Protein AF-A0A1B0D1Q7-F1 (afdb_monomer)

Organism: Phlebotomus papatasi (NCBI:txid29031)

Mean predicted aligned error: 17.38 Å

pLDDT: mean 79.83, std 15.14, range [29.16, 97.44]

Foldseek 3Di:
DDDDDQDAPVVVCVLQVDWADDAAFDFWKKWKFKAFPVRDTDDTGIDQCCVLQPQDPDDPDTRGPQDKDKDKDKHWVVSLVVSDDPTWMKMWMWTWGADPNDIDIHTAWEFAQPDPPFRVDPDPSRTDTDGIDTAKDQPVFFDPPQDDDPPDDDDPLRGGQKIKGWQEWEWEWEQDQPHLIITRIYIYTYMDIGGSVDPDPIDIGIHMYIYDYDYDDDPVVVCVVLLVVQLVVQLVLLVQVLVQVCVLLVPPDCDPVSVVSSVLSSLLSSLVSLVVSLLVVLLVLLCCLQVDSGCNDHDDDPCLVVSVVSNVSSVVSNVSVVVVVVVLVVPWDKDKFALADQDDPDPDDDDDDDDDDDDDDDDDDDDPRPPDDCVLVVVLVVLVVVVVPDDLFDPVQLVVQLCCVCPVQVQVCSQFSDNHRDSDDDPGDGHPSSNVNSSVVSNVVSVVVSNCCCVVPVCPPPDVSVVVSLVSLQLSLMKMWIPSDLFKTKIFQNHQPVSDHPDDPVVVVVSVVVVVVDARDLDPPDNDRMFIKGWDNCPVVPPLVPPVCPVCVVPDDPVSVVVSSVSVSVVVVCQSVCVPVVIHMDTDDDDPVCVVSVGDPVVVVCVPADDDADPDDDPPDDDDPVLLVVLLRAFQKKKKAPAFLPDDPVLVCVLLPVLHDWPDKQFQAFQPPRGGQGMIMTGHPHNNSSRSCQVPVAQDDDPNTGMHMHGDSDDDPPRSWAPPPRRHHVCLQPAAAFDPSRVTHRPVVVVVPDDDPPDD

InterPro domains:
  IPR000504 RNA recognition motif domain [PF00076] (638-708)
  IPR000504 RNA recognition motif domain [PS50102] (636-714)
  IPR000504 RNA recognition motif domain [SM00360] (637-710)
  IPR012677 Nucleotide-binding alpha-beta plait domain superfamily [G3DSA:3.30.70.330] (603-752)
  IPR019170 Meckelin [PF09773] (18-606)
  IPR019170 Meckelin [PTHR21274] (17-609)
  IPR034148 NCBP2, RNA recognition motif [cd12240] (638-715)
  IPR035979 RNA-binding domain superfamily [SSF54928] (627-746)

Radius of gyration: 46.03 Å; Cα contacts (8 Å, |Δi|>4): 1101; chains: 1; bounding box: 110×68×139 Å

Structure (mmCIF, N/CA/C/O backbone):
data_AF-A0A1B0D1Q7-F1
#
_entry.id   AF-A0A1B0D1Q7-F1
#
loop_
_atom_site.group_PDB
_atom_site.id
_atom_site.type_symbol
_atom_site.label_atom_id
_atom_site.label_alt_id
_atom_site.label_comp_id
_atom_site.label_asym_id
_atom_site.label_entity_id
_atom_site.label_seq_id
_atom_site.pdbx_PDB_ins_code
_atom_site.Cartn_x
_atom_site.Cartn_y
_atom_site.Cartn_z
_atom_site.occupancy
_atom_site.B_iso_or_equiv
_atom_site.auth_seq_id
_atom_site.auth_comp_id
_atom_site.auth_asym_id
_atom_site.auth_atom_id
_atom_site.pdbx_PDB_model_num
ATOM 1 N N . MET A 1 1 ? 53.764 12.457 -44.068 1.00 30.39 1 MET A N 1
ATOM 2 C CA . MET A 1 1 ? 54.311 13.259 -42.953 1.00 30.39 1 MET A CA 1
ATOM 3 C C . MET A 1 1 ? 53.523 14.559 -42.836 1.00 30.39 1 MET A C 1
ATOM 5 O O . MET A 1 1 ? 53.341 15.224 -43.843 1.00 30.39 1 MET A O 1
ATOM 9 N N . ASN A 1 2 ? 53.044 14.833 -41.618 1.00 32.84 2 ASN A N 1
ATOM 10 C CA . ASN A 1 2 ? 52.605 16.107 -41.025 1.00 32.84 2 ASN A CA 1
ATOM 11 C C . ASN A 1 2 ? 51.616 17.020 -41.771 1.00 32.84 2 ASN A C 1
ATOM 13 O O . ASN A 1 2 ? 52.020 18.081 -42.219 1.00 32.84 2 ASN A O 1
ATOM 17 N N . VAL A 1 3 ? 50.314 16.695 -41.732 1.00 31.11 3 VAL A N 1
ATOM 18 C CA . VAL A 1 3 ? 49.239 17.684 -41.479 1.00 31.11 3 VAL A CA 1
ATOM 19 C C . VAL A 1 3 ? 48.056 16.963 -40.813 1.00 31.11 3 VAL A C 1
ATOM 21 O O . VAL A 1 3 ? 47.262 16.330 -41.497 1.00 31.11 3 VAL A O 1
ATOM 24 N N . CYS A 1 4 ? 47.940 17.022 -39.486 1.00 34.00 4 CYS A N 1
ATOM 25 C CA . CYS A 1 4 ? 46.678 16.855 -38.747 1.00 34.00 4 CYS A CA 1
ATOM 26 C C . CYS A 1 4 ? 46.873 17.532 -37.387 1.00 34.00 4 CYS A C 1
ATOM 28 O O . CYS A 1 4 ? 47.571 17.008 -36.519 1.00 34.00 4 CYS A O 1
ATOM 30 N N . GLY A 1 5 ? 46.347 18.750 -37.261 1.00 37.50 5 GLY A N 1
ATOM 31 C CA . GLY A 1 5 ? 46.347 19.504 -36.013 1.00 37.50 5 GLY A CA 1
ATOM 32 C C . GLY A 1 5 ? 45.490 18.819 -34.948 1.00 37.50 5 GLY A C 1
ATOM 33 O O . GLY A 1 5 ? 44.574 18.064 -35.265 1.00 37.50 5 GLY A O 1
ATOM 34 N N . ARG A 1 6 ? 45.817 19.079 -33.678 1.00 40.44 6 ARG A N 1
ATOM 35 C CA . ARG A 1 6 ? 44.976 18.738 -32.524 1.00 40.44 6 ARG A CA 1
ATOM 36 C C . ARG A 1 6 ? 43.624 19.439 -32.674 1.00 40.44 6 ARG A C 1
ATOM 38 O O . ARG A 1 6 ? 43.590 20.664 -32.622 1.00 40.44 6 ARG A O 1
ATOM 45 N N . SER A 1 7 ? 42.549 18.675 -32.834 1.00 43.00 7 SER A N 1
ATOM 46 C CA . SER A 1 7 ? 41.179 19.192 -32.829 1.00 43.00 7 SER A CA 1
ATOM 47 C C . SER A 1 7 ? 40.621 19.229 -31.405 1.00 43.00 7 SER A C 1
ATOM 49 O O . SER A 1 7 ? 40.712 18.234 -30.686 1.00 43.00 7 SER A O 1
ATOM 51 N N . SER A 1 8 ? 40.041 20.361 -31.001 1.00 44.19 8 SER A N 1
ATOM 52 C CA . SER A 1 8 ? 39.294 20.532 -29.743 1.00 44.19 8 SER A CA 1
ATOM 53 C C . SER A 1 8 ? 37.970 19.738 -29.750 1.00 44.19 8 SER A C 1
ATOM 55 O O . SER A 1 8 ? 37.502 19.342 -30.821 1.00 44.19 8 SER A O 1
ATOM 57 N N . ILE A 1 9 ? 37.323 19.521 -28.586 1.00 43.59 9 ILE A N 1
ATOM 58 C CA . ILE A 1 9 ? 35.980 18.881 -28.502 1.00 43.59 9 ILE A CA 1
ATOM 59 C C . ILE A 1 9 ? 34.993 19.545 -29.458 1.00 43.59 9 ILE A C 1
ATOM 61 O O . ILE A 1 9 ? 34.217 18.850 -30.100 1.00 43.59 9 ILE A O 1
ATOM 65 N N . GLU A 1 10 ? 35.060 20.869 -29.610 1.00 41.75 10 GLU A N 1
ATOM 66 C CA . GLU A 1 10 ? 34.187 21.611 -30.521 1.00 41.75 10 GLU A CA 1
ATOM 67 C C . GLU A 1 10 ? 34.357 21.201 -31.990 1.00 41.75 10 GLU A C 1
ATOM 69 O O . GLU A 1 10 ? 33.384 21.211 -32.739 1.00 41.75 10 GLU A O 1
ATOM 74 N N . GLU A 1 11 ? 35.560 20.830 -32.434 1.00 46.31 11 GLU A N 1
ATOM 75 C CA . GLU A 1 11 ? 35.789 20.324 -33.793 1.00 46.31 11 GLU A CA 1
ATOM 76 C C . GLU A 1 11 ? 35.376 18.857 -33.944 1.00 46.31 11 GLU A C 1
ATOM 78 O O . GLU A 1 11 ? 34.830 18.487 -34.983 1.00 46.31 11 GLU A O 1
ATOM 83 N N . LEU A 1 12 ? 35.569 18.032 -32.910 1.00 50.78 12 LEU A N 1
ATOM 84 C CA . LEU A 1 12 ? 35.107 16.642 -32.904 1.00 50.78 12 LEU A CA 1
ATOM 85 C C . LEU A 1 12 ? 33.573 16.574 -32.925 1.00 50.78 12 LEU A C 1
ATOM 87 O O . LEU A 1 12 ? 33.006 15.840 -33.735 1.00 50.78 12 LEU A O 1
ATOM 91 N N . ASP A 1 13 ? 32.907 17.388 -32.102 1.00 51.47 13 ASP A N 1
ATOM 92 C CA . ASP A 1 13 ? 31.455 17.537 -32.111 1.00 51.47 13 ASP A CA 1
ATOM 93 C C . ASP A 1 13 ? 30.990 18.126 -33.445 1.00 51.47 13 ASP A C 1
ATOM 95 O O . ASP A 1 13 ? 30.066 17.567 -34.009 1.00 51.47 13 ASP A O 1
ATOM 99 N N . LYS A 1 14 ? 31.669 19.119 -34.050 1.00 51.91 14 LYS A N 1
ATOM 100 C CA . LYS A 1 14 ? 31.345 19.620 -35.411 1.00 51.91 14 LYS A CA 1
ATOM 101 C C . LYS A 1 14 ? 31.495 18.562 -36.515 1.00 51.91 14 LYS A C 1
ATOM 103 O O . LYS A 1 14 ? 30.702 18.545 -37.458 1.00 51.91 14 LYS A O 1
ATOM 108 N N . ILE A 1 15 ? 32.496 17.679 -36.437 1.00 55.25 15 ILE A N 1
ATOM 109 C CA . ILE A 1 15 ? 32.686 16.562 -37.385 1.00 55.25 15 ILE A CA 1
ATOM 110 C C . ILE A 1 15 ? 31.596 15.494 -37.190 1.00 55.25 15 ILE A C 1
ATOM 112 O O . ILE A 1 15 ? 31.146 14.886 -38.173 1.00 55.25 15 ILE A O 1
ATOM 116 N N . LEU A 1 16 ? 31.162 15.294 -35.943 1.00 57.72 16 LEU A N 1
ATOM 117 C CA . LEU A 1 16 ? 30.121 14.349 -35.541 1.00 57.72 16 LEU A CA 1
ATOM 118 C C . LEU A 1 16 ? 28.689 14.918 -35.625 1.00 57.72 16 LEU A C 1
ATOM 120 O O . LEU A 1 16 ? 27.726 14.154 -35.595 1.00 57.72 16 LEU A O 1
ATOM 124 N N . ASP A 1 17 ? 28.529 16.235 -35.797 1.00 55.47 17 ASP A N 1
ATOM 125 C CA . ASP A 1 17 ? 27.240 16.942 -35.712 1.00 55.47 17 ASP A CA 1
ATOM 126 C C . ASP A 1 17 ? 26.338 16.754 -36.937 1.00 55.47 17 ASP A C 1
ATOM 128 O O . ASP A 1 17 ? 25.208 17.253 -36.985 1.00 55.47 17 ASP A O 1
ATOM 132 N N . PHE A 1 18 ? 26.823 16.035 -37.946 1.00 63.50 18 PHE A N 1
ATOM 133 C CA . PHE A 1 18 ? 26.039 15.715 -39.124 1.00 63.50 18 PHE A CA 1
ATOM 134 C C . PHE A 1 18 ? 24.883 14.780 -38.753 1.00 63.50 18 PHE A C 1
ATOM 136 O O . PHE A 1 18 ? 25.088 13.782 -38.068 1.00 63.50 18 PHE A O 1
ATOM 143 N N . SER A 1 19 ? 23.669 15.104 -39.201 1.00 63.09 19 SER A N 1
ATOM 144 C CA . SER A 1 19 ? 22.452 14.450 -38.726 1.00 63.09 19 SER A CA 1
ATOM 145 C C . SER A 1 19 ? 21.503 14.159 -39.885 1.00 63.09 19 SER A C 1
ATOM 147 O O . SER A 1 19 ? 21.121 15.090 -40.591 1.00 63.09 19 SER A O 1
ATOM 149 N N . PHE A 1 20 ? 21.102 12.903 -40.060 1.00 69.44 20 PHE A N 1
ATOM 150 C CA . PHE A 1 20 ? 20.175 12.494 -41.118 1.00 69.44 20 PHE A CA 1
ATOM 151 C C . PHE A 1 20 ? 18.906 11.865 -40.550 1.00 69.44 20 PHE A C 1
ATOM 153 O O . PHE A 1 20 ? 18.947 11.227 -39.497 1.00 69.44 20 PHE A O 1
ATOM 160 N N . ASP A 1 21 ? 17.786 12.073 -41.244 1.00 62.69 21 ASP A N 1
ATOM 161 C CA . ASP A 1 21 ? 16.484 11.534 -40.857 1.00 62.69 21 ASP A CA 1
ATOM 162 C C . ASP A 1 21 ? 16.418 10.042 -41.198 1.00 62.69 21 ASP A C 1
ATOM 164 O O . ASP A 1 21 ? 16.621 9.646 -42.345 1.00 62.69 21 ASP A O 1
ATOM 168 N N . VAL A 1 22 ? 16.141 9.222 -40.186 1.00 62.25 22 VAL A N 1
ATOM 169 C CA . VAL A 1 22 ? 15.956 7.772 -40.314 1.00 62.25 22 VAL A CA 1
ATOM 170 C C . VAL A 1 22 ? 14.484 7.468 -40.036 1.00 62.25 22 VAL A C 1
ATOM 172 O O . VAL A 1 22 ? 13.952 7.913 -39.013 1.00 62.25 22 VAL A O 1
ATOM 175 N N . GLN A 1 23 ? 13.806 6.761 -40.942 1.00 58.78 23 GLN A N 1
ATOM 176 C CA . GLN A 1 23 ? 12.439 6.288 -40.719 1.00 58.78 23 GLN A CA 1
ATOM 177 C C . GLN A 1 23 ? 12.442 4.987 -39.905 1.00 58.78 23 GLN A C 1
ATOM 179 O O . GLN A 1 23 ? 13.450 4.290 -39.774 1.00 58.78 23 GLN A O 1
ATOM 184 N N . GLU A 1 24 ? 11.307 4.671 -39.283 1.00 50.44 24 GLU A N 1
ATOM 185 C CA . GLU A 1 24 ? 11.180 3.468 -38.460 1.00 50.44 24 GLU A CA 1
ATOM 186 C C . GLU A 1 24 ? 11.381 2.193 -39.286 1.00 50.44 24 GLU A C 1
ATOM 188 O O . GLU A 1 24 ? 10.666 1.951 -40.254 1.00 50.44 24 GLU A O 1
ATOM 193 N N . GLY A 1 25 ? 12.325 1.347 -38.863 1.00 55.34 25 GLY A N 1
ATOM 194 C CA . GLY A 1 25 ? 12.641 0.092 -39.552 1.00 55.34 25 GLY A CA 1
ATOM 195 C C . GLY A 1 25 ? 13.684 0.221 -40.663 1.00 55.34 25 GLY A C 1
ATOM 196 O O . GLY A 1 25 ? 14.030 -0.795 -41.261 1.00 55.34 25 GLY A O 1
ATOM 197 N N . ASP A 1 26 ? 14.230 1.419 -40.894 1.00 64.50 26 ASP A N 1
ATOM 198 C CA . ASP A 1 26 ? 15.279 1.619 -41.889 1.00 64.50 26 ASP A CA 1
ATOM 199 C C . ASP A 1 26 ? 16.573 0.891 -41.497 1.00 64.50 26 ASP A C 1
ATOM 201 O O . ASP A 1 26 ? 17.116 1.022 -40.391 1.00 64.50 26 ASP A O 1
ATOM 205 N N . THR A 1 27 ? 17.089 0.130 -42.455 1.00 71.06 27 THR A N 1
ATOM 206 C CA . THR A 1 27 ? 18.427 -0.451 -42.420 1.00 71.06 27 THR A CA 1
ATOM 207 C C . THR A 1 27 ? 19.453 0.644 -42.680 1.00 71.06 27 THR A C 1
ATOM 209 O O . THR A 1 27 ? 19.386 1.334 -43.702 1.00 71.06 27 THR A O 1
ATOM 212 N N . VAL A 1 28 ? 20.440 0.793 -41.797 1.00 77.06 28 VAL A N 1
ATOM 213 C CA . VAL A 1 28 ? 21.548 1.722 -42.053 1.00 77.06 28 VAL A CA 1
ATOM 214 C C . VAL A 1 28 ? 22.440 1.120 -43.136 1.00 77.06 28 VAL A C 1
ATOM 216 O O . VAL A 1 28 ? 23.109 0.111 -42.913 1.00 77.06 28 VAL A O 1
ATOM 219 N N . ASN A 1 29 ? 22.439 1.738 -44.316 1.00 83.69 29 ASN A N 1
ATOM 220 C CA . ASN A 1 29 ? 23.210 1.274 -45.464 1.00 83.69 29 ASN A CA 1
ATOM 221 C C . ASN A 1 29 ? 24.602 1.908 -45.485 1.00 83.69 29 ASN A C 1
ATOM 223 O O . ASN A 1 29 ? 24.761 3.106 -45.244 1.00 83.69 29 ASN A O 1
ATOM 227 N N . PHE A 1 30 ? 25.606 1.109 -45.839 1.00 86.81 30 PHE A N 1
ATOM 228 C CA . PHE A 1 30 ? 26.993 1.551 -45.909 1.00 86.81 30 PHE A CA 1
ATOM 229 C C . PHE A 1 30 ? 27.566 1.342 -47.303 1.00 86.81 30 PHE A C 1
ATOM 231 O O . PHE A 1 30 ? 27.176 0.429 -48.031 1.00 86.81 30 PHE A O 1
ATOM 238 N N . THR A 1 31 ? 28.537 2.175 -47.652 1.00 89.06 31 THR A N 1
ATOM 239 C CA . THR A 1 31 ? 29.327 2.049 -48.878 1.00 89.06 31 THR A CA 1
ATOM 240 C C . THR A 1 31 ? 30.797 2.019 -48.498 1.00 89.06 31 THR A C 1
ATOM 242 O O . THR A 1 31 ? 31.233 2.831 -47.681 1.00 89.06 31 THR A O 1
ATOM 245 N N . ALA A 1 32 ? 31.573 1.098 -49.068 1.00 89.50 32 ALA A N 1
ATOM 246 C CA . ALA A 1 32 ? 33.012 1.033 -48.835 1.00 89.50 32 ALA A CA 1
ATOM 247 C C . ALA A 1 32 ? 33.800 1.402 -50.097 1.00 89.50 32 ALA A C 1
ATOM 249 O O . ALA A 1 32 ? 33.447 1.007 -51.212 1.00 89.50 32 ALA A O 1
ATOM 250 N N . LEU A 1 33 ? 34.890 2.144 -49.896 1.00 91.00 33 LEU A N 1
ATOM 251 C CA . LEU A 1 33 ? 35.963 2.343 -50.870 1.00 91.00 33 LEU A CA 1
ATOM 252 C C . LEU A 1 33 ? 37.161 1.491 -50.455 1.00 91.00 33 LEU A C 1
ATOM 254 O O . LEU A 1 33 ? 37.640 1.637 -49.332 1.00 91.00 33 LEU A O 1
ATOM 258 N N . GLN A 1 34 ? 37.654 0.646 -51.355 1.00 89.56 34 GLN A N 1
ATOM 259 C CA . GLN A 1 34 ? 38.835 -0.189 -51.138 1.00 89.56 34 GLN A CA 1
ATOM 260 C C . GLN A 1 34 ? 40.003 0.300 -51.993 1.00 89.56 34 GLN A C 1
ATOM 262 O O . GLN A 1 34 ? 39.853 0.484 -53.201 1.00 89.56 34 GLN A O 1
ATOM 267 N N . PHE A 1 35 ? 41.167 0.471 -51.378 1.00 88.94 35 PHE A N 1
ATOM 268 C CA . PHE A 1 35 ? 42.405 0.922 -52.004 1.00 88.94 35 PHE A CA 1
ATOM 269 C C . PHE A 1 35 ? 43.496 -0.135 -51.840 1.00 88.94 35 PHE A C 1
ATOM 271 O O . PHE A 1 35 ? 43.563 -0.799 -50.805 1.00 88.94 35 PHE A O 1
ATOM 278 N N . THR A 1 36 ? 44.366 -0.272 -52.834 1.00 87.38 36 THR A N 1
ATOM 279 C CA . THR A 1 36 ? 45.599 -1.062 -52.708 1.00 87.38 36 THR A CA 1
ATOM 280 C C . THR A 1 36 ? 46.650 -0.312 -51.882 1.00 87.38 36 THR A C 1
ATOM 282 O O . THR A 1 36 ? 46.492 0.879 -51.590 1.00 87.38 36 THR A O 1
ATOM 285 N N . LEU A 1 37 ? 47.740 -0.997 -51.521 1.00 84.06 37 LEU A N 1
ATOM 286 C CA . LEU A 1 37 ? 48.913 -0.397 -50.871 1.00 84.06 37 LEU A CA 1
ATOM 287 C C . LEU A 1 37 ? 49.443 0.830 -51.641 1.00 84.06 37 LEU A C 1
ATOM 289 O O . LEU A 1 37 ? 49.740 1.852 -51.029 1.00 84.06 37 LEU A O 1
ATOM 293 N N . ASP A 1 38 ? 49.456 0.763 -52.977 1.00 86.31 38 ASP A N 1
ATOM 294 C CA . ASP A 1 38 ? 49.912 1.843 -53.870 1.00 86.31 38 ASP A CA 1
ATOM 295 C C . ASP A 1 38 ? 48.916 3.013 -53.980 1.00 86.31 38 ASP A C 1
ATOM 297 O O . ASP A 1 38 ? 49.141 3.985 -54.700 1.00 86.31 38 ASP A O 1
ATOM 301 N N . GLY A 1 39 ? 47.776 2.927 -53.288 1.00 83.62 39 GLY A N 1
ATOM 302 C CA . GLY A 1 39 ? 46.743 3.957 -53.274 1.00 83.62 39 GLY A CA 1
ATOM 303 C C . GLY A 1 39 ? 45.789 3.929 -54.469 1.00 83.62 39 GLY A C 1
ATOM 304 O O . GLY A 1 39 ? 44.934 4.812 -54.561 1.00 83.62 39 GLY A O 1
ATOM 305 N N . GLN A 1 40 ? 45.877 2.927 -55.353 1.00 88.50 40 GLN A N 1
ATOM 306 C CA . GLN A 1 40 ? 44.923 2.759 -56.451 1.00 88.50 40 GLN A CA 1
ATOM 307 C C . GLN A 1 40 ? 43.561 2.304 -55.920 1.00 88.50 40 GLN A C 1
ATOM 309 O O . GLN A 1 40 ? 43.470 1.440 -55.045 1.00 88.50 40 GLN A O 1
ATOM 314 N N . LEU A 1 41 ? 42.486 2.891 -56.452 1.00 89.12 41 LEU A N 1
ATOM 315 C CA . LEU A 1 41 ? 41.123 2.502 -56.103 1.00 89.12 41 LEU A CA 1
ATOM 316 C C . LEU A 1 41 ? 40.808 1.136 -56.722 1.00 89.12 41 LEU A C 1
ATOM 318 O O . LEU A 1 41 ? 40.740 1.007 -57.941 1.00 89.12 41 LEU A O 1
ATOM 322 N N . LYS A 1 42 ? 40.574 0.134 -55.876 1.00 85.62 42 LYS A N 1
ATOM 323 C CA . LYS A 1 42 ? 40.205 -1.221 -56.291 1.00 85.62 42 LYS A CA 1
ATOM 324 C C . LYS A 1 42 ? 38.697 -1.356 -56.488 1.00 85.62 42 LYS A C 1
ATOM 326 O O . LYS A 1 42 ? 38.257 -1.940 -57.472 1.00 85.62 42 LYS A O 1
ATOM 331 N N . GLN A 1 43 ? 37.900 -0.840 -55.548 1.00 85.81 43 GLN A N 1
ATOM 332 C CA . GLN A 1 43 ? 36.451 -1.050 -55.559 1.00 85.81 43 GLN A CA 1
ATOM 333 C C . GLN A 1 43 ? 35.674 0.070 -54.855 1.00 85.81 43 GLN A C 1
ATOM 335 O O . GLN A 1 43 ? 36.098 0.572 -53.814 1.00 85.81 43 GLN A O 1
ATOM 340 N N . PHE A 1 44 ? 34.503 0.408 -55.404 1.00 88.38 44 PHE A N 1
ATOM 341 C CA . PHE A 1 44 ? 33.471 1.240 -54.778 1.00 88.38 44 PHE A CA 1
ATOM 342 C C . PHE A 1 44 ? 32.138 0.497 -54.852 1.00 88.38 44 PHE A C 1
ATOM 344 O O . PHE A 1 44 ? 31.610 0.295 -55.946 1.00 88.38 44 PHE A O 1
ATOM 351 N N . ARG A 1 45 ? 31.614 0.035 -53.712 1.00 87.81 45 ARG A N 1
ATOM 352 C CA . ARG A 1 45 ? 30.356 -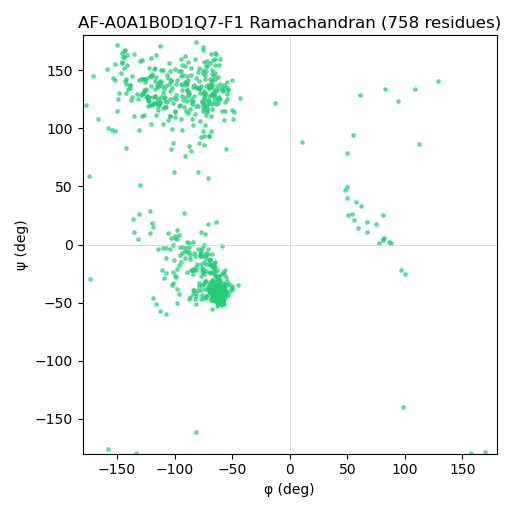0.726 -53.682 1.00 87.81 45 ARG A CA 1
ATOM 353 C C . ARG A 1 45 ? 29.597 -0.578 -52.363 1.00 87.81 45 ARG A C 1
ATOM 355 O O . ARG A 1 45 ? 30.228 -0.316 -51.334 1.00 87.81 45 ARG A O 1
ATOM 362 N N . PRO A 1 46 ? 28.265 -0.772 -52.367 1.00 84.19 46 PRO A N 1
ATOM 363 C CA . PRO A 1 46 ? 27.510 -0.940 -51.134 1.00 84.19 46 PRO A CA 1
ATOM 364 C C . PRO A 1 46 ? 28.017 -2.175 -50.380 1.00 84.19 46 PRO A C 1
ATOM 366 O O . PRO A 1 46 ? 28.308 -3.212 -50.984 1.00 84.19 46 PRO A O 1
ATOM 369 N N . VAL A 1 47 ? 28.137 -2.045 -49.063 1.00 81.12 47 VAL A N 1
ATOM 370 C CA . VAL A 1 47 ? 28.683 -3.068 -48.171 1.00 81.12 47 VAL A CA 1
ATOM 371 C C . VAL A 1 47 ? 27.692 -3.360 -47.062 1.00 81.12 47 VAL A C 1
ATOM 373 O O . VAL A 1 47 ? 27.198 -2.456 -46.388 1.00 81.12 47 VAL A O 1
ATOM 376 N N . ASN A 1 48 ? 27.450 -4.649 -46.832 1.00 78.19 48 ASN A N 1
ATOM 377 C CA . ASN A 1 48 ? 26.834 -5.083 -45.592 1.00 78.19 48 ASN A CA 1
ATOM 378 C C . ASN A 1 48 ? 27.939 -5.218 -44.537 1.00 78.19 48 ASN A C 1
ATOM 380 O O . ASN A 1 48 ? 28.694 -6.192 -44.531 1.00 78.19 48 ASN A O 1
ATOM 384 N N . VAL A 1 49 ? 28.025 -4.227 -43.647 1.00 71.00 49 VAL A N 1
ATOM 385 C CA . VAL A 1 49 ? 29.000 -4.162 -42.542 1.00 71.00 49 VAL A CA 1
ATOM 386 C C . VAL A 1 49 ? 29.019 -5.459 -41.729 1.00 71.00 49 VAL A C 1
ATOM 388 O O . VAL A 1 49 ? 30.086 -5.906 -41.327 1.00 71.00 49 VAL A O 1
ATOM 391 N N . LEU A 1 50 ? 27.866 -6.113 -41.555 1.00 69.12 50 LEU A N 1
ATOM 392 C CA . LEU A 1 50 ? 27.740 -7.350 -40.777 1.00 69.12 50 LEU A CA 1
ATOM 393 C C . LEU A 1 50 ? 28.228 -8.603 -41.488 1.00 69.12 50 LEU A C 1
ATOM 395 O O . LEU A 1 50 ? 28.311 -9.652 -40.857 1.00 69.12 50 LEU A O 1
ATOM 399 N N . ARG A 1 51 ? 28.528 -8.507 -42.781 1.00 71.62 51 ARG A N 1
ATOM 400 C CA . ARG A 1 51 ? 29.130 -9.588 -43.558 1.00 71.62 51 ARG A CA 1
ATOM 401 C C . ARG A 1 51 ? 30.621 -9.369 -43.785 1.00 71.62 51 ARG A C 1
ATOM 403 O O . ARG A 1 51 ? 31.352 -10.341 -43.837 1.00 71.62 51 ARG A O 1
ATOM 410 N N . GLU A 1 52 ? 31.054 -8.122 -43.952 1.00 75.31 52 GLU A N 1
ATOM 411 C CA . GLU A 1 52 ? 32.429 -7.815 -44.385 1.00 75.31 52 GLU A CA 1
ATOM 412 C C . GLU A 1 52 ? 33.364 -7.389 -43.256 1.00 75.31 52 GLU A C 1
ATOM 414 O O . GLU A 1 52 ? 34.575 -7.500 -43.394 1.00 75.31 52 GLU A O 1
ATOM 419 N N . LEU A 1 53 ? 32.825 -6.880 -42.145 1.00 78.12 53 LEU A N 1
ATOM 420 C CA . LEU A 1 53 ? 33.618 -6.506 -40.968 1.00 78.12 53 LEU A CA 1
ATOM 421 C C . LEU A 1 53 ? 33.422 -7.472 -39.801 1.00 78.12 53 LEU A C 1
ATOM 423 O O . LEU A 1 53 ? 34.050 -7.307 -38.760 1.00 78.12 53 LEU A O 1
ATOM 427 N N . ASN A 1 54 ? 32.539 -8.456 -39.957 1.00 79.06 54 ASN A N 1
ATOM 428 C CA . ASN A 1 54 ? 32.248 -9.456 -38.947 1.00 79.06 54 ASN A CA 1
ATOM 429 C C . ASN A 1 54 ? 32.914 -10.780 -39.332 1.00 79.06 54 ASN A C 1
ATOM 431 O O . ASN A 1 54 ? 32.466 -11.440 -40.265 1.00 79.06 54 ASN A O 1
ATOM 435 N N . LEU A 1 55 ? 33.940 -11.174 -38.581 1.00 77.75 55 LEU A N 1
ATOM 436 C CA . LEU A 1 55 ? 34.647 -12.441 -38.781 1.00 77.75 55 LEU A CA 1
ATOM 437 C C . LEU A 1 55 ? 33.900 -13.646 -38.172 1.00 77.75 55 LEU A C 1
ATOM 439 O O . LEU A 1 55 ? 34.333 -14.783 -38.327 1.00 77.75 55 LEU A O 1
ATOM 443 N N . CYS A 1 56 ? 32.776 -13.436 -37.471 1.00 78.94 56 CYS A N 1
ATOM 444 C CA . CYS A 1 56 ? 32.015 -14.532 -36.876 1.00 78.94 56 CYS A CA 1
ATOM 445 C C . CYS A 1 56 ? 31.171 -15.296 -37.914 1.00 78.94 56 CYS A C 1
ATOM 447 O O . CYS A 1 56 ? 30.409 -14.667 -38.653 1.00 78.94 56 CYS A O 1
ATOM 449 N N . PRO A 1 57 ? 31.141 -16.646 -37.878 1.00 67.88 57 PRO A N 1
ATOM 450 C CA . PRO A 1 57 ? 30.425 -17.482 -38.853 1.00 67.88 57 PRO A CA 1
ATOM 451 C C . PRO A 1 57 ? 28.885 -17.440 -38.745 1.00 67.88 57 PRO A C 1
ATOM 453 O O . PRO A 1 57 ? 28.194 -18.311 -39.273 1.00 67.88 57 PRO A O 1
ATOM 456 N N . THR A 1 58 ? 28.291 -16.445 -38.070 1.00 58.22 58 THR A N 1
ATOM 457 C CA . THR A 1 58 ? 26.841 -16.396 -37.836 1.00 58.22 58 THR A CA 1
ATOM 458 C C . THR A 1 58 ? 26.157 -15.061 -38.160 1.00 58.22 58 THR A C 1
ATOM 460 O O . THR A 1 58 ? 26.381 -14.016 -37.555 1.00 58.22 58 THR A O 1
ATOM 463 N N . SER A 1 59 ? 25.143 -15.221 -39.018 1.00 54.00 59 SER A N 1
ATOM 464 C CA . SER A 1 59 ? 23.906 -14.447 -39.194 1.00 54.00 59 SER A CA 1
ATOM 465 C C . SER A 1 59 ? 23.867 -13.317 -40.236 1.00 54.00 59 SER A C 1
ATOM 467 O O . SER A 1 59 ? 24.584 -12.327 -40.180 1.00 54.00 59 SER A O 1
ATOM 469 N N . ARG A 1 60 ? 22.888 -13.451 -41.146 1.00 53.47 60 ARG A N 1
ATOM 470 C CA . ARG A 1 60 ? 22.335 -12.402 -42.020 1.00 53.47 60 ARG A CA 1
ATOM 471 C C . ARG A 1 60 ? 21.503 -11.404 -41.196 1.00 53.47 60 ARG A C 1
ATOM 473 O O . ARG A 1 60 ? 20.297 -11.297 -41.394 1.00 53.47 60 ARG A O 1
ATOM 480 N N . ARG A 1 61 ? 22.095 -10.771 -40.185 1.00 61.56 61 ARG A N 1
ATOM 481 C CA . ARG A 1 61 ? 21.443 -9.661 -39.478 1.00 61.56 61 ARG A CA 1
ATOM 482 C C . ARG A 1 61 ? 21.729 -8.369 -40.234 1.00 61.56 61 ARG A C 1
ATOM 484 O O . ARG A 1 61 ? 22.744 -8.264 -40.914 1.00 61.56 61 ARG A O 1
ATOM 491 N N . GLU A 1 62 ? 20.823 -7.410 -40.125 1.00 66.62 62 GLU A N 1
ATOM 492 C CA . GLU A 1 62 ? 20.989 -6.058 -40.657 1.00 66.62 62 GLU A CA 1
ATOM 493 C C . GLU A 1 62 ? 21.143 -5.086 -39.487 1.00 66.62 62 GLU A C 1
ATOM 495 O O . GLU A 1 62 ? 20.628 -5.330 -38.389 1.00 66.62 62 GLU A O 1
ATOM 500 N N . VAL A 1 63 ? 21.880 -3.992 -39.701 1.00 67.94 63 VAL A N 1
ATOM 501 C CA . VAL A 1 63 ? 21.999 -2.929 -38.699 1.00 67.94 63 VAL A CA 1
ATOM 502 C C . VAL A 1 63 ? 20.691 -2.148 -38.697 1.00 67.94 63 VAL A C 1
ATOM 504 O O . VAL A 1 63 ? 20.489 -1.229 -39.491 1.00 67.94 63 VAL A O 1
ATOM 507 N N . LEU A 1 64 ? 19.791 -2.562 -37.811 1.00 70.88 64 LEU A N 1
ATOM 508 C CA . LEU A 1 64 ? 18.521 -1.896 -37.570 1.00 70.88 64 LEU A CA 1
ATOM 509 C C . LEU A 1 64 ? 18.729 -0.703 -36.641 1.00 70.88 64 LEU A C 1
ATOM 511 O O . LEU A 1 64 ? 19.403 -0.798 -35.610 1.00 70.88 64 LEU A O 1
ATOM 515 N N . PHE A 1 65 ? 18.102 0.413 -36.991 1.00 71.50 65 PHE A N 1
ATOM 516 C CA . PHE A 1 65 ? 18.104 1.617 -36.175 1.00 71.50 65 PHE A CA 1
ATOM 517 C C . PHE A 1 65 ? 17.605 1.341 -34.741 1.00 71.50 65 PHE A C 1
ATOM 519 O O . PHE A 1 65 ? 16.562 0.717 -34.536 1.00 71.50 65 PHE A O 1
ATOM 526 N N . GLY A 1 66 ? 18.368 1.786 -33.733 1.00 68.19 66 GLY A N 1
ATOM 527 C CA . GLY A 1 66 ? 17.979 1.703 -32.320 1.00 68.19 66 GLY A CA 1
ATOM 528 C C . GLY A 1 66 ? 18.198 0.358 -31.630 1.00 68.19 66 GLY A C 1
ATOM 529 O O . GLY A 1 66 ? 17.824 0.214 -30.467 1.00 68.19 66 GLY A O 1
ATOM 530 N N . ARG A 1 67 ? 18.794 -0.633 -32.303 1.00 73.56 67 ARG A N 1
ATOM 531 C CA . ARG A 1 67 ? 19.066 -1.951 -31.713 1.00 73.56 67 ARG A CA 1
ATOM 532 C C . ARG A 1 67 ? 20.557 -2.153 -31.492 1.00 73.56 67 ARG A C 1
ATOM 534 O O . ARG A 1 67 ? 21.300 -2.433 -32.428 1.00 73.56 67 ARG A O 1
ATOM 541 N N . SER A 1 68 ? 20.981 -2.040 -30.237 1.00 75.94 68 SER A N 1
ATOM 542 C CA . SER A 1 68 ? 22.349 -2.372 -29.840 1.00 75.94 68 SER A CA 1
ATOM 543 C C . SER A 1 68 ? 22.514 -3.886 -29.710 1.00 75.94 68 SER A C 1
ATOM 545 O O . SER A 1 68 ? 21.692 -4.546 -29.070 1.00 75.94 68 SER A O 1
ATOM 547 N N . PHE A 1 69 ? 23.590 -4.439 -30.260 1.00 76.06 69 PHE A N 1
ATOM 548 C CA . PHE A 1 69 ? 23.953 -5.842 -30.070 1.00 76.06 69 PHE A CA 1
ATOM 549 C C . PHE A 1 69 ? 25.469 -6.016 -30.038 1.00 76.06 69 PHE A C 1
ATOM 551 O O . PHE A 1 69 ? 26.223 -5.212 -30.589 1.00 76.06 69 PHE A O 1
ATOM 558 N N . SER A 1 70 ? 25.902 -7.096 -29.400 1.00 81.06 70 SER A N 1
ATOM 559 C CA . SER A 1 70 ? 27.289 -7.537 -29.360 1.00 81.06 70 SER A CA 1
ATOM 560 C C . SER A 1 70 ? 27.366 -9.017 -29.716 1.00 81.06 70 SER A C 1
ATOM 562 O O . SER A 1 70 ? 26.489 -9.809 -29.366 1.00 81.06 70 SER A O 1
ATOM 564 N N . LEU A 1 71 ? 28.406 -9.372 -30.454 1.00 82.75 71 LEU A N 1
ATOM 565 C CA . LEU A 1 71 ? 28.739 -10.719 -30.878 1.00 82.75 71 LEU A CA 1
ATOM 566 C C . LEU A 1 71 ? 30.190 -10.976 -30.484 1.00 82.75 71 LEU A C 1
ATOM 568 O O . LEU A 1 71 ? 31.067 -10.170 -30.789 1.00 82.75 71 LEU A O 1
ATOM 572 N N . SER A 1 72 ? 30.424 -12.111 -29.836 1.00 85.88 72 SER A N 1
ATOM 573 C CA . SER A 1 72 ? 31.762 -12.605 -29.527 1.00 85.88 72 SER A CA 1
ATOM 574 C C . SER A 1 72 ? 31.864 -14.033 -30.036 1.00 85.88 72 SER A C 1
ATOM 576 O O . SER A 1 72 ? 30.978 -14.845 -29.760 1.00 85.88 72 SER A O 1
ATOM 578 N N . CYS A 1 73 ? 32.914 -14.344 -30.785 1.00 87.25 73 CYS A N 1
ATOM 579 C CA . CYS A 1 73 ? 33.125 -15.675 -31.340 1.00 87.25 73 CYS A CA 1
ATOM 580 C C . CYS A 1 73 ? 34.607 -16.039 -31.373 1.00 87.25 73 CYS A C 1
ATOM 582 O O . CYS A 1 73 ? 35.474 -15.168 -31.335 1.00 87.25 73 CYS A O 1
ATOM 584 N N . LYS A 1 74 ? 34.868 -17.342 -31.483 1.00 87.56 74 LYS A N 1
ATOM 585 C CA . LYS A 1 74 ? 36.196 -17.882 -31.758 1.00 87.56 74 LYS A CA 1
ATOM 586 C C . LYS A 1 74 ? 36.320 -18.143 -33.250 1.00 87.56 74 LYS A C 1
ATOM 588 O O . LYS A 1 74 ? 35.530 -18.918 -33.786 1.00 87.56 74 LYS A O 1
ATOM 593 N N . VAL A 1 75 ? 37.272 -17.484 -33.899 1.00 86.06 75 VAL A N 1
ATOM 594 C CA . VAL A 1 75 ? 37.531 -17.604 -35.339 1.00 86.06 75 VAL A CA 1
ATOM 595 C C . VAL A 1 75 ? 38.848 -18.355 -35.527 1.00 86.06 75 VAL A C 1
ATOM 597 O O . VAL A 1 75 ? 39.845 -17.955 -34.919 1.00 86.06 75 VAL A O 1
ATOM 600 N N . PRO A 1 76 ? 38.886 -19.449 -36.302 1.00 86.75 76 PRO A N 1
ATOM 601 C CA . PRO A 1 76 ? 40.140 -20.127 -36.600 1.00 86.75 76 PRO A CA 1
ATOM 602 C C . PRO A 1 76 ? 41.017 -19.231 -37.481 1.00 86.75 76 PRO A C 1
ATOM 604 O O . PRO A 1 76 ? 40.535 -18.532 -38.369 1.00 86.75 76 PRO A O 1
ATOM 607 N N . MET A 1 77 ? 42.324 -19.245 -37.234 1.00 83.38 77 MET A N 1
ATOM 608 C CA . MET A 1 77 ? 43.274 -18.398 -37.958 1.00 83.38 77 MET A CA 1
ATOM 609 C C . MET A 1 77 ? 43.333 -18.681 -39.458 1.00 83.38 77 MET A C 1
ATOM 611 O O . MET A 1 77 ? 43.592 -17.776 -40.247 1.00 83.38 77 MET A O 1
ATOM 615 N N . GLU A 1 78 ? 43.066 -19.923 -39.853 1.00 79.88 78 GLU A N 1
ATOM 616 C CA . GLU A 1 78 ? 42.993 -20.337 -41.254 1.00 79.88 78 GLU A CA 1
ATOM 617 C C . GLU A 1 78 ? 41.937 -19.516 -42.018 1.00 79.88 78 GLU A C 1
ATOM 619 O O . GLU A 1 78 ? 42.238 -18.985 -43.085 1.00 79.88 78 GLU A O 1
ATOM 624 N N . ASP A 1 79 ? 40.759 -19.283 -41.425 1.00 79.94 79 ASP A N 1
ATOM 625 C CA . ASP A 1 79 ? 39.691 -18.472 -42.031 1.00 79.94 79 ASP A CA 1
ATOM 626 C C . ASP A 1 79 ? 40.088 -16.992 -42.161 1.00 79.94 79 ASP A C 1
ATOM 628 O O . ASP A 1 79 ? 39.768 -16.343 -43.156 1.00 79.94 79 ASP A O 1
ATOM 632 N N . VAL A 1 80 ? 40.831 -16.455 -41.186 1.00 80.25 80 VAL A N 1
ATOM 633 C CA . VAL A 1 80 ? 41.328 -15.065 -41.210 1.00 80.25 80 VAL A CA 1
ATOM 634 C C . VAL A 1 80 ? 42.348 -14.864 -42.334 1.00 80.25 80 VAL A C 1
ATOM 636 O O . VAL A 1 80 ? 42.367 -13.819 -42.984 1.00 80.25 80 VAL A O 1
ATOM 639 N N . VAL A 1 81 ? 43.191 -15.868 -42.586 1.00 79.50 81 VAL A N 1
ATOM 640 C CA . VAL A 1 81 ? 44.191 -15.840 -43.662 1.00 79.50 81 VAL A CA 1
ATOM 641 C C . VAL A 1 81 ? 43.549 -16.070 -45.030 1.00 79.50 81 VAL A C 1
ATOM 643 O O . VAL A 1 81 ? 43.979 -15.446 -45.995 1.00 79.50 81 VAL A O 1
ATOM 646 N N . LEU A 1 82 ? 42.511 -16.908 -45.122 1.00 72.25 82 LEU A N 1
ATOM 647 C CA . LEU A 1 82 ? 41.744 -17.129 -46.355 1.00 72.25 82 LEU A CA 1
ATOM 648 C C . LEU A 1 82 ? 40.951 -15.886 -46.784 1.00 72.25 82 LEU A C 1
ATOM 650 O O . LEU A 1 82 ? 40.889 -15.583 -47.975 1.00 72.25 82 LEU A O 1
ATOM 654 N N . ASP A 1 83 ? 40.364 -15.158 -45.831 1.00 65.69 83 ASP A N 1
ATOM 655 C CA . ASP A 1 83 ? 39.658 -13.894 -46.096 1.00 65.69 83 ASP A CA 1
ATOM 656 C C . ASP A 1 83 ? 40.640 -12.733 -46.372 1.00 65.69 83 ASP A C 1
ATOM 658 O O . ASP A 1 83 ? 40.347 -11.773 -47.095 1.00 65.69 83 ASP A O 1
ATOM 662 N N . GLY A 1 84 ? 41.864 -12.848 -45.848 1.00 63.19 84 GLY A N 1
ATOM 663 C CA . GLY A 1 84 ? 42.992 -11.989 -46.174 1.00 63.19 84 GLY A CA 1
ATOM 664 C C . GLY A 1 84 ? 43.471 -12.202 -47.610 1.00 63.19 84 GLY A C 1
ATOM 665 O O . GLY A 1 84 ? 44.287 -13.075 -47.890 1.00 63.19 84 GLY A O 1
ATOM 666 N N . ASN A 1 85 ? 43.031 -11.347 -48.537 1.00 60.59 85 ASN A N 1
ATOM 667 C CA . ASN A 1 85 ? 43.657 -11.262 -49.860 1.00 60.59 85 ASN A CA 1
ATOM 668 C C . ASN A 1 85 ? 45.187 -11.130 -49.706 1.00 60.59 85 ASN A C 1
ATOM 670 O O . ASN A 1 85 ? 45.664 -10.383 -48.854 1.00 60.59 85 ASN A O 1
ATOM 674 N N . SER A 1 86 ? 45.968 -11.770 -50.581 1.00 61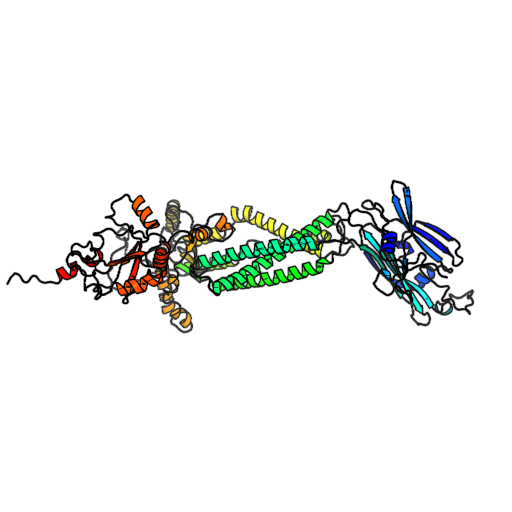.31 86 SER A N 1
ATOM 675 C CA . SER A 1 86 ? 47.445 -11.712 -50.589 1.00 61.31 86 SER A CA 1
ATOM 676 C C . SER A 1 86 ? 48.044 -10.301 -50.751 1.00 61.31 86 SER A C 1
ATOM 678 O O . SER A 1 86 ? 49.261 -10.133 -50.743 1.00 61.31 86 SER A O 1
ATOM 680 N N . GLN A 1 87 ? 47.197 -9.281 -50.896 1.00 72.12 87 GLN A N 1
ATOM 681 C CA . GLN A 1 87 ? 47.531 -7.867 -50.986 1.00 72.12 87 GLN A CA 1
ATOM 682 C C . GLN A 1 87 ? 46.847 -7.107 -49.846 1.00 72.12 87 GLN A C 1
ATOM 684 O O . GLN A 1 87 ? 45.654 -7.295 -49.608 1.00 72.12 87 GLN A O 1
ATOM 689 N N . LEU A 1 88 ? 47.572 -6.187 -49.202 1.00 83.38 88 LEU A N 1
ATOM 690 C CA . LEU A 1 88 ? 47.005 -5.299 -48.187 1.00 83.38 88 LEU A CA 1
ATOM 691 C C . LEU A 1 88 ? 45.976 -4.348 -48.819 1.00 83.38 88 LEU A C 1
ATOM 693 O O . LEU A 1 88 ? 46.301 -3.585 -49.734 1.00 83.38 88 LEU A O 1
ATOM 697 N N . ILE A 1 89 ? 44.738 -4.383 -48.316 1.00 85.81 89 ILE A N 1
ATOM 698 C CA . ILE A 1 89 ? 43.632 -3.543 -48.792 1.00 85.81 89 ILE A CA 1
ATOM 699 C C . ILE A 1 89 ? 43.223 -2.562 -47.694 1.00 85.81 89 ILE A C 1
ATOM 701 O O . ILE A 1 89 ? 42.771 -2.955 -46.618 1.00 85.81 89 ILE A O 1
ATOM 705 N N . PHE A 1 90 ? 43.311 -1.270 -47.999 1.00 89.00 90 PHE A N 1
ATOM 706 C CA . PHE A 1 90 ? 42.793 -0.211 -47.143 1.00 89.00 90 PHE A CA 1
ATOM 707 C C . PHE A 1 90 ? 41.340 0.092 -47.487 1.00 89.00 90 PHE A C 1
ATOM 709 O O . PHE A 1 90 ? 41.024 0.470 -48.612 1.00 89.00 90 PHE A O 1
ATOM 716 N N . SER A 1 91 ? 40.458 -0.005 -46.503 1.00 89.50 91 SER A N 1
ATOM 717 C CA . SER A 1 91 ? 39.041 0.316 -46.618 1.00 89.50 91 SER A CA 1
ATOM 718 C C . SER A 1 91 ? 38.716 1.670 -45.982 1.00 89.50 91 SER A C 1
ATOM 720 O O . SER A 1 91 ? 39.236 2.031 -44.924 1.00 89.50 91 SER A O 1
ATOM 722 N N . THR A 1 92 ? 37.822 2.424 -46.617 1.00 90.62 92 THR A N 1
ATOM 723 C CA . THR A 1 92 ? 37.151 3.599 -46.047 1.00 90.62 92 THR A CA 1
ATOM 724 C C . THR A 1 92 ? 35.649 3.373 -46.095 1.00 90.62 92 THR A C 1
ATOM 726 O O . THR A 1 92 ? 35.101 3.090 -47.159 1.00 90.62 92 THR A O 1
ATOM 729 N N . LEU A 1 93 ? 34.987 3.528 -44.950 1.00 89.88 93 LEU A N 1
ATOM 730 C CA . LEU A 1 93 ? 33.555 3.295 -44.793 1.00 89.88 93 LEU A CA 1
ATOM 731 C C . LEU A 1 93 ? 32.779 4.621 -44.860 1.00 89.88 93 LEU A C 1
ATOM 733 O O . LEU A 1 93 ? 33.189 5.631 -44.280 1.00 89.88 93 LEU A O 1
ATOM 737 N N . PHE A 1 94 ? 31.645 4.605 -45.551 1.00 88.44 94 PHE A N 1
ATOM 738 C CA . PHE A 1 94 ? 30.702 5.715 -45.644 1.00 88.44 94 PHE A CA 1
ATOM 739 C C . PHE A 1 94 ? 29.314 5.256 -45.204 1.00 88.44 94 PHE A C 1
ATOM 741 O O . PHE A 1 94 ? 28.914 4.132 -45.505 1.00 88.44 94 PHE A O 1
ATOM 748 N N . VAL A 1 95 ? 28.573 6.134 -44.526 1.00 86.56 95 VAL A N 1
ATOM 749 C CA . VAL A 1 95 ? 27.134 5.955 -44.281 1.00 86.56 95 VAL A CA 1
ATOM 750 C C . VAL A 1 95 ? 26.358 6.583 -45.425 1.00 86.56 95 VAL A C 1
ATOM 752 O O . VAL A 1 95 ? 26.626 7.732 -45.787 1.00 86.56 95 VAL A O 1
ATOM 755 N N . ASN A 1 96 ? 25.382 5.849 -45.948 1.00 85.19 96 ASN A N 1
ATOM 756 C CA . ASN A 1 96 ? 24.426 6.351 -46.923 1.00 85.19 96 ASN A CA 1
ATOM 757 C C . ASN A 1 96 ? 23.232 6.955 -46.184 1.00 85.19 96 ASN A C 1
ATOM 759 O O . ASN A 1 96 ? 22.682 6.331 -45.277 1.00 85.19 96 ASN A O 1
ATOM 763 N N . TYR A 1 97 ? 22.809 8.144 -46.589 1.00 80.31 97 TYR A N 1
ATOM 764 C CA . TYR A 1 97 ? 21.642 8.810 -46.025 1.00 80.31 97 TYR A CA 1
ATOM 765 C C . TYR A 1 97 ? 20.880 9.576 -47.104 1.00 80.31 97 TYR A C 1
ATOM 767 O O . TYR A 1 97 ? 21.411 9.856 -48.178 1.00 80.31 97 TYR A O 1
ATOM 775 N N . ILE A 1 98 ? 19.620 9.905 -46.827 1.00 76.44 98 ILE A N 1
ATOM 776 C CA . ILE A 1 98 ? 18.775 10.677 -47.737 1.00 76.44 98 ILE A CA 1
ATOM 777 C C . ILE A 1 98 ? 18.451 12.002 -47.059 1.00 76.44 98 ILE A C 1
ATOM 779 O O . ILE A 1 98 ? 17.870 12.028 -45.979 1.00 76.44 98 ILE A O 1
ATOM 783 N N . GLU A 1 99 ? 18.797 13.111 -47.703 1.00 75.25 99 GLU A N 1
ATOM 784 C CA . GLU A 1 99 ? 18.436 14.450 -47.241 1.00 75.25 99 GLU A CA 1
ATOM 785 C C . GLU A 1 99 ? 17.695 15.176 -48.364 1.00 75.25 99 GLU A C 1
ATOM 787 O O . GLU A 1 99 ? 18.163 15.219 -49.500 1.00 75.25 99 GLU A O 1
ATOM 792 N N . LYS A 1 100 ? 16.495 15.706 -48.084 1.00 76.25 100 LYS A N 1
ATOM 793 C CA . LYS A 1 100 ? 15.648 16.392 -49.085 1.00 76.25 100 LYS A CA 1
ATOM 794 C C . LYS A 1 100 ? 15.448 15.584 -50.387 1.00 76.25 100 LYS A C 1
ATOM 796 O O . LYS A 1 100 ? 15.432 16.153 -51.473 1.00 76.25 100 LYS A O 1
ATOM 801 N N . LYS A 1 101 ? 15.271 14.258 -50.272 1.00 76.88 101 LYS A N 1
ATOM 802 C CA . LYS A 1 101 ? 15.145 13.285 -51.386 1.00 76.88 101 LYS A CA 1
ATOM 803 C C . LYS A 1 101 ? 16.410 13.076 -52.238 1.00 76.88 101 LYS A C 1
ATOM 805 O O . LYS A 1 101 ? 16.332 12.403 -53.261 1.00 76.88 101 LYS A O 1
ATOM 810 N N . MET A 1 102 ? 17.564 13.590 -51.817 1.00 79.31 102 MET A N 1
ATOM 811 C CA . MET A 1 102 ? 18.852 13.342 -52.468 1.00 79.31 102 MET A CA 1
ATOM 812 C C . MET A 1 102 ? 19.637 12.273 -51.691 1.00 79.31 102 MET A C 1
ATOM 814 O O . MET A 1 102 ? 19.831 12.443 -50.484 1.00 79.31 102 MET A O 1
ATOM 818 N N . PRO A 1 103 ? 20.095 11.183 -52.337 1.00 80.44 103 PRO A N 1
ATOM 819 C CA . PRO A 1 103 ? 20.978 10.212 -51.705 1.00 80.44 103 PRO A CA 1
ATOM 820 C C . PRO A 1 103 ? 22.385 10.804 -51.580 1.00 80.44 103 PRO A C 1
ATOM 822 O O . PRO A 1 103 ? 22.995 11.219 -52.564 1.00 80.44 103 PRO A O 1
ATOM 825 N N . LEU A 1 104 ? 22.903 10.837 -50.361 1.00 84.06 104 LEU A N 1
ATOM 826 C CA . LEU A 1 104 ? 24.212 11.377 -50.023 1.00 84.06 104 LEU A CA 1
ATOM 827 C C . LEU A 1 104 ? 25.007 10.350 -49.212 1.00 84.06 104 LEU A C 1
ATOM 829 O O . LEU A 1 104 ? 24.453 9.435 -48.600 1.00 84.06 104 LEU A O 1
ATOM 833 N N . ILE A 1 105 ? 26.330 10.504 -49.214 1.00 85.19 105 ILE A N 1
ATOM 834 C CA . ILE A 1 105 ? 27.248 9.645 -48.461 1.00 85.19 105 ILE A CA 1
ATOM 835 C C . ILE A 1 105 ? 28.143 10.491 -47.558 1.00 85.19 105 ILE A C 1
ATOM 837 O O . ILE A 1 105 ? 28.604 11.565 -47.945 1.00 85.19 105 ILE A O 1
ATOM 841 N N . ARG A 1 106 ? 28.402 10.017 -46.338 1.00 86.31 106 ARG A N 1
ATOM 842 C CA . ARG A 1 106 ? 29.266 10.698 -45.359 1.00 86.31 106 ARG A CA 1
ATOM 843 C C . ARG A 1 106 ? 30.343 9.744 -44.864 1.00 86.31 106 ARG A C 1
ATOM 845 O O . ARG A 1 106 ? 30.040 8.608 -44.516 1.00 86.31 106 ARG A O 1
ATOM 852 N N . SER A 1 107 ? 31.597 10.196 -44.833 1.00 86.62 107 SER A N 1
ATOM 853 C CA . SER A 1 107 ? 32.711 9.378 -44.341 1.00 86.62 107 SER A CA 1
ATOM 854 C C . SER A 1 107 ? 32.619 9.159 -42.837 1.00 86.62 107 SER A C 1
ATOM 856 O O . SER A 1 107 ? 32.360 10.108 -42.093 1.00 86.62 107 SER A O 1
ATOM 858 N N . ILE A 1 108 ? 32.905 7.937 -42.405 1.00 88.50 108 ILE A N 1
ATOM 859 C CA . ILE A 1 108 ? 32.920 7.550 -40.996 1.00 88.50 108 ILE A CA 1
ATOM 860 C C . ILE A 1 108 ? 34.323 7.775 -40.415 1.00 88.50 108 ILE A C 1
ATOM 862 O O . ILE A 1 108 ? 35.293 7.268 -40.986 1.00 88.50 108 ILE A O 1
ATOM 866 N N . PRO A 1 109 ? 34.462 8.517 -39.302 1.00 88.56 109 PRO A N 1
ATOM 867 C CA . PRO A 1 109 ? 35.719 8.587 -38.569 1.00 88.56 109 PRO A CA 1
ATOM 868 C C . PRO A 1 109 ? 36.058 7.239 -37.923 1.00 88.56 109 PRO A C 1
ATOM 870 O O . PRO A 1 109 ? 35.184 6.560 -37.379 1.00 88.56 109 PRO A O 1
ATOM 873 N N . VAL A 1 110 ? 37.341 6.874 -37.950 1.00 89.31 110 VAL A N 1
ATOM 874 C CA . VAL A 1 110 ? 37.840 5.616 -37.388 1.00 89.31 110 VAL A CA 1
ATOM 875 C C . VAL A 1 110 ? 38.811 5.893 -36.242 1.00 89.31 110 VAL A C 1
ATOM 877 O O . VAL A 1 110 ? 39.782 6.625 -36.408 1.00 89.31 110 VAL A O 1
ATOM 880 N N . LEU A 1 111 ? 38.578 5.287 -35.083 1.00 89.06 111 LEU A N 1
ATOM 881 C CA . LEU A 1 111 ? 39.445 5.349 -33.910 1.00 89.06 111 LEU A CA 1
ATOM 882 C C . LEU A 1 111 ? 40.149 4.004 -33.720 1.00 89.06 111 LEU A C 1
ATOM 884 O O . LEU A 1 111 ? 39.499 2.997 -33.454 1.00 89.06 111 LEU A O 1
ATOM 888 N N . ILE A 1 112 ? 41.480 3.984 -33.795 1.00 88.69 112 ILE A N 1
ATOM 889 C CA . ILE A 1 112 ? 42.274 2.786 -33.483 1.00 88.69 112 ILE A CA 1
ATOM 890 C C . ILE A 1 112 ? 42.708 2.862 -32.017 1.00 88.69 112 ILE A C 1
ATOM 892 O O . ILE A 1 112 ? 43.566 3.679 -31.679 1.00 88.69 112 ILE A O 1
ATOM 896 N N . ARG A 1 113 ? 42.114 2.030 -31.150 1.00 84.88 113 ARG A N 1
ATOM 897 C CA . ARG A 1 113 ? 42.295 2.084 -29.683 1.00 84.88 113 ARG A CA 1
ATOM 898 C C . ARG A 1 113 ? 43.713 1.755 -29.232 1.00 84.88 113 ARG A C 1
ATOM 900 O O . ARG A 1 113 ? 44.242 2.411 -28.348 1.00 84.88 113 ARG A O 1
ATOM 907 N N . ASN A 1 114 ? 44.339 0.756 -29.840 1.00 84.19 114 ASN A N 1
ATOM 908 C CA . ASN A 1 114 ? 45.689 0.314 -29.492 1.00 84.19 114 ASN A CA 1
ATOM 909 C C . ASN A 1 114 ? 46.785 1.006 -30.321 1.00 84.19 114 ASN A C 1
ATOM 911 O O . ASN A 1 114 ? 47.850 0.433 -30.530 1.00 84.19 114 ASN A O 1
ATOM 915 N N . SER A 1 115 ? 46.527 2.224 -30.808 1.00 79.94 115 SER A N 1
ATOM 916 C CA . SER A 1 115 ? 47.545 3.026 -31.490 1.00 79.94 115 SER A CA 1
ATOM 917 C C . SER A 1 115 ? 48.556 3.586 -30.471 1.00 79.94 115 SER A C 1
ATOM 919 O O . SER A 1 115 ? 48.126 4.200 -29.490 1.00 79.94 115 SER A O 1
ATOM 921 N N . PRO A 1 116 ? 49.877 3.424 -30.687 1.00 64.38 116 PRO A N 1
ATOM 922 C CA . PRO A 1 116 ? 50.911 3.682 -29.678 1.00 64.38 116 PRO A CA 1
ATOM 923 C C . PRO A 1 116 ? 51.061 5.147 -29.229 1.00 64.38 116 PRO A C 1
ATOM 925 O O . PRO A 1 116 ? 51.664 5.389 -28.191 1.00 64.38 116 PRO A O 1
ATOM 928 N N . ASN A 1 117 ? 50.512 6.128 -29.959 1.00 61.72 117 ASN A N 1
ATOM 929 C CA . ASN A 1 117 ? 50.879 7.540 -29.767 1.00 61.72 117 ASN A CA 1
ATOM 930 C C . ASN A 1 117 ? 49.804 8.453 -29.135 1.00 61.72 117 ASN A C 1
ATOM 932 O O . ASN A 1 117 ? 50.096 9.631 -28.932 1.00 61.72 117 ASN A O 1
ATOM 936 N N . SER A 1 118 ? 48.577 7.989 -28.838 1.00 62.81 118 SER A N 1
ATOM 937 C CA . SER A 1 118 ? 47.499 8.923 -28.408 1.00 62.81 118 SER A CA 1
ATOM 938 C C . SER A 1 118 ? 46.171 8.311 -27.931 1.00 62.81 118 SER A C 1
ATOM 940 O O . SER A 1 118 ? 45.498 8.898 -27.086 1.00 62.81 118 SER A O 1
ATOM 942 N N . ASN A 1 119 ? 45.771 7.139 -28.431 1.00 74.25 119 ASN A N 1
ATOM 943 C CA . ASN A 1 119 ? 44.376 6.666 -28.333 1.00 74.25 119 ASN A CA 1
ATOM 944 C C . ASN A 1 119 ? 44.072 5.714 -27.157 1.00 74.25 119 ASN A C 1
ATOM 946 O O . ASN A 1 119 ? 42.975 5.153 -27.091 1.00 74.25 119 ASN A O 1
ATOM 950 N N . MET A 1 120 ? 45.025 5.530 -26.236 1.00 68.81 120 MET A N 1
ATOM 951 C CA . MET A 1 120 ? 44.842 4.713 -25.027 1.00 68.81 120 MET A CA 1
ATOM 952 C C . MET A 1 120 ? 44.114 5.455 -23.893 1.00 68.81 120 MET A C 1
ATOM 954 O O . MET A 1 120 ? 43.566 4.805 -23.009 1.00 68.81 120 MET A O 1
ATOM 958 N N . ASN A 1 121 ? 44.074 6.792 -23.928 1.00 69.19 121 ASN A N 1
ATOM 959 C CA . ASN A 1 121 ? 43.362 7.602 -22.938 1.00 69.19 121 ASN A CA 1
ATOM 960 C C . ASN A 1 121 ? 41.858 7.671 -23.254 1.00 69.19 121 ASN A C 1
ATOM 962 O O . ASN A 1 121 ? 41.457 7.795 -24.413 1.00 69.19 121 ASN A O 1
ATOM 966 N N . ASP A 1 122 ? 41.017 7.675 -22.218 1.00 67.44 122 ASP A N 1
ATOM 967 C CA . ASP A 1 122 ? 39.557 7.772 -22.374 1.00 67.44 122 ASP A CA 1
ATOM 968 C C . ASP A 1 122 ? 39.048 9.189 -22.686 1.00 67.44 122 ASP A C 1
ATOM 970 O O . ASP A 1 122 ? 37.878 9.355 -23.027 1.00 67.44 122 ASP A O 1
ATOM 974 N N . ASN A 1 123 ? 39.922 10.201 -22.638 1.00 72.69 123 ASN A N 1
ATOM 975 C CA . ASN A 1 123 ? 39.576 11.585 -22.964 1.00 72.69 123 ASN A CA 1
ATOM 976 C C . ASN A 1 123 ? 39.436 11.784 -24.489 1.00 72.69 123 ASN A C 1
ATOM 978 O O . ASN A 1 123 ? 40.443 11.660 -25.195 1.00 72.69 123 ASN A O 1
ATOM 982 N N . PRO A 1 124 ? 38.250 12.179 -25.001 1.00 71.00 124 PRO A N 1
ATOM 983 C CA . PRO A 1 124 ? 38.007 12.339 -26.439 1.00 71.00 124 PRO A CA 1
ATOM 984 C C . PRO A 1 124 ? 38.875 13.396 -27.134 1.00 71.00 124 PRO A C 1
ATOM 986 O O . PRO A 1 124 ? 39.156 13.275 -28.321 1.00 71.00 124 PRO A O 1
ATOM 989 N N . GLU A 1 125 ? 39.335 14.412 -26.398 1.00 69.12 125 GLU A N 1
ATOM 990 C CA . GLU A 1 125 ? 40.212 15.488 -26.898 1.00 69.12 125 GLU A CA 1
ATOM 991 C C . GLU A 1 125 ? 41.586 15.011 -27.361 1.00 69.12 125 GLU A C 1
ATOM 993 O O . GLU A 1 125 ? 42.234 15.645 -28.191 1.00 69.12 125 GLU A O 1
ATOM 998 N N . ALA A 1 126 ? 42.060 13.903 -26.795 1.00 72.06 126 ALA A N 1
ATOM 999 C CA . ALA A 1 126 ? 43.372 13.364 -27.111 1.00 72.06 126 ALA A CA 1
ATOM 1000 C C . ALA A 1 126 ? 43.340 12.425 -28.326 1.00 72.06 126 ALA A C 1
ATOM 1002 O O . ALA A 1 126 ? 44.397 11.968 -28.766 1.00 72.06 126 ALA A O 1
ATOM 1003 N N . TRP A 1 127 ? 42.153 12.113 -28.860 1.00 81.00 127 TRP A N 1
ATOM 1004 C CA . TRP A 1 127 ? 41.993 11.090 -29.885 1.00 81.00 127 TRP A CA 1
ATOM 1005 C C . TRP A 1 127 ? 42.471 11.553 -31.259 1.00 81.00 127 TRP A C 1
ATOM 1007 O O . TRP A 1 127 ? 42.066 12.587 -31.785 1.00 81.00 127 TRP A O 1
ATOM 1017 N N . GLN A 1 128 ? 43.287 10.715 -31.888 1.00 83.06 128 GLN A N 1
ATOM 1018 C CA . GLN A 1 128 ? 43.677 10.834 -33.285 1.00 83.06 128 GLN A CA 1
ATOM 1019 C C . GLN A 1 128 ? 42.831 9.878 -34.126 1.00 83.06 128 GLN A C 1
ATOM 1021 O O . GLN A 1 128 ? 42.980 8.652 -34.054 1.00 83.06 128 GLN A O 1
ATOM 1026 N N . LEU A 1 129 ? 41.936 10.459 -34.924 1.00 85.06 129 LEU A N 1
ATOM 1027 C CA . LEU A 1 129 ? 41.052 9.738 -35.834 1.00 85.06 129 LEU A CA 1
ATOM 1028 C C . LEU A 1 129 ? 41.721 9.523 -37.196 1.00 85.06 129 LEU A C 1
ATOM 1030 O O . LEU A 1 129 ? 42.396 10.403 -37.729 1.00 85.06 129 LEU A O 1
ATOM 1034 N N . VAL A 1 130 ? 41.488 8.355 -37.786 1.00 87.25 130 VAL A N 1
ATOM 1035 C CA . VAL A 1 130 ? 41.949 7.980 -39.125 1.00 87.25 130 VAL A CA 1
ATOM 1036 C C . VAL A 1 130 ? 40.761 7.750 -40.059 1.00 87.25 130 VAL A C 1
ATOM 1038 O O . VAL A 1 130 ? 39.619 7.595 -39.631 1.00 87.25 130 VAL A O 1
ATOM 1041 N N . ARG A 1 131 ? 41.025 7.744 -41.369 1.00 84.62 131 ARG A N 1
ATOM 1042 C CA . ARG A 1 131 ? 40.001 7.545 -42.414 1.00 84.62 131 ARG A CA 1
ATOM 1043 C C . ARG A 1 131 ? 40.075 6.175 -43.093 1.00 84.62 131 ARG A C 1
ATOM 1045 O O . ARG A 1 131 ? 39.096 5.714 -43.677 1.00 84.62 131 ARG A O 1
ATOM 1052 N N . ARG A 1 132 ? 41.250 5.550 -43.077 1.00 88.00 132 ARG A N 1
ATOM 1053 C CA . ARG A 1 132 ? 41.525 4.263 -43.723 1.00 88.00 132 ARG A CA 1
ATOM 1054 C C . ARG A 1 132 ? 41.896 3.245 -42.659 1.00 88.00 132 ARG A C 1
ATOM 1056 O O . ARG A 1 132 ? 42.610 3.578 -41.717 1.00 88.00 132 ARG A O 1
ATOM 1063 N N . PHE A 1 133 ? 41.422 2.024 -42.832 1.00 90.44 133 PHE A N 1
ATOM 1064 C CA . PHE A 1 133 ? 41.729 0.889 -41.969 1.00 90.44 133 PHE A CA 1
ATOM 1065 C C . PHE A 1 133 ? 41.849 -0.381 -42.816 1.00 90.44 133 PHE A C 1
ATOM 1067 O O . PHE A 1 133 ? 41.479 -0.367 -43.987 1.00 90.44 133 PHE A O 1
ATOM 1074 N N . PHE A 1 134 ? 42.364 -1.466 -42.255 1.00 88.75 134 PHE A N 1
ATOM 1075 C CA . PHE A 1 134 ? 42.455 -2.766 -42.925 1.00 88.75 134 PHE A CA 1
ATOM 1076 C C . PHE A 1 134 ? 41.874 -3.846 -42.007 1.00 88.75 134 PHE A C 1
ATOM 1078 O O . PHE A 1 134 ? 41.754 -3.635 -40.803 1.00 88.75 134 PHE A O 1
ATOM 1085 N N . THR A 1 135 ? 41.460 -4.981 -42.566 1.00 86.31 135 THR A N 1
ATOM 1086 C CA . THR A 1 135 ? 40.930 -6.108 -41.779 1.00 86.31 135 THR A CA 1
ATOM 1087 C C . THR A 1 135 ? 42.044 -7.038 -41.313 1.00 86.31 135 THR A C 1
ATOM 1089 O O . THR A 1 135 ? 42.125 -7.368 -40.129 1.00 86.31 135 THR A O 1
ATOM 1092 N N . VAL A 1 136 ? 42.935 -7.397 -42.236 1.00 87.12 136 VAL A N 1
ATOM 1093 C CA . VAL A 1 136 ? 44.085 -8.278 -42.018 1.00 87.12 136 VAL A CA 1
ATOM 1094 C C . VAL A 1 136 ? 45.290 -7.706 -42.763 1.00 87.12 136 VAL A C 1
ATOM 1096 O O . VAL A 1 136 ? 45.164 -7.239 -43.895 1.00 87.12 136 VAL A O 1
ATOM 1099 N N . ASP A 1 137 ? 46.452 -7.726 -42.118 1.00 87.75 137 ASP A N 1
ATOM 1100 C CA . ASP A 1 137 ? 47.742 -7.361 -42.693 1.00 87.75 137 ASP A CA 1
ATOM 1101 C C . ASP A 1 137 ? 48.698 -8.553 -42.617 1.00 87.75 137 ASP A C 1
ATOM 1103 O O . ASP A 1 137 ? 49.232 -8.901 -41.561 1.00 87.75 137 ASP A O 1
ATOM 1107 N N . LEU A 1 138 ? 48.875 -9.173 -43.783 1.00 85.81 138 LEU A N 1
ATOM 1108 C CA . LEU A 1 138 ? 49.807 -10.270 -44.029 1.00 85.81 138 LEU A CA 1
ATOM 1109 C C . LEU A 1 138 ? 51.134 -9.773 -44.622 1.00 85.81 138 LEU A C 1
ATOM 1111 O O . LEU A 1 138 ? 52.126 -10.494 -44.605 1.00 85.81 138 LEU A O 1
ATOM 1115 N N . VAL A 1 139 ? 51.163 -8.552 -45.168 1.00 84.88 139 VAL A N 1
ATOM 1116 C CA . VAL A 1 139 ? 52.321 -8.026 -45.907 1.00 84.88 139 VAL A CA 1
ATOM 1117 C C . VAL A 1 139 ? 53.424 -7.624 -44.937 1.00 84.88 139 VAL A C 1
ATOM 1119 O O . VAL A 1 139 ? 54.581 -7.970 -45.158 1.00 84.88 139 VAL A O 1
ATOM 1122 N N . SER A 1 140 ? 53.070 -6.951 -43.837 1.00 85.31 140 SER A N 1
ATOM 1123 C CA . SER A 1 140 ? 54.047 -6.512 -42.830 1.00 85.31 140 SER A CA 1
ATOM 1124 C C . SER A 1 140 ? 54.744 -7.667 -42.109 1.00 85.31 140 SER A C 1
ATOM 1126 O O . SER A 1 140 ? 55.832 -7.476 -41.575 1.00 85.31 140 SER A O 1
ATOM 1128 N N . GLY A 1 141 ? 54.113 -8.840 -42.072 1.00 82.88 141 GLY A N 1
ATOM 1129 C CA . GLY A 1 141 ? 54.628 -10.030 -41.403 1.00 82.88 141 GLY A CA 1
ATOM 1130 C C . GLY A 1 141 ? 55.221 -11.078 -42.339 1.00 82.88 141 GLY A C 1
ATOM 1131 O O . GLY A 1 141 ? 55.546 -12.167 -41.877 1.00 82.88 141 GLY A O 1
ATOM 1132 N N . LEU A 1 142 ? 55.330 -10.803 -43.643 1.00 83.00 142 LEU A N 1
ATOM 1133 C CA . LEU A 1 142 ? 55.882 -11.746 -44.616 1.00 83.00 142 LEU A CA 1
ATOM 1134 C C . LEU A 1 142 ? 57.384 -11.954 -44.377 1.00 83.00 142 LEU A C 1
ATOM 1136 O O . LEU A 1 142 ? 58.153 -10.992 -44.332 1.00 83.00 142 LEU A O 1
ATOM 1140 N N . ARG A 1 143 ? 57.820 -13.215 -44.287 1.00 81.19 143 ARG A N 1
ATOM 1141 C CA . ARG A 1 143 ? 59.246 -13.539 -44.156 1.00 81.19 143 ARG A CA 1
ATOM 1142 C C . ARG A 1 143 ? 60.007 -13.178 -45.426 1.00 81.19 143 ARG A C 1
ATOM 1144 O O . ARG A 1 143 ? 59.664 -13.639 -46.511 1.00 81.19 143 ARG A O 1
ATOM 1151 N N . SER A 1 144 ? 61.109 -12.440 -45.282 1.00 75.25 144 SER A N 1
ATOM 1152 C CA . SER A 1 144 ? 61.953 -12.010 -46.410 1.00 75.25 144 SER A CA 1
ATOM 1153 C C . SER A 1 144 ? 62.533 -13.165 -47.237 1.00 75.25 144 SER A C 1
ATOM 1155 O O . SER A 1 144 ? 62.850 -12.977 -48.407 1.00 75.25 144 SER A O 1
ATOM 1157 N N . ASN A 1 145 ? 62.678 -14.350 -46.635 1.00 73.50 145 ASN A N 1
ATOM 1158 C CA . ASN A 1 145 ? 63.350 -15.510 -47.232 1.00 73.50 145 ASN A CA 1
ATOM 1159 C C . ASN A 1 145 ? 62.371 -16.600 -47.697 1.00 73.50 145 ASN A C 1
ATOM 1161 O O . ASN A 1 145 ? 62.792 -17.716 -48.001 1.00 73.50 145 ASN A O 1
ATOM 1165 N N . TYR A 1 146 ? 61.068 -16.318 -47.700 1.00 73.12 146 TYR A N 1
ATOM 1166 C CA . TYR A 1 146 ? 60.063 -17.298 -48.091 1.00 73.12 146 TYR A CA 1
ATOM 1167 C C . TYR A 1 146 ? 60.062 -17.506 -49.613 1.00 73.12 146 TYR A C 1
ATOM 1169 O O . TYR A 1 146 ? 59.928 -16.559 -50.389 1.00 73.12 146 TYR A O 1
ATOM 1177 N N . ILE A 1 147 ? 60.189 -18.767 -50.030 1.00 70.88 147 ILE A N 1
ATOM 1178 C CA . ILE A 1 147 ? 60.083 -19.202 -51.425 1.00 70.88 147 ILE A CA 1
ATOM 1179 C C . ILE A 1 147 ? 58.815 -20.062 -51.521 1.00 70.88 147 ILE A C 1
ATOM 1181 O O . ILE A 1 147 ? 58.727 -21.052 -50.794 1.00 70.88 147 ILE A O 1
ATOM 1185 N N . PRO A 1 148 ? 57.840 -19.716 -52.383 1.00 69.31 148 PRO A N 1
ATOM 1186 C CA . PRO A 1 148 ? 56.597 -20.472 -52.496 1.00 69.31 148 PRO A CA 1
ATOM 1187 C C . PRO A 1 148 ? 56.877 -21.897 -52.983 1.00 69.31 148 PRO A C 1
ATOM 1189 O O . PRO A 1 148 ? 57.515 -22.093 -54.023 1.00 69.31 148 PRO A O 1
ATOM 1192 N N . LYS A 1 149 ? 56.402 -22.899 -52.238 1.00 72.94 149 LYS A N 1
ATOM 1193 C CA . LYS A 1 149 ? 56.531 -24.304 -52.632 1.00 72.94 149 LYS A CA 1
ATOM 1194 C C . LYS A 1 149 ? 55.452 -24.654 -53.658 1.00 72.94 149 LYS A C 1
ATOM 1196 O O . LYS A 1 149 ? 54.290 -24.306 -53.504 1.00 72.94 149 LYS A O 1
ATOM 1201 N N . ILE A 1 150 ? 55.840 -25.347 -54.732 1.00 65.44 150 ILE A N 1
ATOM 1202 C CA . ILE A 1 150 ? 54.956 -25.612 -55.887 1.00 65.44 150 ILE A CA 1
ATOM 1203 C C . ILE A 1 150 ? 54.013 -26.811 -55.644 1.00 65.44 150 ILE A C 1
ATOM 1205 O O . ILE A 1 150 ? 52.970 -26.904 -56.285 1.00 65.44 150 ILE A O 1
ATOM 1209 N N . TYR A 1 151 ? 54.348 -27.715 -54.714 1.00 64.19 151 TYR A N 1
ATOM 1210 C CA . TYR A 1 151 ? 53.642 -28.995 -54.526 1.00 64.19 151 TYR A CA 1
ATOM 1211 C C . TYR A 1 151 ? 53.263 -29.323 -53.066 1.00 64.19 151 TYR A C 1
ATOM 1213 O O . TYR A 1 151 ? 52.738 -30.404 -52.815 1.00 64.19 151 TYR A O 1
ATOM 1221 N N . GLU A 1 152 ? 53.506 -28.421 -52.107 1.00 67.62 152 GLU A N 1
ATOM 1222 C CA . GLU A 1 152 ? 53.161 -28.599 -50.684 1.00 67.62 152 GLU A CA 1
ATOM 1223 C C . GLU A 1 152 ? 52.321 -27.416 -50.186 1.00 67.62 152 GLU A C 1
ATOM 1225 O O . GLU A 1 152 ? 52.586 -26.276 -50.563 1.00 67.62 152 GLU A O 1
ATOM 1230 N N . GLU A 1 153 ? 51.332 -27.672 -49.322 1.00 64.00 153 GLU A N 1
ATOM 1231 C CA . GLU A 1 153 ? 50.632 -26.605 -48.597 1.00 64.00 153 GLU A CA 1
ATOM 1232 C C . GLU A 1 153 ? 51.593 -25.941 -47.604 1.00 64.00 153 GLU A C 1
ATOM 1234 O O . GLU A 1 153 ? 52.099 -26.575 -46.673 1.00 64.00 153 GLU A O 1
ATOM 1239 N N . ASP A 1 154 ? 51.860 -24.653 -47.811 1.00 67.69 154 ASP A N 1
ATOM 1240 C CA . ASP A 1 154 ? 52.743 -23.892 -46.935 1.00 67.69 154 ASP A CA 1
ATOM 1241 C C . ASP A 1 154 ? 52.085 -23.669 -45.572 1.00 67.69 154 ASP A C 1
ATOM 1243 O O . ASP A 1 154 ? 51.024 -23.047 -45.458 1.00 67.69 154 ASP A O 1
ATOM 1247 N N . ARG A 1 155 ? 52.746 -24.134 -44.507 1.00 72.81 155 ARG A N 1
ATOM 1248 C CA . ARG A 1 155 ? 52.309 -23.858 -43.137 1.00 72.81 155 ARG A CA 1
ATOM 1249 C C . ARG A 1 155 ? 52.416 -22.357 -42.874 1.00 72.81 155 ARG A C 1
ATOM 1251 O O . ARG A 1 155 ? 53.388 -21.715 -43.270 1.00 72.81 155 ARG A O 1
ATOM 1258 N N . LEU A 1 156 ? 51.464 -21.799 -42.123 1.00 74.06 156 LEU A N 1
ATOM 1259 C CA . LEU A 1 156 ? 51.452 -20.370 -41.762 1.00 74.06 156 LEU A CA 1
ATOM 1260 C C . LEU A 1 156 ? 52.778 -19.900 -41.134 1.00 74.06 156 LEU A C 1
ATOM 1262 O O . LEU A 1 156 ? 53.218 -18.779 -41.382 1.00 74.06 156 LEU A O 1
ATOM 1266 N N . GLN A 1 157 ? 53.432 -20.788 -40.380 1.00 74.12 157 GLN A N 1
ATOM 1267 C CA . GLN A 1 157 ? 54.716 -20.556 -39.714 1.00 74.12 157 GLN A CA 1
ATOM 1268 C C . GLN A 1 157 ? 55.900 -20.429 -40.672 1.00 74.12 157 GLN A C 1
ATOM 1270 O O . GLN A 1 157 ? 56.896 -19.814 -40.307 1.00 74.12 157 GLN A O 1
ATOM 1275 N N . ASP A 1 158 ? 55.816 -20.997 -41.875 1.00 75.12 158 ASP A N 1
ATOM 1276 C CA . ASP A 1 158 ? 56.890 -20.934 -42.870 1.00 75.12 158 ASP A CA 1
ATOM 1277 C C . ASP A 1 158 ? 56.821 -19.628 -43.676 1.00 75.12 158 ASP A C 1
ATOM 1279 O O . ASP A 1 158 ? 57.842 -19.136 -44.160 1.00 75.12 158 ASP A O 1
ATOM 1283 N N . LYS A 1 159 ? 55.622 -19.039 -43.770 1.00 77.75 159 LYS A N 1
ATOM 1284 C CA . LYS A 1 159 ? 55.313 -17.884 -44.620 1.00 77.75 159 LYS A CA 1
ATOM 1285 C C . LYS A 1 159 ? 55.343 -16.538 -43.891 1.00 77.75 159 LYS A C 1
ATOM 1287 O O . LYS A 1 159 ? 55.807 -15.550 -44.464 1.00 77.75 159 LYS A O 1
ATOM 1292 N N . PHE A 1 160 ? 54.871 -16.485 -42.646 1.00 83.25 160 PHE A N 1
ATOM 1293 C CA . PHE A 1 160 ? 54.729 -15.238 -41.890 1.00 83.25 160 PHE A CA 1
ATOM 1294 C C . PHE A 1 160 ? 55.426 -15.322 -40.527 1.00 83.25 160 PHE A C 1
ATOM 1296 O O . PHE A 1 160 ? 55.371 -16.365 -39.885 1.00 83.25 160 PHE A O 1
ATOM 1303 N N . ASP A 1 161 ? 56.047 -14.234 -40.065 1.00 84.62 161 ASP A N 1
ATOM 1304 C CA . ASP A 1 161 ? 56.589 -14.088 -38.701 1.00 84.62 161 ASP A CA 1
ATOM 1305 C C . ASP A 1 161 ? 55.503 -13.709 -37.691 1.00 84.62 161 ASP A C 1
ATOM 1307 O O . ASP A 1 161 ? 55.429 -14.242 -36.582 1.00 84.62 161 ASP A O 1
ATOM 1311 N N . PHE A 1 162 ? 54.629 -12.796 -38.096 1.00 87.19 162 PHE A N 1
ATOM 1312 C CA . PHE A 1 162 ? 53.453 -12.408 -37.339 1.00 87.19 162 PHE A CA 1
ATOM 1313 C C . PHE A 1 162 ? 52.315 -12.071 -38.297 1.00 87.19 162 PHE A C 1
ATOM 1315 O O . PHE A 1 162 ? 52.532 -11.730 -39.456 1.00 87.19 162 PHE A O 1
ATOM 1322 N N . ILE A 1 163 ? 51.083 -12.161 -37.818 1.00 86.62 163 ILE A N 1
ATOM 1323 C CA . ILE A 1 163 ? 49.890 -11.769 -38.568 1.00 86.62 163 ILE A CA 1
ATOM 1324 C C . ILE A 1 163 ? 49.177 -10.705 -37.753 1.00 86.62 163 ILE A C 1
ATOM 1326 O O . ILE A 1 163 ? 48.835 -10.943 -36.591 1.00 86.62 163 ILE A O 1
ATOM 1330 N N . ARG A 1 164 ? 48.941 -9.532 -38.350 1.00 88.44 164 ARG A N 1
ATOM 1331 C CA . ARG A 1 164 ? 48.173 -8.466 -37.705 1.00 88.44 164 ARG A CA 1
ATOM 1332 C C . ARG A 1 164 ? 46.736 -8.486 -38.215 1.00 88.44 164 ARG A C 1
ATOM 1334 O O . ARG A 1 164 ? 46.497 -8.467 -39.417 1.00 88.44 164 ARG A O 1
ATOM 1341 N N . TYR A 1 165 ? 45.770 -8.502 -37.308 1.00 88.25 165 TYR A N 1
ATOM 1342 C CA . TYR A 1 165 ? 44.348 -8.655 -37.639 1.00 88.25 165 TYR A CA 1
ATOM 1343 C C . TYR A 1 165 ? 43.467 -7.821 -36.704 1.00 88.25 165 TYR A C 1
ATOM 1345 O O . TYR A 1 165 ? 43.927 -7.323 -35.675 1.00 88.25 165 TYR A O 1
ATOM 1353 N N . LEU A 1 166 ? 42.193 -7.640 -37.049 1.00 89.00 166 LEU A N 1
ATOM 1354 C CA . LEU A 1 166 ? 41.214 -6.993 -36.171 1.00 89.00 166 LEU A CA 1
ATOM 1355 C C . LEU A 1 166 ? 40.770 -7.934 -35.043 1.00 89.00 166 LEU A C 1
ATOM 1357 O O . LEU A 1 166 ? 40.185 -8.976 -35.305 1.00 89.00 166 LEU A O 1
ATOM 1361 N N . ILE A 1 167 ? 40.979 -7.534 -33.787 1.00 89.62 167 ILE A N 1
ATOM 1362 C CA . ILE A 1 167 ? 40.423 -8.220 -32.605 1.00 89.62 167 ILE A CA 1
ATOM 1363 C C . ILE A 1 167 ? 38.993 -7.751 -32.344 1.00 89.62 167 ILE A C 1
ATOM 1365 O O . ILE A 1 167 ? 38.124 -8.544 -31.990 1.00 89.62 167 ILE A O 1
ATOM 1369 N N . SER A 1 168 ? 38.747 -6.443 -32.457 1.00 91.38 168 SER A N 1
ATOM 1370 C CA . SER A 1 168 ? 37.429 -5.894 -32.153 1.00 91.38 168 SER A CA 1
ATOM 1371 C C . SER A 1 168 ? 37.016 -4.777 -33.089 1.00 91.38 168 SER A C 1
ATOM 1373 O O . SER A 1 168 ? 37.801 -3.865 -33.361 1.00 91.38 168 SER A O 1
ATOM 1375 N N . VAL A 1 169 ? 35.750 -4.814 -33.486 1.00 90.88 169 VAL A N 1
ATOM 1376 C CA . VAL A 1 169 ? 35.082 -3.787 -34.280 1.00 90.88 169 VAL A CA 1
ATOM 1377 C C . VAL A 1 169 ? 33.866 -3.301 -33.503 1.00 90.88 169 VAL A C 1
ATOM 1379 O O . VAL A 1 169 ? 32.956 -4.073 -33.215 1.00 90.88 169 VAL A O 1
ATOM 1382 N N . GLU A 1 170 ? 33.839 -2.020 -33.163 1.00 90.31 170 GLU A N 1
ATOM 1383 C CA . GLU A 1 170 ? 32.707 -1.392 -32.491 1.00 90.31 170 GLU A CA 1
ATOM 1384 C C . GLU A 1 170 ? 32.202 -0.205 -33.314 1.00 90.31 170 GLU A C 1
ATOM 1386 O O . GLU A 1 170 ? 32.943 0.731 -33.604 1.00 90.31 170 GLU A O 1
ATOM 1391 N N . LEU A 1 171 ? 30.922 -0.222 -33.671 1.00 88.44 171 LEU A N 1
ATOM 1392 C CA . LEU A 1 171 ? 30.261 0.871 -34.370 1.00 88.44 171 LEU A CA 1
ATOM 1393 C C . LEU A 1 171 ? 29.350 1.620 -33.394 1.00 88.44 171 LEU A C 1
ATOM 1395 O O . LEU A 1 171 ? 28.298 1.109 -33.005 1.00 88.44 171 LEU A O 1
ATOM 1399 N N . ARG A 1 172 ? 29.756 2.831 -32.998 1.00 86.94 172 ARG A N 1
ATOM 1400 C CA . ARG A 1 172 ? 29.005 3.666 -32.052 1.00 86.94 172 ARG A CA 1
ATOM 1401 C C . ARG A 1 172 ? 28.172 4.713 -32.769 1.00 86.94 172 ARG A C 1
ATOM 1403 O O . ARG A 1 172 ? 28.706 5.545 -33.495 1.00 86.94 172 ARG A O 1
ATOM 1410 N N . PHE A 1 173 ? 26.883 4.728 -32.481 1.00 83.38 173 PHE A N 1
ATOM 1411 C CA . PHE A 1 173 ? 25.919 5.715 -32.938 1.00 83.38 173 PHE A CA 1
ATOM 1412 C C . PHE A 1 173 ? 25.482 6.611 -31.778 1.00 83.38 173 PHE A C 1
ATOM 1414 O O . PHE A 1 173 ? 25.116 6.118 -30.705 1.00 83.38 173 PHE A O 1
ATOM 1421 N N . ARG A 1 174 ? 25.457 7.929 -31.994 1.00 78.81 174 ARG A N 1
ATOM 1422 C CA . ARG A 1 174 ? 24.872 8.890 -31.052 1.00 78.81 174 ARG A CA 1
ATOM 1423 C C . ARG A 1 174 ? 23.573 9.423 -31.646 1.00 78.81 174 ARG A C 1
ATOM 1425 O O . ARG A 1 174 ? 23.542 9.930 -32.763 1.00 78.81 174 ARG A O 1
ATOM 1432 N N . VAL A 1 175 ? 22.476 9.277 -30.915 1.00 76.62 175 VAL A N 1
ATOM 1433 C CA . VAL A 1 175 ? 21.176 9.822 -31.326 1.00 76.62 175 VAL A CA 1
ATOM 1434 C C . VAL A 1 175 ? 21.027 11.201 -30.694 1.00 76.62 175 VAL A C 1
ATOM 1436 O O . VAL A 1 175 ? 21.202 11.341 -29.480 1.00 76.62 175 VAL A O 1
ATOM 1439 N N . LYS A 1 176 ? 20.720 12.223 -31.501 1.00 71.19 176 LYS A N 1
ATOM 1440 C CA . LYS A 1 176 ? 20.513 13.584 -30.987 1.00 71.19 176 LYS A CA 1
ATOM 1441 C C . LYS A 1 176 ? 19.245 13.661 -30.124 1.00 71.19 176 LYS A C 1
ATOM 1443 O O . LYS A 1 176 ? 18.283 12.913 -30.304 1.00 71.19 176 LYS A O 1
ATOM 1448 N N . THR A 1 177 ? 19.258 14.562 -29.144 1.00 62.78 177 THR A N 1
ATOM 1449 C CA . THR A 1 177 ? 18.198 14.661 -28.127 1.00 62.78 177 THR A CA 1
ATOM 1450 C C . THR A 1 177 ? 16.883 15.190 -28.706 1.00 62.78 177 THR A C 1
ATOM 1452 O O . THR A 1 177 ? 15.824 14.678 -28.354 1.00 62.78 177 THR A O 1
ATOM 1455 N N . GLU A 1 178 ? 16.955 16.149 -29.636 1.00 59.72 178 GLU A N 1
ATOM 1456 C CA . GLU A 1 178 ? 15.802 16.924 -30.131 1.00 59.72 178 GLU A CA 1
ATOM 1457 C C . GLU A 1 178 ? 15.156 16.371 -31.410 1.00 59.72 178 GLU A C 1
ATOM 1459 O O . GLU A 1 178 ? 14.041 16.747 -31.759 1.00 59.72 178 GLU A O 1
ATOM 1464 N N . SER A 1 179 ? 15.833 15.472 -32.127 1.00 59.28 179 SER A N 1
ATOM 1465 C CA . SER A 1 179 ? 15.327 14.888 -33.373 1.00 59.28 179 SER A CA 1
ATOM 1466 C C . SER A 1 179 ? 15.751 13.427 -33.489 1.00 59.28 179 SER A C 1
ATOM 1468 O O . SER A 1 179 ? 16.804 13.047 -32.984 1.00 59.28 179 SER A O 1
ATOM 1470 N N . ASN A 1 180 ? 14.968 12.604 -34.194 1.00 60.75 180 ASN A N 1
ATOM 1471 C CA . ASN A 1 180 ? 15.309 11.215 -34.559 1.00 60.75 180 ASN A CA 1
ATOM 1472 C C . ASN A 1 180 ? 16.530 11.098 -35.490 1.00 60.75 180 ASN A C 1
ATOM 1474 O O . ASN A 1 180 ? 16.712 10.093 -36.176 1.00 60.75 180 ASN A O 1
ATOM 1478 N N . LYS A 1 181 ? 17.363 12.132 -35.545 1.00 70.50 181 LYS A N 1
ATOM 1479 C CA . LYS A 1 181 ? 18.499 12.182 -36.431 1.00 70.50 181 LYS A CA 1
ATOM 1480 C C . LYS A 1 181 ? 19.684 11.476 -35.807 1.00 70.50 181 LYS A C 1
ATOM 1482 O O . LYS A 1 181 ? 20.015 11.658 -34.629 1.00 70.50 181 LYS A O 1
ATOM 1487 N N . LEU A 1 182 ? 20.329 10.677 -36.637 1.00 73.75 182 LEU A N 1
ATOM 1488 C CA . LEU A 1 182 ? 21.513 9.929 -36.269 1.00 73.75 182 LEU A CA 1
ATOM 1489 C C . LEU A 1 182 ? 22.756 10.779 -36.510 1.00 73.75 182 LEU A C 1
ATOM 1491 O O . LEU A 1 182 ? 22.893 11.344 -37.594 1.00 73.75 182 LEU A O 1
ATOM 1495 N N . SER A 1 183 ? 23.654 10.859 -35.527 1.00 77.81 183 SER A N 1
ATOM 1496 C CA . SER A 1 183 ? 24.988 11.414 -35.752 1.00 77.81 183 SER A CA 1
ATOM 1497 C C . SER A 1 183 ? 25.764 10.545 -36.742 1.00 77.81 183 SER A C 1
ATOM 1499 O O . SER A 1 183 ? 25.453 9.363 -36.937 1.00 77.81 183 SER A O 1
ATOM 1501 N N . THR A 1 184 ? 26.848 11.070 -37.309 1.00 81.69 184 THR A N 1
ATOM 1502 C CA . THR A 1 184 ? 27.831 10.183 -37.942 1.00 81.69 184 THR A CA 1
ATOM 1503 C C . THR A 1 184 ? 28.336 9.170 -36.910 1.00 81.69 184 THR A C 1
ATOM 1505 O O . THR A 1 184 ? 28.634 9.550 -35.771 1.00 81.69 184 THR A O 1
ATOM 1508 N N . PRO A 1 185 ? 28.377 7.870 -37.252 1.00 86.69 185 PRO A N 1
ATOM 1509 C CA . PRO A 1 185 ? 28.878 6.873 -36.328 1.00 86.69 185 PRO A CA 1
ATOM 1510 C C . PRO A 1 185 ? 30.388 6.993 -36.179 1.00 86.69 185 PRO A C 1
ATOM 1512 O O . PRO A 1 185 ? 31.080 7.419 -37.101 1.00 86.69 185 PRO A O 1
ATOM 1515 N N . LEU A 1 186 ? 30.898 6.557 -35.035 1.00 87.75 186 LEU A N 1
ATOM 1516 C CA . LEU A 1 186 ? 32.321 6.381 -34.784 1.00 87.75 186 LEU A CA 1
ATOM 1517 C C . LEU A 1 186 ? 32.659 4.894 -34.907 1.00 87.75 186 LEU A C 1
ATOM 1519 O O . LEU A 1 186 ? 32.097 4.072 -34.180 1.00 87.75 186 LEU A O 1
ATOM 1523 N N . LEU A 1 187 ? 33.576 4.550 -35.813 1.00 90.19 187 LEU A N 1
ATOM 1524 C CA . LEU A 1 187 ? 34.091 3.189 -35.945 1.00 90.19 187 LEU A CA 1
ATOM 1525 C C . LEU A 1 187 ? 35.320 3.029 -35.051 1.00 90.19 187 LEU A C 1
ATOM 1527 O O . LEU A 1 187 ? 36.342 3.663 -35.280 1.00 90.19 187 LEU A O 1
ATOM 1531 N N . ILE A 1 188 ? 35.241 2.180 -34.040 1.00 90.50 188 ILE A N 1
ATOM 1532 C CA . ILE A 1 188 ? 36.328 1.912 -33.104 1.00 90.50 188 ILE A CA 1
ATOM 1533 C C . ILE A 1 188 ? 36.908 0.537 -33.420 1.00 90.50 188 ILE A C 1
ATOM 1535 O O . ILE A 1 188 ? 36.199 -0.466 -33.411 1.00 90.50 188 ILE A O 1
ATOM 1539 N N . LEU A 1 189 ? 38.207 0.495 -33.693 1.00 91.31 189 LEU A N 1
ATOM 1540 C CA . LEU A 1 189 ? 38.937 -0.710 -34.066 1.00 91.31 189 LEU A CA 1
ATOM 1541 C C . LEU A 1 189 ? 40.043 -1.000 -33.054 1.00 91.31 189 LEU A C 1
ATOM 1543 O O . LEU A 1 189 ? 40.696 -0.086 -32.536 1.00 91.31 189 LEU A O 1
ATOM 1547 N N . LYS A 1 190 ? 40.290 -2.284 -32.808 1.00 91.56 190 LYS A N 1
ATOM 1548 C CA . LYS A 1 190 ? 41.450 -2.770 -32.057 1.00 91.56 190 LYS A CA 1
ATOM 1549 C C . LYS A 1 190 ? 42.139 -3.857 -32.864 1.00 91.56 190 LYS A C 1
ATOM 1551 O O . LYS A 1 190 ? 41.483 -4.811 -33.276 1.00 91.56 190 LYS A O 1
ATOM 1556 N N . TYR A 1 191 ? 43.445 -3.720 -33.056 1.00 90.81 191 TYR A N 1
ATOM 1557 C CA . TYR A 1 191 ? 44.257 -4.715 -33.753 1.00 90.81 191 TYR A CA 1
ATOM 1558 C C . TYR A 1 191 ? 44.948 -5.666 -32.777 1.00 90.81 191 TYR A C 1
ATOM 1560 O O . TYR A 1 191 ? 45.283 -5.282 -31.659 1.00 90.81 191 TYR A O 1
ATOM 1568 N N . GLY A 1 192 ? 45.167 -6.893 -33.217 1.00 88.81 192 GLY A N 1
ATOM 1569 C CA . GLY A 1 192 ? 45.963 -7.912 -32.551 1.00 88.81 192 GLY A CA 1
ATOM 1570 C C . GLY A 1 192 ? 47.113 -8.354 -33.422 1.00 88.81 192 GLY A C 1
ATOM 1571 O O . GLY A 1 192 ? 47.079 -8.166 -34.637 1.00 88.81 192 GLY A O 1
ATOM 1572 N N . GLU A 1 193 ? 48.108 -8.955 -32.788 1.00 88.62 193 GLU A N 1
ATOM 1573 C CA . GLU A 1 193 ? 49.239 -9.583 -33.456 1.00 88.62 193 GLU A CA 1
ATOM 1574 C C . GLU A 1 193 ? 49.313 -11.029 -32.987 1.00 88.62 193 GLU A C 1
ATOM 1576 O O . GLU A 1 193 ? 49.282 -11.303 -31.786 1.00 88.62 193 GLU A O 1
ATOM 1581 N N . TYR A 1 194 ? 49.353 -11.952 -33.939 1.00 87.06 194 TYR A N 1
ATOM 1582 C CA . TYR A 1 194 ? 49.590 -13.361 -33.675 1.00 87.06 194 TYR A CA 1
ATOM 1583 C C . TYR A 1 194 ? 50.982 -13.721 -34.164 1.00 87.06 194 TYR A C 1
ATOM 1585 O O . TYR A 1 194 ? 51.261 -13.613 -35.358 1.00 87.06 194 TYR A O 1
ATOM 1593 N N . ASN A 1 195 ? 51.838 -14.147 -33.241 1.00 86.25 195 ASN A N 1
ATOM 1594 C CA . ASN A 1 195 ? 53.183 -14.600 -33.561 1.00 86.25 195 ASN A CA 1
ATOM 1595 C C . ASN A 1 195 ? 53.127 -16.071 -33.957 1.00 86.25 195 ASN A C 1
ATOM 1597 O O . ASN A 1 195 ? 52.726 -16.922 -33.165 1.00 86.25 195 ASN A O 1
ATOM 1601 N N . THR A 1 196 ? 53.575 -16.381 -35.168 1.00 77.56 196 THR A N 1
ATOM 1602 C CA . THR A 1 196 ? 53.512 -17.741 -35.722 1.00 77.56 196 THR A CA 1
ATOM 1603 C C . THR A 1 196 ? 54.527 -18.698 -35.086 1.00 77.56 196 THR A C 1
ATOM 1605 O O . THR A 1 196 ? 54.470 -19.901 -35.318 1.00 77.56 196 THR A O 1
ATOM 1608 N N . SER A 1 197 ? 55.439 -18.197 -34.245 1.00 70.88 197 SER A N 1
ATOM 1609 C CA . SER A 1 197 ? 56.369 -19.006 -33.448 1.00 70.88 197 SER A CA 1
ATOM 1610 C C . SER A 1 197 ? 55.691 -19.809 -32.328 1.00 70.88 197 SER A C 1
ATOM 1612 O O . SER A 1 197 ? 56.315 -20.704 -31.759 1.00 70.88 197 SER A O 1
ATOM 1614 N N . GLN A 1 198 ? 54.428 -19.513 -32.006 1.00 67.88 198 GLN A N 1
ATOM 1615 C CA . GLN A 1 198 ? 53.640 -20.244 -31.016 1.00 67.88 198 GLN A CA 1
ATOM 1616 C C . GLN A 1 198 ? 53.057 -21.524 -31.650 1.00 67.88 198 GLN A C 1
ATOM 1618 O O . GLN A 1 198 ? 52.326 -21.469 -32.637 1.00 67.88 198 GLN A O 1
ATOM 1623 N N . GLN A 1 199 ? 53.426 -22.696 -31.117 1.00 61.78 199 GLN A N 1
ATOM 1624 C CA . GLN A 1 199 ? 53.034 -24.020 -31.631 1.00 61.78 199 GLN A CA 1
ATOM 1625 C C . GLN A 1 199 ? 51.608 -24.419 -31.209 1.00 61.78 199 GLN A C 1
ATOM 1627 O O . GLN A 1 199 ? 51.409 -25.420 -30.520 1.00 61.78 199 GLN A O 1
ATOM 1632 N N . ASP A 1 200 ? 50.605 -23.657 -31.638 1.00 66.81 200 ASP A N 1
ATOM 1633 C CA . ASP A 1 200 ? 49.205 -24.050 -31.470 1.00 66.81 200 ASP A CA 1
ATOM 1634 C C . ASP A 1 200 ? 48.750 -24.906 -32.658 1.00 66.81 200 ASP A C 1
ATOM 1636 O O . ASP A 1 200 ? 48.917 -24.527 -33.815 1.00 66.81 200 ASP A O 1
ATOM 1640 N N . ILE A 1 201 ? 48.166 -26.073 -32.369 1.00 61.56 201 ILE A N 1
ATOM 1641 C CA . ILE A 1 201 ? 47.797 -27.081 -33.382 1.00 61.56 201 ILE A CA 1
ATOM 1642 C C . ILE A 1 201 ? 46.627 -26.602 -34.268 1.00 61.56 201 ILE A C 1
ATOM 1644 O O . ILE A 1 201 ? 46.551 -27.017 -35.414 1.00 61.56 201 ILE A O 1
ATOM 1648 N N . HIS A 1 202 ? 45.797 -25.668 -33.785 1.00 72.00 202 HIS A N 1
ATOM 1649 C CA . HIS A 1 202 ? 44.870 -24.842 -34.575 1.00 72.00 202 HIS A CA 1
ATOM 1650 C C . HIS A 1 202 ? 44.603 -23.530 -33.816 1.00 72.00 202 HIS A C 1
ATOM 1652 O O . HIS A 1 202 ? 43.805 -23.525 -32.871 1.00 72.00 202 HIS A O 1
ATOM 1658 N N . PRO A 1 203 ? 45.273 -22.417 -34.156 1.00 79.38 203 PRO A N 1
ATOM 1659 C CA . PRO A 1 203 ? 45.104 -21.181 -33.410 1.00 79.38 203 PRO A CA 1
ATOM 1660 C C . PRO A 1 203 ? 43.716 -20.580 -33.646 1.00 79.38 203 PRO A C 1
ATOM 1662 O O . PRO A 1 203 ? 43.295 -20.372 -34.784 1.00 79.38 203 PRO A O 1
ATOM 1665 N N . THR A 1 204 ? 43.006 -20.275 -32.560 1.00 84.50 204 THR A N 1
ATOM 1666 C CA . THR A 1 204 ? 41.714 -19.575 -32.597 1.00 84.50 204 THR A CA 1
ATOM 1667 C C . THR A 1 204 ? 41.829 -18.203 -31.956 1.00 84.50 204 THR A C 1
ATOM 1669 O O . THR A 1 204 ? 42.443 -18.066 -30.899 1.00 84.50 204 THR A O 1
ATOM 1672 N N . ILE A 1 205 ? 41.176 -17.211 -32.549 1.00 86.25 205 ILE A N 1
ATOM 1673 C CA . ILE A 1 205 ? 41.146 -15.827 -32.081 1.00 86.25 205 ILE A CA 1
ATOM 1674 C C . ILE A 1 205 ? 39.775 -15.504 -31.498 1.00 86.25 205 ILE A C 1
ATOM 1676 O O . ILE A 1 205 ? 38.752 -15.789 -32.121 1.00 86.25 205 ILE A O 1
ATOM 1680 N N . ASP A 1 206 ? 39.759 -14.826 -30.352 1.00 87.75 206 ASP A N 1
ATOM 1681 C CA . ASP A 1 206 ? 38.551 -14.203 -29.817 1.00 87.75 206 ASP A CA 1
ATOM 1682 C C . ASP A 1 206 ? 38.268 -12.888 -30.564 1.00 87.75 206 ASP A C 1
ATOM 1684 O O . ASP A 1 206 ? 38.955 -11.881 -30.372 1.00 87.75 206 ASP A O 1
ATOM 1688 N N . PHE A 1 207 ? 37.250 -12.892 -31.426 1.00 89.06 207 PHE A N 1
ATOM 1689 C CA . PHE A 1 207 ? 36.802 -11.717 -32.172 1.00 89.06 207 PHE A CA 1
ATOM 1690 C C . PHE A 1 207 ? 35.539 -11.119 -31.546 1.00 89.06 207 PHE A C 1
ATOM 1692 O O . PHE A 1 207 ? 34.587 -11.841 -31.232 1.00 89.06 207 PHE A O 1
ATOM 1699 N N . HIS A 1 208 ? 35.513 -9.793 -31.388 1.00 90.31 208 HIS A N 1
ATOM 1700 C CA . HIS A 1 208 ? 34.383 -9.061 -30.815 1.00 90.31 208 HIS A CA 1
ATOM 1701 C C . HIS A 1 208 ? 33.823 -8.020 -31.788 1.00 90.31 208 HIS A C 1
ATOM 1703 O O . HIS A 1 208 ? 34.494 -7.052 -32.143 1.00 90.31 208 HIS A O 1
ATOM 1709 N N . PHE A 1 209 ? 32.548 -8.148 -32.141 1.00 87.75 209 PHE A N 1
ATOM 1710 C CA . PHE A 1 209 ? 31.833 -7.189 -32.975 1.00 87.75 209 PHE A CA 1
ATOM 1711 C C . PHE A 1 209 ? 30.653 -6.589 -32.208 1.00 87.75 209 PHE A C 1
ATOM 1713 O O . PHE A 1 209 ? 29.801 -7.320 -31.705 1.00 87.75 209 PHE A O 1
ATOM 1720 N N . SER A 1 210 ? 30.552 -5.263 -32.134 1.00 87.06 210 SER A N 1
ATOM 1721 C CA . SER A 1 210 ? 29.408 -4.600 -31.501 1.00 87.06 210 SER A CA 1
ATOM 1722 C C . SER A 1 210 ? 28.893 -3.402 -32.281 1.00 87.06 210 SER A C 1
ATOM 1724 O O . SER A 1 210 ? 29.640 -2.631 -32.878 1.00 87.06 210 SER A O 1
ATOM 1726 N N . VAL A 1 211 ? 27.578 -3.222 -32.228 1.00 85.81 211 VAL A N 1
ATOM 1727 C CA . VAL A 1 211 ? 26.895 -2.007 -32.665 1.00 85.81 211 VAL A CA 1
ATOM 1728 C C . VAL A 1 211 ? 26.198 -1.429 -31.449 1.00 85.81 211 VAL A C 1
ATOM 1730 O O . VAL A 1 211 ? 25.381 -2.106 -30.822 1.00 85.81 211 VAL A O 1
ATOM 1733 N N . THR A 1 212 ? 26.520 -0.189 -31.100 1.00 83.25 212 THR A N 1
ATOM 1734 C CA . THR A 1 212 ? 25.958 0.479 -29.927 1.00 83.25 212 THR A CA 1
ATOM 1735 C C . THR A 1 212 ? 25.288 1.776 -30.336 1.00 83.25 212 THR A C 1
ATOM 1737 O O . THR A 1 212 ? 25.880 2.633 -30.981 1.00 83.25 212 THR A O 1
ATOM 1740 N N . PHE A 1 213 ? 24.030 1.932 -29.946 1.00 79.88 213 PHE A N 1
ATOM 1741 C CA . PHE A 1 213 ? 23.357 3.221 -29.956 1.00 79.88 213 PHE A CA 1
ATOM 1742 C C . PHE A 1 213 ? 23.491 3.834 -28.564 1.00 79.88 213 PHE A C 1
ATOM 1744 O O . PHE A 1 213 ? 23.493 3.132 -27.554 1.00 79.88 213 PHE A O 1
ATOM 1751 N N . SER A 1 214 ? 23.626 5.149 -28.500 1.00 77.38 214 SER A N 1
ATOM 1752 C CA . SER A 1 214 ? 23.675 5.893 -27.249 1.00 77.38 214 SER A CA 1
ATOM 1753 C C . SER A 1 214 ? 22.864 7.170 -27.394 1.00 77.38 214 SER A C 1
ATOM 1755 O O . SER A 1 214 ? 22.907 7.852 -28.420 1.00 77.38 214 SER A O 1
ATOM 1757 N N . LYS A 1 215 ? 22.090 7.479 -26.359 1.00 75.62 215 LYS A N 1
ATOM 1758 C CA . LYS A 1 215 ? 21.338 8.722 -26.241 1.00 75.62 215 LYS A CA 1
ATOM 1759 C C . LYS A 1 215 ? 21.400 9.149 -24.782 1.00 75.62 215 LYS A C 1
ATOM 1761 O O . LYS A 1 215 ? 21.198 8.332 -23.887 1.00 75.62 215 LYS A O 1
ATOM 1766 N N . SER A 1 216 ? 21.747 10.407 -24.543 1.00 69.38 216 SER A N 1
ATOM 1767 C CA . SER A 1 216 ? 21.747 10.976 -23.198 1.00 69.38 216 SER A CA 1
ATOM 1768 C C . SER A 1 216 ? 20.304 11.207 -22.761 1.00 69.38 216 SER A C 1
ATOM 1770 O O . SER A 1 216 ? 19.579 11.954 -23.420 1.00 69.38 216 SER A O 1
ATOM 1772 N N . PHE A 1 217 ? 19.891 10.574 -21.665 1.00 67.50 217 PHE A N 1
ATOM 1773 C CA . PHE A 1 217 ? 18.560 10.744 -21.089 1.00 67.50 217 PHE A CA 1
ATOM 1774 C C . PHE A 1 217 ? 18.649 11.340 -19.688 1.00 67.50 217 PHE A C 1
ATOM 1776 O O . PHE A 1 217 ? 19.308 10.777 -18.815 1.00 67.50 217 PHE A O 1
ATOM 1783 N N . ASN A 1 218 ? 17.913 12.424 -19.449 1.00 67.12 218 ASN A N 1
ATOM 1784 C CA . ASN A 1 218 ? 17.804 13.039 -18.128 1.00 67.12 218 ASN A CA 1
ATOM 1785 C C . ASN A 1 218 ? 16.614 12.442 -17.361 1.00 67.12 218 ASN A C 1
ATOM 1787 O O . ASN A 1 218 ? 15.562 13.059 -17.240 1.00 67.12 218 ASN A O 1
ATOM 1791 N N . PHE A 1 219 ? 16.776 11.223 -16.838 1.00 68.75 219 PHE A N 1
ATOM 1792 C CA . PHE A 1 219 ? 15.796 10.612 -15.921 1.00 68.75 219 PHE A CA 1
ATOM 1793 C C . PHE A 1 219 ? 15.874 11.162 -14.496 1.00 68.75 219 PHE A C 1
ATOM 1795 O O . PHE A 1 219 ? 14.931 11.004 -13.719 1.00 68.75 219 PHE A O 1
ATOM 1802 N N . GLN A 1 220 ? 16.987 11.820 -14.172 1.00 71.25 220 GLN A N 1
ATOM 1803 C CA . GLN A 1 220 ? 17.255 12.379 -12.856 1.00 71.25 220 GLN A CA 1
ATOM 1804 C C . GLN A 1 220 ? 16.134 13.329 -12.408 1.00 71.25 220 GLN A C 1
ATOM 1806 O O . GLN A 1 220 ? 15.625 13.186 -11.302 1.00 71.25 220 GLN A O 1
ATOM 1811 N N . SER A 1 221 ? 15.651 14.195 -13.304 1.00 77.50 221 SER A N 1
ATOM 1812 C CA . SER A 1 221 ? 14.607 15.178 -12.993 1.00 77.50 221 SER A CA 1
ATOM 1813 C C . SER A 1 221 ? 13.278 14.539 -12.577 1.00 77.50 221 SER A C 1
ATOM 1815 O O . SER A 1 221 ? 12.597 15.044 -11.692 1.00 77.50 221 SER A O 1
ATOM 1817 N N . LEU A 1 222 ? 12.903 13.397 -13.166 1.00 81.62 222 LEU A N 1
ATOM 1818 C CA . LEU A 1 222 ? 11.668 12.700 -12.796 1.00 81.62 222 LEU A CA 1
ATOM 1819 C C . LEU A 1 222 ? 11.779 12.089 -11.393 1.00 81.62 222 LEU A C 1
ATOM 1821 O O . LEU A 1 222 ? 10.837 12.175 -10.606 1.00 81.62 222 LEU A O 1
ATOM 1825 N N . LEU A 1 223 ? 12.933 11.510 -11.057 1.00 84.38 223 LEU A N 1
ATOM 1826 C CA . LEU A 1 223 ? 13.182 10.975 -9.720 1.00 84.38 223 LEU A CA 1
ATOM 1827 C C . LEU A 1 223 ? 13.270 12.093 -8.667 1.00 84.38 223 LEU A C 1
ATOM 1829 O O . LEU A 1 223 ? 12.701 11.947 -7.586 1.00 84.38 223 LEU A O 1
ATOM 1833 N N . GLU A 1 224 ? 13.918 13.212 -8.998 1.00 85.56 224 GLU A N 1
ATOM 1834 C CA . GLU A 1 224 ? 14.023 14.412 -8.155 1.00 85.56 224 GLU A CA 1
ATOM 1835 C C . GLU A 1 224 ? 12.659 15.036 -7.839 1.00 85.56 224 GLU A C 1
ATOM 1837 O O . GLU A 1 224 ? 12.485 15.588 -6.758 1.00 85.56 224 GLU A O 1
ATOM 1842 N N . ILE A 1 225 ? 11.676 14.910 -8.736 1.00 89.62 225 ILE A N 1
ATOM 1843 C CA . ILE A 1 225 ? 10.303 15.382 -8.503 1.00 89.62 225 ILE A CA 1
ATOM 1844 C C . ILE A 1 225 ? 9.492 14.364 -7.693 1.00 89.62 225 ILE A C 1
ATOM 1846 O O . ILE A 1 225 ? 8.801 14.732 -6.741 1.00 89.62 225 ILE A O 1
ATOM 1850 N N . LEU A 1 226 ? 9.545 13.077 -8.053 1.00 91.31 226 LEU A N 1
ATOM 1851 C CA . LEU A 1 226 ? 8.713 12.056 -7.409 1.00 91.31 226 LEU A CA 1
ATOM 1852 C C . LEU A 1 226 ? 9.128 11.793 -5.957 1.00 91.31 226 LEU A C 1
ATOM 1854 O O . LEU A 1 226 ? 8.263 11.594 -5.102 1.00 91.31 226 LEU A O 1
ATOM 1858 N N . LEU A 1 227 ? 10.429 11.793 -5.661 1.00 90.81 227 LEU A N 1
ATOM 1859 C CA . LEU A 1 227 ? 10.936 11.412 -4.346 1.00 90.81 227 LEU A CA 1
ATOM 1860 C C . LEU A 1 227 ? 10.443 12.355 -3.222 1.00 90.81 227 LEU A C 1
ATOM 1862 O O . LEU A 1 227 ? 9.856 11.843 -2.265 1.00 90.81 227 LEU A O 1
ATOM 1866 N N . PRO A 1 228 ? 10.563 13.697 -3.317 1.00 94.19 228 PRO A N 1
ATOM 1867 C CA . PRO A 1 228 ? 10.065 14.604 -2.281 1.00 94.19 228 PRO A CA 1
ATOM 1868 C C . PRO A 1 228 ? 8.548 14.532 -2.094 1.00 94.19 228 PRO A C 1
ATOM 1870 O O . PRO A 1 228 ? 8.080 14.512 -0.958 1.00 94.19 228 PRO A O 1
ATOM 1873 N N . ILE A 1 229 ? 7.775 14.443 -3.185 1.00 95.19 229 ILE A N 1
ATOM 1874 C CA . ILE A 1 229 ? 6.303 14.406 -3.133 1.00 95.19 229 ILE A CA 1
ATOM 1875 C C . ILE A 1 229 ? 5.824 13.178 -2.355 1.00 95.19 229 ILE A C 1
ATOM 1877 O O . ILE A 1 229 ? 5.011 13.286 -1.435 1.00 95.19 229 ILE A O 1
ATOM 1881 N N . PHE A 1 230 ? 6.343 11.999 -2.696 1.00 95.50 230 PHE A N 1
ATOM 1882 C CA . PHE A 1 230 ? 5.924 10.751 -2.063 1.00 95.50 230 PHE A CA 1
ATOM 1883 C C . PHE A 1 230 ? 6.467 10.597 -0.638 1.00 95.50 230 PHE A C 1
ATOM 1885 O O . PHE A 1 230 ? 5.777 10.020 0.204 1.00 95.50 230 PHE A O 1
ATOM 1892 N N . ILE A 1 231 ? 7.655 11.132 -0.330 1.00 94.25 231 ILE A N 1
ATOM 1893 C CA . ILE A 1 231 ? 8.172 11.172 1.047 1.00 94.25 231 ILE A CA 1
ATOM 1894 C C . ILE A 1 231 ? 7.334 12.117 1.913 1.00 94.25 231 ILE A C 1
ATOM 1896 O O . ILE A 1 231 ? 6.972 11.747 3.030 1.00 94.25 231 ILE A O 1
ATOM 1900 N N . LEU A 1 232 ? 6.968 13.297 1.404 1.00 95.69 232 LEU A N 1
ATOM 1901 C CA . LEU A 1 232 ? 6.092 14.230 2.112 1.00 95.69 232 LEU A CA 1
ATOM 1902 C C . LEU A 1 232 ? 4.724 13.594 2.384 1.00 95.69 232 LEU A C 1
ATOM 1904 O O . LEU A 1 232 ? 4.241 13.625 3.515 1.00 95.69 232 LEU A O 1
ATOM 1908 N N . LEU A 1 233 ? 4.131 12.944 1.379 1.00 94.75 233 LEU A N 1
ATOM 1909 C CA . LEU A 1 233 ? 2.875 12.212 1.541 1.00 94.75 233 LEU A CA 1
ATOM 1910 C C . LEU A 1 233 ? 3.006 11.088 2.582 1.00 94.75 233 LEU A C 1
ATOM 1912 O O . LEU A 1 233 ? 2.133 10.929 3.435 1.00 94.75 233 LEU A O 1
ATOM 1916 N N . ALA A 1 234 ? 4.102 10.326 2.551 1.00 94.81 234 ALA A N 1
ATOM 1917 C CA . ALA A 1 234 ? 4.376 9.279 3.531 1.00 94.81 234 ALA A CA 1
ATOM 1918 C C . ALA A 1 234 ? 4.488 9.832 4.959 1.00 94.81 234 ALA A C 1
ATOM 1920 O O . ALA A 1 234 ? 3.954 9.225 5.888 1.00 94.81 234 ALA A O 1
ATOM 1921 N N . PHE A 1 235 ? 5.140 10.983 5.127 1.00 95.44 235 PHE A N 1
ATOM 1922 C CA . PHE A 1 235 ? 5.285 11.660 6.412 1.00 95.44 235 PHE A CA 1
ATOM 1923 C C . PHE A 1 235 ? 3.935 12.131 6.959 1.00 95.44 235 PHE A C 1
ATOM 1925 O O . PHE A 1 235 ? 3.588 11.811 8.096 1.00 95.44 235 PHE A O 1
ATOM 1932 N N . VAL A 1 236 ? 3.128 12.797 6.129 1.00 92.56 236 VAL A N 1
ATOM 1933 C CA . VAL A 1 236 ? 1.777 13.248 6.494 1.00 92.56 236 VAL A CA 1
ATOM 1934 C C . VAL A 1 236 ? 0.902 12.063 6.915 1.00 92.56 236 VAL A C 1
ATOM 1936 O O . VAL A 1 236 ? 0.288 12.091 7.981 1.00 92.56 236 VAL A O 1
ATOM 1939 N N . LEU A 1 237 ? 0.896 10.975 6.140 1.00 90.50 237 LEU A N 1
ATOM 1940 C CA . LEU A 1 237 ? 0.135 9.767 6.476 1.00 90.50 237 LEU A CA 1
ATOM 1941 C C . LEU A 1 237 ? 0.629 9.085 7.762 1.00 90.50 237 LEU A C 1
ATOM 1943 O O . LEU A 1 237 ? -0.179 8.523 8.500 1.00 90.50 237 LEU A O 1
ATOM 1947 N N . ALA A 1 238 ? 1.934 9.117 8.041 1.00 92.94 238 ALA A N 1
ATOM 1948 C CA . ALA A 1 238 ? 2.491 8.574 9.278 1.00 92.94 238 ALA A CA 1
ATOM 1949 C C . ALA A 1 238 ? 2.082 9.403 10.505 1.00 92.94 238 ALA A C 1
ATOM 1951 O O . ALA A 1 238 ? 1.769 8.822 11.545 1.00 92.94 238 ALA A O 1
ATOM 1952 N N . ILE A 1 239 ? 2.027 10.735 10.377 1.00 90.19 239 ILE A N 1
ATOM 1953 C CA . ILE A 1 239 ? 1.517 11.624 11.430 1.00 90.19 239 ILE A CA 1
ATOM 1954 C C . ILE A 1 239 ? 0.055 11.299 11.724 1.00 90.19 239 ILE A C 1
ATOM 1956 O O . ILE A 1 239 ? -0.293 11.078 12.882 1.00 90.19 239 ILE A O 1
ATOM 1960 N N . PHE A 1 240 ? -0.790 11.204 10.694 1.00 87.88 240 PHE A N 1
ATOM 1961 C CA . PHE A 1 240 ? -2.202 10.863 10.881 1.00 87.88 240 PHE A CA 1
ATOM 1962 C C . PHE A 1 240 ? -2.388 9.520 11.604 1.00 87.88 240 PHE A C 1
ATOM 1964 O O . PHE A 1 240 ? -3.208 9.418 12.515 1.00 87.88 240 PHE A O 1
ATOM 1971 N N . GLU A 1 241 ? -1.599 8.500 11.257 1.00 87.38 241 GLU A N 1
ATOM 1972 C CA . GLU A 1 241 ? -1.666 7.187 11.914 1.00 87.38 241 GLU A CA 1
ATOM 1973 C C . GLU A 1 241 ? -1.172 7.235 13.375 1.00 87.38 241 GLU A C 1
ATOM 1975 O O . GLU A 1 241 ? -1.729 6.555 14.240 1.00 87.38 241 GLU A O 1
ATOM 1980 N N . ALA A 1 242 ? -0.178 8.074 13.680 1.00 89.25 242 ALA A N 1
ATOM 1981 C CA . ALA A 1 242 ? 0.303 8.289 15.045 1.00 89.25 242 ALA A CA 1
ATOM 1982 C C . ALA A 1 242 ? -0.705 9.052 15.917 1.00 89.25 242 ALA A C 1
ATOM 1984 O O . ALA A 1 242 ? -0.914 8.676 17.073 1.00 89.25 242 ALA A O 1
ATOM 1985 N N . ILE A 1 243 ? -1.373 10.069 15.364 1.00 85.12 243 ILE A N 1
ATOM 1986 C CA . ILE A 1 243 ? -2.455 10.788 16.048 1.00 85.12 243 ILE A CA 1
ATOM 1987 C C . ILE A 1 243 ? -3.606 9.821 16.341 1.00 85.12 243 ILE A C 1
ATOM 1989 O O . ILE A 1 243 ? -4.022 9.706 17.489 1.00 85.12 243 ILE A O 1
ATOM 1993 N N . ALA A 1 244 ? -4.044 9.035 15.352 1.00 85.25 244 ALA A N 1
ATOM 1994 C CA . ALA A 1 244 ? -5.076 8.017 15.553 1.00 85.25 244 ALA A CA 1
ATOM 1995 C C . ALA A 1 244 ? -4.685 6.999 16.645 1.00 85.25 244 ALA A C 1
ATOM 1997 O O . ALA A 1 244 ? -5.504 6.623 17.483 1.00 85.25 244 ALA A O 1
ATOM 1998 N N . TYR A 1 245 ? -3.418 6.568 16.689 1.00 87.75 245 TYR A N 1
ATOM 1999 C CA . TYR A 1 245 ? -2.917 5.694 17.755 1.00 87.75 245 TYR A CA 1
ATOM 2000 C C . TYR A 1 245 ? -2.994 6.352 19.142 1.00 87.75 245 TYR A C 1
ATOM 2002 O O . TYR A 1 245 ? -3.469 5.715 20.084 1.00 87.75 245 TYR A O 1
ATOM 2010 N N . LYS A 1 246 ? -2.580 7.620 19.270 1.00 86.75 246 LYS A N 1
ATOM 2011 C CA . LYS A 1 246 ? -2.695 8.400 20.514 1.00 86.75 246 LYS A CA 1
ATOM 2012 C C . LYS A 1 246 ? -4.153 8.475 20.976 1.00 86.75 246 LYS A C 1
ATOM 2014 O O . LYS A 1 246 ? -4.439 8.131 22.124 1.00 86.75 246 LYS A O 1
ATOM 2019 N N . THR A 1 247 ? -5.060 8.874 20.082 1.00 80.12 247 THR A N 1
ATOM 2020 C CA . THR A 1 247 ? -6.491 9.034 20.376 1.00 80.12 247 THR A CA 1
ATOM 2021 C C . THR A 1 247 ? -7.113 7.715 20.837 1.00 80.12 247 THR A C 1
ATOM 2023 O O . THR A 1 247 ? -7.833 7.693 21.829 1.00 80.12 247 THR A O 1
ATOM 2026 N N . ARG A 1 248 ? -6.772 6.584 20.204 1.00 84.75 248 ARG A N 1
ATOM 2027 C CA . ARG A 1 248 ? -7.254 5.247 20.608 1.00 84.75 248 ARG A CA 1
ATOM 2028 C C . ARG A 1 248 ? -6.766 4.783 21.982 1.00 84.75 248 ARG A C 1
ATOM 2030 O O . ARG A 1 248 ? -7.429 3.972 22.614 1.00 84.75 248 ARG A O 1
ATOM 2037 N N . GLN A 1 249 ? -5.614 5.265 22.440 1.00 81.12 249 GLN A N 1
ATOM 2038 C CA . GLN A 1 249 ? -5.091 4.996 23.787 1.00 81.12 249 GLN A CA 1
ATOM 2039 C C . GLN A 1 249 ? -5.573 6.039 24.818 1.00 81.12 249 GLN A C 1
ATOM 2041 O O . GLN A 1 249 ? -5.132 6.042 25.974 1.00 81.12 249 GLN A O 1
ATOM 2046 N N . HIS A 1 250 ? -6.417 6.990 24.394 1.00 76.00 250 HIS A N 1
ATOM 2047 C CA . HIS A 1 250 ? -6.837 8.155 25.176 1.00 76.00 250 HIS A CA 1
ATOM 2048 C C . HIS A 1 250 ? -5.659 8.938 25.798 1.00 76.00 250 HIS A C 1
ATOM 2050 O O . HIS A 1 250 ? -5.810 9.574 26.841 1.00 76.00 250 HIS A O 1
ATOM 2056 N N . LYS A 1 251 ? -4.453 8.866 25.206 1.00 74.94 251 LYS A N 1
ATOM 2057 C CA . LYS A 1 251 ? -3.242 9.518 25.738 1.00 74.94 251 LYS A CA 1
ATOM 2058 C C . LYS A 1 251 ? -3.356 11.025 25.598 1.00 74.94 251 LYS A C 1
ATOM 2060 O O . LYS A 1 251 ? -3.532 11.529 24.501 1.00 74.94 251 LYS A O 1
ATOM 2065 N N . LEU A 1 252 ? -3.229 11.735 26.719 1.00 69.88 252 LEU A N 1
ATOM 2066 C CA . LEU A 1 252 ? -3.257 13.199 26.750 1.00 69.88 252 LEU A CA 1
ATOM 2067 C C . LEU A 1 252 ? -1.961 13.796 26.178 1.00 69.88 252 LEU A C 1
ATOM 2069 O O . LEU A 1 252 ? -1.994 14.851 25.550 1.00 69.88 252 LEU A O 1
ATOM 2073 N N . ILE A 1 253 ? -0.835 13.094 26.345 1.00 76.62 253 ILE A N 1
ATOM 2074 C CA . ILE A 1 253 ? 0.510 13.554 25.983 1.00 76.62 253 ILE A CA 1
ATOM 2075 C C . ILE A 1 253 ? 1.114 12.627 24.916 1.00 76.62 253 ILE A C 1
ATOM 2077 O O . ILE A 1 253 ? 0.778 11.444 24.815 1.00 76.62 253 ILE A O 1
ATOM 2081 N N . TYR A 1 254 ? 1.990 13.186 24.080 1.00 84.25 254 TYR A N 1
ATOM 2082 C CA . TYR A 1 254 ? 2.812 12.428 23.141 1.00 84.25 254 TYR A CA 1
ATOM 2083 C C . TYR A 1 254 ? 3.998 11.793 23.880 1.00 84.25 254 TYR A C 1
ATOM 2085 O O . TYR A 1 254 ? 5.073 12.378 23.973 1.00 84.25 254 TYR A O 1
ATOM 2093 N N . ASP A 1 255 ? 3.785 10.594 24.417 1.00 87.69 255 ASP A N 1
ATOM 2094 C CA . ASP A 1 255 ? 4.825 9.841 25.127 1.00 87.69 255 ASP A CA 1
ATOM 2095 C C . ASP A 1 255 ? 5.857 9.213 24.168 1.00 87.69 255 ASP A C 1
ATOM 2097 O O . ASP A 1 255 ? 5.605 9.048 22.968 1.00 87.69 255 ASP A O 1
ATOM 2101 N N . LEU A 1 256 ? 6.982 8.735 24.721 1.00 90.06 256 LEU A N 1
ATOM 2102 C CA . LEU A 1 256 ? 8.008 7.981 23.979 1.00 90.06 256 LEU A CA 1
ATOM 2103 C C . LEU A 1 256 ? 7.445 6.753 23.241 1.00 90.06 256 LEU A C 1
ATOM 2105 O O . LEU A 1 256 ? 7.923 6.421 22.159 1.00 90.06 256 LEU A O 1
ATOM 2109 N N . ASP A 1 257 ? 6.401 6.107 23.772 1.00 88.25 257 ASP A N 1
ATOM 2110 C CA . ASP A 1 257 ? 5.703 5.008 23.086 1.00 88.25 257 ASP A CA 1
ATOM 2111 C C . ASP A 1 257 ? 5.016 5.482 21.793 1.00 88.25 257 ASP A C 1
ATOM 2113 O O . ASP A 1 257 ? 5.178 4.868 20.738 1.00 88.25 257 ASP A O 1
ATOM 2117 N N . VAL A 1 258 ? 4.301 6.614 21.839 1.00 90.25 258 VAL A N 1
ATOM 2118 C CA . VAL A 1 258 ? 3.628 7.183 20.657 1.00 90.25 258 VAL A CA 1
ATOM 2119 C C . VAL A 1 258 ? 4.664 7.580 19.608 1.00 90.25 258 VAL A C 1
ATOM 2121 O O . VAL A 1 258 ? 4.489 7.276 18.426 1.00 90.25 258 VAL A O 1
ATOM 2124 N N . PHE A 1 259 ? 5.775 8.184 20.038 1.00 92.31 259 PHE A N 1
ATOM 2125 C CA . PHE A 1 259 ? 6.890 8.516 19.155 1.00 92.31 259 PHE A CA 1
ATOM 2126 C C . PHE A 1 259 ? 7.526 7.264 18.529 1.00 92.31 259 PHE A C 1
ATOM 2128 O O . PHE A 1 259 ? 7.725 7.208 17.316 1.00 92.31 259 PHE A O 1
ATOM 2135 N N . GLY A 1 260 ? 7.765 6.212 19.315 1.00 91.31 260 GLY A N 1
ATOM 2136 C CA . GLY A 1 260 ? 8.270 4.935 18.809 1.00 91.31 260 GLY A CA 1
ATOM 2137 C C . GLY A 1 260 ? 7.345 4.316 17.755 1.00 91.31 260 GLY A C 1
ATOM 2138 O O . GLY A 1 260 ? 7.809 3.867 16.704 1.00 91.31 260 GLY A O 1
ATOM 2139 N N . LYS A 1 261 ? 6.021 4.344 17.973 1.00 90.56 261 LYS A N 1
ATOM 2140 C CA . LYS A 1 261 ? 5.043 3.892 16.967 1.00 90.56 261 LYS A CA 1
ATOM 2141 C C . LYS A 1 261 ? 5.056 4.765 15.717 1.00 90.56 261 LYS A C 1
ATOM 2143 O O . LYS A 1 261 ? 5.013 4.211 14.619 1.00 90.56 261 LYS A O 1
ATOM 2148 N N . PHE A 1 262 ? 5.165 6.086 15.867 1.00 93.50 262 PHE A N 1
ATOM 2149 C CA . PHE A 1 262 ? 5.293 7.014 14.745 1.00 93.50 262 PHE A CA 1
ATOM 2150 C C . PHE A 1 262 ? 6.490 6.668 13.854 1.00 93.50 262 PHE A C 1
ATOM 2152 O O . PHE A 1 262 ? 6.317 6.574 12.642 1.00 93.50 262 PHE A O 1
ATOM 2159 N N . ILE A 1 263 ? 7.667 6.384 14.425 1.00 93.94 263 ILE A N 1
ATOM 2160 C CA . ILE A 1 263 ? 8.850 5.982 13.646 1.00 93.94 263 ILE A CA 1
ATOM 2161 C C . ILE A 1 263 ? 8.580 4.704 12.844 1.00 93.94 263 ILE A C 1
ATOM 2163 O O . ILE A 1 263 ? 8.888 4.645 11.653 1.00 93.94 263 ILE A O 1
ATOM 2167 N N . VAL A 1 264 ? 7.945 3.692 13.443 1.00 93.19 264 VAL A N 1
ATOM 2168 C CA . VAL A 1 264 ? 7.613 2.453 12.718 1.00 93.19 264 VAL A CA 1
ATOM 2169 C C . VAL A 1 264 ? 6.593 2.705 11.600 1.00 93.19 264 VAL A C 1
ATOM 2171 O O . VAL A 1 264 ? 6.721 2.145 10.506 1.00 93.19 264 VAL A O 1
ATOM 2174 N N . PHE A 1 265 ? 5.591 3.557 11.836 1.00 93.19 265 PHE A N 1
ATOM 2175 C CA . PHE A 1 265 ? 4.645 3.961 10.795 1.00 93.19 265 PHE A CA 1
ATOM 2176 C C . PHE A 1 265 ? 5.355 4.715 9.671 1.00 93.19 265 PHE A C 1
ATOM 2178 O O . PHE A 1 265 ? 5.172 4.359 8.507 1.00 93.19 265 PHE A O 1
ATOM 2185 N N . LEU A 1 266 ? 6.228 5.668 10.002 1.00 95.00 266 LEU A N 1
ATOM 2186 C CA . LEU A 1 266 ? 7.008 6.451 9.049 1.00 95.00 266 LEU A CA 1
ATOM 2187 C C . LEU A 1 266 ? 7.878 5.557 8.162 1.00 95.00 266 LEU A C 1
ATOM 2189 O O . LEU A 1 266 ? 7.761 5.627 6.940 1.00 95.00 266 LEU A O 1
ATOM 2193 N N . LEU A 1 267 ? 8.666 4.653 8.752 1.00 95.19 267 LEU A N 1
ATOM 2194 C CA . LEU A 1 267 ? 9.485 3.687 8.010 1.00 95.19 267 LEU A CA 1
ATOM 2195 C C . LEU A 1 267 ? 8.629 2.853 7.045 1.00 95.19 267 LEU A C 1
ATOM 2197 O O . LEU A 1 267 ? 8.989 2.669 5.882 1.00 95.19 267 LEU A O 1
ATOM 2201 N N . SER A 1 268 ? 7.445 2.411 7.479 1.00 94.38 268 SER A N 1
ATOM 2202 C CA . SER A 1 268 ? 6.534 1.660 6.613 1.00 94.38 268 SER A CA 1
ATOM 2203 C C . SER A 1 268 ? 5.946 2.492 5.470 1.00 94.38 268 SER A C 1
ATOM 2205 O O . SER A 1 268 ? 5.819 1.989 4.345 1.00 94.38 268 SER A O 1
ATOM 2207 N N . LYS A 1 269 ? 5.545 3.745 5.728 1.00 94.88 269 LYS A N 1
ATOM 2208 C CA . LYS A 1 269 ? 5.006 4.634 4.688 1.00 94.88 269 LYS A CA 1
ATOM 2209 C C . LYS A 1 269 ? 6.096 5.005 3.687 1.00 94.88 269 LYS A C 1
ATOM 2211 O O . LYS A 1 269 ? 5.828 4.912 2.494 1.00 94.88 269 LYS A O 1
ATOM 2216 N N . ILE A 1 270 ? 7.323 5.274 4.143 1.00 95.44 270 ILE A N 1
ATOM 2217 C CA . ILE A 1 270 ? 8.496 5.479 3.279 1.00 95.44 270 ILE A CA 1
ATOM 2218 C C . ILE A 1 270 ? 8.734 4.247 2.401 1.00 95.44 270 ILE A C 1
ATOM 2220 O O . ILE A 1 270 ? 8.833 4.382 1.187 1.00 95.44 270 ILE A O 1
ATOM 2224 N N . GLY A 1 271 ? 8.724 3.034 2.965 1.00 95.56 271 GLY A N 1
ATOM 2225 C CA . GLY A 1 271 ? 8.847 1.809 2.165 1.00 95.56 271 GLY A CA 1
ATOM 2226 C C . GLY A 1 271 ? 7.751 1.671 1.096 1.00 95.56 271 GLY A C 1
ATOM 2227 O O . GLY A 1 271 ? 8.022 1.240 -0.020 1.00 95.56 271 GLY A O 1
ATOM 2228 N N . THR A 1 272 ? 6.518 2.099 1.398 1.00 94.06 272 THR A N 1
ATOM 2229 C CA . THR A 1 272 ? 5.409 2.123 0.416 1.00 94.06 272 THR A CA 1
ATOM 2230 C C . THR A 1 272 ? 5.652 3.149 -0.686 1.00 94.06 272 THR A C 1
ATOM 2232 O O . THR A 1 272 ? 5.444 2.846 -1.856 1.00 94.06 272 THR A O 1
ATOM 2235 N N . ALA A 1 273 ? 6.090 4.351 -0.309 1.00 95.25 273 ALA A N 1
ATOM 2236 C CA . ALA A 1 273 ? 6.405 5.443 -1.219 1.00 95.25 273 ALA A CA 1
ATOM 2237 C C . ALA A 1 273 ? 7.520 5.052 -2.194 1.00 95.25 273 ALA A C 1
ATOM 2239 O O . ALA A 1 273 ? 7.340 5.178 -3.401 1.00 95.25 273 ALA A O 1
ATOM 2240 N N . LEU A 1 274 ? 8.627 4.495 -1.693 1.00 94.69 274 LEU A N 1
ATOM 2241 C CA . LEU A 1 274 ? 9.733 4.016 -2.526 1.00 94.69 274 LEU A CA 1
ATOM 2242 C C . LEU A 1 274 ? 9.272 2.948 -3.523 1.00 94.69 274 LEU A C 1
ATOM 2244 O O . LEU A 1 274 ? 9.594 3.028 -4.706 1.00 94.69 274 LEU A O 1
ATOM 2248 N N . PHE A 1 275 ? 8.472 1.980 -3.071 1.00 93.12 275 PHE A N 1
ATOM 2249 C CA . PHE A 1 275 ? 7.932 0.946 -3.951 1.00 93.12 275 PHE A CA 1
ATOM 2250 C C . PHE A 1 275 ? 6.982 1.520 -5.016 1.00 93.12 275 PHE A C 1
ATOM 2252 O O . PHE A 1 275 ? 7.061 1.133 -6.181 1.00 93.12 275 PHE A O 1
ATOM 2259 N N . ALA A 1 276 ? 6.130 2.482 -4.651 1.00 93.50 276 ALA A N 1
ATOM 2260 C CA . ALA A 1 276 ? 5.242 3.166 -5.589 1.00 93.50 276 ALA A CA 1
ATOM 2261 C C . ALA A 1 276 ? 6.024 3.953 -6.653 1.00 93.50 276 ALA A C 1
ATOM 2263 O O . ALA A 1 276 ? 5.703 3.852 -7.835 1.00 93.50 276 ALA A O 1
ATOM 2264 N N . ILE A 1 277 ? 7.082 4.671 -6.258 1.00 93.06 277 ILE A N 1
ATOM 2265 C CA . ILE A 1 277 ? 7.976 5.378 -7.188 1.00 93.06 277 ILE A CA 1
ATOM 2266 C C . ILE A 1 277 ? 8.604 4.388 -8.172 1.00 93.06 277 ILE A C 1
ATOM 2268 O O . ILE A 1 277 ? 8.567 4.620 -9.379 1.00 93.06 277 ILE A O 1
ATOM 2272 N N . VAL A 1 278 ? 9.136 3.261 -7.683 1.00 92.31 278 VAL A N 1
ATOM 2273 C CA . VAL A 1 278 ? 9.720 2.224 -8.548 1.00 92.31 278 VAL A CA 1
ATOM 2274 C C . VAL A 1 278 ? 8.692 1.700 -9.551 1.00 92.31 278 VAL A C 1
ATOM 2276 O O . VAL A 1 278 ? 9.012 1.605 -10.735 1.00 92.31 278 VAL A O 1
ATOM 2279 N N . ILE A 1 279 ? 7.467 1.391 -9.110 1.00 92.62 279 ILE A N 1
ATOM 2280 C CA . ILE A 1 279 ? 6.389 0.939 -10.000 1.00 92.62 279 ILE A CA 1
ATOM 2281 C C . ILE A 1 279 ? 6.103 1.993 -11.071 1.00 92.62 279 ILE A C 1
ATOM 2283 O O . ILE A 1 279 ? 6.081 1.656 -12.252 1.00 92.62 279 ILE A O 1
ATOM 2287 N N . ILE A 1 280 ? 5.923 3.260 -10.684 1.00 92.44 280 ILE A N 1
ATOM 2288 C CA . ILE A 1 280 ? 5.625 4.356 -11.616 1.00 92.44 280 ILE A CA 1
ATOM 2289 C C . ILE A 1 280 ? 6.736 4.489 -12.658 1.00 92.44 280 ILE A C 1
ATOM 2291 O O . ILE A 1 280 ? 6.444 4.553 -13.849 1.00 92.44 280 ILE A O 1
ATOM 2295 N N . ILE A 1 281 ? 8.002 4.465 -12.236 1.00 89.75 281 ILE A N 1
ATOM 2296 C CA . ILE A 1 281 ? 9.149 4.580 -13.144 1.00 89.75 281 ILE A CA 1
ATOM 2297 C C . ILE A 1 281 ? 9.237 3.366 -14.074 1.00 89.75 281 ILE A C 1
ATOM 2299 O O . ILE A 1 281 ? 9.452 3.530 -15.273 1.00 89.75 281 ILE A O 1
ATOM 2303 N N . CYS A 1 282 ? 9.039 2.150 -13.564 1.00 91.12 282 CYS A N 1
ATOM 2304 C CA . CYS A 1 282 ? 9.101 0.936 -14.381 1.00 91.12 282 CYS A CA 1
ATOM 2305 C C . CYS A 1 282 ? 7.971 0.859 -15.397 1.00 91.12 282 CYS A C 1
ATOM 2307 O O . CYS A 1 282 ? 8.200 0.464 -16.539 1.00 91.12 282 CYS A O 1
ATOM 2309 N N . LEU A 1 283 ? 6.759 1.242 -15.001 1.00 91.19 283 LEU A N 1
ATOM 2310 C CA . LEU A 1 283 ? 5.621 1.327 -15.906 1.00 91.19 283 LEU A CA 1
ATOM 2311 C C . LEU A 1 283 ? 5.836 2.435 -16.937 1.00 91.19 283 LEU A C 1
ATOM 2313 O O . LEU A 1 283 ? 5.627 2.192 -18.120 1.00 91.19 283 LEU A O 1
ATOM 2317 N N . TYR A 1 284 ? 6.331 3.606 -16.527 1.00 89.81 284 TYR A N 1
ATOM 2318 C CA . TYR A 1 284 ? 6.672 4.698 -17.439 1.00 89.81 284 TYR A CA 1
ATOM 2319 C C . TYR A 1 284 ? 7.711 4.263 -18.477 1.00 89.81 284 TYR A C 1
ATOM 2321 O O . TYR A 1 284 ? 7.472 4.411 -19.672 1.00 89.81 284 TYR A O 1
ATOM 2329 N N . ILE A 1 285 ? 8.826 3.659 -18.051 1.00 87.19 285 ILE A N 1
ATOM 2330 C CA . ILE A 1 285 ? 9.872 3.137 -1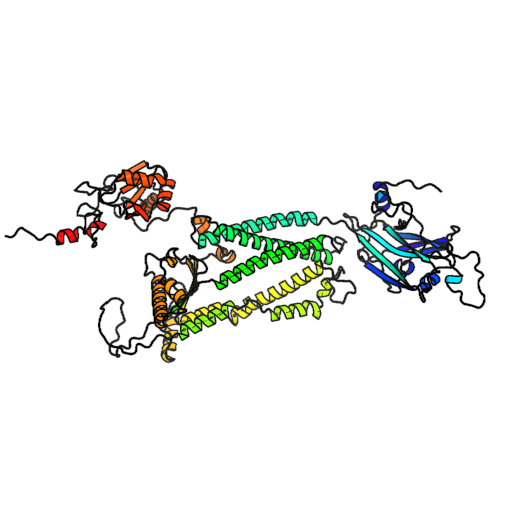8.947 1.00 87.19 285 ILE A CA 1
ATOM 2331 C C . ILE A 1 285 ? 9.310 2.055 -19.869 1.00 87.19 285 ILE A C 1
ATOM 2333 O O . ILE A 1 285 ? 9.572 2.074 -21.065 1.00 87.19 285 ILE A O 1
ATOM 2337 N N . HIS A 1 286 ? 8.520 1.123 -19.341 1.00 88.81 286 HIS A N 1
ATOM 2338 C CA . HIS A 1 286 ? 7.963 0.036 -20.140 1.00 88.81 286 HIS A CA 1
ATOM 2339 C C . HIS A 1 286 ? 6.994 0.552 -21.208 1.00 88.81 286 HIS A C 1
ATOM 2341 O O . HIS A 1 286 ? 7.110 0.181 -22.373 1.00 88.81 286 HIS A O 1
ATOM 2347 N N . LEU A 1 287 ? 6.075 1.445 -20.833 1.00 87.69 287 LEU A N 1
ATOM 2348 C CA . LEU A 1 287 ? 5.106 2.037 -21.752 1.00 87.69 287 LEU A CA 1
ATOM 2349 C C . LEU A 1 287 ? 5.791 2.926 -22.790 1.00 87.69 287 LEU A C 1
ATOM 2351 O O . LEU A 1 287 ? 5.509 2.788 -23.976 1.00 87.69 287 LEU A O 1
ATOM 2355 N N . THR A 1 288 ? 6.721 3.790 -22.378 1.00 83.94 288 THR A N 1
ATOM 2356 C CA . THR A 1 288 ? 7.471 4.648 -23.310 1.00 83.94 288 THR A CA 1
ATOM 2357 C C . THR A 1 288 ? 8.322 3.824 -24.265 1.00 83.94 288 THR A C 1
ATOM 2359 O O . THR A 1 288 ? 8.248 4.039 -25.468 1.00 83.94 288 THR A O 1
ATOM 2362 N N . PHE A 1 289 ? 9.055 2.822 -23.773 1.00 84.75 289 PHE A N 1
ATOM 2363 C CA . PHE A 1 289 ? 9.891 1.966 -24.612 1.00 84.75 289 PHE A CA 1
ATOM 2364 C C . PHE A 1 289 ? 9.083 1.133 -25.614 1.00 84.75 289 PHE A C 1
ATOM 2366 O O . PHE A 1 289 ? 9.525 0.951 -26.749 1.00 84.75 289 PHE A O 1
ATOM 2373 N N . LYS A 1 290 ? 7.918 0.611 -25.212 1.00 83.25 290 LYS A N 1
ATOM 2374 C CA . LYS A 1 290 ? 7.085 -0.250 -26.068 1.00 83.25 290 LYS A CA 1
ATOM 2375 C C . LYS A 1 290 ? 6.130 0.518 -26.983 1.00 83.25 290 LYS A C 1
ATOM 2377 O O . LYS A 1 290 ? 5.692 -0.017 -27.995 1.00 83.25 290 LYS A O 1
ATOM 2382 N N . SER A 1 291 ? 5.796 1.760 -26.639 1.00 80.06 291 SER A N 1
ATOM 2383 C CA . SER A 1 291 ? 4.915 2.626 -27.433 1.00 80.06 291 SER A CA 1
ATOM 2384 C C . SER A 1 291 ? 5.682 3.643 -28.288 1.00 80.06 291 SER A C 1
ATOM 2386 O O . SER A 1 291 ? 5.063 4.540 -28.872 1.00 80.06 291 SER A O 1
ATOM 2388 N N . GLN A 1 292 ? 7.012 3.554 -28.355 1.00 73.19 292 GLN A N 1
ATOM 2389 C CA . GLN A 1 292 ? 7.805 4.528 -29.091 1.00 73.19 292 GLN A CA 1
ATOM 2390 C C . GLN A 1 292 ? 7.629 4.363 -30.606 1.00 73.19 292 GLN A C 1
ATOM 2392 O O . GLN A 1 292 ? 7.944 3.316 -31.157 1.00 73.19 292 GLN A O 1
ATOM 2397 N N . LYS A 1 293 ? 7.132 5.427 -31.255 1.00 65.62 293 LYS A N 1
ATOM 2398 C CA . LYS A 1 293 ? 7.134 5.607 -32.724 1.00 65.62 293 LYS A CA 1
ATOM 2399 C C . LYS A 1 293 ? 8.389 6.340 -33.237 1.00 65.62 293 LYS A C 1
ATOM 2401 O O . LYS A 1 293 ? 8.550 6.665 -34.408 1.00 65.62 293 LYS A O 1
ATOM 2406 N N . GLN A 1 294 ? 9.207 6.798 -32.300 1.00 64.56 294 GLN A N 1
ATOM 2407 C CA . GLN A 1 294 ? 10.404 7.603 -32.497 1.00 64.56 294 GLN A CA 1
ATOM 2408 C C . GLN A 1 294 ? 11.334 7.274 -31.335 1.00 64.56 294 GLN A C 1
ATOM 2410 O O . GLN A 1 294 ? 10.828 7.099 -30.229 1.00 64.56 294 GLN A O 1
ATOM 2415 N N . ILE A 1 295 ? 12.653 7.183 -31.538 1.00 67.44 295 ILE A N 1
ATOM 2416 C CA . ILE A 1 295 ? 13.563 6.715 -30.480 1.00 67.44 295 ILE A CA 1
ATOM 2417 C C . ILE A 1 295 ? 13.657 7.760 -29.366 1.00 67.44 295 ILE A C 1
ATOM 2419 O O . ILE A 1 295 ? 14.475 8.688 -29.377 1.00 67.44 295 ILE A O 1
ATOM 2423 N N . GLN A 1 296 ? 12.804 7.573 -28.367 1.00 69.75 296 GLN A N 1
ATOM 2424 C CA . GLN A 1 296 ? 12.759 8.357 -27.144 1.00 69.75 296 GLN A CA 1
ATOM 2425 C C . GLN A 1 296 ? 13.497 7.671 -26.009 1.00 69.75 296 GLN A C 1
ATOM 2427 O O . GLN A 1 296 ? 13.871 8.362 -25.073 1.00 69.75 296 GLN A O 1
ATOM 2432 N N . LEU A 1 297 ? 13.700 6.351 -26.068 1.00 76.56 297 LEU A N 1
ATOM 2433 C CA . LEU A 1 297 ? 14.346 5.608 -24.996 1.00 76.56 297 LEU A CA 1
ATOM 2434 C C . LEU A 1 297 ? 15.144 4.417 -25.524 1.00 76.56 297 LEU A C 1
ATOM 2436 O O . LEU A 1 297 ? 14.622 3.588 -26.269 1.00 76.56 297 LEU A O 1
ATOM 2440 N N . LEU A 1 298 ? 16.396 4.305 -25.081 1.00 77.62 298 LEU A N 1
ATOM 2441 C CA . LEU A 1 298 ? 17.281 3.194 -25.412 1.00 77.62 298 LEU A CA 1
ATOM 2442 C C . LEU A 1 298 ? 17.666 2.419 -24.145 1.00 77.62 298 LEU A C 1
ATOM 2444 O O . LEU A 1 298 ? 18.033 3.023 -23.139 1.00 77.62 298 LEU A O 1
ATOM 2448 N N . LEU A 1 299 ? 17.589 1.090 -24.215 1.00 75.62 299 LEU A N 1
ATOM 2449 C CA . LEU A 1 299 ? 17.971 0.168 -23.142 1.00 75.62 299 LEU A CA 1
ATOM 2450 C C . LEU A 1 299 ? 19.333 -0.484 -23.450 1.00 75.62 299 LEU A C 1
ATOM 2452 O O . LEU A 1 299 ? 19.626 -0.725 -24.627 1.00 75.62 299 LEU A O 1
ATOM 2456 N N . PRO A 1 300 ? 20.149 -0.833 -22.434 1.00 76.31 300 PRO A N 1
ATOM 2457 C CA . PRO A 1 300 ? 19.895 -0.720 -20.990 1.00 76.31 300 PRO A CA 1
ATOM 2458 C C . PRO A 1 300 ? 20.100 0.703 -20.440 1.00 76.31 300 PRO A C 1
ATOM 2460 O O . PRO A 1 300 ? 20.907 1.472 -20.960 1.00 76.31 300 PRO A O 1
ATOM 2463 N N . LEU A 1 301 ? 19.387 1.040 -19.360 1.00 77.50 301 LEU A N 1
ATOM 2464 C CA . LEU A 1 301 ? 19.498 2.337 -18.681 1.00 77.50 301 LEU A CA 1
ATOM 2465 C C . LEU A 1 301 ? 20.422 2.258 -17.458 1.00 77.50 301 LEU A C 1
ATOM 2467 O O . LEU A 1 301 ? 20.307 1.313 -16.677 1.00 77.50 301 LEU A O 1
ATOM 2471 N N . PRO A 1 302 ? 21.246 3.291 -17.191 1.00 77.25 302 PRO A N 1
ATOM 2472 C CA . PRO A 1 302 ? 22.113 3.322 -16.008 1.00 77.25 302 PRO A CA 1
ATOM 2473 C C . PRO A 1 302 ? 21.323 3.333 -14.687 1.00 77.25 302 PRO A C 1
ATOM 2475 O O . PRO A 1 302 ? 21.833 2.926 -13.647 1.00 77.25 302 PRO A O 1
ATOM 2478 N N . VAL A 1 303 ? 20.053 3.753 -14.724 1.00 81.75 303 VAL A N 1
ATOM 2479 C CA . VAL A 1 303 ? 19.173 3.840 -13.547 1.00 81.75 303 VAL A CA 1
ATOM 2480 C C . VAL A 1 303 ? 18.766 2.454 -13.013 1.00 81.75 303 VAL A C 1
ATOM 2482 O O . VAL A 1 303 ? 18.293 2.350 -11.885 1.00 81.75 303 VAL A O 1
ATOM 2485 N N . GLU A 1 304 ? 18.972 1.365 -13.765 1.00 83.88 304 GLU A N 1
ATOM 2486 C CA . GLU A 1 304 ? 18.581 0.008 -13.350 1.00 83.88 304 GLU A CA 1
ATOM 2487 C C . GLU A 1 304 ? 19.150 -0.383 -11.973 1.00 83.88 304 GLU A C 1
ATOM 2489 O O . GLU A 1 304 ? 18.431 -0.933 -11.135 1.00 83.88 304 GLU A O 1
ATOM 2494 N N . GLN A 1 305 ? 20.424 -0.073 -11.713 1.00 86.69 305 GLN A N 1
ATOM 2495 C CA . GLN A 1 305 ? 21.067 -0.381 -10.431 1.00 86.69 305 GLN A CA 1
ATOM 2496 C C . GLN A 1 305 ? 20.425 0.393 -9.274 1.00 86.69 305 GLN A C 1
ATOM 2498 O O . GLN A 1 305 ? 20.158 -0.181 -8.218 1.00 86.69 305 GLN A O 1
ATOM 2503 N N . LEU A 1 306 ? 20.114 1.672 -9.495 1.00 87.06 306 LEU A N 1
ATOM 2504 C CA . LEU A 1 306 ? 19.447 2.512 -8.507 1.00 87.06 306 LEU A CA 1
ATOM 2505 C C . LEU A 1 306 ? 18.048 1.976 -8.176 1.00 87.06 306 LEU A C 1
ATOM 2507 O O . LEU A 1 306 ? 17.708 1.861 -7.000 1.00 87.06 306 LEU A O 1
ATOM 2511 N N . LEU A 1 307 ? 17.257 1.576 -9.181 1.00 88.44 307 LEU A N 1
ATOM 2512 C CA . LEU A 1 307 ? 15.931 0.990 -8.945 1.00 88.44 307 LEU A CA 1
ATOM 2513 C C . LEU A 1 307 ? 16.017 -0.299 -8.118 1.00 88.44 307 LEU A C 1
ATOM 2515 O O . LEU A 1 307 ? 15.234 -0.466 -7.183 1.00 88.44 307 LEU A O 1
ATOM 2519 N N . LYS A 1 308 ? 16.987 -1.179 -8.400 1.00 89.81 308 LYS A N 1
ATOM 2520 C CA . LYS A 1 308 ? 17.206 -2.406 -7.613 1.00 89.81 308 LYS A CA 1
ATOM 2521 C C . LYS A 1 308 ? 17.520 -2.088 -6.148 1.00 89.81 308 LYS A C 1
ATOM 2523 O O . LYS A 1 308 ? 16.908 -2.672 -5.253 1.00 89.81 308 LYS A O 1
ATOM 2528 N N . ILE A 1 309 ? 18.393 -1.115 -5.887 1.00 91.88 309 ILE A N 1
ATOM 2529 C CA . ILE A 1 309 ? 18.714 -0.675 -4.518 1.00 91.88 309 ILE A CA 1
ATOM 2530 C C . ILE A 1 309 ? 17.463 -0.128 -3.815 1.00 91.88 309 ILE A C 1
ATOM 2532 O O . ILE A 1 309 ? 17.160 -0.542 -2.695 1.00 91.88 309 ILE A O 1
ATOM 2536 N N . LEU A 1 310 ? 16.688 0.734 -4.483 1.00 91.69 310 LEU A N 1
ATOM 2537 C CA . LEU A 1 310 ? 15.448 1.289 -3.930 1.00 91.69 310 LEU A CA 1
ATOM 2538 C C . LEU A 1 310 ? 14.423 0.195 -3.590 1.00 91.69 310 LEU A C 1
ATOM 2540 O O . LEU A 1 310 ? 13.801 0.260 -2.528 1.00 91.69 310 LEU A O 1
ATOM 2544 N N . THR A 1 311 ? 14.277 -0.838 -4.430 1.00 92.25 311 THR A N 1
ATOM 2545 C CA . THR A 1 311 ? 13.404 -1.986 -4.116 1.00 92.25 311 THR A CA 1
ATOM 2546 C C . THR A 1 311 ? 13.876 -2.778 -2.902 1.00 92.25 311 THR A C 1
ATOM 2548 O O . THR A 1 311 ? 13.050 -3.162 -2.075 1.00 92.25 311 THR A O 1
ATOM 2551 N N . GLY A 1 312 ? 15.190 -2.976 -2.748 1.00 93.94 312 GLY A N 1
ATOM 2552 C CA . GLY A 1 312 ? 15.766 -3.649 -1.584 1.00 93.94 312 GLY A CA 1
ATOM 2553 C C . GLY A 1 312 ? 15.496 -2.886 -0.287 1.00 93.94 312 GLY A C 1
ATOM 2554 O O . GLY A 1 312 ? 15.032 -3.472 0.691 1.00 93.94 312 GLY A O 1
ATOM 2555 N N . ILE A 1 313 ? 15.689 -1.563 -0.298 1.00 94.56 313 ILE A N 1
ATOM 2556 C CA . ILE A 1 313 ? 15.376 -0.696 0.848 1.00 94.56 313 ILE A CA 1
ATOM 2557 C C . ILE A 1 313 ? 13.879 -0.763 1.179 1.00 94.56 313 ILE A C 1
ATOM 2559 O O . ILE A 1 313 ? 13.510 -0.963 2.337 1.00 94.56 313 ILE A O 1
ATOM 2563 N N . ALA A 1 314 ? 13.006 -0.650 0.173 1.00 94.69 314 ALA A N 1
ATOM 2564 C CA . ALA A 1 314 ? 11.560 -0.730 0.366 1.00 94.69 314 ALA A CA 1
ATOM 2565 C C . ALA A 1 314 ? 11.125 -2.061 1.007 1.00 94.69 314 ALA A C 1
ATOM 2567 O O . ALA A 1 314 ? 10.286 -2.061 1.914 1.00 94.69 314 ALA A O 1
ATOM 2568 N N . LEU A 1 315 ? 11.725 -3.181 0.584 1.00 94.44 315 LEU A N 1
ATOM 2569 C CA . LEU A 1 315 ? 11.466 -4.507 1.143 1.00 94.44 315 LEU A CA 1
ATOM 2570 C C . LEU A 1 315 ? 11.865 -4.583 2.621 1.00 94.44 315 LEU A C 1
ATOM 2572 O O . LEU A 1 315 ? 11.055 -5.008 3.441 1.00 94.44 315 LEU A O 1
ATOM 2576 N N . ILE A 1 316 ? 13.067 -4.121 2.979 1.00 95.19 316 ILE A N 1
ATOM 2577 C CA . ILE A 1 316 ? 13.557 -4.126 4.368 1.00 95.19 316 ILE A CA 1
ATOM 2578 C C . ILE A 1 316 ? 12.622 -3.314 5.272 1.00 95.19 316 ILE A C 1
ATOM 2580 O O . ILE A 1 316 ? 12.166 -3.805 6.307 1.00 95.19 316 ILE A O 1
ATOM 2584 N N . LEU A 1 317 ? 12.267 -2.096 4.852 1.00 94.44 317 LEU A N 1
ATOM 2585 C CA . LEU A 1 317 ? 11.362 -1.226 5.605 1.00 94.44 317 LEU A CA 1
ATOM 2586 C C . LEU A 1 317 ? 9.971 -1.852 5.788 1.00 94.44 317 LEU A C 1
ATOM 2588 O O . LEU A 1 317 ? 9.342 -1.698 6.840 1.00 94.44 317 LEU A O 1
ATOM 2592 N N . LYS A 1 318 ? 9.479 -2.593 4.788 1.00 93.00 318 LYS A N 1
ATOM 2593 C CA . LYS A 1 318 ? 8.197 -3.302 4.882 1.00 93.00 318 LYS A CA 1
ATOM 2594 C C . LYS A 1 318 ? 8.249 -4.547 5.755 1.00 93.00 318 LYS A C 1
ATOM 2596 O O . LYS A 1 318 ? 7.279 -4.791 6.477 1.00 93.00 318 LYS A O 1
ATOM 2601 N N . SER A 1 319 ? 9.364 -5.267 5.771 1.00 91.50 319 SER A N 1
ATOM 2602 C CA . SER A 1 319 ? 9.569 -6.419 6.653 1.00 91.50 319 SER A CA 1
ATOM 2603 C C . SER A 1 319 ? 9.483 -6.037 8.133 1.00 91.50 319 SER A C 1
ATOM 2605 O O . SER A 1 319 ? 8.854 -6.757 8.905 1.00 91.50 319 SER A O 1
ATOM 2607 N N . ILE A 1 320 ? 9.998 -4.863 8.523 1.00 91.44 320 ILE A N 1
ATOM 2608 C CA . ILE A 1 320 ? 9.875 -4.343 9.901 1.00 91.44 320 ILE A CA 1
ATOM 2609 C C . ILE A 1 320 ? 8.400 -4.190 10.298 1.00 91.44 320 ILE A C 1
ATOM 2611 O O . ILE A 1 320 ? 7.983 -4.610 11.379 1.00 91.44 320 ILE A O 1
ATOM 2615 N N . LYS A 1 321 ? 7.575 -3.624 9.409 1.00 90.00 321 LYS A N 1
ATOM 2616 C CA . LYS A 1 321 ? 6.138 -3.462 9.664 1.00 90.00 321 LYS A CA 1
ATOM 2617 C C . LYS A 1 321 ? 5.411 -4.805 9.732 1.00 90.00 321 LYS A C 1
ATOM 2619 O O . LYS A 1 321 ? 4.521 -4.966 10.564 1.00 90.00 321 LYS A O 1
ATOM 2624 N N . LEU A 1 322 ? 5.777 -5.758 8.877 1.00 91.31 322 LEU A N 1
ATOM 2625 C CA . LEU A 1 322 ? 5.213 -7.105 8.908 1.00 91.31 322 LEU A CA 1
ATOM 2626 C C . LEU A 1 322 ? 5.533 -7.808 10.235 1.00 91.31 322 LEU A C 1
ATOM 2628 O O . LEU A 1 322 ? 4.621 -8.334 10.868 1.00 91.31 322 LEU A O 1
ATOM 2632 N N . ALA A 1 323 ? 6.779 -7.725 10.708 1.00 91.12 323 ALA A N 1
ATOM 2633 C CA . ALA A 1 323 ? 7.179 -8.252 12.012 1.00 91.12 323 ALA A CA 1
ATOM 2634 C C . ALA A 1 323 ? 6.405 -7.588 13.165 1.00 91.12 323 ALA A C 1
ATOM 2636 O O . ALA A 1 323 ? 5.889 -8.283 14.038 1.00 91.12 323 ALA A O 1
ATOM 2637 N N . GLN A 1 324 ? 6.233 -6.260 13.133 1.00 90.19 324 GLN A N 1
ATOM 2638 C CA . GLN A 1 324 ? 5.409 -5.543 14.112 1.00 90.19 324 GLN A CA 1
ATOM 2639 C C . GLN A 1 324 ? 3.957 -6.048 14.117 1.00 90.19 324 GLN A C 1
ATOM 2641 O O . GLN A 1 324 ? 3.371 -6.206 15.184 1.00 90.19 324 GLN A O 1
ATOM 2646 N N . HIS A 1 325 ? 3.360 -6.282 12.945 1.00 87.44 325 HIS A N 1
ATOM 2647 C CA . HIS A 1 325 ? 1.990 -6.790 12.855 1.00 87.44 325 HIS A CA 1
ATOM 2648 C C . HIS A 1 325 ? 1.856 -8.209 13.406 1.00 87.44 325 HIS A C 1
ATOM 2650 O O . HIS A 1 325 ? 0.900 -8.470 14.128 1.00 87.44 325 HIS A O 1
ATOM 2656 N N . LEU A 1 326 ? 2.808 -9.097 13.113 1.00 90.06 326 LEU A N 1
ATOM 2657 C CA . LEU A 1 326 ? 2.831 -10.447 13.680 1.00 90.06 326 LEU A CA 1
ATOM 2658 C C . LEU A 1 326 ? 2.971 -10.409 15.205 1.00 90.06 326 LEU A C 1
ATOM 2660 O O . LEU A 1 326 ? 2.229 -11.091 15.904 1.00 90.06 326 LEU A O 1
ATOM 2664 N N . TRP A 1 327 ? 3.858 -9.551 15.718 1.00 90.69 327 TRP A N 1
ATOM 2665 C CA . TRP A 1 327 ? 4.011 -9.349 17.157 1.00 90.69 327 TRP A CA 1
ATOM 2666 C C . TRP A 1 327 ? 2.722 -8.827 17.796 1.00 90.69 327 TRP A C 1
ATOM 2668 O O . TRP A 1 327 ? 2.309 -9.343 18.828 1.00 90.69 327 TRP A O 1
ATOM 2678 N N . GLN A 1 328 ? 2.047 -7.863 17.160 1.00 85.56 328 GLN A N 1
ATOM 2679 C CA . GLN A 1 328 ? 0.750 -7.375 17.629 1.00 85.56 328 GLN A CA 1
ATOM 2680 C C . GLN A 1 328 ? -0.280 -8.499 17.682 1.00 85.56 328 GLN A C 1
ATOM 2682 O O . GLN A 1 328 ? -0.888 -8.669 18.725 1.00 85.56 328 GLN A O 1
ATOM 2687 N N . ILE A 1 329 ? -0.444 -9.283 16.610 1.00 85.56 329 ILE A N 1
ATOM 2688 C CA . ILE A 1 329 ? -1.425 -10.381 16.554 1.00 85.56 329 ILE A CA 1
ATOM 2689 C C . ILE A 1 329 ? -1.197 -11.398 17.681 1.00 85.56 329 ILE A C 1
ATOM 2691 O O . ILE A 1 329 ? -2.164 -11.857 18.277 1.00 85.56 329 ILE A O 1
ATOM 2695 N N . ALA A 1 330 ? 0.061 -11.695 18.014 1.00 85.62 330 ALA A N 1
ATOM 2696 C CA . ALA A 1 330 ? 0.403 -12.619 19.095 1.00 85.62 330 ALA A CA 1
ATOM 2697 C C . ALA A 1 330 ? 0.089 -12.092 20.514 1.00 85.62 330 ALA A C 1
ATOM 2699 O O . ALA A 1 330 ? 0.056 -12.886 21.446 1.00 85.62 330 ALA A O 1
ATOM 2700 N N . HIS A 1 331 ? -0.126 -10.782 20.684 1.00 84.38 331 HIS A N 1
ATOM 2701 C CA . HIS A 1 331 ? -0.358 -10.130 21.984 1.00 84.38 331 HIS A CA 1
ATOM 2702 C C . HIS A 1 331 ? -1.726 -9.426 22.063 1.00 84.38 331 HIS A C 1
ATOM 2704 O O . HIS A 1 331 ? -1.906 -8.528 22.885 1.00 84.38 331 HIS A O 1
ATOM 2710 N N . ILE A 1 332 ? -2.680 -9.761 21.185 1.00 86.62 332 ILE A N 1
ATOM 2711 C CA . ILE A 1 332 ? -4.051 -9.236 21.289 1.00 86.62 332 ILE A CA 1
ATOM 2712 C C . ILE A 1 332 ? -4.793 -10.008 22.378 1.00 86.62 332 ILE A C 1
ATOM 2714 O O . ILE A 1 332 ? -4.849 -11.236 22.346 1.00 86.62 332 ILE A O 1
ATOM 2718 N N . ASP A 1 333 ? -5.426 -9.271 23.288 1.00 85.69 333 ASP A N 1
ATOM 2719 C CA . ASP A 1 333 ? -6.287 -9.844 24.317 1.00 85.69 333 ASP A CA 1
ATOM 2720 C C . ASP A 1 333 ? -7.699 -10.052 23.750 1.00 85.69 333 ASP A C 1
ATOM 2722 O O . ASP A 1 333 ? -8.341 -9.108 23.270 1.00 85.69 333 ASP A O 1
ATOM 2726 N N . ILE A 1 334 ? -8.186 -11.292 23.799 1.00 88.06 334 ILE A N 1
ATOM 2727 C CA . ILE A 1 334 ? -9.514 -11.682 23.312 1.00 88.06 334 ILE A CA 1
ATOM 2728 C C . ILE A 1 334 ? -10.275 -12.342 24.455 1.00 88.06 334 ILE A C 1
ATOM 2730 O O . ILE A 1 334 ? -9.787 -13.286 25.075 1.00 88.06 334 ILE A O 1
ATOM 2734 N N . PHE A 1 335 ? -11.483 -11.855 24.711 1.00 89.06 335 PHE A N 1
ATOM 2735 C CA . PHE A 1 335 ? -12.370 -12.350 25.751 1.00 89.06 335 PHE A CA 1
ATOM 2736 C C . PHE A 1 335 ? -13.645 -12.906 25.120 1.00 89.06 335 PHE A C 1
ATOM 2738 O O . PHE A 1 335 ? -14.327 -12.215 24.361 1.00 89.06 335 PHE A O 1
ATOM 2745 N N . PHE A 1 336 ? -13.973 -14.149 25.463 1.00 91.06 336 PHE A N 1
ATOM 2746 C CA . PHE A 1 336 ? -15.244 -14.782 25.120 1.00 91.06 336 PHE A CA 1
ATOM 2747 C C . PHE A 1 336 ? -16.197 -14.617 26.304 1.00 91.06 336 PHE A C 1
ATOM 2749 O O . PHE A 1 336 ? -15.881 -15.046 27.414 1.00 91.06 336 PHE A O 1
ATOM 2756 N N . ILE A 1 337 ? -17.326 -13.951 26.072 1.00 90.62 337 ILE A N 1
ATOM 2757 C CA . ILE A 1 337 ? -18.350 -13.671 27.081 1.00 90.62 337 ILE A CA 1
ATOM 2758 C C . ILE A 1 337 ? -19.508 -14.628 26.827 1.00 90.62 337 ILE A C 1
ATOM 2760 O O . ILE A 1 337 ? -20.206 -14.497 25.823 1.00 90.62 337 ILE A O 1
ATOM 2764 N N . ASP A 1 338 ? -19.697 -15.586 27.724 1.00 90.31 338 ASP A N 1
ATOM 2765 C CA . ASP A 1 338 ? -20.762 -16.581 27.628 1.00 90.31 338 ASP A CA 1
ATOM 2766 C C . ASP A 1 338 ? -22.005 -16.086 28.373 1.00 90.31 338 ASP A C 1
ATOM 2768 O O . ASP A 1 338 ? -21.959 -15.838 29.581 1.00 90.31 338 ASP A O 1
ATOM 2772 N N . TRP A 1 339 ? -23.115 -15.916 27.657 1.00 88.81 339 TRP A N 1
ATOM 2773 C CA . TRP A 1 339 ? -24.358 -15.389 28.226 1.00 88.81 339 TRP A CA 1
ATOM 2774 C C . TRP A 1 339 ? -25.285 -16.476 28.781 1.00 88.81 339 TRP A C 1
ATOM 2776 O O . TRP A 1 339 ? -26.335 -16.145 29.341 1.00 88.81 339 TRP A O 1
ATOM 2786 N N . GLU A 1 340 ? -24.927 -17.754 28.641 1.00 86.06 340 GLU A N 1
ATOM 2787 C CA . GLU A 1 340 ? -25.713 -18.874 29.158 1.00 86.06 340 GLU A CA 1
ATOM 2788 C C . GLU A 1 340 ? -25.717 -18.877 30.691 1.00 86.06 340 GLU A C 1
ATOM 2790 O O . GLU A 1 340 ? -24.698 -18.664 31.353 1.00 86.06 340 GLU A O 1
ATOM 2795 N N . ARG A 1 341 ? -26.887 -19.134 31.279 1.00 79.50 341 ARG A N 1
ATOM 2796 C CA . ARG A 1 341 ? -27.058 -19.235 32.732 1.00 79.50 341 ARG A CA 1
ATOM 2797 C C . ARG A 1 341 ? -27.261 -20.699 33.127 1.00 79.50 341 ARG A C 1
ATOM 2799 O O . ARG A 1 341 ? -27.906 -21.432 32.379 1.00 79.50 341 ARG A O 1
ATOM 2806 N N . PRO A 1 342 ? -26.766 -21.135 34.300 1.00 72.19 342 PRO A N 1
ATOM 2807 C CA . PRO A 1 342 ? -27.036 -22.485 34.779 1.00 72.19 342 PRO A CA 1
ATOM 2808 C C . PRO A 1 342 ? -28.547 -22.662 34.971 1.00 72.19 342 PRO A C 1
ATOM 2810 O O . PRO A 1 342 ? -29.217 -21.791 35.535 1.00 72.19 342 PRO A O 1
ATOM 2813 N N . ARG A 1 343 ? -29.093 -23.778 34.482 1.00 66.94 343 ARG A N 1
ATOM 2814 C CA . ARG A 1 343 ? -30.530 -24.060 34.553 1.00 66.94 343 ARG A CA 1
ATOM 2815 C C . ARG A 1 343 ? -30.892 -24.474 35.973 1.00 66.94 343 ARG A C 1
ATOM 2817 O O . ARG A 1 343 ? -30.465 -25.522 36.450 1.00 66.94 343 ARG A O 1
ATOM 2824 N N . ILE A 1 344 ? -31.695 -23.656 36.644 1.00 56.06 344 ILE A N 1
ATOM 2825 C CA . ILE A 1 344 ? -32.354 -24.055 37.886 1.00 56.06 344 ILE A CA 1
ATOM 2826 C C . ILE A 1 344 ? -33.629 -24.779 37.462 1.00 56.06 344 ILE A C 1
ATOM 2828 O O . ILE A 1 344 ? -34.552 -24.159 36.938 1.00 56.06 344 ILE A O 1
ATOM 2832 N N . PHE A 1 345 ? -33.667 -26.099 37.629 1.00 44.69 345 PHE A N 1
ATOM 2833 C CA . PHE A 1 345 ? -34.897 -26.860 37.433 1.00 44.69 345 PHE A CA 1
ATOM 2834 C C . PHE A 1 345 ? -35.811 -26.591 38.636 1.00 44.69 345 PHE A C 1
ATOM 2836 O O . PHE A 1 345 ? -35.790 -27.319 39.627 1.00 44.69 345 PHE A O 1
ATOM 2843 N N . GLU A 1 346 ? -36.591 -25.513 38.590 1.00 45.59 346 GLU A N 1
ATOM 2844 C CA . GLU A 1 346 ? -37.771 -25.430 39.445 1.00 45.59 346 GLU A CA 1
ATOM 2845 C C . GLU A 1 346 ? -38.795 -26.425 38.906 1.00 45.59 346 GLU A C 1
ATOM 2847 O O . GLU A 1 346 ? -39.133 -26.428 37.719 1.00 45.59 346 GLU A O 1
ATOM 2852 N N . ASN A 1 347 ? -39.240 -27.329 39.779 1.00 36.06 347 ASN A N 1
ATOM 2853 C CA . ASN A 1 347 ? -40.307 -28.272 39.483 1.00 36.06 347 ASN A CA 1
ATOM 2854 C C . ASN A 1 347 ? -41.479 -27.498 38.864 1.00 36.06 347 ASN A C 1
ATOM 2856 O O . ASN A 1 347 ? -42.076 -26.644 39.516 1.00 36.06 347 ASN A O 1
ATOM 2860 N N . ARG A 1 348 ? -41.767 -27.781 37.587 1.00 39.62 348 ARG A N 1
ATOM 2861 C CA . ARG A 1 348 ? -42.846 -27.164 36.810 1.00 39.62 348 ARG A CA 1
ATOM 2862 C C . ARG A 1 348 ? -44.141 -27.209 37.612 1.00 39.62 348 ARG A C 1
ATOM 2864 O O . ARG A 1 348 ? -44.695 -28.291 37.749 1.00 39.62 348 ARG A O 1
ATOM 2871 N N . ASN A 1 349 ? -44.584 -26.055 38.111 1.00 36.06 349 ASN A N 1
ATOM 2872 C CA . ASN A 1 349 ? -45.982 -25.684 38.354 1.00 36.06 349 ASN A CA 1
ATOM 2873 C C . ASN A 1 349 ? -46.082 -24.217 38.816 1.00 36.06 349 ASN A C 1
ATOM 2875 O O . ASN A 1 349 ? -46.589 -23.952 39.896 1.00 36.06 349 ASN A O 1
ATOM 2879 N N . GLN A 1 350 ? -45.605 -23.264 38.012 1.00 35.91 350 GLN A N 1
ATOM 2880 C CA . GLN A 1 350 ? -46.175 -21.911 37.909 1.00 35.91 350 GLN A CA 1
ATOM 2881 C C . GLN A 1 350 ? -45.411 -21.135 36.833 1.00 35.91 350 GLN A C 1
ATOM 2883 O O . GLN A 1 350 ? -44.194 -20.988 36.897 1.00 35.91 350 GLN A O 1
ATOM 2888 N N . LEU A 1 351 ? -46.131 -20.699 35.797 1.00 38.66 351 LEU A N 1
ATOM 2889 C CA . LEU A 1 351 ? -45.639 -19.684 34.878 1.00 38.66 351 LEU A CA 1
ATOM 2890 C C . LEU A 1 351 ? -45.695 -18.352 35.614 1.00 38.66 351 LEU A C 1
ATOM 2892 O O . LEU A 1 351 ? -46.774 -17.784 35.698 1.00 38.66 351 LEU A O 1
ATOM 2896 N N . ASP A 1 352 ? -44.558 -17.858 36.086 1.00 32.91 352 ASP A N 1
ATOM 2897 C CA . ASP A 1 352 ? -44.353 -16.426 36.256 1.00 32.91 352 ASP A CA 1
ATOM 2898 C C . ASP A 1 352 ? -42.921 -16.071 35.850 1.00 32.91 352 ASP A C 1
ATOM 2900 O O . ASP A 1 352 ? -41.945 -16.757 36.151 1.00 32.91 352 ASP A O 1
ATOM 2904 N N . THR A 1 353 ? -42.821 -15.007 35.065 1.00 33.44 353 THR A N 1
ATOM 2905 C CA . THR A 1 353 ? -41.587 -14.424 34.535 1.00 33.44 353 THR A CA 1
ATOM 2906 C C . THR A 1 353 ? -40.583 -14.121 35.654 1.00 33.44 353 THR A C 1
ATOM 2908 O O . THR A 1 353 ? -40.972 -13.458 36.618 1.00 33.44 353 THR A O 1
ATOM 2911 N N . PRO A 1 354 ? -39.289 -14.485 35.542 1.00 36.62 354 PRO A N 1
ATOM 2912 C CA . PRO A 1 354 ? -38.322 -14.124 36.569 1.00 36.62 354 PRO A CA 1
ATOM 2913 C C . PRO A 1 354 ? -37.969 -12.637 36.439 1.00 36.62 354 PRO A C 1
ATOM 2915 O O . PRO A 1 354 ? -37.140 -12.233 35.621 1.00 36.62 354 PRO A O 1
ATOM 2918 N N . SER A 1 355 ? -38.618 -11.807 37.256 1.00 34.91 355 SER A N 1
ATOM 2919 C CA . SER A 1 355 ? -38.220 -10.423 37.495 1.00 34.91 355 SER A CA 1
ATOM 2920 C C . SER A 1 355 ? -36.986 -10.379 38.392 1.00 34.91 355 SER A C 1
ATOM 2922 O O . SER A 1 355 ? -36.935 -11.008 39.449 1.00 34.91 355 SER A O 1
ATOM 2924 N N . VAL A 1 356 ? -36.003 -9.585 37.980 1.00 38.25 356 VAL A N 1
ATOM 2925 C CA . VAL A 1 356 ? -34.844 -9.200 38.787 1.00 38.25 356 VAL A CA 1
ATOM 2926 C C . VAL A 1 356 ? -35.329 -8.490 40.059 1.00 38.25 356 VAL A C 1
ATOM 2928 O O . VAL A 1 356 ? -36.171 -7.604 39.958 1.00 38.25 356 VAL A O 1
ATOM 2931 N N . CYS A 1 357 ? -34.748 -8.875 41.204 1.00 32.97 357 CYS A N 1
ATOM 2932 C CA . CYS A 1 357 ? -34.842 -8.298 42.561 1.00 32.97 357 CYS A CA 1
ATOM 2933 C C . CYS A 1 357 ? -35.557 -9.196 43.579 1.00 32.97 357 CYS A C 1
ATOM 2935 O O . CYS A 1 357 ? -36.731 -9.003 43.867 1.00 32.97 357 CYS A O 1
ATOM 2937 N N . SER A 1 358 ? -34.804 -10.103 44.208 1.00 30.19 358 SER A N 1
ATOM 2938 C CA . SER A 1 358 ? -34.954 -10.464 45.628 1.00 30.19 358 SER A CA 1
ATOM 2939 C C . SER A 1 358 ? -33.728 -11.259 46.066 1.00 30.19 358 SER A C 1
ATOM 2941 O O . SER A 1 358 ? -33.517 -12.392 45.647 1.00 30.19 358 SER A O 1
ATOM 2943 N N . GLY A 1 359 ? -32.876 -10.632 46.875 1.00 37.03 359 GLY A N 1
ATOM 2944 C CA . GLY A 1 359 ? -31.786 -11.322 47.545 1.00 37.03 359 GLY A CA 1
ATOM 2945 C C . GLY A 1 359 ? -32.310 -12.103 48.744 1.00 37.03 359 GLY A C 1
ATOM 2946 O O . GLY A 1 359 ? -33.029 -11.556 49.572 1.00 37.03 359 GLY A O 1
ATOM 2947 N N . SER A 1 360 ? -31.877 -13.349 48.890 1.00 29.88 360 SER A N 1
ATOM 2948 C CA . SER A 1 360 ? -31.554 -13.882 50.210 1.00 29.88 360 SER A CA 1
ATOM 2949 C C . SER A 1 360 ? -30.445 -14.919 50.078 1.00 29.88 360 SER A C 1
ATOM 2951 O O . SER A 1 360 ? -30.479 -15.833 49.260 1.00 29.88 360 SER A O 1
ATOM 2953 N N . VAL A 1 361 ? -29.396 -14.675 50.853 1.00 40.59 361 VAL A N 1
ATOM 2954 C CA . VAL A 1 361 ? -28.273 -15.572 51.079 1.00 40.59 361 VAL A CA 1
ATOM 2955 C C . VAL A 1 361 ? -28.745 -16.598 52.109 1.00 40.59 361 VAL A C 1
ATOM 2957 O O . VAL A 1 361 ? -29.303 -16.206 53.129 1.00 40.59 361 VAL A O 1
ATOM 2960 N N . THR A 1 362 ? -28.455 -17.876 51.849 1.00 33.12 362 THR A N 1
ATOM 2961 C CA . THR A 1 362 ? -28.553 -19.079 52.708 1.00 33.12 362 THR A CA 1
ATOM 2962 C C . THR A 1 362 ? -29.662 -20.099 52.400 1.00 33.12 362 THR A C 1
ATOM 2964 O O . THR A 1 362 ? -30.836 -19.776 52.288 1.00 33.12 362 THR A O 1
ATOM 2967 N N . ALA A 1 363 ? -29.211 -21.366 52.401 1.00 32.00 363 ALA A N 1
ATOM 2968 C CA . ALA A 1 363 ? -29.906 -22.652 52.261 1.00 32.00 363 ALA A CA 1
ATOM 2969 C C . ALA A 1 363 ? -30.212 -23.122 50.824 1.00 32.00 363 ALA A C 1
ATOM 2971 O O . ALA A 1 363 ? -30.725 -22.367 50.021 1.00 32.00 363 ALA A O 1
ATOM 2972 N N . ARG A 1 364 ? -29.974 -24.376 50.422 1.00 29.16 364 ARG A N 1
ATOM 2973 C CA . ARG A 1 364 ? -29.371 -25.576 51.036 1.00 29.16 364 ARG A CA 1
ATOM 2974 C C . ARG A 1 364 ? -29.227 -26.611 49.895 1.00 29.16 364 ARG A C 1
ATOM 2976 O O . ARG A 1 364 ? -30.113 -26.693 49.061 1.00 29.16 364 ARG A O 1
ATOM 2983 N N . LEU A 1 365 ? -28.161 -27.416 49.941 1.00 30.27 365 LEU A N 1
ATOM 2984 C CA . LEU A 1 365 ? -28.050 -28.784 49.393 1.00 30.27 365 LEU A CA 1
ATOM 2985 C C . LEU A 1 365 ? -28.369 -29.012 47.896 1.00 30.27 365 LEU A C 1
ATOM 2987 O O . LEU A 1 365 ? -29.496 -29.296 47.515 1.00 30.27 365 LEU A O 1
ATOM 2991 N N . ALA A 1 366 ? -27.295 -28.977 47.101 1.00 36.12 366 ALA A N 1
ATOM 2992 C CA . ALA A 1 366 ? -27.027 -29.756 45.886 1.00 36.12 366 ALA A CA 1
ATOM 2993 C C . ALA A 1 366 ? -28.195 -30.573 45.282 1.00 36.12 366 ALA A C 1
ATOM 2995 O O . ALA A 1 366 ? -28.311 -31.777 45.501 1.00 36.12 366 ALA A O 1
ATOM 2996 N N . SER A 1 367 ? -28.975 -29.938 44.410 1.00 35.72 367 SER A N 1
ATOM 2997 C CA . SER A 1 367 ? -29.344 -30.554 43.132 1.00 35.72 367 SER A CA 1
ATOM 2998 C C . SER A 1 367 ? -28.158 -30.388 42.165 1.00 35.72 367 SER A C 1
ATOM 3000 O O . SER A 1 367 ? -27.413 -29.409 42.301 1.00 35.72 367 SER A O 1
ATOM 3002 N N . PRO A 1 368 ? -27.905 -31.309 41.215 1.00 37.97 368 PRO A N 1
ATOM 3003 C CA . PRO A 1 368 ? -26.863 -31.089 40.225 1.00 37.97 368 PRO A CA 1
ATOM 3004 C C . PRO A 1 368 ? -27.357 -29.974 39.302 1.00 37.97 368 PRO A C 1
ATOM 3006 O O . PRO A 1 368 ? -28.102 -30.225 38.361 1.00 37.97 368 PRO A O 1
ATOM 3009 N N . CYS A 1 369 ? -26.995 -28.724 39.604 1.00 43.97 369 CYS A N 1
ATOM 3010 C CA . CYS A 1 369 ? -27.013 -27.664 38.604 1.00 43.97 369 CYS A CA 1
ATOM 3011 C C . CYS A 1 369 ? -26.262 -28.214 37.393 1.00 43.97 369 CYS A C 1
ATOM 3013 O O . CYS A 1 369 ? -25.071 -28.510 37.507 1.00 43.97 369 CYS A O 1
ATOM 3015 N N . GLU A 1 370 ? -26.948 -28.388 36.264 1.00 51.66 370 GLU A N 1
ATOM 3016 C CA . GLU A 1 370 ? -26.277 -28.730 35.017 1.00 51.66 370 GLU A CA 1
ATOM 3017 C C . GLU A 1 370 ? -25.223 -27.652 34.759 1.00 51.66 370 GLU A C 1
ATOM 3019 O O . GLU A 1 370 ? -25.527 -26.461 34.631 1.00 51.66 370 GLU A O 1
ATOM 3024 N N . SER A 1 371 ? -23.957 -28.063 34.785 1.00 65.81 371 SER A N 1
ATOM 3025 C CA . SER A 1 371 ? -22.840 -27.185 34.476 1.00 65.81 371 SER A CA 1
ATOM 3026 C C . SER A 1 371 ? -22.968 -26.729 33.031 1.00 65.81 371 SER A C 1
ATOM 3028 O O . SER A 1 371 ? -23.241 -27.542 32.148 1.00 65.81 371 SER A O 1
ATOM 3030 N N . ILE A 1 372 ? -22.735 -25.445 32.789 1.00 74.00 372 ILE A N 1
ATOM 3031 C CA . ILE A 1 372 ? -22.776 -24.869 31.449 1.00 74.00 372 ILE A CA 1
ATOM 3032 C C . ILE A 1 372 ? -21.762 -25.590 30.545 1.00 74.00 372 ILE A C 1
ATOM 3034 O O . ILE A 1 372 ? -20.606 -25.785 30.927 1.00 74.00 372 ILE A O 1
ATOM 3038 N N . SER A 1 373 ? -22.192 -25.974 29.341 1.00 80.69 373 SER A N 1
ATOM 3039 C CA . SER A 1 373 ? -21.323 -26.614 28.351 1.00 80.69 373 SER A CA 1
ATOM 3040 C C . SER A 1 373 ? -20.214 -25.661 27.901 1.00 80.69 373 SER A C 1
ATOM 3042 O O . SER A 1 373 ? -20.485 -24.597 27.340 1.00 80.69 373 SER A O 1
ATOM 3044 N N . ALA A 1 374 ? -18.955 -26.062 28.103 1.00 82.94 374 ALA A N 1
ATOM 3045 C CA . ALA A 1 374 ? -17.781 -25.315 27.645 1.00 82.94 374 ALA A CA 1
ATOM 3046 C C . ALA A 1 374 ? -17.570 -25.398 26.119 1.00 82.94 374 ALA A C 1
ATOM 3048 O O . ALA A 1 374 ? -16.848 -24.580 25.543 1.00 82.94 374 ALA A O 1
ATOM 3049 N N . TRP A 1 375 ? -18.206 -26.369 25.450 1.00 86.88 375 TRP A N 1
ATOM 3050 C CA . TRP A 1 375 ? -18.020 -26.628 24.020 1.00 86.88 375 TRP A CA 1
ATOM 3051 C C . TRP A 1 375 ? -18.428 -25.453 23.135 1.00 86.88 375 TRP A C 1
ATOM 3053 O O . TRP A 1 375 ? -17.793 -25.232 22.110 1.00 86.88 375 TRP A O 1
ATOM 3063 N N . ARG A 1 376 ? -19.418 -24.653 23.547 1.00 89.75 376 ARG A N 1
ATOM 3064 C CA . ARG A 1 376 ? -19.855 -23.454 22.812 1.00 89.75 376 ARG A CA 1
ATOM 3065 C C . ARG A 1 376 ? -18.737 -22.421 22.699 1.00 89.75 376 ARG A C 1
ATOM 3067 O O . ARG A 1 376 ? -18.401 -21.987 21.601 1.00 89.75 376 ARG A O 1
ATOM 3074 N N . SER A 1 377 ? -18.097 -22.103 23.825 1.00 88.44 377 SER A N 1
ATOM 3075 C CA . SER A 1 377 ? -16.945 -21.194 23.857 1.00 88.44 377 SER A CA 1
ATOM 3076 C C . SER A 1 377 ? -15.760 -21.750 23.059 1.00 88.44 377 SER A C 1
ATOM 3078 O O . SER A 1 377 ? -15.104 -21.002 22.339 1.00 88.44 377 SER A O 1
ATOM 3080 N N . TYR A 1 378 ? -15.502 -23.062 23.135 1.00 90.56 378 TYR A N 1
ATOM 3081 C CA . TYR A 1 378 ? -14.427 -23.699 22.366 1.00 90.56 378 TYR A CA 1
ATOM 3082 C C . TYR A 1 378 ? -14.694 -23.682 20.854 1.00 90.56 378 TYR A C 1
ATOM 3084 O O . TYR A 1 378 ? -13.789 -23.391 20.077 1.00 90.56 378 TYR A O 1
ATOM 3092 N N . PHE A 1 379 ? -15.934 -23.941 20.432 1.00 91.06 379 PHE A N 1
ATOM 3093 C CA . PHE A 1 379 ? -16.339 -23.894 19.029 1.00 91.06 379 PHE A CA 1
ATOM 3094 C C . PHE A 1 379 ? -16.171 -22.489 18.449 1.00 91.06 379 PHE A C 1
ATOM 3096 O O . PHE A 1 379 ? -15.520 -22.323 17.421 1.00 91.06 379 PHE A O 1
ATOM 3103 N N . VAL A 1 380 ? -16.655 -21.465 19.159 1.00 92.94 380 VAL A N 1
ATOM 3104 C CA . VAL A 1 380 ? -16.473 -20.061 18.759 1.00 92.94 380 VAL A CA 1
ATOM 3105 C C . VAL A 1 380 ? -14.985 -19.695 18.698 1.00 92.94 380 VAL A C 1
ATOM 3107 O O . VAL A 1 380 ? -14.554 -19.024 17.761 1.00 92.94 380 VAL A O 1
ATOM 3110 N N . ALA A 1 381 ? -14.173 -20.160 19.651 1.00 91.25 381 ALA A N 1
ATOM 3111 C CA . ALA A 1 381 ? -12.731 -19.931 19.628 1.00 91.25 381 ALA A CA 1
ATOM 3112 C C . ALA A 1 381 ? -12.039 -20.620 18.436 1.00 91.25 381 ALA A C 1
ATOM 3114 O O . ALA A 1 381 ? -11.151 -20.024 17.823 1.00 91.25 381 ALA A O 1
ATOM 3115 N N . ASN A 1 382 ? -12.456 -21.838 18.079 1.00 91.62 382 ASN A N 1
ATOM 3116 C CA . ASN A 1 382 ? -11.942 -22.547 16.908 1.00 91.62 382 ASN A CA 1
ATOM 3117 C C . ASN A 1 382 ? -12.295 -21.810 15.607 1.00 91.62 382 ASN A C 1
ATOM 3119 O O . ASN A 1 382 ? -11.406 -21.522 14.809 1.00 91.62 382 ASN A O 1
ATOM 3123 N N . GLU A 1 383 ? -13.557 -21.416 15.432 1.00 91.62 383 GLU A N 1
ATOM 3124 C CA . GLU A 1 383 ? -14.006 -20.645 14.263 1.00 91.62 383 GLU A CA 1
ATOM 3125 C C . GLU A 1 383 ? -13.278 -19.296 14.147 1.00 91.62 383 GLU A C 1
ATOM 3127 O O . GLU A 1 383 ? -12.871 -18.879 13.059 1.00 91.62 383 GLU A O 1
ATOM 3132 N N . TRP A 1 384 ? -13.033 -18.621 15.276 1.00 90.00 384 TRP A N 1
ATOM 3133 C CA . TRP A 1 384 ? -12.217 -17.408 15.299 1.00 90.00 384 TRP A CA 1
ATOM 3134 C C . TRP A 1 384 ? -10.791 -17.675 14.803 1.00 90.00 384 TRP A C 1
ATOM 3136 O O . TRP A 1 384 ? -10.259 -16.919 13.986 1.00 90.00 384 TRP A O 1
ATOM 3146 N N . GLN A 1 385 ? -10.168 -18.760 15.266 1.00 88.69 385 GLN A N 1
ATOM 3147 C CA . GLN A 1 385 ? -8.823 -19.128 14.842 1.00 88.69 385 GLN A CA 1
ATOM 3148 C C . GLN A 1 385 ? -8.773 -19.424 13.340 1.00 88.69 385 GLN A C 1
ATOM 3150 O O . GLN A 1 385 ? -7.862 -18.947 12.658 1.00 88.69 385 GLN A O 1
ATOM 3155 N N . GLU A 1 386 ? -9.766 -20.123 12.795 1.00 89.00 386 GLU A N 1
ATOM 3156 C CA . GLU A 1 386 ? -9.871 -20.346 11.353 1.00 89.00 386 GLU A CA 1
ATOM 3157 C C . GLU A 1 386 ? -9.925 -19.018 10.590 1.00 89.00 386 GLU A C 1
ATOM 3159 O O . GLU A 1 386 ? -9.120 -18.805 9.675 1.00 89.00 386 GLU A O 1
ATOM 3164 N N . LEU A 1 387 ? -10.767 -18.073 11.028 1.00 87.44 387 LEU A N 1
ATOM 3165 C CA . LEU A 1 387 ? -10.873 -16.741 10.428 1.00 87.44 387 LEU A CA 1
ATOM 3166 C C . LEU A 1 387 ? -9.545 -15.982 10.388 1.00 87.44 387 LEU A C 1
ATOM 3168 O O . LEU A 1 387 ? -9.260 -15.333 9.378 1.00 87.44 387 LEU A O 1
ATOM 3172 N N . THR A 1 388 ? -8.708 -16.073 11.427 1.00 84.31 388 THR A N 1
ATOM 3173 C CA . THR A 1 388 ? -7.414 -15.357 11.464 1.00 84.31 388 THR A CA 1
ATOM 3174 C C . THR A 1 388 ? -6.461 -15.784 10.345 1.00 84.31 388 THR A C 1
ATOM 3176 O O . THR A 1 388 ? -5.636 -14.987 9.893 1.00 84.31 388 THR A O 1
ATOM 3179 N N . THR A 1 389 ? -6.594 -17.019 9.855 1.00 83.69 389 THR A N 1
ATOM 3180 C CA . THR A 1 389 ? -5.759 -17.566 8.776 1.00 83.69 389 THR A CA 1
ATOM 3181 C C . THR A 1 389 ? -6.348 -17.344 7.383 1.00 83.69 389 THR A C 1
ATOM 3183 O O . THR A 1 389 ? -5.648 -17.522 6.377 1.00 83.69 389 THR A O 1
ATOM 3186 N N . THR A 1 390 ? -7.612 -16.913 7.296 1.00 83.75 390 THR A N 1
ATOM 3187 C CA . THR A 1 390 ? -8.285 -16.713 6.013 1.00 83.75 390 THR A CA 1
ATOM 3188 C C . THR A 1 390 ? -7.639 -15.586 5.213 1.00 83.75 390 THR A C 1
ATOM 3190 O O . THR A 1 390 ? -7.434 -14.461 5.672 1.00 83.75 390 THR A O 1
ATOM 3193 N N . ARG A 1 391 ? -7.311 -15.887 3.955 1.00 85.44 391 ARG A N 1
ATOM 3194 C CA . ARG A 1 391 ? -6.793 -14.904 3.003 1.00 85.44 391 ARG A CA 1
ATOM 3195 C C . ARG A 1 391 ? -7.894 -14.512 2.036 1.00 85.44 391 ARG A C 1
ATOM 3197 O O . ARG A 1 391 ? -8.610 -15.356 1.513 1.00 85.44 391 ARG A O 1
ATOM 3204 N N . LYS A 1 392 ? -7.946 -13.223 1.702 1.00 84.00 392 LYS A N 1
ATOM 3205 C CA . LYS A 1 392 ? -8.850 -12.685 0.673 1.00 84.00 392 LYS A CA 1
ATOM 3206 C C . LYS A 1 392 ? -8.522 -13.148 -0.752 1.00 84.00 392 LYS A C 1
ATOM 3208 O O . LYS A 1 392 ? -9.245 -12.780 -1.674 1.00 84.00 392 LYS A O 1
ATOM 3213 N N . ILE A 1 393 ? -7.396 -13.836 -0.950 1.00 89.62 393 ILE A N 1
ATOM 3214 C CA . ILE A 1 393 ? -6.825 -14.228 -2.246 1.00 89.62 393 ILE A CA 1
ATOM 3215 C C . ILE A 1 393 ? -6.204 -15.613 -2.088 1.00 89.62 393 ILE A C 1
ATOM 3217 O O . ILE A 1 393 ? -5.558 -15.890 -1.073 1.00 89.62 393 ILE A O 1
ATOM 3221 N N . SER A 1 394 ? -6.362 -16.462 -3.103 1.00 91.69 394 SER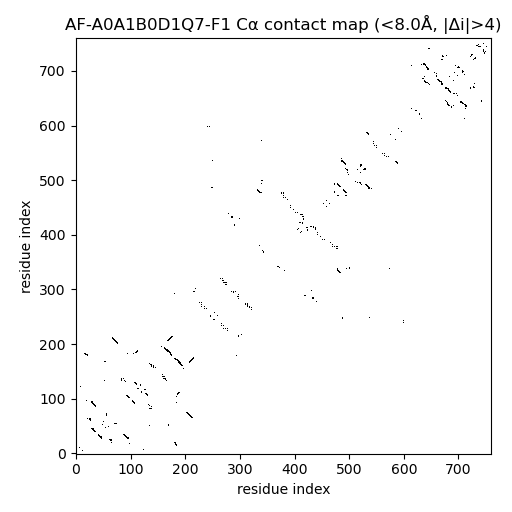 A N 1
ATOM 3222 C CA . SER A 1 394 ? -5.724 -17.775 -3.143 1.00 91.69 394 SER A CA 1
ATOM 3223 C C . SER A 1 394 ? -4.322 -17.658 -3.733 1.00 91.69 394 SER A C 1
ATOM 3225 O O . SER A 1 394 ? -4.152 -17.326 -4.907 1.00 91.69 394 SER A O 1
ATOM 3227 N N . MET A 1 395 ? -3.301 -17.969 -2.929 1.00 91.75 395 MET A N 1
ATOM 3228 C CA . MET A 1 395 ? -1.909 -17.968 -3.400 1.00 91.75 395 MET A CA 1
ATOM 3229 C C . MET A 1 395 ? -1.673 -19.011 -4.489 1.00 91.75 395 MET A C 1
ATOM 3231 O O . MET A 1 395 ? -0.902 -18.758 -5.407 1.00 91.75 395 MET A O 1
ATOM 3235 N N . PHE A 1 396 ? -2.352 -20.157 -4.410 1.00 94.25 396 PHE A N 1
ATOM 3236 C CA . PHE A 1 396 ? -2.221 -21.218 -5.403 1.00 94.25 396 PHE A CA 1
ATOM 3237 C C . PHE A 1 396 ? -2.686 -20.747 -6.786 1.00 94.25 396 PHE A C 1
ATOM 3239 O O . PHE A 1 396 ? -1.913 -20.784 -7.740 1.00 94.25 396 PHE A O 1
ATOM 3246 N N . ILE A 1 397 ? -3.907 -20.201 -6.875 1.00 93.06 397 ILE A N 1
ATOM 3247 C CA . ILE A 1 397 ? -4.448 -19.639 -8.126 1.00 93.06 397 ILE A CA 1
ATOM 3248 C C . ILE A 1 397 ? -3.564 -18.491 -8.616 1.00 93.06 397 ILE A C 1
ATOM 3250 O O . ILE A 1 397 ? -3.356 -18.333 -9.815 1.00 93.06 397 ILE A O 1
ATOM 3254 N N . HIS A 1 398 ? -3.011 -17.705 -7.691 1.00 95.00 398 HIS A N 1
ATOM 3255 C CA . HIS A 1 398 ? -2.131 -16.601 -8.041 1.00 95.00 398 HIS A CA 1
ATOM 3256 C C . HIS A 1 398 ? -0.834 -17.073 -8.712 1.00 95.00 398 HIS A C 1
ATOM 3258 O O . HIS A 1 398 ? -0.469 -16.561 -9.767 1.00 95.00 398 HIS A O 1
ATOM 3264 N N . LEU A 1 399 ? -0.162 -18.073 -8.134 1.00 94.12 399 LEU A N 1
ATOM 3265 C CA . LEU A 1 399 ? 1.079 -18.632 -8.673 1.00 94.12 399 LEU A CA 1
ATOM 3266 C C . LEU A 1 399 ? 0.850 -19.352 -10.003 1.00 94.12 399 LEU A C 1
ATOM 3268 O O . LEU A 1 399 ? 1.587 -19.114 -10.957 1.00 94.12 399 LEU A O 1
ATOM 3272 N N . VAL A 1 400 ? -0.197 -20.178 -10.093 1.00 95.62 400 VAL A N 1
ATOM 3273 C CA . VAL A 1 400 ? -0.566 -20.863 -11.342 1.00 95.62 400 VAL A CA 1
ATOM 3274 C C . VAL A 1 400 ? -0.916 -19.846 -12.426 1.00 95.62 400 VAL A C 1
ATOM 3276 O O . VAL A 1 400 ? -0.441 -19.972 -13.551 1.00 95.62 400 VAL A O 1
ATOM 3279 N N . GLY A 1 401 ? -1.678 -18.802 -12.090 1.00 94.25 401 GLY A N 1
ATOM 3280 C CA . GLY A 1 401 ? -1.997 -17.713 -13.011 1.00 94.25 401 GLY A CA 1
ATOM 3281 C C . GLY A 1 401 ? -0.751 -16.977 -13.502 1.00 94.25 401 GLY A C 1
ATOM 3282 O O . GLY A 1 401 ? -0.650 -16.672 -14.686 1.00 94.25 401 GLY A O 1
ATOM 3283 N N . LEU A 1 402 ? 0.226 -16.733 -12.625 1.00 93.88 402 LEU A N 1
ATOM 3284 C CA . LEU A 1 402 ? 1.466 -16.043 -12.983 1.00 93.88 402 LEU A CA 1
ATOM 3285 C C . LEU A 1 402 ? 2.322 -16.895 -13.925 1.00 93.88 402 LEU A C 1
ATOM 3287 O O . LEU A 1 402 ? 2.791 -16.391 -14.943 1.00 93.88 402 LEU A O 1
ATOM 3291 N N . ILE A 1 403 ? 2.458 -18.192 -13.637 1.00 93.38 403 ILE A N 1
ATOM 3292 C CA . ILE A 1 403 ? 3.121 -19.161 -14.522 1.00 93.38 403 ILE A CA 1
ATOM 3293 C C . ILE A 1 403 ? 2.403 -19.230 -15.874 1.00 93.38 403 ILE A C 1
ATOM 3295 O O . ILE A 1 403 ? 3.048 -19.205 -16.921 1.00 93.38 403 ILE A O 1
ATOM 3299 N N . TRP A 1 404 ? 1.071 -19.273 -15.868 1.00 94.12 404 TRP A N 1
ATOM 3300 C CA . TRP A 1 404 ? 0.271 -19.338 -17.086 1.00 94.12 404 TRP A CA 1
ATOM 3301 C C . TRP A 1 404 ? 0.445 -18.083 -17.955 1.00 94.12 404 TRP A C 1
ATOM 3303 O O . TRP A 1 404 ? 0.707 -18.199 -19.151 1.00 94.12 404 TRP A O 1
ATOM 3313 N N . ILE A 1 405 ? 0.396 -16.883 -17.370 1.00 92.81 405 ILE A N 1
ATOM 3314 C CA . ILE A 1 405 ? 0.602 -15.629 -18.111 1.00 92.81 405 ILE A CA 1
ATOM 3315 C C . ILE A 1 405 ? 2.044 -15.521 -18.628 1.00 92.81 405 ILE A C 1
ATOM 3317 O O . ILE A 1 405 ? 2.259 -15.200 -19.797 1.00 92.81 405 ILE A O 1
ATOM 3321 N N . LEU A 1 406 ? 3.049 -15.780 -17.791 1.00 90.25 406 LEU A N 1
ATOM 3322 C CA . LEU A 1 406 ? 4.439 -15.558 -18.192 1.00 90.25 406 LEU A CA 1
ATOM 3323 C C . LEU A 1 406 ? 4.950 -16.628 -19.162 1.00 90.25 406 LEU A C 1
ATOM 3325 O O . LEU A 1 406 ? 5.514 -16.255 -20.188 1.00 90.25 406 LEU A O 1
ATOM 3329 N N . LEU A 1 407 ? 4.710 -17.916 -18.887 1.00 89.00 407 LEU A N 1
ATOM 3330 C CA . LEU A 1 407 ? 5.286 -19.029 -19.654 1.00 89.00 407 LEU A CA 1
ATOM 3331 C C . LEU A 1 407 ? 4.357 -19.569 -20.750 1.00 89.00 407 LEU A C 1
ATOM 3333 O O . LEU A 1 407 ? 4.816 -19.837 -21.858 1.00 89.00 407 LEU A O 1
ATOM 3337 N N . ILE A 1 408 ? 3.057 -19.740 -20.474 1.00 90.00 408 ILE A N 1
ATOM 3338 C CA . ILE A 1 408 ? 2.125 -20.365 -21.437 1.00 90.00 408 ILE A CA 1
ATOM 3339 C C . ILE A 1 408 ? 1.670 -19.347 -22.481 1.00 90.00 408 ILE A C 1
ATOM 3341 O O . ILE A 1 408 ? 1.804 -19.589 -23.679 1.00 90.00 408 ILE A O 1
ATOM 3345 N N . VAL A 1 409 ? 1.190 -18.182 -22.038 1.00 90.06 409 VAL A N 1
ATOM 3346 C CA . VAL A 1 409 ? 0.883 -17.057 -22.940 1.00 90.06 409 VAL A CA 1
ATOM 3347 C C . VAL A 1 409 ? 2.169 -16.464 -23.528 1.00 90.06 409 VAL A C 1
ATOM 3349 O O . VAL A 1 409 ? 2.116 -15.802 -24.560 1.00 90.06 409 VAL A O 1
ATOM 3352 N N . LYS A 1 410 ? 3.332 -16.752 -22.926 1.00 88.38 410 LYS A N 1
ATOM 3353 C CA . LYS A 1 410 ? 4.647 -16.209 -23.296 1.00 88.38 410 LYS 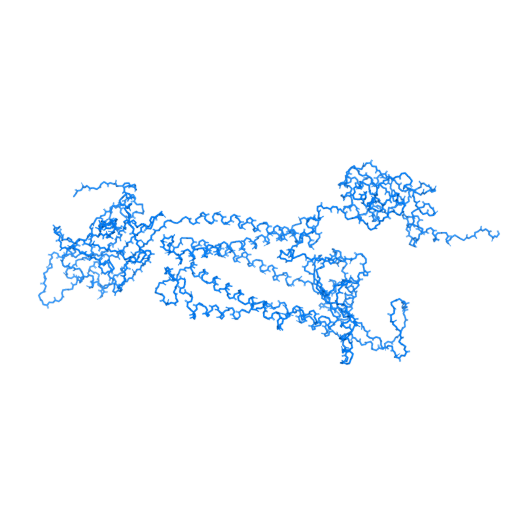A CA 1
ATOM 3354 C C . LYS A 1 410 ? 4.733 -14.688 -23.146 1.00 88.38 410 LYS A C 1
ATOM 3356 O O . LYS A 1 410 ? 5.444 -14.021 -23.902 1.00 88.38 410 LYS A O 1
ATOM 3361 N N . ALA A 1 411 ? 4.031 -14.126 -22.157 1.00 87.81 411 ALA A N 1
ATOM 3362 C CA . ALA A 1 411 ? 4.120 -12.700 -21.839 1.00 87.81 411 ALA A CA 1
ATOM 3363 C C . ALA A 1 411 ? 5.516 -12.297 -21.329 1.00 87.81 411 ALA A C 1
ATOM 3365 O O . ALA A 1 411 ? 5.849 -11.114 -21.351 1.00 87.81 411 ALA A O 1
ATOM 3366 N N . GLU A 1 412 ? 6.370 -13.254 -20.942 1.00 85.81 412 GLU A N 1
ATOM 3367 C CA . GLU A 1 412 ? 7.789 -12.996 -20.660 1.00 85.81 412 GLU A CA 1
ATOM 3368 C C . GLU A 1 412 ? 8.522 -12.329 -21.840 1.00 85.81 412 GLU A C 1
ATOM 3370 O O . GLU A 1 412 ? 9.422 -11.517 -21.633 1.00 85.81 412 GLU A O 1
ATOM 3375 N N . ASN A 1 413 ? 8.081 -12.563 -23.084 1.00 85.50 413 ASN A N 1
ATOM 3376 C CA . ASN A 1 413 ? 8.660 -11.927 -24.272 1.00 85.50 413 ASN A CA 1
ATOM 3377 C C . ASN A 1 413 ? 8.428 -10.409 -24.308 1.00 85.50 413 ASN A C 1
ATOM 3379 O O . ASN A 1 413 ? 9.158 -9.683 -24.992 1.00 85.50 413 ASN A O 1
ATOM 3383 N N . PHE A 1 414 ? 7.484 -9.883 -23.521 1.00 87.38 414 PHE A N 1
ATOM 3384 C CA . PHE A 1 414 ? 7.322 -8.441 -23.334 1.00 87.38 414 PHE A CA 1
ATOM 3385 C C . PHE A 1 414 ? 8.513 -7.816 -22.595 1.00 87.38 414 PHE A C 1
ATOM 3387 O O . PHE A 1 414 ? 8.751 -6.618 -22.746 1.00 87.38 414 PHE A O 1
ATOM 3394 N N . ALA A 1 415 ? 9.308 -8.611 -21.871 1.00 86.56 415 ALA A N 1
ATOM 3395 C CA . ALA A 1 415 ? 10.547 -8.168 -21.238 1.00 86.56 415 ALA A CA 1
ATOM 3396 C C . ALA A 1 415 ? 11.733 -8.049 -22.214 1.00 86.56 415 ALA A C 1
ATOM 3398 O O . ALA A 1 415 ? 12.779 -7.514 -21.850 1.00 86.56 415 ALA A O 1
ATOM 3399 N N . SER A 1 416 ? 11.602 -8.534 -23.453 1.00 83.56 416 SER A N 1
ATOM 3400 C CA . SER A 1 416 ? 12.677 -8.440 -24.445 1.00 83.56 416 SER A CA 1
ATOM 3401 C C . SER A 1 416 ? 12.867 -7.008 -24.964 1.00 83.56 416 SER A C 1
ATOM 3403 O O . SER A 1 416 ? 11.944 -6.185 -24.950 1.00 83.56 416 SER A O 1
ATOM 3405 N N . ARG A 1 417 ? 14.064 -6.725 -25.490 1.00 76.44 417 ARG A N 1
ATOM 3406 C CA . ARG A 1 417 ? 14.477 -5.412 -26.024 1.00 76.44 417 ARG A CA 1
ATOM 3407 C C . ARG A 1 417 ? 13.856 -5.038 -27.379 1.00 76.44 417 ARG A C 1
ATOM 3409 O O . ARG A 1 417 ? 14.244 -4.043 -27.979 1.00 76.44 417 ARG A O 1
ATOM 3416 N N . ASN A 1 418 ? 12.881 -5.798 -27.868 1.00 73.25 418 ASN A N 1
ATOM 3417 C CA . ASN A 1 418 ? 12.118 -5.426 -29.058 1.00 73.25 418 ASN A CA 1
ATOM 3418 C C . ASN A 1 418 ? 11.139 -4.285 -28.746 1.00 73.25 418 ASN A C 1
ATOM 3420 O O . ASN A 1 418 ? 10.498 -4.287 -27.695 1.00 73.25 418 ASN A O 1
ATOM 3424 N N . PHE A 1 419 ? 10.966 -3.356 -29.686 1.00 70.00 419 PHE A N 1
ATOM 3425 C CA . PHE A 1 419 ? 10.042 -2.227 -29.525 1.00 70.00 419 PHE A CA 1
ATOM 3426 C C . PHE A 1 419 ? 8.570 -2.656 -29.480 1.00 70.00 419 PHE A C 1
ATOM 3428 O O . PHE A 1 419 ? 7.789 -2.067 -28.749 1.00 70.00 419 PHE A O 1
ATOM 3435 N N . PHE A 1 420 ? 8.192 -3.731 -30.175 1.00 70.25 420 PHE A N 1
ATOM 3436 C CA . PHE A 1 420 ? 6.801 -4.185 -30.225 1.00 70.25 420 PHE A CA 1
ATOM 3437 C C . PHE A 1 420 ? 6.483 -5.256 -29.179 1.00 70.25 420 PHE A C 1
ATOM 3439 O O . PHE A 1 420 ? 7.320 -6.102 -28.838 1.00 70.25 420 PHE A O 1
ATOM 3446 N N . PHE A 1 421 ? 5.232 -5.266 -28.720 1.00 74.62 421 PHE A N 1
ATOM 3447 C CA . PHE A 1 421 ? 4.674 -6.403 -27.995 1.00 74.62 421 PHE A CA 1
ATOM 3448 C C . PHE A 1 421 ? 4.549 -7.594 -28.944 1.00 74.62 421 PHE A C 1
ATOM 3450 O O . PHE A 1 421 ? 3.885 -7.523 -29.974 1.00 74.62 421 PHE A O 1
ATOM 3457 N N . HIS A 1 422 ? 5.207 -8.693 -28.603 1.00 74.50 422 HIS A N 1
ATOM 3458 C CA . HIS A 1 422 ? 5.154 -9.939 -29.355 1.00 74.50 422 HIS A CA 1
ATOM 3459 C C . HIS A 1 422 ? 5.156 -11.099 -28.366 1.00 74.50 422 HIS A C 1
ATOM 3461 O O . HIS A 1 422 ? 5.817 -11.046 -27.332 1.00 74.50 422 HIS A O 1
ATOM 3467 N N . LEU A 1 423 ? 4.386 -12.131 -28.699 1.00 80.00 423 LEU A N 1
ATOM 3468 C CA . LEU A 1 423 ? 4.277 -13.364 -27.914 1.00 80.00 423 LEU A CA 1
ATOM 3469 C C . LEU A 1 423 ? 5.222 -14.458 -28.441 1.00 80.00 423 LEU A C 1
ATOM 3471 O O . LEU A 1 423 ? 5.395 -15.505 -27.822 1.00 80.00 423 LEU A O 1
ATOM 3475 N N . TRP A 1 424 ? 5.841 -14.220 -29.598 1.00 77.00 424 TRP A N 1
ATOM 3476 C CA . TRP A 1 424 ? 6.776 -15.135 -30.244 1.00 77.00 424 TRP A CA 1
ATOM 3477 C C . TRP A 1 424 ? 8.137 -15.121 -29.530 1.00 77.00 424 TRP A C 1
ATOM 3479 O O . TRP A 1 424 ? 8.540 -14.072 -29.031 1.00 77.00 424 TRP A O 1
ATOM 3489 N N . PRO A 1 425 ? 8.871 -16.247 -29.493 1.00 71.25 425 PRO A N 1
ATOM 3490 C CA . PRO A 1 425 ? 10.171 -16.307 -28.833 1.00 71.25 425 PRO A CA 1
ATOM 3491 C C . PRO A 1 425 ? 11.173 -15.352 -29.496 1.00 71.25 425 PRO A C 1
ATOM 3493 O O . PRO A 1 425 ? 11.459 -15.471 -30.690 1.00 71.25 425 PRO A O 1
ATOM 3496 N N . SER A 1 426 ? 11.712 -14.416 -28.713 1.00 65.38 426 SER A N 1
ATOM 3497 C CA . SER A 1 426 ? 12.796 -13.532 -29.150 1.00 65.38 426 SER A CA 1
ATOM 3498 C C . SER A 1 426 ? 14.160 -14.155 -28.860 1.00 65.38 426 SER A C 1
ATOM 3500 O O . SER A 1 426 ? 14.345 -14.823 -27.848 1.00 65.38 426 SER A O 1
ATOM 3502 N N . LYS A 1 427 ? 15.138 -13.910 -29.741 1.00 66.31 427 LYS A N 1
ATOM 3503 C CA . LYS A 1 427 ? 16.552 -14.252 -29.496 1.00 66.31 427 LYS A CA 1
ATOM 3504 C C . LYS A 1 427 ? 17.279 -13.190 -28.663 1.00 66.31 427 LYS A C 1
ATOM 3506 O O . LYS A 1 427 ? 18.437 -13.399 -28.311 1.00 66.31 427 LYS A O 1
ATOM 3511 N N . ASP A 1 428 ? 16.630 -12.059 -28.394 1.00 67.62 428 ASP A N 1
ATOM 3512 C CA . ASP A 1 428 ? 17.221 -10.964 -27.632 1.00 67.62 428 ASP A CA 1
ATOM 3513 C C . ASP A 1 428 ? 17.088 -11.223 -26.125 1.00 67.62 428 ASP A C 1
ATOM 3515 O O . ASP A 1 428 ? 16.010 -11.623 -25.673 1.00 67.62 428 ASP A O 1
ATOM 3519 N N . PRO A 1 429 ? 18.143 -10.969 -25.329 1.00 71.88 429 PRO A N 1
ATOM 3520 C CA . PRO A 1 429 ? 18.078 -11.158 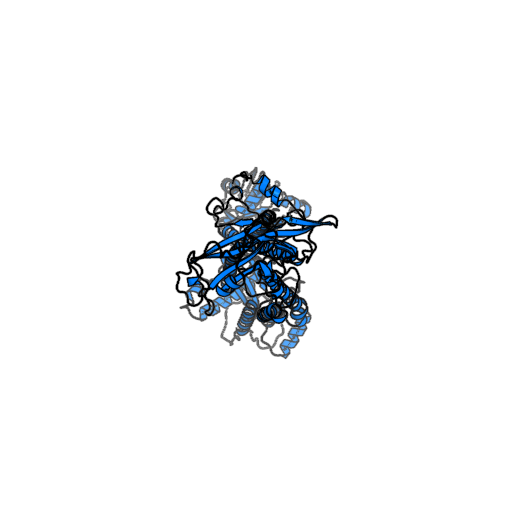-23.887 1.00 71.88 429 PRO A CA 1
ATOM 3521 C C . PRO A 1 429 ? 17.030 -10.222 -23.255 1.00 71.88 429 PRO A C 1
ATOM 3523 O O . PRO A 1 429 ? 16.872 -9.079 -23.709 1.00 71.88 429 PRO A O 1
ATOM 3526 N N . PRO A 1 430 ? 16.318 -10.678 -22.207 1.00 81.31 430 PRO A N 1
ATOM 3527 C CA . PRO A 1 430 ? 15.376 -9.838 -21.483 1.00 81.31 430 PRO A CA 1
ATOM 3528 C C . PRO A 1 430 ? 16.107 -8.706 -20.761 1.00 81.31 430 PRO A C 1
ATOM 3530 O O . PRO A 1 430 ? 17.227 -8.866 -20.272 1.00 81.31 430 PRO A O 1
ATOM 3533 N N . ASP A 1 431 ? 15.455 -7.552 -20.688 1.00 85.94 431 ASP A N 1
ATOM 3534 C CA . ASP A 1 431 ? 15.941 -6.413 -19.922 1.00 85.94 431 ASP A CA 1
ATOM 3535 C C . ASP A 1 431 ? 15.391 -6.444 -18.491 1.00 85.94 431 ASP A C 1
ATOM 3537 O O . ASP A 1 431 ? 14.215 -6.750 -18.280 1.00 85.94 431 ASP A O 1
ATOM 3541 N N . GLY A 1 432 ? 16.221 -6.108 -17.501 1.00 86.12 432 GLY A N 1
ATOM 3542 C CA . GLY A 1 432 ? 15.847 -6.207 -16.088 1.00 86.12 432 GLY A CA 1
ATOM 3543 C C . GLY A 1 432 ? 14.675 -5.300 -15.700 1.00 86.12 432 GLY A C 1
ATOM 3544 O O . GLY A 1 432 ? 13.796 -5.719 -14.944 1.00 86.12 432 GLY A O 1
ATOM 3545 N N . ILE A 1 433 ? 14.609 -4.082 -16.251 1.00 88.06 433 ILE A N 1
ATOM 3546 C CA . ILE A 1 433 ? 13.530 -3.125 -15.953 1.00 88.06 433 ILE A CA 1
ATOM 3547 C C . ILE A 1 433 ? 12.221 -3.587 -16.594 1.00 88.06 433 ILE A C 1
ATOM 3549 O O . ILE A 1 433 ? 11.167 -3.578 -15.950 1.00 88.06 433 ILE A O 1
ATOM 3553 N N . LEU A 1 434 ? 12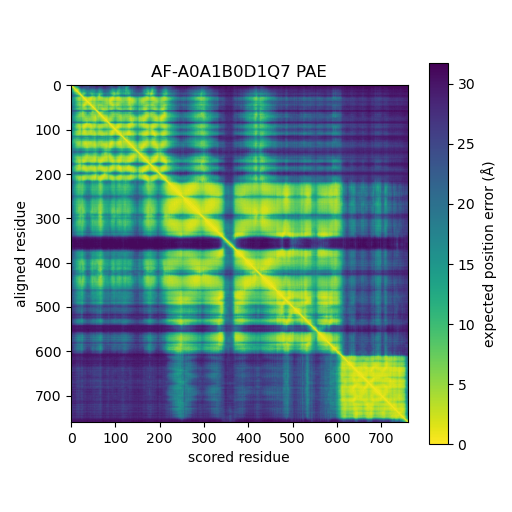.277 -4.026 -17.855 1.00 89.00 434 LEU A N 1
ATOM 3554 C CA . LEU A 1 434 ? 11.096 -4.537 -18.550 1.00 89.00 434 LEU A CA 1
ATOM 3555 C C . LEU A 1 434 ? 10.580 -5.827 -17.899 1.00 89.00 434 LEU A C 1
ATOM 3557 O O . LEU A 1 434 ? 9.367 -6.000 -17.784 1.00 89.00 434 LEU A O 1
ATOM 3561 N N . LEU A 1 435 ? 11.471 -6.697 -17.420 1.00 89.75 435 LEU A N 1
ATOM 3562 C CA . LEU A 1 435 ? 11.100 -7.901 -16.677 1.00 89.75 435 LEU A CA 1
ATOM 3563 C C . LEU A 1 435 ? 10.381 -7.560 -15.367 1.00 89.75 435 LEU A C 1
ATOM 3565 O O . LEU A 1 435 ? 9.332 -8.125 -15.070 1.00 89.75 435 LEU A O 1
ATOM 3569 N N . MET A 1 436 ? 10.891 -6.589 -14.607 1.00 89.88 436 MET A N 1
ATOM 3570 C CA . MET A 1 436 ? 10.229 -6.155 -13.376 1.00 89.88 436 MET A CA 1
ATOM 3571 C C . MET A 1 436 ? 8.841 -5.566 -13.661 1.00 89.88 436 MET A C 1
ATOM 3573 O O . MET A 1 436 ? 7.872 -5.907 -12.988 1.00 89.88 436 MET A O 1
ATOM 3577 N N . SER A 1 437 ? 8.727 -4.732 -14.696 1.00 92.06 437 SER A N 1
ATOM 3578 C CA . SER A 1 437 ? 7.463 -4.112 -15.104 1.00 92.06 437 SER A CA 1
ATOM 3579 C C . SER A 1 437 ? 6.418 -5.137 -15.566 1.00 92.06 437 SER A C 1
ATOM 3581 O O . SER A 1 437 ? 5.275 -5.113 -15.111 1.00 92.06 437 SER A O 1
ATOM 3583 N N . THR A 1 438 ? 6.818 -6.101 -16.401 1.00 91.69 438 THR A N 1
ATOM 3584 C CA . THR A 1 438 ? 5.936 -7.192 -16.858 1.00 91.69 438 THR A CA 1
ATOM 3585 C C . THR A 1 438 ? 5.478 -8.079 -15.703 1.00 91.69 438 THR A C 1
ATOM 3587 O O . THR A 1 438 ? 4.294 -8.408 -15.626 1.00 91.69 438 THR A O 1
ATOM 3590 N N . GLY A 1 439 ? 6.369 -8.389 -14.757 1.00 91.81 439 GLY A N 1
ATOM 3591 C CA . GLY A 1 439 ? 6.020 -9.093 -13.525 1.00 91.81 439 GLY A CA 1
ATOM 3592 C C . GLY A 1 439 ? 5.008 -8.327 -12.665 1.00 91.81 439 GLY A C 1
ATOM 3593 O O . GLY A 1 439 ? 4.010 -8.907 -12.238 1.00 91.81 439 GLY A O 1
ATOM 3594 N N . ILE A 1 440 ? 5.213 -7.019 -12.459 1.00 92.31 440 ILE A N 1
ATOM 3595 C CA . ILE A 1 440 ? 4.278 -6.151 -11.719 1.00 92.31 440 ILE A CA 1
ATOM 3596 C C . ILE A 1 440 ? 2.902 -6.135 -12.397 1.00 92.31 440 ILE A C 1
ATOM 3598 O O . ILE A 1 440 ? 1.881 -6.289 -11.722 1.00 92.31 440 ILE A O 1
ATOM 3602 N N . LEU A 1 441 ? 2.853 -5.986 -13.722 1.00 92.56 441 LEU A N 1
ATOM 3603 C CA . LEU A 1 441 ? 1.603 -5.979 -14.483 1.00 92.56 441 LEU A CA 1
ATOM 3604 C C . LEU A 1 441 ? 0.869 -7.320 -14.387 1.00 92.56 441 LEU A C 1
ATOM 3606 O O . LEU A 1 441 ? -0.321 -7.340 -14.086 1.00 92.56 441 LEU A O 1
ATOM 3610 N N . ALA A 1 442 ? 1.572 -8.440 -14.570 1.00 93.81 442 ALA A N 1
ATOM 3611 C CA . ALA A 1 442 ? 0.973 -9.769 -14.466 1.00 93.81 442 ALA A CA 1
ATOM 3612 C C . ALA A 1 442 ? 0.439 -10.043 -13.048 1.00 93.81 442 ALA A C 1
ATOM 3614 O O . ALA A 1 442 ? -0.704 -10.473 -12.883 1.00 93.81 442 ALA A O 1
ATOM 3615 N N . PHE A 1 443 ? 1.230 -9.732 -12.017 1.00 94.06 443 PHE A N 1
ATOM 3616 C CA . PHE A 1 443 ? 0.843 -9.917 -10.617 1.00 94.06 443 PHE A CA 1
ATOM 3617 C C . PHE A 1 443 ? -0.385 -9.070 -10.248 1.00 94.06 443 PHE A C 1
ATOM 3619 O O . PHE A 1 443 ? -1.352 -9.571 -9.670 1.00 94.06 443 PHE A O 1
ATOM 3626 N N . THR A 1 444 ? -0.381 -7.782 -10.608 1.00 93.19 444 THR A N 1
ATOM 3627 C CA . THR A 1 444 ? -1.495 -6.866 -10.309 1.00 93.19 444 THR A CA 1
ATOM 3628 C C . THR A 1 444 ? -2.762 -7.230 -11.079 1.00 93.19 444 THR A C 1
ATOM 3630 O O . THR A 1 444 ? -3.848 -7.189 -10.503 1.00 93.19 444 THR A O 1
ATOM 3633 N N . PHE A 1 445 ? -2.642 -7.671 -12.331 1.00 94.19 445 PHE A N 1
ATOM 3634 C CA . PHE A 1 445 ? -3.768 -8.146 -13.132 1.00 94.19 445 PHE A CA 1
ATOM 3635 C C . PHE A 1 445 ? -4.467 -9.347 -12.482 1.00 94.19 445 PHE A C 1
ATOM 3637 O O . PHE A 1 445 ? -5.679 -9.315 -12.259 1.00 94.19 445 PHE A O 1
ATOM 3644 N N . ILE A 1 446 ? -3.707 -10.373 -12.084 1.00 95.31 446 ILE A N 1
ATOM 3645 C CA . ILE A 1 446 ? -4.266 -11.556 -11.411 1.00 95.31 446 ILE A CA 1
ATOM 3646 C C . ILE A 1 446 ? -4.867 -11.174 -10.054 1.00 95.31 446 ILE A C 1
ATOM 3648 O O . ILE A 1 446 ? -5.936 -11.665 -9.688 1.00 95.31 446 ILE A O 1
ATOM 3652 N N . TYR A 1 447 ? -4.204 -10.288 -9.304 1.00 95.06 447 TYR A N 1
ATOM 3653 C CA . TYR A 1 447 ? -4.709 -9.785 -8.027 1.00 95.06 447 TYR A CA 1
ATOM 3654 C C . TYR A 1 447 ? -6.082 -9.122 -8.193 1.00 95.06 447 TYR A C 1
ATOM 3656 O O . TYR A 1 447 ? -7.011 -9.446 -7.451 1.00 95.06 447 TYR A O 1
ATOM 3664 N N . ILE A 1 448 ? -6.225 -8.224 -9.173 1.00 94.69 448 ILE A N 1
ATOM 3665 C CA . ILE A 1 448 ? -7.474 -7.498 -9.427 1.00 94.69 448 ILE A CA 1
ATOM 3666 C C . ILE A 1 448 ? -8.579 -8.470 -9.840 1.00 94.69 448 ILE A C 1
ATOM 3668 O O . ILE A 1 448 ? -9.667 -8.407 -9.270 1.00 94.69 448 ILE A O 1
ATOM 3672 N N . ILE A 1 449 ? -8.299 -9.412 -10.745 1.00 94.62 449 ILE A N 1
ATOM 3673 C CA . ILE A 1 449 ? -9.276 -10.428 -11.162 1.00 94.62 449 ILE A CA 1
ATOM 3674 C C . ILE A 1 449 ? -9.757 -11.248 -9.966 1.00 94.62 449 ILE A C 1
ATOM 3676 O O . ILE A 1 449 ? -10.963 -11.384 -9.769 1.00 94.62 449 ILE A O 1
ATOM 3680 N N . GLN A 1 450 ? -8.840 -11.747 -9.130 1.00 94.62 450 GLN A N 1
ATOM 3681 C CA . GLN A 1 450 ? -9.219 -12.515 -7.943 1.00 94.62 450 GLN A CA 1
ATOM 3682 C C . GLN A 1 450 ? -10.035 -11.678 -6.956 1.00 94.62 450 GLN A C 1
ATOM 3684 O O . GLN A 1 450 ? -11.007 -12.173 -6.395 1.00 94.62 450 GLN A O 1
ATOM 3689 N N . ARG A 1 451 ? -9.684 -10.403 -6.744 1.00 92.56 451 ARG A N 1
ATOM 3690 C CA . ARG A 1 451 ? -10.441 -9.520 -5.844 1.00 92.56 451 ARG A CA 1
ATOM 3691 C C . ARG A 1 451 ? -11.830 -9.194 -6.378 1.00 92.56 451 ARG A C 1
ATOM 3693 O O . ARG A 1 451 ? -12.766 -9.209 -5.585 1.00 92.56 451 ARG A O 1
ATOM 3700 N N . ILE A 1 452 ? -11.970 -8.934 -7.678 1.00 92.94 452 ILE A N 1
ATOM 3701 C CA . ILE A 1 452 ? -13.271 -8.699 -8.318 1.00 92.94 452 ILE A CA 1
ATOM 3702 C C . ILE A 1 452 ? -14.128 -9.960 -8.224 1.00 92.94 452 ILE A C 1
ATOM 3704 O O . ILE A 1 452 ? -15.263 -9.878 -7.766 1.00 92.94 452 ILE A O 1
ATOM 3708 N N . PHE A 1 453 ? -13.582 -11.126 -8.580 1.00 92.19 453 PHE A N 1
ATOM 3709 C CA . PHE A 1 453 ? -14.290 -12.401 -8.467 1.00 92.19 453 PHE A CA 1
ATOM 3710 C C . PHE A 1 453 ? -14.733 -12.670 -7.024 1.00 92.19 453 PHE A C 1
ATOM 3712 O O . PHE A 1 453 ? -15.902 -12.962 -6.776 1.00 92.19 453 PHE A O 1
ATOM 3719 N N . ASN A 1 454 ? -13.826 -12.500 -6.059 1.00 89.94 454 ASN A N 1
ATOM 3720 C CA . ASN A 1 454 ? -14.138 -12.758 -4.660 1.00 89.94 454 ASN A CA 1
ATOM 3721 C C . ASN A 1 454 ? -15.198 -11.794 -4.123 1.00 89.94 454 ASN A C 1
ATOM 3723 O O . ASN A 1 454 ? -16.109 -12.231 -3.439 1.00 89.94 454 ASN A O 1
ATOM 3727 N N . PHE A 1 455 ? -15.129 -10.509 -4.463 1.00 89.06 455 PHE A N 1
ATOM 3728 C CA . PHE A 1 455 ? -16.099 -9.525 -3.985 1.00 89.06 455 PHE A CA 1
ATOM 3729 C C . PHE A 1 455 ? -17.475 -9.661 -4.659 1.00 89.06 455 PHE A C 1
ATOM 3731 O O . PHE A 1 455 ? -18.504 -9.625 -3.991 1.00 89.06 455 PHE A O 1
ATOM 3738 N N . VAL A 1 456 ? -17.512 -9.812 -5.987 1.00 90.50 456 VAL A N 1
ATOM 3739 C CA . VAL A 1 456 ? -18.764 -9.808 -6.763 1.00 90.50 456 VAL A CA 1
ATOM 3740 C C . VAL A 1 456 ? -19.486 -11.149 -6.684 1.00 90.50 456 VAL A C 1
ATOM 3742 O O . VAL A 1 456 ? -20.714 -11.172 -6.621 1.00 90.50 456 VAL A O 1
ATOM 3745 N N . ILE A 1 457 ? -18.736 -12.253 -6.715 1.00 89.81 457 ILE A N 1
ATOM 3746 C CA . ILE A 1 457 ? -19.289 -13.602 -6.843 1.00 89.81 457 ILE A CA 1
ATOM 3747 C C . ILE A 1 457 ? -19.186 -14.352 -5.512 1.00 89.81 457 ILE A C 1
ATOM 3749 O O . ILE A 1 457 ? -20.206 -14.741 -4.948 1.00 89.81 457 ILE A O 1
ATOM 3753 N N . TRP A 1 458 ? -17.974 -14.537 -4.985 1.00 87.88 458 TRP A N 1
ATOM 3754 C CA . TRP A 1 458 ? -17.748 -15.429 -3.840 1.00 87.88 458 TRP A CA 1
ATOM 3755 C C . TRP A 1 458 ? -18.384 -14.932 -2.534 1.00 87.88 458 TRP A C 1
ATOM 3757 O O . TRP A 1 458 ? -19.191 -15.634 -1.929 1.00 87.88 458 TRP A O 1
ATOM 3767 N N . GLU A 1 459 ? -18.050 -13.711 -2.116 1.00 85.94 459 GLU A N 1
ATOM 3768 C CA . GLU A 1 459 ? -18.511 -13.104 -0.861 1.00 85.94 459 GLU A CA 1
ATOM 3769 C C . GLU A 1 459 ? -20.022 -12.837 -0.887 1.00 85.94 459 GLU A C 1
ATOM 3771 O O . GLU A 1 459 ? -20.681 -12.921 0.147 1.00 85.94 459 GLU A O 1
ATOM 3776 N N . ARG A 1 460 ? -20.582 -12.551 -2.071 1.00 85.25 460 ARG A N 1
ATOM 3777 C CA . ARG A 1 460 ? -22.000 -12.211 -2.232 1.00 85.25 460 ARG A CA 1
ATOM 3778 C C . ARG A 1 460 ? -22.921 -13.424 -2.344 1.00 85.25 460 ARG A C 1
ATOM 3780 O O . ARG A 1 460 ? -24.024 -13.365 -1.812 1.00 85.25 460 ARG A O 1
ATOM 3787 N N . TYR A 1 461 ? -22.511 -14.479 -3.050 1.00 86.75 461 TYR A N 1
ATOM 3788 C CA . TYR A 1 461 ? -23.398 -15.611 -3.357 1.00 86.75 461 TYR A CA 1
ATOM 3789 C C . TYR A 1 461 ? -23.032 -16.913 -2.645 1.00 86.75 461 TYR A C 1
ATOM 3791 O O . TYR A 1 461 ? -23.901 -17.768 -2.507 1.00 86.75 461 TYR A O 1
ATOM 3799 N N . PHE A 1 462 ? -21.782 -17.089 -2.203 1.00 84.62 462 PHE A N 1
ATOM 3800 C CA . PHE A 1 462 ? -21.322 -18.368 -1.654 1.00 84.62 462 PHE A CA 1
ATOM 3801 C C . PHE A 1 462 ? -21.004 -18.303 -0.161 1.00 84.62 462 PHE A C 1
ATOM 3803 O O . PHE A 1 462 ? -21.546 -19.087 0.614 1.00 84.62 462 PHE A O 1
ATOM 3810 N N . LYS A 1 463 ? -20.099 -17.411 0.260 1.00 80.50 463 LYS A N 1
ATOM 3811 C CA . LYS A 1 463 ? -19.587 -17.413 1.637 1.00 80.50 463 LYS A CA 1
ATOM 3812 C C . LYS A 1 463 ? -19.201 -16.011 2.102 1.00 80.50 463 LYS A C 1
ATOM 3814 O O . LYS A 1 463 ? -18.216 -15.460 1.618 1.00 80.50 463 LYS A O 1
ATOM 3819 N N . ASN A 1 464 ? -19.904 -15.483 3.105 1.00 84.88 464 ASN A N 1
ATOM 3820 C CA . ASN A 1 464 ? -19.455 -14.319 3.870 1.00 84.88 464 ASN A CA 1
ATOM 3821 C C . ASN A 1 464 ? -18.902 -14.790 5.230 1.00 84.88 464 ASN A C 1
ATOM 3823 O O . ASN A 1 464 ? -19.687 -15.065 6.138 1.00 84.88 464 ASN A O 1
ATOM 3827 N N . PRO A 1 465 ? -17.569 -14.905 5.386 1.00 84.19 465 PRO A N 1
ATOM 3828 C CA . PRO A 1 465 ? -16.966 -15.536 6.560 1.00 84.19 465 PRO A CA 1
ATOM 3829 C C . PRO A 1 465 ? -17.216 -14.753 7.855 1.00 84.19 465 PRO A C 1
ATOM 3831 O O . PRO A 1 465 ? -17.366 -15.352 8.913 1.00 84.19 465 PRO A O 1
ATOM 3834 N N . ILE A 1 466 ? -17.297 -13.420 7.778 1.00 85.62 466 ILE A N 1
ATOM 3835 C CA . ILE A 1 466 ? -17.543 -12.581 8.958 1.00 85.62 466 ILE A CA 1
ATOM 3836 C C . ILE A 1 466 ? -18.999 -12.722 9.406 1.00 85.62 466 ILE A C 1
ATOM 3838 O O . ILE A 1 466 ? -19.241 -12.891 10.594 1.00 85.62 466 ILE A O 1
ATOM 3842 N N . GLN A 1 467 ? -19.954 -12.699 8.468 1.00 85.94 467 GLN A N 1
ATOM 3843 C CA . GLN A 1 467 ? -21.368 -12.890 8.805 1.00 85.94 467 GLN A CA 1
ATOM 3844 C C . GLN A 1 467 ? -21.614 -14.273 9.415 1.00 85.94 467 GLN A C 1
ATOM 3846 O O . GLN A 1 467 ? -22.236 -14.368 10.463 1.00 85.94 467 GLN A O 1
ATOM 3851 N N . GLN A 1 468 ? -21.044 -15.324 8.819 1.00 88.25 468 GLN A N 1
ATOM 3852 C CA . GLN A 1 468 ? -21.158 -16.690 9.341 1.00 88.25 468 GLN A CA 1
ATOM 3853 C C . GLN A 1 468 ? -20.626 -16.814 10.768 1.00 88.25 468 GLN A C 1
ATOM 3855 O O . GLN A 1 468 ? -21.237 -17.478 11.597 1.00 88.25 468 GLN A O 1
ATOM 3860 N N . PHE A 1 469 ? -19.514 -16.147 11.075 1.00 91.75 469 PHE A N 1
ATOM 3861 C CA . PHE A 1 469 ? -18.978 -16.138 12.430 1.00 91.75 469 PHE A CA 1
ATOM 3862 C C . PHE A 1 469 ? -19.878 -15.398 13.421 1.00 91.75 469 PHE A C 1
ATOM 3864 O O . PHE A 1 469 ? -20.051 -15.852 14.547 1.00 91.75 469 PHE A O 1
ATOM 3871 N N . ILE A 1 470 ? -20.483 -14.282 13.009 1.00 89.62 470 ILE A N 1
ATOM 3872 C CA . ILE A 1 470 ? -21.469 -13.577 13.836 1.00 89.62 470 ILE A CA 1
ATOM 3873 C C . ILE A 1 470 ? -22.677 -14.483 14.105 1.00 89.62 470 ILE A C 1
ATOM 3875 O O . ILE A 1 470 ? -23.120 -14.574 15.249 1.00 89.62 470 ILE A O 1
ATOM 3879 N N . ASP A 1 471 ? -23.166 -15.190 13.086 1.00 87.56 471 ASP A N 1
ATOM 3880 C CA . ASP A 1 471 ? -24.284 -16.126 13.223 1.00 87.56 471 ASP A CA 1
ATOM 3881 C C . ASP A 1 471 ? -23.929 -17.269 14.192 1.00 87.56 471 ASP A C 1
ATOM 3883 O O . ASP A 1 471 ? -24.719 -17.592 15.079 1.00 87.56 471 ASP A O 1
ATOM 3887 N N . VAL A 1 472 ? -22.712 -17.820 14.100 1.00 89.69 472 VAL A N 1
ATOM 3888 C CA . VAL A 1 472 ? -22.186 -18.817 15.050 1.00 89.69 472 VAL A CA 1
ATOM 3889 C C . VAL A 1 472 ? -22.155 -18.270 16.478 1.00 89.69 472 VAL A C 1
ATOM 3891 O O . VAL A 1 472 ? -22.622 -18.945 17.393 1.00 89.69 472 VAL A O 1
ATOM 3894 N N . CYS A 1 473 ? -21.654 -17.049 16.682 1.00 90.62 473 CYS A N 1
ATOM 3895 C CA . CYS A 1 473 ? -21.637 -16.396 17.994 1.00 90.62 473 CYS A CA 1
ATOM 3896 C C . CYS A 1 473 ? -23.050 -16.246 18.578 1.00 90.62 473 CYS A C 1
ATOM 3898 O O . CYS A 1 473 ? -23.249 -16.499 19.765 1.00 90.62 473 CYS A O 1
ATOM 3900 N N . CYS A 1 474 ? -24.034 -15.887 17.746 1.00 85.88 474 CYS A N 1
ATOM 3901 C CA . CYS A 1 474 ? -25.432 -15.743 18.158 1.00 85.88 474 CYS A CA 1
ATOM 3902 C C . CYS A 1 474 ? -26.060 -17.077 18.562 1.00 85.88 474 CYS A C 1
ATOM 3904 O O . CYS A 1 474 ? -26.669 -17.166 19.626 1.00 85.88 474 CYS A O 1
ATOM 3906 N N . ILE A 1 475 ? -25.875 -18.117 17.743 1.00 85.88 475 ILE A N 1
ATOM 3907 C CA . ILE A 1 475 ? -26.393 -19.465 18.018 1.00 85.88 475 ILE A CA 1
ATOM 3908 C C . ILE A 1 475 ? -25.749 -20.033 19.286 1.00 85.88 475 ILE A C 1
ATOM 3910 O O . ILE A 1 475 ? -26.432 -20.617 20.122 1.00 85.88 475 ILE A O 1
ATOM 3914 N N . ALA A 1 476 ? -24.444 -19.824 19.464 1.00 89.00 476 ALA A N 1
ATOM 3915 C CA . ALA A 1 476 ? -23.716 -20.254 20.651 1.00 89.00 476 ALA A CA 1
ATOM 3916 C C . ALA A 1 476 ? -24.044 -19.417 21.901 1.00 89.00 476 ALA A C 1
ATOM 3918 O O . ALA A 1 476 ? -23.658 -19.817 22.998 1.00 89.00 476 ALA A O 1
ATOM 3919 N N . ASN A 1 477 ? -24.740 -18.281 21.763 1.00 89.44 477 ASN A N 1
ATOM 3920 C CA . ASN A 1 477 ? -25.007 -17.315 22.830 1.00 89.44 477 ASN A CA 1
ATOM 3921 C C . ASN A 1 477 ? -23.718 -16.768 23.491 1.00 89.44 477 ASN A C 1
ATOM 3923 O O . ASN A 1 477 ? -23.661 -16.553 24.704 1.00 89.44 477 ASN A O 1
ATOM 3927 N N . VAL A 1 478 ? -22.665 -16.563 22.692 1.00 91.56 478 VAL A N 1
ATOM 3928 C CA . VAL A 1 478 ? -21.341 -16.098 23.139 1.00 91.56 478 VAL A CA 1
ATOM 3929 C C . VAL A 1 478 ? -20.969 -14.820 22.391 1.00 91.56 478 VAL A C 1
ATOM 3931 O O . VAL A 1 478 ? -20.911 -14.799 21.165 1.00 91.56 478 VAL A O 1
ATOM 3934 N N . SER A 1 479 ? -20.661 -13.748 23.121 1.00 92.69 479 SER A N 1
ATOM 3935 C CA . SER A 1 479 ? -20.093 -12.525 22.540 1.00 92.69 479 SER A CA 1
ATOM 3936 C C . SER A 1 479 ? -18.567 -12.559 22.547 1.00 92.69 479 SER A C 1
ATOM 3938 O O . SER A 1 479 ? -17.947 -13.157 23.425 1.00 92.69 479 SER A O 1
ATOM 3940 N N . VAL A 1 480 ? -17.948 -11.840 21.610 1.00 93.12 480 VAL A N 1
ATOM 3941 C CA . VAL A 1 480 ? -16.485 -11.743 21.505 1.00 93.12 480 VAL A CA 1
ATOM 3942 C C . VAL A 1 480 ? -16.056 -10.298 21.715 1.00 93.12 480 VAL A C 1
ATOM 3944 O O . VAL A 1 480 ? -16.474 -9.401 20.982 1.00 93.12 480 VAL A O 1
ATOM 3947 N N . PHE A 1 481 ? -15.202 -10.066 22.707 1.00 91.62 481 PHE A N 1
ATOM 3948 C CA . PHE A 1 481 ? -14.627 -8.761 23.006 1.00 91.62 481 PHE A CA 1
ATOM 3949 C C . PHE A 1 481 ? -13.117 -8.776 22.761 1.00 91.62 481 PHE A C 1
ATOM 3951 O O . PHE A 1 481 ? -12.381 -9.547 23.367 1.00 91.62 481 PHE A O 1
ATOM 3958 N N . ILE A 1 482 ? -12.653 -7.926 21.847 1.00 91.00 482 ILE A N 1
ATOM 3959 C CA . ILE A 1 482 ? -11.276 -7.907 21.346 1.00 91.00 482 ILE A CA 1
ATOM 3960 C C . ILE A 1 482 ? -10.643 -6.577 21.731 1.00 91.00 482 ILE A C 1
ATOM 3962 O O . ILE A 1 482 ? -10.985 -5.537 21.163 1.00 91.00 482 ILE A O 1
ATOM 3966 N N . LEU A 1 483 ? -9.672 -6.595 22.637 1.00 87.38 483 LEU A N 1
ATOM 3967 C CA . LEU A 1 483 ? -8.900 -5.410 22.998 1.00 87.38 483 LEU A CA 1
ATOM 3968 C C . LEU A 1 483 ? -7.625 -5.352 22.158 1.00 87.38 483 LEU A C 1
ATOM 3970 O O . LEU A 1 483 ? -6.619 -5.994 22.449 1.00 87.38 483 LEU A O 1
ATOM 3974 N N . ARG A 1 484 ? -7.666 -4.546 21.091 1.00 85.88 484 ARG A N 1
ATOM 3975 C CA . ARG A 1 484 ? -6.504 -4.319 20.217 1.00 85.88 484 ARG A CA 1
ATOM 3976 C C . ARG A 1 484 ? -5.459 -3.409 20.870 1.00 85.88 484 ARG A C 1
ATOM 3978 O O . ARG A 1 484 ? -4.274 -3.513 20.564 1.00 85.88 484 ARG A O 1
ATOM 3985 N N . LEU A 1 485 ? -5.917 -2.460 21.676 1.00 84.12 485 LEU A N 1
ATOM 3986 C CA . LEU A 1 485 ? -5.120 -1.498 22.434 1.00 84.12 485 LEU A CA 1
ATOM 3987 C C . LEU A 1 485 ? -5.659 -1.451 23.873 1.00 84.12 485 LEU A C 1
ATOM 3989 O O . LEU A 1 485 ? -6.607 -2.163 24.204 1.00 84.12 485 LEU A O 1
ATOM 3993 N N . GLU A 1 486 ? -5.080 -0.624 24.744 1.00 80.62 486 GLU A N 1
ATOM 3994 C CA . GLU A 1 486 ? -5.500 -0.584 26.152 1.00 80.62 486 GLU A CA 1
ATOM 3995 C C . GLU A 1 486 ? -6.913 -0.017 26.311 1.00 80.62 486 GLU A C 1
ATOM 3997 O O . GLU A 1 486 ? -7.678 -0.505 27.137 1.00 80.62 486 GLU A O 1
ATOM 4002 N N . SER A 1 487 ? -7.261 0.976 25.491 1.00 82.88 487 SER A N 1
ATOM 4003 C CA . SER A 1 487 ? -8.538 1.702 25.552 1.00 82.88 487 SER A CA 1
ATOM 4004 C C . SER A 1 487 ? -9.354 1.622 24.256 1.00 82.88 487 SER A C 1
ATOM 4006 O O . SER A 1 487 ? -10.354 2.316 24.112 1.00 82.88 487 SER A O 1
ATOM 4008 N N . TYR A 1 488 ? -8.961 0.775 23.299 1.00 87.94 488 TYR A N 1
ATOM 4009 C CA . TYR A 1 488 ? -9.674 0.616 22.027 1.00 87.94 488 TYR A CA 1
ATOM 4010 C C . TYR A 1 488 ? -9.759 -0.845 21.600 1.00 87.94 488 TYR A C 1
ATOM 4012 O O . TYR A 1 488 ? -8.760 -1.574 21.592 1.00 87.94 488 TYR A O 1
ATOM 4020 N N . GLY A 1 489 ? -10.950 -1.246 21.167 1.00 89.31 489 GLY A N 1
ATOM 4021 C CA . GLY A 1 489 ? -11.238 -2.614 20.782 1.00 89.31 489 GLY A CA 1
ATOM 4022 C C . GLY A 1 489 ? -12.426 -2.759 19.841 1.00 89.31 489 GLY A C 1
ATOM 4023 O O . GLY A 1 489 ? -13.028 -1.787 19.377 1.00 89.31 489 GLY A O 1
ATOM 4024 N N . TYR A 1 490 ? -12.749 -4.012 19.562 1.00 91.06 490 TYR A N 1
ATOM 4025 C CA . TYR A 1 490 ? -13.907 -4.420 18.783 1.00 91.06 490 TYR A CA 1
ATOM 4026 C C . TYR A 1 490 ? -14.776 -5.341 19.627 1.00 91.06 490 TYR A C 1
ATOM 4028 O O . TYR A 1 490 ? -14.267 -6.132 20.418 1.00 91.06 490 TYR A O 1
ATOM 4036 N N . TYR A 1 491 ? -16.082 -5.241 19.448 1.00 91.88 491 TYR A N 1
ATOM 4037 C CA . TYR A 1 491 ? -17.052 -6.092 20.112 1.00 91.88 491 TYR A CA 1
ATOM 4038 C C . TYR A 1 491 ? -17.992 -6.692 19.081 1.00 91.88 491 TYR A C 1
ATOM 4040 O O . TYR A 1 491 ? -18.539 -5.983 18.235 1.00 91.88 491 TYR A O 1
ATOM 4048 N N . ILE A 1 492 ? -18.149 -8.006 19.154 1.00 92.38 492 ILE A N 1
ATOM 4049 C CA . ILE A 1 492 ? -19.098 -8.772 18.362 1.00 92.38 492 ILE A CA 1
ATOM 4050 C C . ILE A 1 492 ? -20.178 -9.245 19.324 1.00 92.38 492 ILE A C 1
ATOM 4052 O O . ILE A 1 492 ? -19.905 -9.978 20.278 1.00 92.38 492 ILE A O 1
ATOM 4056 N N . HIS A 1 493 ? -21.396 -8.784 19.082 1.00 90.62 493 HIS A N 1
ATOM 4057 C CA . HIS A 1 493 ? -22.554 -9.114 19.884 1.00 90.62 493 HIS A CA 1
ATOM 4058 C C . HIS A 1 493 ? -23.126 -10.463 19.442 1.00 90.62 493 HIS A C 1
ATOM 4060 O O . HIS A 1 493 ? -23.642 -10.581 18.335 1.00 90.62 493 HIS A O 1
ATOM 4066 N N . GLY A 1 494 ? -23.022 -11.467 20.313 1.00 89.38 494 GLY A N 1
ATOM 4067 C CA . GLY A 1 494 ? -23.576 -12.807 20.110 1.00 89.38 494 GLY A CA 1
ATOM 4068 C C . GLY A 1 494 ? -24.618 -13.194 21.158 1.00 89.38 494 GLY A C 1
ATOM 4069 O O . GLY A 1 494 ? -24.928 -14.370 21.300 1.00 89.38 494 GLY A O 1
ATOM 4070 N N . ARG A 1 495 ? -25.148 -12.240 21.935 1.00 87.56 495 ARG A N 1
ATOM 4071 C CA . ARG A 1 495 ? -26.196 -12.532 22.919 1.00 87.56 495 ARG A CA 1
ATOM 4072 C C . ARG A 1 495 ? -27.499 -12.828 22.180 1.00 87.56 495 ARG A C 1
ATOM 4074 O O . ARG A 1 495 ? -28.034 -11.971 21.483 1.00 87.56 495 ARG A O 1
ATOM 4081 N N . SER A 1 496 ? -28.005 -14.042 22.343 1.00 81.94 496 SER A N 1
ATOM 4082 C CA . SER A 1 496 ? -29.279 -14.452 21.757 1.00 81.94 496 SER A CA 1
ATOM 4083 C C . SER A 1 496 ? -30.462 -13.796 22.495 1.00 81.94 496 SER A C 1
ATOM 4085 O O . SER A 1 496 ? -30.387 -13.592 23.713 1.00 81.94 496 SER A O 1
ATOM 4087 N N . PRO A 1 497 ? -31.591 -13.517 21.816 1.00 76.19 497 PRO A N 1
ATOM 4088 C CA . PRO A 1 497 ? -32.804 -13.015 22.468 1.00 76.19 497 PRO A CA 1
ATOM 4089 C C . PRO A 1 497 ? -33.409 -14.010 23.470 1.00 76.19 497 PRO A C 1
ATOM 4091 O O . PRO A 1 497 ? -34.060 -13.608 24.432 1.00 76.19 497 PRO A O 1
ATOM 4094 N N . HIS A 1 498 ? -33.203 -15.310 23.246 1.00 76.50 498 HIS A N 1
ATOM 4095 C CA . HIS A 1 498 ? -33.794 -16.386 24.049 1.00 76.50 498 HIS A CA 1
ATOM 4096 C C . HIS A 1 498 ? -32.985 -16.683 25.316 1.00 76.50 498 HIS A C 1
ATOM 4098 O O . HIS A 1 498 ? -33.532 -17.228 26.271 1.00 76.50 498 HIS A O 1
ATOM 4104 N N . GLY A 1 499 ? -31.703 -16.298 25.351 1.00 75.06 499 GLY A N 1
ATOM 4105 C CA . GLY A 1 499 ? -30.826 -16.423 26.518 1.00 75.06 499 GLY A CA 1
ATOM 4106 C C . GLY A 1 499 ? -30.273 -17.828 26.778 1.00 75.06 499 GLY A C 1
ATOM 4107 O O . GLY A 1 499 ? -29.550 -17.998 27.760 1.00 75.06 499 GLY A O 1
ATOM 4108 N N . PHE A 1 500 ? -30.592 -18.808 25.926 1.00 79.81 500 PHE A N 1
ATOM 4109 C CA . PHE A 1 500 ? -30.086 -20.179 26.002 1.00 79.81 500 PHE A CA 1
ATOM 4110 C C . PHE A 1 500 ? -29.919 -20.809 24.611 1.00 79.81 500 PHE A C 1
ATOM 4112 O O . PHE A 1 500 ? -30.694 -20.512 23.700 1.00 79.81 500 PHE A O 1
ATOM 4119 N N . SER A 1 501 ? -28.927 -21.690 24.460 1.00 79.75 501 SER A N 1
ATOM 4120 C CA . SER A 1 501 ? -28.466 -22.220 23.160 1.00 79.75 501 SER A CA 1
ATOM 4121 C C . SER A 1 501 ? -28.609 -23.744 23.002 1.00 79.75 501 SER A C 1
ATOM 4123 O O . SER A 1 501 ? -29.153 -24.211 22.002 1.00 79.75 501 SER A O 1
ATOM 4125 N N . ASP A 1 502 ? -28.212 -24.537 24.004 1.00 78.62 502 ASP A N 1
ATOM 4126 C CA . ASP A 1 502 ? -28.247 -26.011 23.942 1.00 78.62 502 ASP A CA 1
ATOM 4127 C C . ASP A 1 502 ? -29.677 -26.555 24.141 1.00 78.62 502 ASP A C 1
ATOM 4129 O O . ASP A 1 502 ? -30.141 -26.746 25.272 1.00 78.62 502 ASP A O 1
ATOM 4133 N N . THR A 1 503 ? -30.420 -26.773 23.053 1.00 77.94 503 THR A N 1
ATOM 4134 C CA . THR A 1 503 ? -31.849 -27.133 23.107 1.00 77.94 503 THR A CA 1
ATOM 4135 C C . THR A 1 503 ? -32.238 -28.272 22.176 1.00 77.94 503 THR A C 1
ATOM 4137 O O . THR A 1 503 ? -31.511 -28.645 21.258 1.00 77.94 503 THR A O 1
ATOM 4140 N N . ASP A 1 504 ? -33.413 -28.846 22.429 1.00 83.19 504 ASP A N 1
ATOM 4141 C CA . ASP A 1 504 ? -34.065 -29.780 21.525 1.00 83.19 504 ASP A CA 1
ATOM 4142 C C . ASP A 1 504 ? -34.569 -29.078 20.252 1.00 83.19 504 ASP A C 1
ATOM 4144 O O . ASP A 1 504 ? -34.860 -27.881 20.232 1.00 83.19 504 ASP A O 1
ATOM 4148 N N . ILE A 1 505 ? -34.725 -29.849 19.174 1.00 84.31 505 ILE A N 1
ATOM 4149 C CA . ILE A 1 505 ? -35.084 -29.323 17.849 1.00 84.31 505 ILE A CA 1
ATOM 4150 C C . ILE A 1 505 ? -36.410 -28.543 17.839 1.00 84.31 505 ILE A C 1
ATOM 4152 O O . ILE A 1 505 ? -36.551 -27.575 17.092 1.00 84.31 505 ILE A O 1
ATOM 4156 N N . CYS A 1 506 ? -37.379 -28.929 18.678 1.00 84.50 506 CYS A N 1
ATOM 4157 C CA . CYS A 1 506 ? -38.651 -28.218 18.795 1.00 84.50 506 CYS A CA 1
ATOM 4158 C C . CYS A 1 506 ? -38.459 -26.826 19.404 1.00 84.50 506 CYS A C 1
ATOM 4160 O O . CYS A 1 506 ? -38.987 -25.850 18.864 1.00 84.50 506 CYS A O 1
ATOM 4162 N N . SER A 1 507 ? -37.686 -26.724 20.485 1.00 82.56 507 SER A N 1
ATOM 4163 C CA . SER A 1 507 ? -37.327 -25.441 21.094 1.00 82.56 507 SER A CA 1
ATOM 4164 C C . SER A 1 507 ? -36.542 -24.555 20.127 1.00 82.56 507 SER A C 1
ATOM 4166 O O . SER A 1 507 ? -36.869 -23.378 19.992 1.00 82.56 507 SER A O 1
ATOM 4168 N N . MET A 1 508 ? -35.597 -25.119 19.370 1.00 82.56 508 MET A N 1
ATOM 4169 C CA . MET A 1 508 ? -34.824 -24.387 18.358 1.00 82.56 508 MET A CA 1
ATOM 4170 C C . MET A 1 508 ? -35.717 -23.750 17.275 1.00 82.56 508 MET A C 1
ATOM 4172 O O . MET A 1 508 ? -35.528 -22.595 16.903 1.00 82.56 508 MET A O 1
ATOM 4176 N N . ILE A 1 509 ? -36.750 -24.452 16.792 1.00 84.56 509 ILE A N 1
ATOM 4177 C CA . ILE A 1 509 ? -37.695 -23.887 15.807 1.00 84.56 509 ILE A CA 1
ATOM 4178 C C . ILE A 1 509 ? -38.481 -22.703 16.395 1.00 84.56 509 ILE A C 1
ATOM 4180 O O . ILE A 1 509 ? -38.756 -21.723 15.697 1.00 84.56 509 ILE A O 1
ATOM 4184 N N . LEU A 1 510 ? -38.863 -22.779 17.674 1.00 82.94 510 LEU A N 1
ATOM 4185 C CA . LEU A 1 510 ? -39.545 -21.677 18.358 1.00 82.94 510 LEU A CA 1
ATOM 4186 C C . LEU A 1 510 ? -38.633 -20.460 18.533 1.00 82.94 510 LEU A C 1
ATOM 4188 O O . LEU A 1 510 ? -39.109 -19.334 18.382 1.00 82.94 510 LEU A O 1
ATOM 4192 N N . GLN A 1 511 ? -37.345 -20.685 18.799 1.00 82.31 511 GLN A N 1
ATOM 4193 C CA . GLN A 1 511 ? -36.331 -19.634 18.856 1.00 82.31 511 GLN A CA 1
ATOM 4194 C C . GLN A 1 511 ? -36.232 -18.907 17.511 1.00 82.31 511 GLN A C 1
ATOM 4196 O O . GLN A 1 511 ? -36.461 -17.702 17.470 1.00 82.31 511 GLN A O 1
ATOM 4201 N N . PHE A 1 512 ? -36.073 -19.622 16.389 1.00 82.38 512 PHE A N 1
ATOM 4202 C CA . PHE A 1 512 ? -36.022 -18.991 15.060 1.00 82.38 512 PHE A CA 1
ATOM 4203 C C . PHE A 1 512 ? -37.244 -18.111 14.750 1.00 82.38 512 PHE A C 1
ATOM 4205 O O . PHE A 1 512 ? -37.096 -17.005 14.236 1.00 82.38 512 PHE A O 1
ATOM 4212 N N . ARG A 1 513 ? -38.456 -18.537 15.133 1.00 82.56 513 ARG A N 1
ATOM 4213 C CA . ARG A 1 513 ? -39.673 -17.713 14.968 1.00 82.56 513 ARG A CA 1
ATOM 4214 C C . ARG A 1 513 ? -39.697 -16.461 15.843 1.00 82.56 513 ARG A C 1
ATOM 4216 O O . ARG A 1 513 ? -40.359 -15.483 15.502 1.00 82.56 513 ARG A O 1
ATOM 4223 N N . GLN A 1 514 ? -39.065 -16.504 17.011 1.00 76.00 514 GLN A N 1
ATOM 4224 C CA . GLN A 1 514 ? -38.923 -15.330 17.866 1.00 76.00 514 GLN A CA 1
ATOM 4225 C C . GLN A 1 514 ? -37.802 -14.409 17.360 1.00 76.00 514 GLN A C 1
ATOM 4227 O O . GLN A 1 514 ? -37.955 -13.194 17.460 1.00 76.00 514 GLN A O 1
ATOM 4232 N N . GLU A 1 515 ? -36.730 -14.944 16.767 1.00 77.12 515 GLU A N 1
ATOM 4233 C CA . GLU A 1 515 ? -35.685 -14.144 16.110 1.00 77.12 515 GLU A CA 1
ATOM 4234 C C . GLU A 1 515 ? -36.218 -13.353 14.915 1.00 77.12 515 GLU A C 1
ATOM 4236 O O . GLU A 1 515 ? -35.829 -12.203 14.751 1.00 77.12 515 GLU A O 1
ATOM 4241 N N . GLU A 1 516 ? -37.166 -13.898 14.143 1.00 76.69 516 GLU A N 1
ATOM 4242 C CA . GLU A 1 516 ? -37.868 -13.152 13.079 1.00 76.69 516 GLU A CA 1
ATOM 4243 C C . GLU A 1 516 ? -38.550 -11.869 13.589 1.00 76.69 516 GLU A C 1
ATOM 4245 O O . GLU A 1 516 ? -38.836 -10.959 12.812 1.00 76.69 516 GLU A O 1
ATOM 4250 N N . ARG A 1 517 ? -38.843 -11.793 14.894 1.00 71.44 517 ARG A N 1
ATOM 4251 C CA . ARG A 1 517 ? -39.529 -10.665 15.542 1.00 71.44 517 ARG A CA 1
ATOM 4252 C C . ARG A 1 517 ? -38.602 -9.810 16.410 1.00 71.44 517 ARG A C 1
ATOM 4254 O O . ARG A 1 517 ? -39.029 -8.755 16.875 1.00 71.44 517 ARG A O 1
ATOM 4261 N N . GLY A 1 518 ? -37.386 -10.278 16.687 1.00 65.62 518 GLY A N 1
ATOM 4262 C CA . GLY A 1 518 ? -36.446 -9.664 17.621 1.00 65.62 518 GLY A CA 1
ATOM 4263 C C . GLY A 1 518 ? -35.381 -8.821 16.921 1.00 65.62 518 GLY A C 1
ATOM 4264 O O . GLY A 1 518 ? -34.985 -9.105 15.797 1.00 65.62 518 GLY A O 1
ATOM 4265 N N . GLN A 1 519 ? -34.878 -7.792 17.606 1.00 68.00 519 GLN A N 1
ATOM 4266 C CA . GLN A 1 519 ? -33.689 -7.056 17.167 1.00 68.00 519 GLN A CA 1
ATOM 4267 C C . GLN A 1 519 ? -32.431 -7.708 17.745 1.00 68.00 519 GLN A C 1
ATOM 4269 O O . GLN A 1 519 ? -32.415 -8.102 18.910 1.00 68.00 519 GLN A O 1
ATOM 4274 N N . ARG A 1 520 ? -31.382 -7.819 16.923 1.00 70.75 520 ARG A N 1
ATOM 4275 C CA . ARG A 1 520 ? -30.128 -8.516 17.259 1.00 70.75 520 ARG A CA 1
ATOM 4276 C C . ARG A 1 520 ? -28.968 -7.588 17.661 1.00 70.75 520 ARG A C 1
ATOM 4278 O O . ARG A 1 520 ? -27.867 -8.075 17.901 1.00 70.75 520 ARG A O 1
ATOM 4285 N N . GLY A 1 521 ? -29.173 -6.271 17.676 1.00 73.38 521 GLY A N 1
ATOM 4286 C CA . GLY A 1 521 ? -28.129 -5.288 17.981 1.00 73.38 521 GLY A CA 1
ATOM 4287 C C . GLY A 1 521 ? -27.990 -4.963 19.470 1.00 73.38 521 GLY A C 1
ATOM 4288 O O . GLY A 1 521 ? -28.927 -5.097 20.251 1.00 73.38 521 GLY A O 1
ATOM 4289 N N . LEU A 1 522 ? -26.806 -4.474 19.844 1.00 78.69 522 LEU A N 1
ATOM 4290 C CA . LEU A 1 522 ? -26.488 -3.930 21.169 1.00 78.69 522 LEU A CA 1
ATOM 4291 C C . LEU A 1 522 ? -27.165 -2.570 21.412 1.00 78.69 522 LEU A C 1
ATOM 4293 O O . LEU A 1 522 ? -27.573 -2.274 22.531 1.00 78.69 522 LEU A O 1
ATOM 4297 N N . THR A 1 523 ? -27.272 -1.730 20.375 1.00 75.56 523 THR A N 1
ATOM 4298 C CA . THR A 1 523 ? -27.959 -0.432 20.451 1.00 75.56 523 THR A CA 1
ATOM 4299 C C . THR A 1 523 ? -29.417 -0.557 19.999 1.00 75.56 523 THR A C 1
ATOM 4301 O O . THR A 1 523 ? -29.690 -1.225 18.994 1.00 75.56 523 THR A O 1
ATOM 4304 N N . PRO A 1 524 ? -30.367 0.092 20.700 1.00 68.12 524 PRO A N 1
ATOM 4305 C CA . PRO A 1 524 ? -31.786 -0.011 20.374 1.00 68.12 524 PRO A CA 1
ATOM 4306 C C . PRO A 1 524 ? -32.052 0.525 18.962 1.00 68.12 524 PRO A C 1
ATOM 4308 O O . PRO A 1 524 ? -31.673 1.650 18.640 1.00 68.12 524 PRO A O 1
ATOM 4311 N N . GLY A 1 525 ? -32.705 -0.278 18.118 1.00 67.88 525 GLY A N 1
ATOM 4312 C CA . GLY A 1 525 ? -33.042 0.097 16.743 1.00 67.88 525 GLY A CA 1
ATOM 4313 C C . GLY A 1 525 ? -31.962 -0.170 15.688 1.00 67.88 525 GLY A C 1
ATOM 4314 O O . GLY A 1 525 ? -32.204 0.151 14.527 1.00 67.88 525 GLY A O 1
ATOM 4315 N N . SER A 1 526 ? -30.809 -0.760 16.039 1.00 72.56 526 SER A N 1
ATOM 4316 C CA . SER A 1 526 ? -29.816 -1.212 15.050 1.00 72.56 526 SER A CA 1
ATOM 4317 C C . SER A 1 526 ? -29.808 -2.735 14.891 1.00 72.56 526 SER A C 1
ATOM 4319 O O . SER A 1 526 ? -29.959 -3.480 15.855 1.00 72.56 526 SER A O 1
ATOM 4321 N N . GLU A 1 527 ? -29.594 -3.202 13.661 1.00 75.25 527 GLU A N 1
ATOM 4322 C CA . GLU A 1 527 ? -29.358 -4.624 13.351 1.00 75.25 527 GLU A CA 1
ATOM 4323 C C . GLU A 1 527 ? -27.861 -4.964 13.273 1.00 75.25 527 GLU A C 1
ATOM 4325 O O . GLU A 1 527 ? -27.481 -6.109 13.041 1.00 75.25 527 GLU A O 1
ATOM 4330 N N . LEU A 1 528 ? -26.986 -3.967 13.446 1.00 79.94 528 LEU A N 1
ATOM 4331 C CA . LEU A 1 528 ? -25.543 -4.174 13.420 1.00 79.94 528 LEU A CA 1
ATOM 4332 C C . LEU A 1 528 ? -25.126 -4.988 14.646 1.00 79.94 528 LEU A C 1
ATOM 4334 O O . LEU A 1 528 ? -25.559 -4.706 15.750 1.00 79.94 528 LEU A O 1
ATOM 4338 N N . GLN A 1 529 ? -24.252 -5.973 14.465 1.00 85.56 529 GLN A N 1
ATOM 4339 C CA . GLN A 1 529 ? -23.766 -6.819 15.568 1.00 85.56 529 GLN A CA 1
ATOM 4340 C C . GLN A 1 529 ? -22.269 -6.634 15.831 1.00 85.56 529 GLN A C 1
ATOM 4342 O O . GLN A 1 529 ? -21.715 -7.204 16.767 1.00 85.56 529 GLN A O 1
ATOM 4347 N N . THR A 1 530 ? -21.599 -5.819 15.017 1.00 88.75 530 THR A N 1
ATOM 4348 C CA . THR A 1 530 ? -20.172 -5.517 15.142 1.00 88.75 530 THR A CA 1
ATOM 4349 C C . THR A 1 530 ? -19.972 -4.056 15.495 1.00 88.75 530 THR A C 1
ATOM 4351 O O . THR A 1 530 ? -20.398 -3.171 14.748 1.00 88.75 530 THR A O 1
ATOM 4354 N N . TYR A 1 531 ? -19.251 -3.804 16.578 1.00 87.94 531 TYR A N 1
ATOM 4355 C CA . TYR A 1 531 ? -19.064 -2.476 17.140 1.00 87.94 531 TYR A CA 1
ATOM 4356 C C . TYR A 1 531 ? -17.581 -2.188 17.368 1.00 87.94 531 TYR A C 1
ATOM 4358 O O . TYR A 1 531 ? -16.820 -3.066 17.775 1.00 87.94 531 TYR A O 1
ATOM 4366 N N . SER A 1 532 ? -17.152 -0.947 17.124 1.00 88.00 532 SER A N 1
ATOM 4367 C CA . SER A 1 532 ? -15.878 -0.454 17.657 1.00 88.00 532 SER A CA 1
ATOM 4368 C C . SER A 1 532 ? -16.118 0.234 18.988 1.00 88.00 532 SER A C 1
ATOM 4370 O O . SER A 1 532 ? -16.920 1.163 19.055 1.00 88.00 532 SER A O 1
ATOM 4372 N N . LEU A 1 533 ? -15.415 -0.213 20.025 1.00 86.81 533 LEU A N 1
ATOM 4373 C CA . LEU A 1 533 ? -15.585 0.281 21.387 1.00 86.81 533 LEU A CA 1
ATOM 4374 C C . LEU A 1 533 ? -14.344 1.050 21.841 1.00 86.81 533 LEU A C 1
ATOM 4376 O O . LEU A 1 533 ? -13.208 0.624 21.603 1.00 86.81 533 LEU A O 1
ATOM 4380 N N . LEU A 1 534 ? -14.577 2.165 22.527 1.00 84.44 534 LEU A N 1
ATOM 4381 C CA . LEU A 1 534 ? -13.581 2.849 23.343 1.00 84.44 534 LEU A CA 1
ATOM 4382 C C . LEU A 1 534 ? -13.822 2.467 24.801 1.00 84.44 534 LEU A C 1
ATOM 4384 O O . LEU A 1 534 ? -14.870 2.776 25.368 1.00 84.44 534 LEU A O 1
ATOM 4388 N N . ALA A 1 535 ? -12.863 1.748 25.373 1.00 82.69 535 ALA A N 1
ATOM 4389 C CA . ALA A 1 535 ? -12.895 1.291 26.752 1.00 82.69 535 ALA A CA 1
ATOM 4390 C C . ALA A 1 535 ? -12.179 2.297 27.670 1.00 82.69 535 ALA A C 1
ATOM 4392 O O . ALA A 1 535 ? -11.173 2.886 27.262 1.00 82.69 535 ALA A O 1
ATOM 4393 N N . PRO A 1 536 ? -12.631 2.478 28.922 1.00 81.25 536 PRO A N 1
ATOM 4394 C CA . PRO A 1 536 ? -11.971 3.374 29.861 1.00 81.25 536 PRO A CA 1
ATOM 4395 C C . PRO A 1 536 ? -10.584 2.839 30.246 1.00 81.25 536 PRO A C 1
ATOM 4397 O O . PRO A 1 536 ? -10.369 1.635 30.379 1.00 81.25 536 PRO A O 1
ATOM 4400 N N . ARG A 1 537 ? -9.627 3.742 30.487 1.00 74.31 537 ARG A N 1
ATOM 4401 C CA . ARG A 1 537 ? -8.232 3.405 30.854 1.00 74.31 537 ARG A CA 1
ATOM 4402 C C . ARG A 1 537 ? -8.122 2.519 32.090 1.00 74.31 537 ARG A C 1
ATOM 4404 O O . ARG A 1 537 ? -7.253 1.655 32.176 1.00 74.31 537 ARG A O 1
ATOM 4411 N N . ASN A 1 538 ? -9.040 2.719 33.028 1.00 72.31 538 ASN A N 1
ATOM 4412 C CA . ASN A 1 538 ? -9.044 2.008 34.297 1.00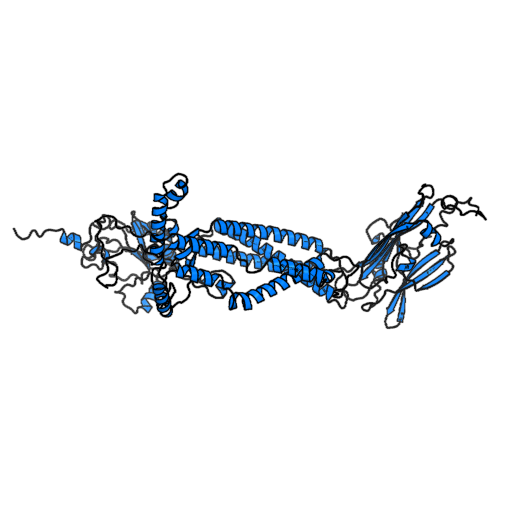 72.31 538 ASN A CA 1
ATOM 4413 C C . ASN A 1 538 ? -9.582 0.576 34.159 1.00 72.31 538 ASN A C 1
ATOM 4415 O O . ASN A 1 538 ? -9.499 -0.181 35.120 1.00 72.31 538 ASN A O 1
ATOM 4419 N N . LEU A 1 539 ? -10.061 0.164 32.975 1.00 76.19 539 LEU A N 1
ATOM 4420 C CA . LEU A 1 539 ? -10.541 -1.200 32.736 1.00 76.19 539 LEU A CA 1
ATOM 4421 C C . LEU A 1 539 ? -9.459 -2.251 33.028 1.00 76.19 539 LEU A C 1
ATOM 4423 O O . LEU A 1 539 ? -9.773 -3.310 33.551 1.00 76.19 539 LEU A O 1
ATOM 4427 N N . ARG A 1 540 ? -8.182 -1.951 32.738 1.00 70.31 540 ARG A N 1
ATOM 4428 C CA . ARG A 1 540 ? -7.046 -2.833 33.079 1.00 70.31 540 ARG A CA 1
ATOM 4429 C C . ARG A 1 540 ? -6.521 -2.626 34.510 1.00 70.31 540 ARG A C 1
ATOM 4431 O O . ARG A 1 540 ? -5.873 -3.520 35.045 1.00 70.31 540 ARG A O 1
ATOM 4438 N N . GLN A 1 541 ? -6.779 -1.461 35.116 1.00 64.38 541 GLN A N 1
ATOM 4439 C CA . GLN A 1 541 ? -6.368 -1.120 36.492 1.00 64.38 541 GLN A CA 1
ATOM 4440 C C . GLN A 1 541 ? -7.317 -1.650 37.560 1.00 64.38 541 GLN A C 1
ATOM 4442 O O . GLN A 1 541 ? -6.912 -1.802 38.709 1.00 64.38 541 GLN A O 1
ATOM 4447 N N . HIS A 1 542 ? -8.562 -1.929 37.186 1.00 57.06 542 HIS A N 1
ATOM 4448 C CA . HIS A 1 542 ? -9.380 -2.926 37.843 1.00 57.06 542 HIS A CA 1
ATOM 4449 C C . HIS A 1 542 ? -9.029 -4.255 37.194 1.00 57.06 542 HIS A C 1
ATOM 4451 O O . HIS A 1 542 ? -9.761 -4.686 36.305 1.00 57.06 542 HIS A O 1
ATOM 4457 N N . PRO A 1 543 ? -7.920 -4.922 37.568 1.00 50.25 543 PRO A N 1
ATOM 4458 C CA . PRO A 1 543 ? -7.833 -6.315 37.229 1.00 50.25 543 PRO A CA 1
ATOM 4459 C C . PRO A 1 543 ? -9.101 -6.928 37.857 1.00 50.25 543 PRO A C 1
ATOM 4461 O O . PRO A 1 543 ? -9.268 -6.865 39.080 1.00 50.25 543 PRO A O 1
ATOM 4464 N N . PRO A 1 544 ? -9.990 -7.601 37.103 1.00 48.25 544 PRO A N 1
ATOM 4465 C CA . PRO A 1 544 ? -10.400 -8.902 37.615 1.00 48.25 544 PRO A CA 1
ATOM 4466 C C . PRO A 1 544 ? -9.094 -9.539 38.086 1.00 48.25 544 PRO A C 1
ATOM 4468 O O . PRO A 1 544 ? -8.107 -9.455 37.364 1.00 48.25 544 PRO A O 1
ATOM 4471 N N . GLN A 1 545 ? -9.002 -9.986 39.329 1.00 48.09 545 GLN A N 1
ATOM 4472 C CA . GLN A 1 545 ? -7.767 -10.492 39.919 1.00 48.09 545 GLN A CA 1
ATOM 4473 C C . GLN A 1 545 ? -7.208 -11.639 39.031 1.00 48.09 545 GLN A C 1
ATOM 4475 O O . GLN A 1 545 ? -7.522 -12.797 39.252 1.00 48.09 545 GLN A O 1
ATOM 4480 N N . ILE A 1 546 ? -6.479 -11.330 37.949 1.00 48.53 546 ILE A N 1
ATOM 4481 C CA . ILE A 1 546 ? -6.209 -12.228 36.807 1.00 48.53 546 ILE A CA 1
ATOM 4482 C C . ILE A 1 546 ? -4.716 -12.502 36.740 1.00 48.53 546 ILE A C 1
ATOM 4484 O O . ILE A 1 546 ? -4.312 -13.660 36.708 1.00 48.53 546 ILE A O 1
ATOM 4488 N N . ASN A 1 547 ? -3.874 -11.463 36.752 1.00 43.22 547 ASN A N 1
ATOM 4489 C CA . ASN A 1 547 ? -2.434 -11.658 36.559 1.00 43.22 547 ASN A CA 1
ATOM 4490 C C . ASN A 1 547 ? -1.771 -12.417 37.710 1.00 43.22 547 ASN A C 1
ATOM 4492 O O . ASN A 1 547 ? -0.779 -13.102 37.481 1.00 43.22 547 ASN A O 1
ATOM 4496 N N . GLU A 1 548 ? -2.345 -12.378 38.913 1.00 43.66 548 GLU A N 1
ATOM 4497 C CA . GLU A 1 548 ? -1.863 -13.172 40.046 1.00 43.66 548 GLU A CA 1
ATOM 4498 C C . GLU A 1 548 ? -2.259 -14.660 39.961 1.00 43.66 548 GLU A C 1
ATOM 4500 O O . GLU A 1 548 ? -1.610 -15.504 40.574 1.00 43.66 548 GLU A O 1
ATOM 4505 N N . TYR A 1 549 ? -3.287 -14.992 39.171 1.00 42.97 549 TYR A N 1
ATOM 4506 C CA . TYR A 1 549 ? -3.853 -16.342 39.054 1.00 42.97 549 TYR A CA 1
ATOM 4507 C C . TYR A 1 549 ? -3.385 -17.066 37.786 1.00 42.97 549 TYR A C 1
ATOM 4509 O O . TYR A 1 549 ? -3.166 -18.273 37.822 1.00 42.97 549 TYR A O 1
ATOM 4517 N N . VAL A 1 550 ? -3.163 -16.339 36.685 1.00 43.62 550 VAL A N 1
ATOM 4518 C CA . VAL A 1 550 ? -2.677 -16.904 35.413 1.00 43.62 550 VAL A CA 1
ATOM 4519 C C . VAL A 1 550 ? -1.173 -17.198 35.462 1.00 43.62 550 VAL A C 1
ATOM 4521 O O . VAL A 1 550 ? -0.742 -18.246 34.989 1.00 43.62 550 VAL A O 1
ATOM 4524 N N . THR A 1 551 ? -0.360 -16.341 36.093 1.00 42.72 551 THR A N 1
ATOM 4525 C CA . THR A 1 551 ? 1.101 -16.561 36.184 1.00 42.72 551 THR A CA 1
ATOM 4526 C C . THR A 1 551 ? 1.500 -17.611 37.226 1.00 42.72 551 THR A C 1
ATOM 4528 O O . THR A 1 551 ? 2.499 -18.299 37.041 1.00 42.72 551 THR A O 1
ATOM 4531 N N . LYS A 1 552 ? 0.688 -17.816 38.274 1.00 42.91 552 LYS A N 1
ATOM 4532 C CA . LYS A 1 552 ? 0.836 -18.923 39.244 1.00 42.91 552 LYS A CA 1
ATOM 4533 C C . LYS A 1 552 ? 0.122 -20.217 38.809 1.00 42.91 552 LYS A C 1
ATOM 4535 O O . LYS A 1 552 ? 0.151 -21.208 39.534 1.00 42.91 552 LYS A O 1
ATOM 4540 N N . GLY A 1 553 ? -0.510 -20.226 37.633 1.00 42.25 553 GLY A N 1
ATOM 4541 C CA . GLY A 1 553 ? -1.293 -21.350 37.106 1.00 42.25 553 GLY A CA 1
ATOM 4542 C C . GLY A 1 553 ? -0.472 -22.555 36.639 1.00 42.25 553 GLY A C 1
ATOM 4543 O O . GLY A 1 553 ? -1.049 -23.610 36.404 1.00 42.25 553 GLY A O 1
ATOM 4544 N N . TYR A 1 554 ? 0.858 -22.443 36.558 1.00 45.78 554 TYR A N 1
ATOM 4545 C CA . TYR A 1 554 ? 1.712 -23.612 36.316 1.00 45.78 554 TYR A CA 1
ATOM 4546 C C . TYR A 1 554 ? 1.870 -24.516 37.556 1.00 45.78 554 TYR A C 1
ATOM 4548 O O . TYR A 1 554 ? 2.326 -25.645 37.410 1.00 45.78 554 TYR A O 1
ATOM 4556 N N . GLU A 1 555 ? 1.415 -24.080 38.742 1.00 47.22 555 GLU A N 1
ATOM 4557 C CA . GLU A 1 555 ? 1.409 -24.890 39.978 1.00 47.22 555 GLU A CA 1
ATOM 4558 C C . GLU A 1 555 ? 0.087 -24.814 40.790 1.00 47.22 555 GLU A C 1
ATOM 4560 O O . GLU A 1 555 ? 0.025 -25.280 41.926 1.00 47.22 555 GLU A O 1
ATOM 4565 N N . GLY A 1 556 ? -1.003 -24.243 40.255 1.00 51.47 556 GLY A N 1
ATOM 4566 C CA . GLY A 1 556 ? -2.209 -23.919 41.040 1.00 51.47 556 GLY A CA 1
ATOM 4567 C C . GLY A 1 556 ? -3.507 -24.608 40.591 1.00 51.47 556 GLY A C 1
ATOM 4568 O O . GLY A 1 556 ? -3.969 -24.365 39.486 1.00 51.47 556 GLY A O 1
ATOM 4569 N N . ASN A 1 557 ? -4.119 -25.395 41.492 1.00 62.50 557 ASN A N 1
ATOM 4570 C CA . ASN A 1 557 ? -5.440 -26.059 41.430 1.00 62.50 557 ASN A CA 1
ATOM 4571 C C . ASN A 1 557 ? -6.413 -25.611 40.316 1.00 62.50 557 ASN A C 1
ATOM 4573 O O . ASN A 1 557 ? -6.898 -24.480 40.331 1.00 62.50 557 ASN A O 1
ATOM 4577 N N . PHE A 1 558 ? -6.829 -26.566 39.472 1.00 65.31 558 PHE A N 1
ATOM 4578 C CA . PHE A 1 558 ? -7.856 -26.450 38.417 1.00 65.31 558 PHE A CA 1
ATOM 4579 C C . PHE A 1 558 ? -9.143 -25.715 38.851 1.00 65.31 558 PHE A C 1
ATOM 4581 O O . PHE A 1 558 ? -9.720 -24.944 38.087 1.00 65.31 558 PHE A O 1
ATOM 4588 N N . GLU A 1 559 ? -9.559 -25.881 40.109 1.00 69.94 559 GLU A N 1
ATOM 4589 C CA . GLU A 1 559 ? -10.713 -25.185 40.696 1.00 69.94 559 GLU A CA 1
ATOM 4590 C C . GLU A 1 559 ? -10.568 -23.656 40.695 1.00 69.94 559 GLU A C 1
ATOM 4592 O O . GLU A 1 559 ? -11.541 -22.937 40.460 1.00 69.94 559 GLU A O 1
ATOM 4597 N N . ARG A 1 560 ? -9.351 -23.136 40.914 1.00 68.81 560 ARG A N 1
ATOM 4598 C CA . ARG A 1 560 ? -9.091 -21.689 40.896 1.00 68.81 560 ARG A CA 1
ATOM 4599 C C . ARG A 1 560 ? -9.285 -21.125 39.494 1.00 68.81 560 ARG A C 1
ATOM 4601 O O . ARG A 1 560 ? -9.921 -20.088 39.360 1.00 68.81 560 ARG A O 1
ATOM 4608 N N . THR A 1 561 ? -8.829 -21.831 38.461 1.00 70.94 561 THR A N 1
ATOM 4609 C CA . THR A 1 561 ? -8.997 -21.422 37.058 1.00 70.94 561 THR A CA 1
ATOM 4610 C C . THR A 1 561 ? -10.470 -21.323 36.662 1.00 70.94 561 THR A C 1
ATOM 4612 O O . THR A 1 561 ? -10.866 -20.361 36.004 1.00 70.94 561 THR A O 1
ATOM 4615 N N . ILE A 1 562 ? -11.303 -22.264 37.116 1.00 73.06 562 ILE A N 1
ATOM 4616 C CA . ILE A 1 562 ? -12.753 -22.245 36.875 1.00 73.06 562 ILE A CA 1
ATOM 4617 C C . ILE A 1 562 ? -13.406 -21.030 37.549 1.00 73.06 562 ILE A C 1
ATOM 4619 O O . ILE A 1 562 ? -14.173 -20.303 36.916 1.00 73.06 562 ILE A O 1
ATOM 4623 N N . LEU A 1 563 ? -13.087 -20.772 38.821 1.00 72.38 563 LEU A N 1
ATOM 4624 C CA . LEU A 1 563 ? -13.609 -19.611 39.551 1.00 72.38 563 LEU A CA 1
ATOM 4625 C C . LEU A 1 563 ? -13.163 -18.287 38.914 1.00 72.38 563 LEU A C 1
ATOM 4627 O O . LEU A 1 563 ? -13.951 -17.341 38.824 1.00 72.38 563 LEU A O 1
ATOM 4631 N N . THR A 1 564 ? -11.920 -18.224 38.433 1.00 72.12 564 THR A N 1
ATOM 4632 C CA . THR A 1 564 ? -11.401 -17.080 37.681 1.00 72.12 564 THR A CA 1
ATOM 4633 C C . THR A 1 564 ? -12.186 -16.876 36.385 1.00 72.12 564 THR A C 1
ATOM 4635 O O . THR A 1 564 ? -12.616 -15.759 36.125 1.00 72.12 564 THR A O 1
ATOM 4638 N N . TYR A 1 565 ? -12.475 -17.926 35.613 1.00 79.56 565 TYR A N 1
ATOM 4639 C CA . TYR A 1 565 ? -13.289 -17.804 34.397 1.00 79.56 565 TYR A CA 1
ATOM 4640 C C . TYR A 1 565 ? -14.680 -17.212 34.680 1.00 79.56 565 TYR A C 1
ATOM 4642 O O . TYR A 1 565 ? -15.077 -16.233 34.046 1.00 79.56 565 TYR A O 1
ATOM 4650 N N . TYR A 1 566 ? -15.402 -17.736 35.676 1.00 80.44 566 TYR A N 1
ATOM 4651 C CA . TYR A 1 566 ? -16.735 -17.227 36.014 1.00 80.44 566 TYR A CA 1
ATOM 4652 C C . TYR A 1 566 ? -16.714 -15.786 36.531 1.00 80.44 566 TYR A C 1
ATOM 4654 O O . TYR A 1 566 ? -17.620 -15.010 36.217 1.00 80.44 566 TYR A O 1
ATOM 4662 N N . SER A 1 567 ? -15.694 -15.401 37.305 1.00 80.50 567 SER A N 1
ATOM 4663 C CA . SER A 1 567 ? -15.575 -14.024 37.796 1.00 80.50 567 SER A CA 1
ATOM 4664 C C . SER A 1 567 ? -15.306 -13.036 36.658 1.00 80.50 567 SER A C 1
ATOM 4666 O O . SER A 1 567 ? -15.940 -11.980 36.615 1.00 80.50 567 SER A O 1
ATOM 4668 N N . ILE A 1 568 ? -14.458 -13.414 35.696 1.00 81.56 568 ILE A N 1
ATOM 4669 C CA . ILE A 1 568 ? -14.183 -12.648 34.474 1.00 81.56 568 ILE A CA 1
ATOM 4670 C C . ILE A 1 568 ? -15.443 -12.507 33.627 1.00 81.56 568 ILE A C 1
ATOM 4672 O O . ILE A 1 568 ? -15.799 -11.395 33.239 1.00 81.56 568 ILE A O 1
ATOM 4676 N N . ASN A 1 569 ? -16.135 -13.615 33.362 1.00 86.06 569 ASN A N 1
ATOM 4677 C CA . ASN A 1 569 ? -17.335 -13.604 32.536 1.00 86.06 569 ASN A CA 1
ATOM 4678 C C . ASN A 1 569 ? -18.429 -12.722 33.160 1.00 86.06 569 ASN A C 1
ATOM 4680 O O . ASN A 1 569 ? -19.035 -11.893 32.484 1.00 86.06 569 ASN A O 1
ATOM 4684 N N . ARG A 1 570 ? -18.612 -12.808 34.486 1.00 84.31 570 ARG A N 1
ATOM 4685 C CA . ARG A 1 570 ? -19.542 -11.942 35.223 1.00 84.31 570 ARG A CA 1
ATOM 4686 C C . ARG A 1 570 ? -19.148 -10.468 35.152 1.00 84.31 570 ARG A C 1
ATOM 4688 O O . ARG A 1 570 ? -20.024 -9.619 35.008 1.00 84.31 570 ARG A O 1
ATOM 4695 N N . PHE A 1 571 ? -17.858 -10.162 35.273 1.00 85.81 571 PHE A N 1
ATOM 4696 C CA . PHE A 1 571 ? -17.355 -8.795 35.172 1.00 85.81 571 PHE A CA 1
ATOM 4697 C C . PHE A 1 571 ? -17.620 -8.203 33.787 1.00 85.81 571 PHE A C 1
ATOM 4699 O O . PHE A 1 571 ? -18.216 -7.134 33.694 1.00 85.81 571 PHE A O 1
ATOM 4706 N N . PHE A 1 572 ? -17.242 -8.905 32.715 1.00 86.50 572 PHE A N 1
ATOM 4707 C CA . PHE A 1 572 ? -17.453 -8.408 31.357 1.00 86.50 572 PHE A CA 1
ATOM 4708 C C . PHE A 1 572 ? -18.932 -8.372 30.961 1.00 86.50 572 PHE A C 1
ATOM 4710 O O . PHE A 1 572 ? -19.341 -7.437 30.280 1.00 86.50 572 PHE A O 1
ATOM 4717 N N . GLY A 1 573 ? -19.754 -9.309 31.443 1.00 84.81 573 GLY A N 1
ATOM 4718 C CA . GLY A 1 573 ? -21.209 -9.228 31.298 1.00 84.81 573 GLY A CA 1
ATOM 4719 C C . GLY A 1 573 ? -21.780 -7.960 31.945 1.00 84.81 573 GLY A C 1
ATOM 4720 O O . GLY A 1 573 ? -22.515 -7.217 31.301 1.00 84.81 573 GLY A O 1
ATOM 4721 N N . ALA A 1 574 ? -21.373 -7.655 33.182 1.00 84.00 574 ALA A N 1
ATOM 4722 C CA . ALA A 1 574 ? -21.781 -6.437 33.888 1.00 84.00 574 ALA A CA 1
ATOM 4723 C C . ALA A 1 574 ? -21.243 -5.147 33.238 1.00 84.00 574 ALA A C 1
ATOM 4725 O O . ALA A 1 574 ? -21.925 -4.123 33.252 1.00 84.00 574 ALA A O 1
ATOM 4726 N N . PHE A 1 575 ? -20.035 -5.193 32.672 1.00 85.25 575 PHE A N 1
ATOM 4727 C CA . PHE A 1 575 ? -19.431 -4.091 31.922 1.00 85.25 575 PHE A CA 1
ATOM 4728 C C . PHE A 1 575 ? -20.221 -3.777 30.647 1.00 85.25 575 PHE A C 1
ATOM 4730 O O . PHE A 1 575 ? -20.556 -2.621 30.411 1.00 85.25 575 PHE A O 1
ATOM 4737 N N . ILE A 1 576 ? -20.570 -4.797 29.852 1.00 87.06 576 ILE A N 1
ATOM 4738 C CA . ILE A 1 576 ? -21.354 -4.611 28.623 1.00 87.06 576 ILE A CA 1
ATOM 4739 C C . ILE A 1 576 ? -22.775 -4.112 28.929 1.00 87.06 576 ILE A C 1
ATOM 4741 O O . ILE A 1 576 ? -23.269 -3.243 28.212 1.00 87.06 576 ILE A O 1
ATOM 4745 N N . ASP A 1 577 ? -23.396 -4.597 30.010 1.00 84.94 577 ASP A N 1
ATOM 4746 C CA . ASP A 1 577 ? -24.743 -4.196 30.448 1.00 84.94 577 ASP A CA 1
ATOM 4747 C C . ASP A 1 577 ? -24.781 -2.820 31.167 1.00 84.94 577 ASP A C 1
ATOM 4749 O O . ASP A 1 577 ? -25.800 -2.468 31.761 1.00 84.94 577 ASP A O 1
ATOM 4753 N N . HIS A 1 578 ? -23.693 -2.032 31.147 1.00 82.50 578 HIS A N 1
ATOM 4754 C CA . HIS A 1 578 ? -23.585 -0.726 31.827 1.00 82.50 578 HIS A CA 1
ATOM 4755 C C . HIS A 1 578 ? -23.919 -0.769 33.335 1.00 82.50 578 HIS A C 1
ATOM 4757 O O . HIS A 1 578 ? -24.326 0.223 33.945 1.00 82.50 578 HIS A O 1
ATOM 4763 N N . ALA A 1 579 ? -23.747 -1.928 33.979 1.00 78.06 579 ALA A N 1
ATOM 4764 C CA . ALA A 1 579 ? -24.018 -2.088 35.408 1.00 78.06 579 ALA A CA 1
ATOM 4765 C C . ALA A 1 579 ? -22.922 -1.445 36.280 1.00 78.06 579 ALA A C 1
ATOM 4767 O O . ALA A 1 579 ? -23.153 -1.127 37.449 1.00 78.06 579 ALA A O 1
ATOM 4768 N N . LEU A 1 580 ? -21.730 -1.239 35.711 1.00 77.31 580 LEU A N 1
ATOM 4769 C CA . LEU A 1 580 ? -20.569 -0.629 36.356 1.00 77.31 580 LEU A CA 1
ATOM 4770 C C . LEU A 1 580 ? -20.428 0.835 35.911 1.00 77.31 580 LEU A C 1
ATOM 4772 O O . LEU A 1 580 ? -19.691 1.129 34.978 1.00 77.31 580 LEU A O 1
ATOM 4776 N N . LYS A 1 581 ? -21.099 1.759 36.611 1.00 68.50 581 LYS A N 1
ATOM 4777 C CA . LYS A 1 581 ? -21.142 3.197 36.257 1.00 68.50 581 LYS A CA 1
ATOM 4778 C C . LYS A 1 581 ? -19.773 3.886 36.163 1.00 68.50 581 LYS A C 1
ATOM 4780 O O . LYS A 1 581 ? -19.639 4.886 35.470 1.00 68.50 581 LYS A O 1
ATOM 4785 N N . ASP A 1 582 ? -18.767 3.369 36.867 1.00 67.94 582 ASP A N 1
ATOM 4786 C CA . ASP A 1 582 ? -17.404 3.918 36.849 1.00 67.94 582 ASP A CA 1
ATOM 4787 C C . ASP A 1 582 ? -16.582 3.424 35.638 1.00 67.94 582 ASP A C 1
ATOM 4789 O O . ASP A 1 582 ? -15.481 3.915 35.380 1.00 67.94 582 ASP A O 1
ATOM 4793 N N . LEU A 1 583 ? -17.100 2.439 34.895 1.00 73.81 583 LEU A N 1
ATOM 4794 C CA . LEU A 1 583 ? -16.441 1.753 33.785 1.00 73.81 583 LEU A CA 1
ATOM 4795 C C . LEU A 1 583 ? -17.348 1.712 32.546 1.00 73.81 583 LEU A C 1
ATOM 4797 O O . LEU A 1 583 ? -17.546 0.655 31.955 1.00 73.81 583 LEU A O 1
ATOM 4801 N N . ASP A 1 584 ? -17.883 2.858 32.134 1.00 77.75 584 ASP A N 1
ATOM 4802 C CA . ASP A 1 584 ? -18.669 2.941 30.900 1.00 77.75 584 ASP A CA 1
ATOM 4803 C C . ASP A 1 584 ? -17.780 2.986 29.648 1.00 77.75 584 ASP A C 1
ATOM 4805 O O . ASP A 1 584 ? -16.725 3.628 29.617 1.00 77.75 584 ASP A O 1
ATOM 4809 N N . TYR A 1 585 ? -18.223 2.294 28.596 1.00 84.31 585 TYR A N 1
ATOM 4810 C CA . TYR A 1 585 ? -17.600 2.302 27.273 1.00 84.31 585 TYR A CA 1
ATOM 4811 C C . TYR A 1 585 ? -18.417 3.128 26.282 1.00 84.31 585 TYR A C 1
ATOM 4813 O O . TYR A 1 585 ? -19.628 3.295 26.425 1.00 84.31 585 TYR A O 1
ATOM 4821 N N . ILE A 1 586 ? -17.751 3.610 25.233 1.00 82.00 586 ILE A N 1
ATOM 4822 C CA . ILE A 1 586 ? -18.386 4.391 24.168 1.00 82.00 586 ILE A CA 1
ATOM 4823 C C . ILE A 1 586 ? -18.364 3.576 22.877 1.00 82.00 586 ILE A C 1
ATOM 4825 O O . ILE A 1 586 ? -17.297 3.175 22.397 1.00 82.00 586 ILE A O 1
ATOM 4829 N N . VAL A 1 587 ? -19.543 3.344 22.297 1.00 83.75 587 VAL A N 1
ATOM 4830 C CA . VAL A 1 587 ? -19.672 2.791 20.944 1.00 83.75 587 VAL A CA 1
ATOM 4831 C C . VAL A 1 587 ? -19.319 3.891 19.952 1.00 83.75 587 VAL A C 1
ATOM 4833 O O . VAL A 1 587 ? -19.987 4.920 19.888 1.00 83.75 587 VAL A O 1
ATOM 4836 N N . LYS A 1 588 ? -18.254 3.684 19.177 1.00 75.56 588 LYS A N 1
ATOM 4837 C CA . LYS A 1 588 ? -17.827 4.633 18.152 1.00 75.56 588 LYS A CA 1
ATOM 4838 C C . LYS A 1 588 ? -18.312 4.179 16.788 1.00 75.56 588 LYS A C 1
ATOM 4840 O O . LYS A 1 588 ? -17.846 3.160 16.274 1.00 75.56 588 LYS A O 1
ATOM 4845 N N . GLU A 1 589 ? -19.196 4.955 16.183 1.00 75.88 589 GLU A N 1
ATOM 4846 C CA . GLU A 1 589 ? -19.591 4.772 14.791 1.00 75.88 589 GLU A CA 1
ATOM 4847 C C . GLU A 1 589 ? -18.598 5.502 13.887 1.00 75.88 589 GLU A C 1
ATOM 4849 O O . GLU A 1 589 ? -18.324 6.681 14.077 1.00 75.88 589 GLU A O 1
ATOM 4854 N N . LYS A 1 590 ? -18.008 4.785 12.924 1.00 74.50 590 LYS A N 1
ATOM 4855 C CA . LYS A 1 590 ? -17.062 5.381 11.972 1.00 74.50 590 LYS A CA 1
ATOM 4856 C C . LYS A 1 590 ? -17.777 5.826 10.707 1.00 74.50 590 LYS A C 1
ATOM 4858 O O . LYS A 1 590 ? -18.488 5.023 10.087 1.00 74.50 590 LYS A O 1
ATOM 4863 N N . THR A 1 591 ? -17.489 7.043 10.256 1.00 79.38 591 THR A N 1
ATOM 4864 C CA . THR A 1 591 ? -17.915 7.510 8.928 1.00 79.38 591 THR A CA 1
ATOM 4865 C C . THR A 1 591 ? -17.234 6.706 7.811 1.00 79.38 591 THR A C 1
ATOM 4867 O O . THR A 1 591 ? -16.248 5.998 8.029 1.00 79.38 591 THR A O 1
ATOM 4870 N N . ILE A 1 592 ? -17.741 6.799 6.576 1.00 79.69 592 ILE A N 1
ATOM 4871 C CA . ILE A 1 592 ? -17.145 6.107 5.414 1.00 79.69 592 ILE A CA 1
ATOM 4872 C C . ILE A 1 592 ? -15.672 6.510 5.230 1.00 79.69 592 ILE A C 1
ATOM 4874 O O . ILE A 1 592 ? -14.823 5.659 4.963 1.00 79.69 592 ILE A O 1
ATOM 4878 N N . LEU A 1 593 ? -15.362 7.794 5.429 1.00 74.56 593 LEU A N 1
ATOM 4879 C CA . LEU A 1 593 ? -14.009 8.330 5.299 1.00 74.56 593 LEU A CA 1
ATOM 4880 C C . LEU A 1 593 ? -13.072 7.785 6.394 1.00 74.56 593 LEU A C 1
ATOM 4882 O O . LEU A 1 593 ? -11.956 7.356 6.102 1.00 74.56 593 LEU A O 1
ATOM 4886 N N . GLU A 1 594 ? -13.548 7.722 7.639 1.00 77.31 594 GLU A N 1
ATOM 4887 C CA . GLU A 1 594 ? -12.824 7.124 8.769 1.00 77.31 594 GLU A CA 1
ATOM 4888 C C . GLU A 1 594 ? -12.607 5.615 8.604 1.00 77.31 594 GLU A C 1
ATOM 4890 O O . GLU A 1 594 ? -11.562 5.089 8.995 1.00 77.31 594 GLU A O 1
ATOM 4895 N N . LYS A 1 595 ? -13.562 4.903 7.991 1.00 78.44 595 LYS A N 1
ATOM 4896 C CA . LYS A 1 595 ? -13.410 3.485 7.627 1.00 78.44 595 LYS A CA 1
ATOM 4897 C C . LYS A 1 595 ? -12.341 3.293 6.550 1.00 78.44 595 LYS A C 1
ATOM 4899 O O . LYS A 1 595 ? -11.544 2.365 6.667 1.00 78.44 595 LYS A O 1
ATOM 4904 N N . LEU A 1 596 ? -12.298 4.162 5.537 1.00 75.56 596 LEU A N 1
ATOM 4905 C CA . LEU A 1 596 ? -11.327 4.083 4.440 1.00 75.56 596 LEU A CA 1
ATOM 4906 C C . LEU A 1 596 ? -9.894 4.373 4.910 1.00 75.56 596 LEU A C 1
ATOM 4908 O O . LEU A 1 596 ? -8.969 3.639 4.569 1.00 75.56 596 LEU A O 1
ATOM 4912 N N . LEU A 1 597 ? -9.715 5.436 5.695 1.00 70.88 597 LEU A N 1
ATOM 4913 C CA . LEU A 1 597 ? -8.403 5.893 6.165 1.00 70.88 597 LEU A CA 1
ATOM 4914 C C . LEU A 1 597 ? -7.978 5.238 7.489 1.00 70.88 597 LEU A C 1
ATOM 4916 O O . LEU A 1 597 ? -6.835 5.385 7.917 1.00 70.88 597 LEU A O 1
ATOM 4920 N N . ASN A 1 598 ? -8.877 4.464 8.105 1.00 74.94 598 ASN A N 1
ATOM 4921 C CA . ASN A 1 598 ? -8.697 3.807 9.395 1.00 74.94 598 ASN A CA 1
ATOM 4922 C C . ASN A 1 598 ? -8.183 4.767 10.484 1.00 74.94 598 ASN A C 1
ATOM 4924 O O . ASN A 1 598 ? -7.235 4.456 11.212 1.00 74.94 598 ASN A O 1
ATOM 4928 N N . CYS A 1 599 ? -8.828 5.921 10.615 1.00 72.25 599 CYS A N 1
ATOM 4929 C CA . CYS A 1 599 ? -8.505 6.966 11.587 1.00 72.25 599 CYS A CA 1
ATOM 4930 C C . CYS A 1 599 ? -9.780 7.608 12.143 1.00 72.25 599 CYS A C 1
ATOM 4932 O O . CYS A 1 599 ? -10.858 7.429 11.587 1.00 72.25 599 CYS A O 1
ATOM 4934 N N . GLU A 1 600 ? -9.653 8.311 13.264 1.00 72.75 600 GLU A N 1
ATOM 4935 C CA . GLU A 1 600 ? -10.743 8.977 13.978 1.00 72.75 600 GLU A CA 1
ATOM 4936 C C . GLU A 1 600 ? -10.715 10.492 13.705 1.00 72.75 600 GLU A C 1
ATOM 4938 O O . GLU A 1 600 ? -10.167 11.253 14.498 1.00 72.75 600 GLU A O 1
ATOM 4943 N N . PHE A 1 601 ? -11.277 10.936 12.580 1.00 64.44 601 PHE A N 1
ATOM 4944 C CA . PHE A 1 601 ? -11.269 12.347 12.171 1.00 64.44 601 PHE A CA 1
ATOM 4945 C C . PHE A 1 601 ? -12.080 13.240 13.104 1.00 64.44 601 PHE A C 1
ATOM 4947 O O . PHE A 1 601 ? -11.628 14.327 13.458 1.00 64.44 601 PHE A O 1
ATOM 4954 N N . GLU A 1 602 ? -13.260 12.784 13.517 1.00 62.47 602 GLU A N 1
ATOM 4955 C CA . GLU A 1 602 ? -14.179 13.607 14.308 1.00 62.47 602 GLU A CA 1
ATOM 4956 C C . GLU A 1 602 ? -13.614 13.907 15.702 1.00 62.47 602 GLU A C 1
ATOM 4958 O O . GLU A 1 602 ? -13.721 15.027 16.189 1.00 62.47 602 GLU A O 1
ATOM 4963 N N . ALA A 1 603 ? -12.883 12.950 16.283 1.00 57.31 603 ALA A N 1
ATOM 4964 C CA . ALA A 1 603 ? -12.202 13.132 17.565 1.00 57.31 603 ALA A CA 1
ATOM 4965 C C . ALA A 1 603 ? -11.030 14.131 17.495 1.00 57.31 603 ALA A C 1
ATOM 4967 O O . ALA A 1 603 ? -10.756 14.837 18.462 1.00 57.31 603 ALA A O 1
ATOM 4968 N N . ILE A 1 604 ? -10.338 14.205 16.352 1.00 56.44 604 ILE A N 1
ATOM 4969 C CA . ILE A 1 604 ? -9.236 15.158 16.136 1.00 56.44 604 ILE A CA 1
ATOM 4970 C C . ILE A 1 604 ? -9.783 16.585 16.019 1.00 56.44 604 ILE A C 1
ATOM 4972 O O . ILE A 1 604 ? -9.177 17.523 16.529 1.00 56.44 604 ILE A O 1
ATOM 4976 N N . LEU A 1 605 ? -10.939 16.745 15.370 1.00 55.53 605 LEU A N 1
ATOM 4977 C CA . LEU A 1 605 ? -11.630 18.029 15.249 1.00 55.53 605 LEU A CA 1
ATOM 4978 C C . LEU A 1 605 ? -12.333 18.449 16.548 1.00 55.53 605 LEU A C 1
ATOM 4980 O O . LEU A 1 605 ? -12.557 19.639 16.743 1.00 55.53 605 LEU A O 1
ATOM 4984 N N . SER A 1 606 ? -12.671 17.502 17.431 1.00 50.94 606 SER A N 1
ATOM 4985 C CA . SER A 1 606 ? -13.313 17.785 18.718 1.00 50.94 606 SER A CA 1
ATOM 4986 C C . SER A 1 606 ? -12.327 18.034 19.865 1.00 50.94 606 SER A C 1
ATOM 4988 O O . SER A 1 606 ? -12.691 18.715 20.819 1.00 50.94 606 SER A O 1
ATOM 4990 N N . GLU A 1 607 ? -11.077 17.540 19.802 1.00 49.16 607 GLU A N 1
ATOM 4991 C CA . GLU A 1 607 ? -10.024 17.870 20.791 1.00 49.16 607 GLU A CA 1
ATOM 4992 C C . GLU A 1 607 ? -9.762 19.390 20.872 1.00 49.16 607 GLU A C 1
ATOM 4994 O O . GLU A 1 607 ? -9.322 19.894 21.908 1.00 49.16 607 GLU A O 1
ATOM 4999 N N . THR A 1 608 ? -10.086 20.137 19.814 1.00 43.22 608 THR A N 1
ATOM 5000 C CA . THR A 1 608 ? -10.020 21.604 19.771 1.00 43.22 608 THR A CA 1
ATOM 5001 C C . THR A 1 608 ? -11.288 22.309 20.273 1.00 43.22 608 THR A C 1
ATOM 5003 O O . THR A 1 608 ? -11.281 23.536 20.362 1.00 43.22 608 THR A O 1
ATOM 5006 N N . SER A 1 609 ? -12.354 21.599 20.666 1.00 43.50 609 SER A N 1
ATOM 5007 C CA . SER A 1 609 ? -13.618 22.211 21.105 1.00 43.50 609 SER A CA 1
ATOM 5008 C C . SER A 1 609 ? -14.150 21.655 22.437 1.00 43.50 609 SER A C 1
ATOM 5010 O O . SER A 1 609 ? -14.861 20.657 22.462 1.00 43.50 609 SER A O 1
ATOM 5012 N N . SER A 1 610 ? -13.885 22.401 23.520 1.00 51.22 610 SER A N 1
ATOM 5013 C CA . SER A 1 610 ? -14.580 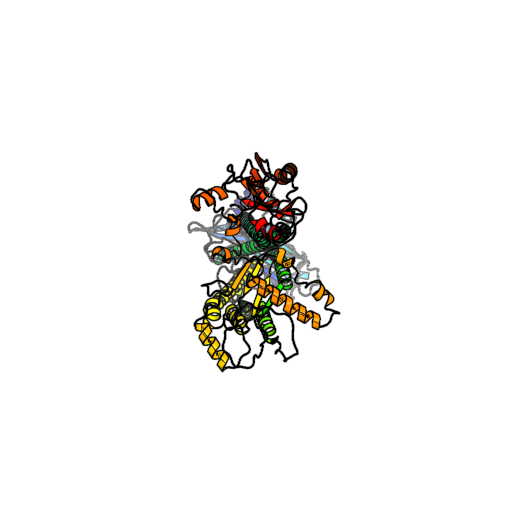22.432 24.827 1.00 51.22 610 SER A CA 1
ATOM 5014 C C . SER A 1 610 ? -14.638 21.152 25.679 1.00 51.22 610 SER A C 1
ATOM 5016 O O . SER A 1 610 ? -15.115 20.107 25.256 1.00 51.22 610 SER A O 1
ATOM 5018 N N . VAL A 1 611 ? -14.245 21.276 26.953 1.00 61.19 611 VAL A N 1
ATOM 5019 C CA . VAL A 1 611 ? -14.529 20.284 28.008 1.00 61.19 611 VAL A CA 1
ATOM 5020 C C . VAL A 1 611 ? -16.041 20.022 28.067 1.00 61.19 611 VAL A C 1
ATOM 5022 O O . VAL A 1 611 ? -16.813 20.973 28.213 1.00 61.19 611 VAL A O 1
ATOM 5025 N N . GLU A 1 612 ? -16.458 18.755 27.958 1.00 64.81 612 GLU A N 1
ATOM 5026 C CA . GLU A 1 612 ? -17.874 18.366 27.977 1.00 64.81 612 GLU A CA 1
ATOM 5027 C C . GLU A 1 612 ? -18.584 18.874 29.242 1.00 64.81 612 GLU A C 1
ATOM 5029 O O . GLU A 1 612 ? -18.069 18.800 30.361 1.00 64.81 612 GLU A O 1
ATOM 5034 N N . LEU A 1 613 ? -19.787 19.421 29.060 1.00 77.56 613 LEU A N 1
ATOM 5035 C CA . LEU A 1 613 ? -20.629 19.865 30.166 1.00 77.56 613 LEU A CA 1
ATOM 5036 C C . LEU A 1 613 ? -21.209 18.649 30.887 1.00 77.56 613 LEU A C 1
ATOM 5038 O O . LEU A 1 613 ? -21.733 17.741 30.243 1.00 77.56 613 LEU A O 1
ATOM 5042 N N . SER A 1 614 ? -21.202 18.662 32.220 1.00 78.12 614 SER A N 1
ATOM 5043 C CA . SER A 1 614 ? -21.864 17.613 32.994 1.00 78.12 614 SER A CA 1
ATOM 5044 C C . SER A 1 614 ? -23.370 17.564 32.698 1.00 78.12 614 SER A C 1
ATOM 5046 O O . SER A 1 614 ? -23.970 18.535 32.230 1.00 78.12 614 SER A O 1
ATOM 5048 N N . SER A 1 615 ? -24.014 16.434 32.993 1.00 76.44 615 SER A N 1
ATOM 5049 C CA . SER A 1 615 ? -25.474 16.291 32.884 1.00 76.44 615 SER A CA 1
ATOM 5050 C C . SER A 1 615 ? -26.242 17.103 33.936 1.00 76.44 615 SER A C 1
ATOM 5052 O O . SER A 1 615 ? -27.456 17.278 33.816 1.00 76.44 615 SER A O 1
ATOM 5054 N N . TYR A 1 616 ? -25.554 17.626 34.958 1.00 78.25 616 TYR A N 1
ATOM 5055 C CA . TYR A 1 616 ? -26.165 18.427 36.009 1.00 78.25 616 TYR A CA 1
ATOM 5056 C C . TYR A 1 616 ? -26.663 19.769 35.456 1.00 78.25 616 TYR A C 1
ATOM 5058 O O . TYR A 1 616 ? -25.995 20.458 34.680 1.00 78.25 616 TYR A O 1
ATOM 5066 N N . ARG A 1 617 ? -27.873 20.151 35.864 1.00 82.12 617 ARG A N 1
ATOM 5067 C CA . ARG A 1 617 ? -28.472 21.456 35.577 1.00 82.12 617 ARG A CA 1
ATOM 5068 C C . ARG A 1 617 ? -29.054 22.003 36.870 1.00 82.12 617 ARG A C 1
ATOM 5070 O O . ARG A 1 617 ? -29.798 21.309 37.562 1.00 82.12 617 ARG A O 1
ATOM 5077 N N . ASP A 1 618 ? -28.712 23.246 37.198 1.00 83.06 618 ASP A N 1
ATOM 5078 C CA . ASP A 1 618 ? -29.262 23.915 38.375 1.00 83.06 618 ASP A CA 1
ATOM 5079 C C . ASP A 1 618 ? -30.759 24.180 38.147 1.00 83.06 618 ASP A C 1
ATOM 5081 O O . ASP A 1 618 ? -31.121 25.016 37.320 1.00 83.06 618 ASP A O 1
ATOM 5085 N N . GLN A 1 619 ? -31.617 23.471 38.887 1.00 83.81 619 GLN A N 1
ATOM 5086 C CA . GLN A 1 619 ? -33.078 23.606 38.819 1.00 83.81 619 GLN A CA 1
ATOM 5087 C C . GLN A 1 619 ? -33.586 24.984 39.272 1.00 83.81 619 GLN A C 1
ATOM 5089 O O . GLN A 1 619 ? -34.710 25.353 38.951 1.00 83.81 619 GLN A O 1
ATOM 5094 N N . HIS A 1 620 ? -32.783 25.744 40.023 1.00 82.19 620 HIS A N 1
ATOM 5095 C CA . HIS A 1 620 ? -33.136 27.086 40.502 1.00 82.19 620 HIS A CA 1
ATOM 5096 C C . HIS A 1 620 ? -32.553 28.200 39.614 1.00 82.19 620 HIS A C 1
ATOM 5098 O O . HIS A 1 620 ? -32.535 29.367 40.014 1.00 82.19 620 HIS A O 1
ATOM 5104 N N . PHE A 1 621 ? -32.042 27.863 38.427 1.00 86.06 621 PHE A N 1
ATOM 5105 C CA . PHE A 1 621 ? -31.551 28.848 37.471 1.00 86.06 621 PHE A CA 1
ATOM 5106 C C . PHE A 1 621 ? -32.706 29.699 36.920 1.00 86.06 621 PHE A C 1
ATOM 5108 O O . PHE A 1 621 ? -33.713 29.177 36.446 1.00 86.06 621 PHE A O 1
ATOM 5115 N N . LYS A 1 622 ? -32.564 31.028 36.978 1.00 80.31 622 LYS A N 1
ATOM 5116 C CA . LYS A 1 622 ? -33.563 31.980 36.472 1.00 80.31 622 LYS A CA 1
ATOM 5117 C C . LYS A 1 622 ? -33.312 32.248 34.980 1.00 80.31 622 LYS A C 1
ATOM 5119 O O . LYS A 1 622 ? -32.621 33.203 34.646 1.00 80.31 622 LYS A O 1
ATOM 5124 N N . GLY A 1 623 ? -33.839 31.398 34.097 1.00 86.00 623 GLY A N 1
ATOM 5125 C CA . GLY A 1 623 ? -33.734 31.555 32.639 1.00 86.00 623 GLY A CA 1
ATOM 5126 C C . GLY A 1 623 ? -34.195 30.318 31.864 1.00 86.00 623 GLY A C 1
ATOM 5127 O O . GLY A 1 623 ? -34.630 29.334 32.464 1.00 86.00 623 GLY A O 1
ATOM 5128 N N . SER A 1 624 ? -34.110 30.357 30.530 1.00 87.94 624 SER A N 1
ATOM 5129 C CA . SER A 1 624 ? -34.418 29.184 29.706 1.00 87.94 624 SER A CA 1
ATOM 5130 C C . SER A 1 624 ? -33.295 28.141 29.781 1.00 87.94 624 SER A C 1
ATOM 5132 O O . SER A 1 624 ? -32.136 28.457 30.067 1.00 87.94 624 SER A O 1
ATOM 5134 N N . ARG A 1 625 ? -33.618 26.876 29.489 1.00 81.75 625 ARG A N 1
ATOM 5135 C CA . ARG A 1 625 ? -32.629 25.783 29.475 1.00 81.75 625 ARG A CA 1
ATOM 5136 C C . ARG A 1 625 ? -31.512 26.027 28.453 1.00 81.75 625 ARG A C 1
ATOM 5138 O O . ARG A 1 625 ? -30.359 25.703 28.719 1.00 81.75 625 ARG A O 1
ATOM 5145 N N . THR A 1 626 ? -31.844 26.642 27.319 1.00 84.06 626 THR A N 1
ATOM 5146 C CA . THR A 1 626 ? -30.878 27.025 26.282 1.00 84.06 626 THR A CA 1
ATOM 5147 C C . THR A 1 626 ? -29.940 28.135 26.749 1.00 84.06 626 THR A C 1
ATOM 5149 O O . THR A 1 626 ? -28.747 28.090 26.450 1.00 84.06 626 THR A O 1
ATOM 5152 N N . ASP A 1 627 ? -30.438 29.090 27.540 1.00 86.38 627 ASP A N 1
ATOM 5153 C CA . ASP A 1 627 ? -29.604 30.159 28.102 1.00 86.38 627 ASP A CA 1
ATOM 5154 C C . ASP A 1 627 ? -28.632 29.612 29.147 1.00 86.38 627 ASP A C 1
ATOM 5156 O O . ASP A 1 627 ? -27.457 29.976 29.152 1.00 86.38 627 ASP A O 1
ATOM 5160 N N . GLN A 1 628 ? -29.094 28.682 29.989 1.00 85.50 628 GLN A N 1
ATOM 5161 C CA . GLN A 1 628 ? -28.240 28.007 30.964 1.00 85.50 628 GLN A CA 1
ATOM 5162 C C . GLN A 1 628 ? -27.092 27.261 30.277 1.00 85.50 628 GLN A C 1
ATOM 5164 O O . GLN A 1 628 ? -25.943 27.375 30.694 1.00 85.50 628 GLN A O 1
ATOM 5169 N N . GLU A 1 629 ? -27.376 26.527 29.200 1.00 83.81 629 GLU A N 1
ATOM 5170 C CA . GLU A 1 629 ? -26.345 25.819 28.438 1.00 83.81 629 GLU A CA 1
ATOM 5171 C C . GLU A 1 629 ? -25.368 26.768 27.755 1.00 83.81 629 GLU A C 1
ATOM 5173 O O . GLU A 1 629 ? -24.163 26.517 27.773 1.00 83.81 629 GLU A O 1
ATOM 5178 N N . ARG A 1 630 ? -25.857 27.883 27.202 1.00 86.00 630 ARG A N 1
ATOM 5179 C CA . ARG A 1 630 ? -24.995 28.914 26.621 1.00 86.00 630 ARG A CA 1
ATOM 5180 C C . ARG A 1 630 ? -24.034 29.479 27.664 1.00 86.00 630 ARG A C 1
ATOM 5182 O O . ARG A 1 630 ? -22.839 29.547 27.393 1.00 86.00 630 ARG A O 1
ATOM 5189 N N . LEU A 1 631 ? -24.535 29.821 28.851 1.00 88.06 631 LEU A N 1
ATOM 5190 C CA . LEU A 1 631 ? -23.715 30.349 29.941 1.00 88.06 631 LEU A CA 1
ATOM 5191 C C . LEU A 1 631 ? -22.704 29.323 30.446 1.00 88.06 631 LEU A C 1
ATOM 5193 O O . LEU A 1 631 ? -21.543 29.666 30.630 1.00 88.06 631 LEU A O 1
ATOM 5197 N N . LEU A 1 632 ? -23.098 28.058 30.604 1.00 88.88 632 LEU A N 1
ATOM 5198 C CA . LEU A 1 632 ? -22.185 26.989 31.017 1.00 88.88 632 LEU A CA 1
ATOM 5199 C C . LEU A 1 632 ? -21.028 26.792 30.022 1.00 88.88 632 LEU A C 1
ATOM 5201 O O . LEU A 1 632 ? -19.891 26.568 30.445 1.00 88.88 632 LEU A O 1
ATOM 5205 N N . LYS A 1 633 ? -21.285 26.929 28.712 1.00 85.69 633 LYS A N 1
ATOM 5206 C CA . LYS A 1 633 ? -20.244 26.852 27.669 1.00 85.69 633 LYS A CA 1
ATOM 5207 C C . LYS A 1 633 ? -19.257 28.019 27.716 1.00 85.69 633 LYS A C 1
ATOM 5209 O O . LYS A 1 633 ? -18.100 27.831 27.363 1.00 85.69 633 LYS A O 1
ATOM 5214 N N . THR A 1 634 ? -19.691 29.206 28.141 1.00 88.31 634 THR A N 1
ATOM 5215 C CA . THR A 1 634 ? -18.853 30.420 28.158 1.00 88.31 634 THR A CA 1
ATOM 5216 C C . THR A 1 634 ? -18.347 30.817 29.547 1.00 88.31 634 THR A C 1
ATOM 5218 O O . THR A 1 634 ? -17.608 31.789 29.665 1.00 88.31 634 THR A O 1
ATOM 5221 N N . SER A 1 635 ? -18.754 30.115 30.605 1.00 91.50 635 SER A N 1
ATOM 5222 C CA . SER A 1 635 ? -18.510 30.518 31.995 1.00 91.50 635 SER A CA 1
ATOM 5223 C C . SER A 1 635 ? -17.043 30.430 32.415 1.00 91.50 635 SER A C 1
ATOM 5225 O O . SER A 1 635 ? -16.352 29.474 32.088 1.00 91.50 635 SER A O 1
ATOM 5227 N N . THR A 1 636 ? -16.567 31.367 33.225 1.00 94.50 636 THR A N 1
ATOM 5228 C CA . THR A 1 636 ? -15.258 31.264 33.896 1.00 94.50 636 THR A CA 1
ATOM 5229 C C . THR A 1 636 ? -15.377 30.801 35.351 1.00 94.50 636 THR A C 1
ATOM 5231 O O . THR A 1 636 ? -14.389 30.790 36.083 1.00 94.50 636 THR A O 1
ATOM 5234 N N . THR A 1 637 ? -16.585 30.435 35.792 1.00 94.88 637 THR A N 1
ATOM 5235 C CA . THR A 1 637 ? -16.885 30.020 37.165 1.00 94.88 637 THR A CA 1
ATOM 5236 C C . THR A 1 637 ? -17.046 28.506 37.264 1.00 94.88 637 THR A C 1
ATOM 5238 O O . THR A 1 637 ? -17.786 27.885 36.496 1.00 94.88 637 THR A O 1
ATOM 5241 N N . LEU A 1 638 ? -16.383 27.927 38.260 1.00 95.25 638 LEU A N 1
ATOM 5242 C CA . LEU A 1 638 ? -16.430 26.514 38.597 1.00 95.25 638 LEU A CA 1
ATOM 5243 C C . LEU A 1 638 ? -17.069 26.317 39.969 1.00 95.25 638 LEU A C 1
ATOM 5245 O O . LEU A 1 638 ? -16.747 27.024 40.923 1.00 95.25 638 LEU A O 1
ATOM 5249 N N . TYR A 1 639 ? -17.947 25.327 40.078 1.00 95.75 639 TYR A N 1
ATOM 5250 C CA . TYR A 1 639 ? -18.422 24.795 41.350 1.00 95.75 639 TYR A CA 1
ATOM 5251 C C . TYR A 1 639 ? -17.475 23.688 41.817 1.00 95.75 639 TYR A C 1
ATOM 5253 O O . TYR A 1 639 ? -17.201 22.753 41.066 1.00 95.75 639 TYR A O 1
ATOM 5261 N N . VAL A 1 640 ? -17.021 23.753 43.067 1.00 96.31 640 VAL A N 1
ATOM 5262 C CA . VAL A 1 640 ? -16.161 22.737 43.685 1.00 96.31 640 VAL A CA 1
ATOM 5263 C C . VAL A 1 640 ? -16.926 22.068 44.819 1.00 96.31 640 VAL A C 1
ATOM 5265 O O . VAL A 1 640 ? -17.287 22.701 45.809 1.00 96.31 640 VAL A O 1
ATOM 5268 N N . GLY A 1 641 ? -17.194 20.774 44.673 1.00 93.69 641 GLY A N 1
ATOM 5269 C CA . GLY A 1 641 ? -17.919 19.955 45.636 1.00 93.69 641 GLY A CA 1
ATOM 5270 C C . GLY A 1 641 ? -17.050 18.887 46.296 1.00 93.69 641 GLY A C 1
ATOM 5271 O O . GLY A 1 641 ? -15.936 18.595 45.868 1.00 93.69 641 GLY A O 1
ATOM 5272 N N . ASN A 1 642 ? -17.619 18.247 47.318 1.00 93.50 642 ASN A N 1
ATOM 5273 C CA . ASN A 1 642 ? -16.974 17.216 48.139 1.00 93.50 642 ASN A CA 1
ATOM 5274 C C . ASN A 1 642 ? -15.797 17.694 49.022 1.00 93.50 642 ASN A C 1
ATOM 5276 O O . ASN A 1 642 ? -15.036 16.871 49.526 1.00 93.50 642 ASN A O 1
ATOM 5280 N N . LEU A 1 643 ? -15.698 18.999 49.294 1.00 95.00 643 LEU A N 1
ATOM 5281 C CA . LEU A 1 643 ? -14.714 19.556 50.231 1.00 95.00 643 LEU A CA 1
ATOM 5282 C C . LEU A 1 643 ? -14.976 19.109 51.678 1.00 95.00 643 LEU A C 1
ATOM 5284 O O . LEU A 1 643 ? -16.104 18.723 52.017 1.00 95.00 643 LEU A O 1
ATOM 5288 N N . SER A 1 644 ? -13.948 19.172 52.524 1.00 93.38 644 SER A N 1
ATOM 5289 C CA . SER A 1 644 ? -14.100 19.036 53.974 1.00 93.38 644 SER A CA 1
ATOM 5290 C C . SER A 1 644 ? -14.740 20.306 54.543 1.00 93.38 644 SER A C 1
ATOM 5292 O O . SER A 1 644 ? -14.609 21.389 53.975 1.00 93.38 644 SER A O 1
ATOM 5294 N N . PHE A 1 645 ? -15.435 20.207 55.675 1.00 93.81 645 PHE A N 1
ATOM 5295 C CA . PHE A 1 645 ? -15.935 21.382 56.402 1.00 93.81 645 PHE A CA 1
ATOM 5296 C C . PHE A 1 645 ? -14.798 22.193 57.035 1.00 93.81 645 PHE A C 1
ATOM 5298 O O . PHE A 1 645 ? -15.000 23.355 57.375 1.00 93.81 645 PHE A O 1
ATOM 5305 N N . PHE A 1 646 ? -13.617 21.586 57.166 1.00 93.62 646 PHE A N 1
ATOM 5306 C CA . PHE A 1 646 ? -12.414 22.220 57.699 1.00 93.62 646 PHE A CA 1
ATOM 5307 C C . PHE A 1 646 ? -11.503 22.815 56.615 1.00 93.62 646 PHE A C 1
ATOM 5309 O O . PHE A 1 646 ? -10.546 23.494 56.968 1.00 93.62 646 PHE A O 1
ATOM 5316 N N . THR A 1 647 ? -11.792 22.581 55.326 1.00 94.88 647 THR A N 1
ATOM 5317 C CA . THR A 1 647 ? -10.987 23.120 54.219 1.00 94.88 647 THR A CA 1
ATOM 5318 C C . THR A 1 647 ? -11.095 24.642 54.188 1.00 94.88 647 THR A C 1
ATOM 5320 O O . THR A 1 647 ? -12.206 25.183 54.128 1.00 94.88 647 THR A O 1
ATOM 5323 N N . THR A 1 648 ? -9.954 25.329 54.207 1.00 95.00 648 THR A N 1
ATOM 5324 C CA . THR A 1 648 ? -9.895 26.794 54.215 1.00 95.00 648 THR A CA 1
ATOM 5325 C C . THR A 1 648 ? -9.827 27.380 52.806 1.00 95.00 648 THR A C 1
ATOM 5327 O O . THR A 1 648 ? -9.525 26.693 51.825 1.00 95.00 648 THR A O 1
ATOM 5330 N N . GLU A 1 649 ? -10.133 28.673 52.689 1.00 95.06 649 GLU A N 1
ATOM 5331 C CA . GLU A 1 649 ? -10.077 29.384 51.410 1.00 95.06 649 GLU A CA 1
ATOM 5332 C C . GLU A 1 649 ? -8.647 29.426 50.850 1.00 95.06 649 GLU A C 1
ATOM 5334 O O . GLU A 1 649 ? -8.453 29.262 49.646 1.00 95.06 649 GLU A O 1
ATOM 5339 N N . GLU A 1 650 ? -7.638 29.547 51.716 1.00 95.06 650 GLU A N 1
ATOM 5340 C CA . GLU A 1 650 ? -6.224 29.597 51.333 1.00 95.06 650 GLU A CA 1
ATOM 5341 C C . GLU A 1 650 ? -5.763 28.291 50.676 1.00 95.06 650 GLU A C 1
ATOM 5343 O O . GLU A 1 650 ? -5.051 28.323 49.673 1.00 95.06 650 GLU A O 1
ATOM 5348 N N . GLN A 1 651 ? -6.213 27.140 51.185 1.00 94.81 651 GLN A N 1
ATOM 5349 C CA . GLN A 1 651 ? -5.882 25.831 50.609 1.00 94.81 651 GLN A CA 1
ATOM 5350 C C . GLN A 1 651 ? -6.496 25.655 49.213 1.00 94.81 651 GLN A C 1
ATOM 5352 O O . GLN A 1 651 ? -5.866 25.113 48.301 1.00 94.81 651 GLN A O 1
ATOM 5357 N N . ILE A 1 652 ? -7.730 26.137 49.027 1.00 95.94 652 ILE A N 1
ATOM 5358 C CA . ILE A 1 652 ? -8.399 26.140 47.722 1.00 95.94 652 ILE A CA 1
ATOM 5359 C C . ILE A 1 652 ? -7.647 27.079 46.777 1.00 95.94 652 ILE A C 1
ATOM 5361 O O . ILE A 1 652 ? -7.360 26.695 45.645 1.00 95.94 652 ILE A O 1
ATOM 5365 N N . HIS A 1 653 ? -7.274 28.271 47.243 1.00 96.19 653 HIS A N 1
ATOM 5366 C CA . HIS A 1 653 ? -6.501 29.226 46.461 1.00 96.19 653 HIS A CA 1
ATOM 5367 C C . HIS A 1 653 ? -5.170 28.628 45.994 1.00 96.19 653 HIS A C 1
ATOM 5369 O O . HIS A 1 653 ? -4.851 28.716 44.810 1.00 96.19 653 HIS A O 1
ATOM 5375 N N . GLU A 1 654 ? -4.414 27.970 46.873 1.00 94.81 654 GLU A N 1
ATOM 5376 C CA . GLU A 1 654 ? -3.130 27.353 46.527 1.00 94.81 654 GLU A CA 1
ATOM 5377 C C . GLU A 1 654 ? -3.279 26.262 45.455 1.00 94.81 654 GLU A C 1
ATOM 5379 O O . GLU A 1 654 ? -2.510 26.224 44.491 1.00 94.81 654 GLU A O 1
ATOM 5384 N N . LEU A 1 655 ? -4.284 25.388 45.586 1.00 94.06 655 LEU A N 1
ATOM 5385 C CA . LEU A 1 655 ? -4.513 24.312 44.622 1.00 94.06 655 LEU A CA 1
ATOM 5386 C C . LEU A 1 655 ? -4.978 24.859 43.265 1.00 94.06 655 LEU A C 1
ATOM 5388 O O . LEU A 1 655 ? -4.440 24.473 42.226 1.00 94.06 655 LEU A O 1
ATOM 5392 N N . PHE A 1 656 ? -5.964 25.759 43.271 1.00 95.50 656 PHE A N 1
ATOM 5393 C CA . PHE A 1 656 ? -6.593 26.283 42.057 1.00 95.50 656 PHE A CA 1
ATOM 5394 C C . PHE A 1 656 ? -5.723 27.319 41.326 1.00 95.50 656 PHE A C 1
ATOM 5396 O O . PHE A 1 656 ? -5.841 27.435 40.104 1.00 95.50 656 PHE A O 1
ATOM 5403 N N . SER A 1 657 ? -4.783 27.981 42.010 1.00 94.50 657 SER A N 1
ATOM 5404 C CA . SER A 1 657 ? -3.819 28.899 41.376 1.00 94.50 657 SER A CA 1
ATOM 5405 C C . SER A 1 657 ? -2.817 28.182 40.469 1.00 94.50 657 SER A C 1
ATOM 5407 O O . SER A 1 657 ? -2.213 28.801 39.601 1.00 94.50 657 SER A O 1
ATOM 5409 N N . ARG A 1 658 ? -2.649 26.858 40.609 1.00 91.56 658 ARG A N 1
ATOM 5410 C CA . ARG A 1 658 ? -1.737 26.078 39.750 1.00 91.56 658 ARG A CA 1
ATOM 5411 C C . ARG A 1 658 ? -2.175 26.028 38.287 1.00 91.56 658 ARG A C 1
ATOM 5413 O O . ARG A 1 658 ? -1.350 25.750 37.425 1.00 91.56 658 ARG A O 1
ATOM 5420 N N . CYS A 1 659 ? -3.463 26.242 38.018 1.00 89.25 659 CYS A N 1
ATOM 5421 C CA . CYS A 1 659 ? -4.028 26.200 36.669 1.00 89.25 659 CYS A CA 1
ATOM 5422 C C . CYS A 1 659 ? -4.246 27.587 36.051 1.00 89.25 659 CYS A C 1
ATOM 5424 O O . CYS A 1 659 ? -4.461 27.663 34.847 1.00 89.25 659 CYS A O 1
ATOM 5426 N N . GLY A 1 660 ? -4.181 28.663 36.837 1.00 91.56 660 GLY A N 1
ATOM 5427 C CA . GLY A 1 660 ? -4.286 30.033 36.340 1.00 91.56 660 GLY A CA 1
ATOM 5428 C C . GLY A 1 660 ? -4.716 31.024 37.416 1.00 91.56 660 GLY A C 1
ATOM 5429 O O . GLY A 1 660 ? -4.949 30.651 38.568 1.00 91.56 660 GLY A O 1
ATOM 5430 N N . ASP A 1 661 ? -4.838 32.289 37.022 1.00 93.31 661 ASP A N 1
ATOM 5431 C CA . ASP A 1 661 ? -5.109 33.381 37.954 1.00 93.31 661 ASP A CA 1
ATOM 5432 C C . ASP A 1 661 ? -6.579 33.397 38.393 1.00 93.31 661 ASP A C 1
ATOM 5434 O O . ASP A 1 661 ? -7.514 33.505 37.587 1.00 93.31 661 ASP A O 1
ATOM 5438 N N . ILE A 1 662 ? -6.785 33.315 39.707 1.00 96.31 662 ILE A N 1
ATOM 5439 C CA . ILE A 1 662 ? -8.111 33.319 40.318 1.00 96.31 662 ILE A CA 1
ATOM 5440 C C . ILE A 1 662 ? -8.594 34.764 40.468 1.00 96.31 662 ILE A C 1
ATOM 5442 O O . ILE A 1 662 ? -7.921 35.614 41.048 1.00 96.31 662 ILE A O 1
ATOM 5446 N N . ARG A 1 663 ? -9.801 35.045 39.972 1.00 94.56 663 ARG A N 1
ATOM 5447 C CA . ARG A 1 663 ? -10.469 36.342 40.121 1.00 94.56 663 ARG A CA 1
ATOM 5448 C C . ARG A 1 663 ? -11.161 36.476 41.472 1.00 94.56 663 ARG A C 1
ATOM 5450 O O . ARG A 1 663 ? -11.094 37.535 42.087 1.00 94.56 663 ARG A O 1
ATOM 5457 N N . ARG A 1 664 ? -11.876 35.435 41.907 1.00 94.50 664 ARG A N 1
ATOM 5458 C CA . ARG A 1 664 ? -12.496 35.367 43.239 1.00 94.50 664 ARG A CA 1
ATOM 5459 C C . ARG A 1 664 ? -12.781 33.931 43.659 1.00 94.50 664 ARG A C 1
ATOM 5461 O O . ARG A 1 664 ? -13.092 33.088 42.815 1.00 94.50 664 ARG A O 1
ATOM 5468 N N . ILE A 1 665 ? -12.760 33.694 44.966 1.00 96.75 665 ILE A N 1
ATOM 5469 C CA . ILE A 1 665 ? -13.251 32.467 45.595 1.00 96.75 665 ILE A CA 1
ATOM 5470 C C . ILE A 1 665 ? -14.450 32.842 46.462 1.00 96.75 665 ILE A C 1
ATOM 5472 O O . ILE A 1 665 ? -14.460 33.878 47.120 1.00 96.75 665 ILE A O 1
ATOM 5476 N N . VAL A 1 666 ? -15.504 32.030 46.419 1.00 96.38 666 VAL A N 1
ATOM 5477 C CA . VAL A 1 666 ? -16.674 32.204 47.281 1.00 96.38 666 VAL A CA 1
ATOM 5478 C C . VAL A 1 666 ? -16.954 30.906 48.017 1.00 96.38 666 VAL A C 1
ATOM 5480 O O . VAL A 1 666 ? -17.381 29.917 47.416 1.00 96.38 666 VAL A O 1
ATOM 5483 N N . MET A 1 667 ? -16.740 30.915 49.330 1.00 96.81 667 MET A N 1
ATOM 5484 C CA . MET A 1 667 ? -16.983 29.755 50.185 1.00 96.81 667 MET A CA 1
ATOM 5485 C C . MET A 1 667 ? -18.480 29.462 50.329 1.00 96.81 667 MET A C 1
ATOM 5487 O O . MET A 1 667 ? -19.299 30.359 50.532 1.00 96.81 667 MET A O 1
ATOM 5491 N N . GLY A 1 668 ? -18.838 28.183 50.227 1.00 95.69 668 GLY A N 1
ATOM 5492 C CA . GLY A 1 668 ? -20.191 27.690 50.444 1.00 95.69 668 GLY A CA 1
ATOM 5493 C C . GLY A 1 668 ? -20.488 27.558 51.933 1.00 95.69 668 GLY A C 1
ATOM 5494 O O . GLY A 1 668 ? -19.846 26.780 52.641 1.00 95.69 668 GLY A O 1
ATOM 5495 N N . LEU A 1 669 ? -21.485 28.291 52.415 1.00 95.81 669 LEU A N 1
ATOM 5496 C CA . LEU A 1 669 ? -21.828 28.421 53.826 1.00 95.81 669 LEU A CA 1
ATOM 5497 C C . LEU A 1 669 ? -23.173 27.769 54.153 1.00 95.81 669 LEU A C 1
ATOM 5499 O O . LEU A 1 669 ? -24.105 27.754 53.350 1.00 95.81 669 LEU A O 1
ATOM 5503 N N . ASP A 1 670 ? -23.311 27.290 55.382 1.00 94.75 670 ASP A N 1
ATOM 5504 C CA . ASP A 1 670 ? -24.595 26.885 55.938 1.00 94.75 670 ASP A CA 1
ATOM 5505 C C . ASP A 1 670 ? -25.521 28.108 56.041 1.00 94.75 670 ASP A C 1
ATOM 5507 O O . ASP A 1 670 ? -25.133 29.170 56.540 1.00 94.75 670 ASP A O 1
ATOM 5511 N N . LYS A 1 671 ? -26.763 27.973 55.567 1.00 93.06 671 LYS A N 1
ATOM 5512 C CA . LYS A 1 671 ? -27.741 29.068 55.528 1.00 93.06 671 LYS A CA 1
ATOM 5513 C C . LYS A 1 671 ? -27.994 29.683 56.906 1.00 93.06 671 LYS A C 1
ATOM 5515 O O . LYS A 1 671 ? -28.168 30.904 56.980 1.00 93.06 671 LYS A O 1
ATOM 5520 N N . PHE A 1 672 ? -28.000 28.864 57.957 1.00 92.50 672 PHE A N 1
ATOM 5521 C CA . PHE A 1 672 ? -28.304 29.269 59.327 1.00 92.50 672 PHE A CA 1
ATOM 5522 C C . PHE A 1 672 ? -27.036 29.510 60.139 1.00 92.50 672 PHE A C 1
ATOM 5524 O O . PHE A 1 672 ? -26.896 30.570 60.739 1.00 92.50 672 PHE A O 1
ATOM 5531 N N . LYS A 1 673 ? -26.097 28.556 60.132 1.00 89.38 673 LYS A N 1
ATOM 5532 C CA . LYS A 1 673 ? -24.888 28.620 60.971 1.00 89.38 673 LYS A CA 1
ATOM 5533 C C . LYS A 1 673 ? -23.786 29.502 60.395 1.00 89.38 673 LYS A C 1
ATOM 5535 O O . LYS A 1 673 ? -22.864 29.849 61.121 1.00 89.38 673 LYS A O 1
ATOM 5540 N N . LYS A 1 674 ? -23.862 29.836 59.103 1.00 92.75 674 LYS A N 1
ATOM 5541 C CA . LYS A 1 674 ? -22.843 30.609 58.373 1.00 92.75 674 LYS A CA 1
ATOM 5542 C C . LYS A 1 674 ? -21.435 29.996 58.431 1.00 92.75 674 LYS A C 1
ATOM 5544 O O . LYS A 1 674 ? -20.458 30.686 58.178 1.00 92.75 674 LYS A O 1
ATOM 5549 N N . THR A 1 675 ? -21.331 28.700 58.718 1.00 93.25 675 THR A N 1
ATOM 5550 C CA . THR A 1 675 ? -20.080 27.930 58.698 1.00 93.25 675 THR A CA 1
ATOM 5551 C C . THR A 1 675 ? -19.883 27.250 57.342 1.00 93.25 675 THR A C 1
ATOM 5553 O O . THR A 1 675 ? -20.888 26.947 56.694 1.00 93.25 675 THR A O 1
ATOM 5556 N N . PRO A 1 676 ? -18.647 26.939 56.913 1.00 94.62 676 PRO A N 1
ATOM 5557 C CA . PRO A 1 676 ? -18.404 26.191 55.682 1.00 94.62 676 PRO A CA 1
ATOM 5558 C C . PRO A 1 676 ? -19.188 24.874 55.641 1.00 94.62 676 PRO A C 1
ATOM 5560 O O . PRO A 1 676 ? -19.225 24.126 56.617 1.00 94.62 676 PRO A O 1
ATOM 5563 N N . CYS A 1 677 ? -19.827 24.590 54.509 1.00 93.62 677 CYS A N 1
ATOM 5564 C CA . CYS A 1 677 ? -20.644 23.388 54.313 1.00 93.62 677 CYS A CA 1
ATOM 5565 C C . CYS A 1 677 ? -20.152 22.520 53.143 1.00 93.62 677 CYS A C 1
ATOM 5567 O O . CYS A 1 677 ? -20.921 21.795 52.517 1.00 93.62 677 CYS A O 1
ATOM 5569 N N . GLY A 1 678 ? -18.847 22.562 52.856 1.00 92.44 678 GLY A N 1
ATOM 5570 C CA . GLY A 1 678 ? -18.188 21.584 51.985 1.00 92.44 678 GLY A CA 1
ATOM 5571 C C . GLY A 1 678 ? -18.341 21.830 50.479 1.00 92.44 678 GLY A C 1
ATOM 5572 O O . GLY A 1 678 ? -18.241 20.891 49.684 1.00 92.44 678 GLY A O 1
ATOM 5573 N N . PHE A 1 679 ? -18.572 23.066 50.053 1.00 96.69 679 PHE A N 1
ATOM 5574 C CA . PHE A 1 679 ? -18.442 23.450 48.647 1.00 96.69 679 PHE A CA 1
ATOM 5575 C C . PHE A 1 679 ? -17.932 24.882 48.521 1.00 96.69 679 PHE A C 1
ATOM 5577 O O . PHE A 1 679 ? -17.977 25.635 49.491 1.00 96.69 679 PHE A O 1
ATOM 5584 N N . CYS A 1 680 ? -17.467 25.266 47.338 1.00 97.00 680 CYS A N 1
ATOM 5585 C CA . CYS A 1 680 ? -17.143 26.652 47.016 1.00 97.00 680 CYS A CA 1
ATOM 5586 C C . CYS A 1 680 ? -17.347 26.930 45.521 1.00 97.00 680 CYS A C 1
ATOM 5588 O O . CYS A 1 680 ? -17.598 26.015 44.729 1.00 97.00 680 CYS A O 1
ATOM 5590 N N . PHE A 1 681 ? -17.242 28.201 45.147 1.00 97.44 681 PHE A N 1
ATOM 5591 C CA . PHE A 1 681 ? -17.134 28.637 43.761 1.00 97.44 681 PHE A CA 1
ATOM 5592 C C . PHE A 1 681 ? -15.766 29.268 43.525 1.00 97.44 681 PHE A C 1
ATOM 5594 O O . PHE A 1 681 ? -15.322 30.087 44.328 1.00 97.44 681 PHE A O 1
ATOM 5601 N N . VAL A 1 682 ? -15.131 28.917 42.411 1.00 97.38 682 VAL A N 1
ATOM 5602 C CA . VAL A 1 682 ? -13.865 29.505 41.961 1.00 97.38 682 VAL A CA 1
ATOM 5603 C C . VAL A 1 682 ? -14.111 30.170 40.616 1.00 97.38 682 VAL A C 1
ATOM 5605 O O . VAL A 1 682 ? -14.543 29.515 39.668 1.00 97.38 682 VAL A O 1
ATOM 5608 N N . GLU A 1 683 ? -13.870 31.473 40.525 1.00 96.88 683 GLU A N 1
ATOM 5609 C CA . GLU A 1 683 ? -13.968 32.222 39.273 1.00 96.88 683 GLU A CA 1
ATOM 5610 C C . GLU A 1 683 ? -12.577 32.600 38.779 1.00 96.88 683 GLU A C 1
ATOM 5612 O O . GLU A 1 683 ? -11.814 33.233 39.506 1.00 96.88 683 GLU A O 1
ATOM 5617 N N . TYR A 1 684 ? -12.280 32.252 37.531 1.00 96.94 684 TYR A N 1
ATOM 5618 C CA . TYR A 1 684 ? -11.047 32.621 36.839 1.00 96.94 684 TYR A CA 1
ATOM 5619 C C . TYR A 1 684 ? -11.218 33.896 36.010 1.00 96.94 684 TYR A C 1
ATOM 5621 O O . TYR A 1 684 ? -12.336 34.273 35.636 1.00 96.94 684 TYR A O 1
ATOM 5629 N N . TYR A 1 685 ? -10.098 34.548 35.684 1.00 91.69 685 TYR A N 1
ATOM 5630 C CA . TYR A 1 685 ? -10.088 35.662 34.730 1.00 91.69 685 TYR A CA 1
ATOM 5631 C C . TYR A 1 685 ? -10.388 35.206 33.303 1.00 91.69 685 TYR A C 1
ATOM 5633 O O . TYR A 1 685 ? -11.133 35.881 32.591 1.00 91.69 685 TYR A O 1
ATOM 5641 N N . THR A 1 686 ? -9.845 34.060 32.886 1.00 91.81 686 THR A N 1
ATOM 5642 C CA . THR A 1 686 ? -10.057 33.516 31.544 1.00 91.81 686 THR A CA 1
ATOM 5643 C C . THR A 1 686 ? -10.784 32.172 31.583 1.00 91.81 686 THR A C 1
ATOM 5645 O O . THR A 1 686 ? -10.689 31.403 32.540 1.00 91.81 686 THR A O 1
ATOM 5648 N N . ARG A 1 687 ? -11.528 31.863 30.513 1.00 89.12 687 ARG A N 1
ATOM 5649 C CA . ARG A 1 687 ? -12.190 30.557 30.345 1.00 89.12 687 ARG A CA 1
ATOM 5650 C C . ARG A 1 687 ? -11.174 29.423 30.224 1.00 89.12 687 ARG A C 1
ATOM 5652 O O . ARG A 1 687 ? -11.431 28.332 30.718 1.00 89.12 687 ARG A O 1
ATOM 5659 N N . ASN A 1 688 ? -10.041 29.686 29.577 1.00 87.44 688 ASN A N 1
ATOM 5660 C CA . ASN A 1 688 ? -9.011 28.683 29.337 1.00 87.44 688 ASN A CA 1
ATOM 5661 C C . ASN A 1 688 ? -8.418 28.161 30.656 1.00 87.44 688 ASN A C 1
ATOM 5663 O O . ASN A 1 688 ? -8.252 26.955 30.814 1.00 87.44 688 ASN A O 1
ATOM 5667 N N . ASP A 1 689 ? -8.202 29.043 31.632 1.00 91.19 689 ASP A N 1
ATOM 5668 C CA . ASP A 1 689 ? -7.697 28.661 32.958 1.00 91.19 689 ASP A CA 1
ATOM 5669 C C . ASP A 1 689 ? -8.710 27.792 33.715 1.00 91.19 689 ASP A C 1
ATOM 5671 O O . ASP A 1 689 ? -8.358 26.758 34.284 1.00 91.19 689 ASP A O 1
ATOM 5675 N N . ALA A 1 690 ? -10.000 28.134 33.628 1.00 90.94 690 ALA A N 1
ATOM 5676 C CA . ALA A 1 690 ? -11.068 27.308 34.183 1.00 90.94 690 ALA A CA 1
ATOM 5677 C C . ALA A 1 690 ? -11.159 25.929 33.494 1.00 90.94 690 ALA A C 1
ATOM 5679 O O . ALA A 1 690 ? -11.420 24.917 34.148 1.00 90.94 690 ALA A O 1
ATOM 5680 N N . GLU A 1 691 ? -10.914 25.859 32.180 1.00 88.62 691 GLU A N 1
ATOM 5681 C CA . GLU A 1 691 ? -10.855 24.591 31.443 1.00 88.62 691 GLU A CA 1
ATOM 5682 C C . GLU A 1 691 ? -9.661 23.740 31.872 1.00 88.62 691 GLU A C 1
ATOM 5684 O O . GLU A 1 691 ? -9.807 22.525 32.017 1.00 88.62 691 GLU A O 1
ATOM 5689 N N . MET A 1 692 ? -8.505 24.355 32.130 1.00 86.62 692 MET A N 1
ATOM 5690 C CA . MET A 1 692 ? -7.343 23.662 32.687 1.00 86.62 692 MET A CA 1
ATOM 5691 C C . MET A 1 692 ? -7.654 23.099 34.076 1.00 86.62 692 MET A C 1
ATOM 5693 O O . MET A 1 692 ? -7.399 21.920 34.315 1.00 86.62 692 MET A O 1
ATOM 5697 N N . SER A 1 693 ? -8.317 23.857 34.951 1.00 89.38 693 SER A N 1
ATOM 5698 C CA . SER A 1 693 ? -8.754 23.355 36.262 1.00 89.38 693 SER A CA 1
ATOM 5699 C C . SER A 1 693 ? -9.740 22.195 36.149 1.00 89.38 693 SER A C 1
ATOM 5701 O O . SER A 1 693 ? -9.604 21.193 36.851 1.00 89.38 693 SER A O 1
ATOM 5703 N N . MET A 1 694 ? -10.689 22.262 35.213 1.00 86.44 694 MET A N 1
ATOM 5704 C CA . MET A 1 694 ? -11.597 21.145 34.938 1.00 86.44 694 MET A CA 1
ATOM 5705 C C . MET A 1 694 ? -10.876 19.891 34.429 1.00 86.44 694 MET A C 1
ATOM 5707 O O . MET A 1 694 ? -11.339 18.784 34.694 1.00 86.44 694 MET A O 1
ATOM 5711 N N . ARG A 1 695 ? -9.759 20.045 33.709 1.00 81.88 695 ARG A N 1
ATOM 5712 C CA . ARG A 1 695 ? -8.970 18.928 33.165 1.00 81.88 695 ARG A CA 1
ATOM 5713 C C . ARG A 1 695 ? -7.995 18.330 34.177 1.00 81.88 695 ARG A C 1
ATOM 5715 O O . ARG A 1 695 ? -7.811 17.118 34.174 1.00 81.88 695 ARG A O 1
ATOM 5722 N N . TYR A 1 696 ? -7.357 19.161 35.002 1.00 84.56 696 TYR A N 1
ATOM 5723 C CA . TYR A 1 696 ? -6.222 18.751 35.836 1.00 84.56 696 TYR A CA 1
ATOM 5724 C C . TYR A 1 696 ? -6.528 18.684 37.333 1.00 84.56 696 TYR A C 1
ATOM 5726 O O . TYR A 1 696 ? -5.895 17.897 38.030 1.00 84.56 696 TYR A O 1
ATOM 5734 N N . ILE A 1 697 ? -7.470 19.488 37.836 1.00 89.06 697 ILE A N 1
ATOM 5735 C CA . ILE A 1 697 ? -7.816 19.558 39.268 1.00 89.06 697 ILE A CA 1
ATOM 5736 C C . ILE A 1 697 ? -9.069 18.732 39.579 1.00 89.06 697 ILE A C 1
ATOM 5738 O O . ILE A 1 697 ? -9.234 18.222 40.685 1.00 89.06 697 ILE A O 1
ATOM 5742 N N . ASN A 1 698 ? -9.967 18.551 38.613 1.00 89.75 698 ASN A N 1
ATOM 5743 C CA . ASN A 1 698 ? -11.141 17.713 38.825 1.00 89.75 698 ASN A CA 1
ATOM 5744 C C . ASN A 1 698 ? -10.741 16.262 39.149 1.00 89.75 698 ASN A C 1
ATOM 5746 O O . ASN A 1 698 ? -10.011 15.627 38.392 1.00 89.75 698 ASN A O 1
ATOM 5750 N N . GLY A 1 699 ? -11.229 15.731 40.272 1.00 83.56 699 GLY A N 1
ATOM 5751 C CA . GLY A 1 699 ? -10.901 14.383 40.733 1.00 83.56 699 GLY A CA 1
ATOM 5752 C C . GLY A 1 699 ? -9.561 14.253 41.463 1.00 83.56 699 GLY A C 1
ATOM 5753 O O . GLY A 1 699 ? -9.191 13.133 41.814 1.00 83.56 699 GLY A O 1
ATOM 5754 N N . THR A 1 700 ? -8.830 15.342 41.730 1.00 87.06 700 THR A N 1
ATOM 5755 C CA . THR A 1 700 ? -7.632 15.298 42.589 1.00 87.06 700 THR A CA 1
ATOM 5756 C C . THR A 1 700 ? -8.001 15.339 44.074 1.00 87.06 700 THR A C 1
ATOM 5758 O O . THR A 1 700 ? -9.170 15.467 44.441 1.00 87.06 700 THR A O 1
ATOM 5761 N N . ARG A 1 701 ? -7.004 15.184 44.956 1.00 88.38 701 ARG A N 1
ATOM 5762 C CA . ARG A 1 701 ? -7.205 15.232 46.410 1.00 88.38 701 ARG A CA 1
ATOM 5763 C C . ARG A 1 701 ? -6.959 16.629 46.982 1.00 88.38 701 ARG A C 1
ATOM 5765 O O . ARG A 1 701 ? -5.961 17.256 46.639 1.00 88.38 701 ARG A O 1
ATOM 5772 N N . LEU A 1 702 ? -7.827 17.052 47.898 1.00 91.38 702 LEU A N 1
ATOM 5773 C CA . LEU A 1 702 ? -7.655 18.201 48.791 1.00 91.38 702 LEU A CA 1
ATOM 5774 C C . LEU A 1 702 ? -8.128 17.786 50.192 1.00 91.38 702 LEU A C 1
ATOM 5776 O O . LEU A 1 702 ? -9.225 17.243 50.319 1.00 91.38 702 LEU A O 1
ATOM 5780 N N . ASP A 1 703 ? -7.285 17.965 51.213 1.00 90.75 703 ASP A N 1
ATOM 5781 C CA . ASP A 1 703 ? -7.486 17.429 52.575 1.00 90.75 703 ASP A CA 1
ATOM 5782 C C . ASP A 1 703 ? -7.873 15.936 52.589 1.00 90.75 703 ASP A C 1
ATOM 5784 O O . ASP A 1 703 ? -8.854 15.531 53.213 1.00 90.75 703 ASP A O 1
ATOM 5788 N N . ASP A 1 704 ? -7.142 15.119 51.821 1.00 88.25 704 ASP A N 1
ATOM 5789 C CA . ASP A 1 704 ? -7.386 13.679 51.619 1.00 88.25 704 ASP A CA 1
ATOM 5790 C C . ASP A 1 704 ? -8.755 13.303 51.022 1.00 88.25 704 ASP A C 1
ATOM 5792 O O . ASP A 1 704 ? -9.129 12.128 50.971 1.00 88.25 704 ASP A O 1
ATOM 5796 N N . ARG A 1 705 ? -9.491 14.273 50.466 1.00 87.31 705 ARG A N 1
ATOM 5797 C CA . ARG A 1 705 ? -10.777 14.049 49.794 1.00 87.31 705 ARG A CA 1
ATOM 5798 C C . ARG A 1 705 ? -10.672 14.276 48.300 1.00 87.31 705 ARG A C 1
ATOM 5800 O O . ARG A 1 705 ? -10.108 15.269 47.858 1.00 87.31 705 ARG A O 1
ATOM 5807 N N . LEU A 1 706 ? -11.277 13.386 47.516 1.00 87.31 706 LEU A N 1
ATOM 5808 C CA . LEU A 1 706 ? -11.409 13.582 46.073 1.00 87.31 706 LEU A CA 1
ATOM 5809 C C . LEU A 1 706 ? -12.431 14.688 45.793 1.00 87.31 706 LEU A C 1
ATOM 5811 O O . LEU A 1 706 ? -13.618 14.528 46.097 1.00 87.31 706 LEU A O 1
ATOM 5815 N N . ILE A 1 707 ? -11.975 15.803 45.230 1.00 92.44 707 ILE A N 1
ATOM 5816 C CA . ILE A 1 707 ? -12.829 16.949 44.914 1.00 92.44 707 ILE A CA 1
ATOM 5817 C C . ILE A 1 707 ? -13.482 16.776 43.547 1.00 92.44 707 ILE A C 1
ATOM 5819 O O . ILE A 1 707 ? -12.897 16.216 42.621 1.00 92.44 707 ILE A O 1
ATOM 5823 N N . ARG A 1 708 ? -14.714 17.270 43.412 1.00 90.00 708 ARG A N 1
ATOM 5824 C CA . ARG A 1 708 ? -15.445 17.276 42.139 1.00 90.00 708 ARG A CA 1
ATOM 5825 C C . ARG A 1 708 ? -15.627 18.709 41.678 1.00 90.00 708 ARG A C 1
ATOM 5827 O O . ARG A 1 708 ? -16.285 19.480 42.373 1.00 90.00 708 ARG A O 1
ATOM 5834 N N . VAL A 1 709 ? -15.117 19.027 40.500 1.00 92.94 709 VAL A N 1
ATOM 5835 C CA . VAL A 1 709 ? -15.258 20.340 39.869 1.00 92.94 709 VAL A CA 1
ATOM 5836 C C . VAL A 1 709 ? -16.288 20.245 38.743 1.00 92.94 709 VAL A C 1
ATOM 5838 O O . VAL A 1 709 ? -16.351 19.242 38.032 1.00 92.94 709 VAL A O 1
ATOM 5841 N N . ASP A 1 710 ? -17.149 21.250 38.627 1.00 93.00 710 ASP A N 1
ATOM 5842 C CA . ASP A 1 710 ? -18.213 21.311 37.626 1.00 93.00 710 ASP A CA 1
ATOM 5843 C C . ASP A 1 710 ? -18.371 22.731 37.083 1.00 93.00 710 ASP A C 1
ATOM 5845 O O . ASP A 1 710 ? -18.063 23.704 37.775 1.00 93.00 710 ASP A O 1
ATOM 5849 N N . TRP A 1 711 ? -18.891 22.859 35.865 1.00 93.31 711 TRP A N 1
ATOM 5850 C CA . TRP A 1 711 ? -19.191 24.167 35.290 1.00 93.31 711 TRP A CA 1
ATOM 5851 C C . TRP A 1 711 ? -20.376 24.803 36.002 1.00 93.31 711 TRP A C 1
ATOM 5853 O O . TRP A 1 711 ? -21.414 24.171 36.201 1.00 93.31 711 TRP A O 1
ATOM 5863 N N . ASP A 1 712 ? -20.239 26.081 36.337 1.00 93.50 712 ASP A N 1
ATOM 5864 C CA . ASP A 1 712 ? -21.312 26.857 36.935 1.00 93.50 712 ASP A CA 1
ATOM 5865 C C . ASP A 1 712 ? -21.738 27.998 36.007 1.00 93.50 712 ASP A C 1
ATOM 5867 O O . ASP A 1 712 ? -20.912 28.574 35.311 1.00 93.50 712 ASP A O 1
ATOM 5871 N N . ALA A 1 713 ? -23.029 28.338 35.966 1.00 90.88 713 ALA A N 1
ATOM 5872 C CA . ALA A 1 713 ? -23.541 29.372 35.057 1.00 90.88 713 ALA A CA 1
ATOM 5873 C C . ALA A 1 713 ? -23.116 30.806 35.443 1.00 90.88 713 ALA A C 1
ATOM 5875 O O . ALA A 1 713 ? -23.376 31.740 34.686 1.00 90.88 713 ALA A O 1
ATOM 5876 N N . GLY A 1 714 ? -22.488 30.980 36.610 1.00 89.50 714 GLY A N 1
ATOM 5877 C CA . GLY A 1 714 ? -22.033 32.256 37.144 1.00 89.50 714 GLY A CA 1
ATOM 5878 C C . GLY A 1 714 ? -22.517 32.461 38.578 1.00 89.50 714 GLY A C 1
ATOM 5879 O O . GLY A 1 714 ? -23.657 32.136 38.941 1.00 89.50 714 GLY A O 1
ATOM 5880 N N . PHE A 1 715 ? -21.649 33.026 39.415 1.00 90.88 715 PHE A N 1
ATOM 5881 C CA . PHE A 1 715 ? -21.995 33.289 40.806 1.00 90.88 715 PHE A CA 1
ATOM 5882 C C . PHE A 1 715 ? -22.969 34.472 40.934 1.00 90.88 715 PHE A C 1
ATOM 5884 O O . PHE A 1 715 ? -22.731 35.560 40.407 1.00 90.88 715 PHE A O 1
ATOM 5891 N N . ILE A 1 716 ? -24.047 34.249 41.689 1.00 90.50 716 ILE A N 1
ATOM 5892 C CA . ILE A 1 716 ? -25.070 35.237 42.049 1.00 90.50 716 ILE A CA 1
ATOM 5893 C C . ILE A 1 716 ? -25.217 35.200 43.568 1.00 90.50 716 ILE A C 1
ATOM 5895 O O . ILE A 1 716 ? -25.181 34.124 44.174 1.00 90.50 716 ILE A O 1
ATOM 5899 N N . GLU A 1 717 ? -25.418 36.363 44.180 1.00 88.38 717 GLU A N 1
ATOM 5900 C CA . GLU A 1 717 ? -25.623 36.463 45.620 1.00 88.38 717 GLU A CA 1
ATOM 5901 C C . GLU A 1 717 ? -26.815 35.607 46.089 1.00 88.38 717 GLU A C 1
ATOM 5903 O O . GLU A 1 717 ? -27.862 35.521 45.446 1.00 88.38 717 GLU A O 1
ATOM 5908 N N . GLY A 1 718 ? -26.622 34.908 47.204 1.00 88.56 718 GLY A N 1
ATOM 5909 C CA . GLY A 1 718 ? -27.532 33.904 47.746 1.00 88.56 718 GLY A CA 1
ATOM 5910 C C . GLY A 1 718 ? -27.155 32.468 47.372 1.00 88.56 718 GLY A C 1
ATOM 5911 O O . GLY A 1 718 ? -27.515 31.550 48.110 1.00 88.56 718 GLY A O 1
ATOM 5912 N N . ARG A 1 719 ? -26.388 32.242 46.291 1.00 91.06 719 ARG A N 1
ATOM 5913 C CA . ARG A 1 719 ? -25.937 30.892 45.890 1.00 91.06 719 ARG A CA 1
ATOM 5914 C C . ARG A 1 719 ? -24.817 30.337 46.768 1.00 91.06 719 ARG A C 1
ATOM 5916 O O . ARG A 1 719 ? -24.597 29.131 46.746 1.00 91.06 719 ARG A O 1
ATOM 5923 N N . GLN A 1 720 ? -24.163 31.179 47.569 1.00 93.69 720 GLN A N 1
ATOM 5924 C CA . GLN A 1 720 ? -23.194 30.735 48.569 1.00 93.69 720 GLN A CA 1
ATOM 5925 C C . GLN A 1 720 ? -23.834 29.904 49.687 1.00 93.69 720 GLN A C 1
ATOM 5927 O O . GLN A 1 720 ? -23.123 29.184 50.373 1.00 93.69 720 GLN A O 1
ATOM 5932 N N . TYR A 1 721 ? -25.154 29.975 49.891 1.00 94.94 721 TYR A N 1
ATOM 5933 C CA . TYR A 1 721 ? -25.808 29.232 50.966 1.00 94.94 721 TYR A CA 1
ATOM 5934 C C . TYR A 1 721 ? -26.266 27.838 50.530 1.00 94.94 721 TYR A C 1
ATOM 5936 O O . TYR A 1 721 ? -26.865 27.664 49.465 1.00 94.94 721 TYR A O 1
ATOM 5944 N N . GLY A 1 722 ? -26.039 26.848 51.396 1.00 91.81 722 GLY A N 1
ATOM 5945 C CA . GLY A 1 722 ? -26.589 25.504 51.259 1.00 91.81 722 GLY A CA 1
ATOM 5946 C C . GLY A 1 722 ? -28.118 25.509 51.113 1.00 91.81 722 GLY A C 1
ATOM 5947 O O . GLY A 1 722 ? -28.829 26.287 51.752 1.00 91.81 722 GLY A O 1
ATOM 5948 N N . ARG A 1 723 ? -28.632 24.646 50.227 1.00 92.56 723 ARG A N 1
ATOM 5949 C CA . ARG A 1 723 ? -30.069 24.551 49.895 1.00 92.56 723 ARG A CA 1
ATOM 5950 C C . ARG A 1 723 ? -30.812 23.437 50.642 1.00 92.56 723 ARG A C 1
ATOM 5952 O O . ARG A 1 723 ? -31.982 23.200 50.358 1.00 92.56 723 ARG A O 1
ATOM 5959 N N . GLY A 1 724 ? -30.150 22.740 51.562 1.00 89.50 724 GLY A N 1
ATOM 5960 C CA . GLY A 1 724 ? -30.796 21.775 52.447 1.00 89.50 724 GLY A CA 1
ATOM 5961 C C . GLY A 1 724 ? -31.786 22.465 53.388 1.00 89.50 724 GLY A C 1
ATOM 5962 O O . GLY A 1 724 ? -31.566 23.598 53.824 1.00 89.50 724 GLY A O 1
ATOM 5963 N N . LYS A 1 725 ? -32.864 21.766 53.737 1.00 88.94 725 LYS A N 1
ATOM 5964 C CA . LYS A 1 725 ? -33.803 22.131 54.804 1.00 88.94 725 LYS A CA 1
ATOM 5965 C C . LYS A 1 725 ? -33.093 22.448 56.121 1.00 88.94 725 LYS A C 1
ATOM 5967 O O . LYS A 1 725 ? -33.511 23.370 56.813 1.00 88.94 725 LYS A O 1
ATOM 5972 N N . SER A 1 726 ? -32.018 21.734 56.461 1.00 88.19 726 SER A N 1
ATOM 5973 C CA . SER A 1 726 ? -31.251 21.967 57.694 1.00 88.19 726 SER A CA 1
ATOM 5974 C C . SER A 1 726 ? -30.189 23.071 57.584 1.00 88.19 726 SER A C 1
ATOM 5976 O O . SER A 1 726 ? -29.443 23.268 58.538 1.00 88.19 726 SER A O 1
ATOM 5978 N N . GLY A 1 727 ? -30.075 23.742 56.433 1.00 88.44 727 GLY A N 1
ATOM 5979 C CA . GLY A 1 727 ? -29.123 24.829 56.170 1.00 88.44 727 GLY A CA 1
ATOM 5980 C C . GLY A 1 727 ? -27.865 24.432 55.390 1.00 88.44 727 GLY A C 1
ATOM 5981 O O . GLY A 1 727 ? -27.308 25.276 54.688 1.00 88.44 727 GLY A O 1
ATOM 5982 N N . GLY A 1 728 ? -27.448 23.164 55.455 1.00 91.00 728 GLY A N 1
ATOM 5983 C CA . GLY A 1 728 ? -26.288 22.624 54.731 1.00 91.00 728 GLY A CA 1
ATOM 5984 C C . GLY A 1 728 ? -26.584 22.264 53.268 1.00 91.00 728 GLY A C 1
ATOM 5985 O O . GLY A 1 728 ? -27.571 22.711 52.680 1.00 91.00 728 GLY A O 1
ATOM 5986 N N . GLN A 1 729 ? -25.741 21.440 52.639 1.00 92.19 729 GLN A N 1
ATOM 5987 C CA . GLN A 1 729 ? -26.021 20.946 51.285 1.00 92.19 729 GLN A CA 1
ATOM 5988 C C . GLN A 1 729 ? -27.140 19.894 51.295 1.00 92.19 729 GLN A C 1
ATOM 5990 O O . GLN A 1 729 ? -27.199 19.058 52.190 1.00 92.19 729 GLN A O 1
ATOM 5995 N N . VAL A 1 730 ? -27.972 19.861 50.246 1.00 90.56 730 VAL A N 1
ATOM 5996 C CA . VAL A 1 730 ? -29.048 18.855 50.086 1.00 90.56 730 VAL A CA 1
ATOM 5997 C C . VAL A 1 730 ? -28.500 17.421 50.151 1.00 90.56 730 VAL A C 1
ATOM 5999 O O . VAL A 1 730 ? -29.135 16.531 50.707 1.00 90.56 730 VAL A O 1
ATOM 6002 N N . ARG A 1 731 ? -27.284 17.197 49.632 1.00 88.38 731 ARG A N 1
ATOM 6003 C CA . ARG A 1 731 ? -26.604 15.894 49.680 1.00 88.38 731 ARG A CA 1
ATOM 6004 C C . ARG A 1 731 ? -26.340 15.411 51.111 1.00 88.38 731 ARG A C 1
ATOM 6006 O O . ARG A 1 731 ? -26.450 14.216 51.363 1.00 88.38 731 ARG A O 1
ATOM 6013 N N . ASP A 1 732 ? -26.021 16.318 52.033 1.00 89.19 732 ASP A N 1
ATOM 6014 C CA . ASP A 1 732 ? -25.681 15.972 53.419 1.00 89.19 732 ASP A CA 1
ATOM 6015 C C . ASP A 1 732 ? -26.933 15.650 54.267 1.00 89.19 732 ASP A C 1
ATOM 6017 O O . ASP A 1 732 ? -26.825 15.162 55.393 1.00 89.19 732 ASP A O 1
ATOM 6021 N N . GLU A 1 733 ? -28.142 15.872 53.739 1.00 88.31 733 GLU A N 1
ATOM 6022 C CA . GLU A 1 733 ? -29.392 15.533 54.434 1.00 88.31 733 GLU A CA 1
ATOM 6023 C C . GLU A 1 733 ? -29.702 14.039 54.374 1.00 88.31 733 GLU A C 1
ATOM 6025 O O . GLU A 1 733 ? -30.017 13.427 55.396 1.00 88.31 733 GLU A O 1
ATOM 6030 N N . TYR A 1 734 ? -29.588 13.466 53.174 1.00 87.31 734 TYR A N 1
ATOM 6031 C CA . TYR A 1 734 ? -29.968 12.085 52.861 1.00 87.31 734 TYR A CA 1
ATOM 6032 C C . TYR A 1 734 ? -28.815 11.089 52.996 1.00 87.31 734 TYR A C 1
ATOM 6034 O O . TYR A 1 734 ? -29.003 9.894 52.779 1.00 87.31 734 TYR A O 1
ATOM 6042 N N . ARG A 1 735 ? -27.615 11.567 53.333 1.00 88.50 735 ARG A N 1
ATOM 6043 C CA . ARG A 1 735 ? -26.426 10.729 53.456 1.00 88.50 735 ARG A CA 1
ATOM 6044 C C . ARG A 1 735 ? -26.556 9.726 54.606 1.00 88.50 735 ARG A C 1
ATOM 6046 O O . ARG A 1 735 ? -26.915 10.101 55.722 1.00 88.50 735 ARG A O 1
ATOM 6053 N N . THR A 1 736 ? -26.218 8.464 54.349 1.00 87.75 736 THR A N 1
ATOM 6054 C CA . THR A 1 736 ? -26.306 7.385 55.346 1.00 87.75 736 THR A CA 1
ATOM 6055 C C . THR A 1 736 ? -24.979 7.057 56.021 1.00 87.75 736 THR A C 1
ATOM 6057 O O . THR A 1 736 ? -24.971 6.603 57.161 1.00 87.75 736 THR A O 1
ATOM 6060 N N . ASP A 1 737 ? -23.860 7.288 55.341 1.00 86.25 737 ASP A N 1
ATOM 6061 C CA . ASP A 1 737 ? -22.510 7.057 55.847 1.00 86.25 737 ASP A CA 1
ATOM 6062 C C . ASP A 1 737 ? -22.064 8.121 56.863 1.00 86.25 737 ASP A C 1
ATOM 6064 O O . ASP A 1 737 ? -22.487 9.284 56.830 1.00 86.25 737 ASP A O 1
ATOM 6068 N N . TYR A 1 738 ? -21.204 7.692 57.792 1.00 87.81 738 TYR A N 1
ATOM 6069 C CA . TYR A 1 738 ? -20.520 8.573 58.731 1.00 87.81 738 TYR A CA 1
ATOM 6070 C C . TYR A 1 738 ? -19.271 9.158 58.078 1.00 87.81 738 TYR A C 1
ATOM 6072 O O . TYR A 1 738 ? -18.380 8.418 57.667 1.00 87.81 738 TYR A O 1
ATOM 6080 N N . ASP A 1 739 ? -19.176 10.483 58.047 1.00 89.75 739 ASP A N 1
ATOM 6081 C CA . ASP A 1 739 ? -18.022 11.184 57.489 1.00 89.75 739 ASP A CA 1
ATOM 6082 C C . ASP A 1 739 ? -17.605 12.319 58.430 1.00 89.75 739 ASP A C 1
ATOM 6084 O O . ASP A 1 739 ? -18.314 13.321 58.593 1.00 89.75 739 ASP A O 1
ATOM 6088 N N . SER A 1 740 ? -16.447 12.147 59.069 1.00 89.69 740 SER A N 1
ATOM 6089 C CA . SER A 1 740 ? -15.899 13.080 60.058 1.00 89.69 740 SER A CA 1
ATOM 6090 C C . SER A 1 740 ? -15.627 14.464 59.465 1.00 89.69 740 SER A C 1
ATOM 6092 O O . SER A 1 740 ? -15.929 15.472 60.102 1.00 89.69 740 SER A O 1
ATOM 6094 N N . GLY A 1 741 ? -15.166 14.532 58.213 1.00 88.12 741 GLY A N 1
ATOM 6095 C CA . GLY A 1 741 ? -14.912 15.785 57.495 1.00 88.12 741 GLY A CA 1
ATOM 6096 C C . GLY A 1 741 ? -16.183 16.535 57.090 1.00 88.12 741 GLY A C 1
ATOM 6097 O O . GLY A 1 741 ? -16.105 17.627 56.538 1.00 88.12 741 GLY A O 1
ATOM 6098 N N . ARG A 1 742 ? -17.363 15.963 57.348 1.00 91.00 742 ARG A N 1
ATOM 6099 C CA . ARG A 1 742 ? -18.681 16.495 56.971 1.00 91.00 742 ARG A CA 1
ATOM 6100 C C . ARG A 1 742 ? -19.668 16.512 58.138 1.00 91.00 742 ARG A C 1
ATOM 6102 O O . ARG A 1 742 ? -20.879 16.424 57.945 1.00 91.00 742 ARG A O 1
ATOM 6109 N N . GLY A 1 743 ? -19.152 16.585 59.364 1.00 86.94 743 GLY A N 1
ATOM 6110 C CA . GLY A 1 743 ? -19.966 16.691 60.575 1.00 86.94 743 GLY A CA 1
ATOM 6111 C C . GLY A 1 743 ? -20.671 15.399 61.011 1.00 86.94 743 GLY A C 1
ATOM 6112 O O . GLY A 1 743 ? -21.608 15.484 61.805 1.00 86.94 743 GLY A O 1
ATOM 6113 N N . GLY A 1 744 ? -20.248 14.224 60.522 1.00 90.31 744 GLY A N 1
ATOM 6114 C CA . GLY A 1 744 ? -20.728 12.899 60.942 1.00 90.31 744 GLY A CA 1
ATOM 6115 C C . GLY A 1 744 ? -21.798 12.292 60.025 1.00 90.31 744 GLY A C 1
ATOM 6116 O O . GLY A 1 744 ? -21.699 12.376 58.803 1.00 90.31 744 GLY A O 1
ATOM 6117 N N . TYR A 1 745 ? -22.820 11.647 60.601 1.00 88.56 745 TYR A N 1
ATOM 6118 C CA . TYR A 1 745 ? -23.957 11.094 59.841 1.00 88.56 745 TYR A CA 1
ATOM 6119 C C . TYR A 1 745 ? -24.791 12.184 59.147 1.00 88.56 745 TYR A C 1
ATOM 6121 O O . TYR A 1 745 ? -24.774 13.342 59.564 1.00 88.56 745 TYR A O 1
ATOM 6129 N N . GLY A 1 746 ? -25.564 11.823 58.119 1.00 88.00 746 GLY A N 1
ATOM 6130 C CA . GLY A 1 746 ? -26.501 12.757 57.490 1.00 88.00 746 GLY A CA 1
ATOM 6131 C C . GLY A 1 746 ? -27.576 13.263 58.455 1.00 88.00 746 GLY A C 1
ATOM 6132 O O . GLY A 1 746 ? -27.917 12.616 59.451 1.00 88.00 746 GLY A O 1
ATOM 6133 N N . LYS A 1 747 ? -28.120 14.448 58.172 1.00 85.81 747 LYS A N 1
ATOM 6134 C CA . LYS A 1 747 ? -28.966 15.187 59.127 1.00 85.81 747 LYS A CA 1
ATOM 6135 C C . LYS A 1 747 ? -30.241 14.446 59.525 1.00 85.81 747 LYS A C 1
ATOM 6137 O O . LYS A 1 747 ? -30.629 14.519 60.687 1.00 85.81 747 LYS A O 1
ATOM 6142 N N . ILE A 1 748 ? -30.836 13.679 58.612 1.00 84.94 748 ILE A N 1
ATOM 6143 C CA . ILE A 1 748 ? -32.029 12.868 58.901 1.00 84.94 748 ILE A CA 1
ATOM 6144 C C . ILE A 1 748 ? -31.713 11.761 59.920 1.00 84.94 748 ILE A C 1
ATOM 6146 O O . ILE A 1 748 ? -32.513 11.498 60.816 1.00 84.94 748 ILE A O 1
ATOM 6150 N N . LEU A 1 749 ? -30.543 11.122 59.818 1.00 84.38 749 LEU A N 1
ATOM 6151 C CA . LEU A 1 749 ? -30.112 10.096 60.772 1.00 84.38 749 LEU A CA 1
ATOM 6152 C C . LEU A 1 749 ? -29.692 10.704 62.110 1.00 84.38 749 LEU A C 1
ATOM 6154 O O . LEU A 1 749 ? -30.039 10.155 63.150 1.00 84.38 749 LEU A O 1
ATOM 6158 N N . GLN A 1 750 ? -29.017 11.858 62.093 1.00 80.25 750 GLN A N 1
ATOM 6159 C CA . GLN A 1 750 ? -28.685 12.592 63.318 1.00 80.25 750 GLN A CA 1
ATOM 6160 C C . GLN A 1 750 ? -29.947 12.971 64.102 1.00 80.25 750 GLN A C 1
ATOM 6162 O O . GLN A 1 750 ? -29.983 12.776 65.309 1.00 80.25 750 GLN A O 1
ATOM 6167 N N . GLN A 1 751 ? -31.000 13.444 63.428 1.00 76.56 751 GLN A N 1
ATOM 6168 C CA . GLN A 1 751 ? -32.279 13.781 64.066 1.00 76.56 751 GLN A CA 1
ATOM 6169 C C . GLN A 1 751 ? -33.022 12.553 64.607 1.00 76.56 751 GLN A C 1
ATOM 6171 O O . GLN A 1 751 ? -33.661 12.646 65.647 1.00 76.56 751 GLN A O 1
ATOM 6176 N N . LYS A 1 752 ? -32.915 11.396 63.943 1.00 73.06 752 LYS A N 1
ATOM 6177 C CA . LYS A 1 752 ? -33.491 10.130 64.431 1.00 73.06 752 LYS A CA 1
ATOM 6178 C C . LYS A 1 752 ? -32.733 9.524 65.617 1.00 73.06 752 LYS A C 1
ATOM 6180 O O . LYS A 1 752 ? -33.310 8.723 66.342 1.00 73.06 752 LYS A O 1
ATOM 6185 N N . ALA A 1 753 ? -31.459 9.871 65.794 1.00 62.78 753 ALA A N 1
ATOM 6186 C CA . ALA A 1 753 ? -30.603 9.338 66.852 1.00 62.78 753 ALA A CA 1
ATOM 6187 C C . ALA A 1 753 ? -30.694 10.113 68.182 1.00 62.78 753 ALA A C 1
ATOM 6189 O O . ALA A 1 753 ? -30.145 9.648 69.178 1.00 62.78 753 ALA A O 1
ATOM 6190 N N . VAL A 1 754 ? -31.371 11.269 68.222 1.00 55.78 754 VAL A N 1
ATOM 6191 C CA . VAL A 1 754 ? -31.617 12.018 69.465 1.00 55.78 754 VAL A CA 1
ATOM 6192 C C . VAL A 1 754 ? -32.924 11.514 70.099 1.00 55.78 754 VAL A C 1
ATOM 6194 O O . VAL A 1 754 ? -33.983 11.710 69.503 1.00 55.78 754 VAL A O 1
ATOM 6197 N N . PRO A 1 755 ? -32.903 10.860 71.277 1.00 47.84 755 PRO A N 1
ATOM 6198 C CA . PRO A 1 755 ? -34.130 10.517 71.990 1.00 47.84 755 PRO A CA 1
ATOM 6199 C C . PRO A 1 755 ? -34.796 11.783 72.554 1.00 47.84 755 PRO A C 1
ATOM 6201 O O . PRO A 1 755 ? -34.126 12.628 73.142 1.00 47.84 755 PRO A O 1
ATOM 6204 N N . ASN A 1 756 ? -36.118 11.901 72.385 1.00 43.25 756 ASN A N 1
ATOM 6205 C CA . ASN A 1 756 ? -36.950 12.928 73.023 1.00 43.25 756 ASN A CA 1
ATOM 6206 C C . ASN A 1 756 ? -36.802 12.853 74.552 1.00 43.25 756 ASN A C 1
ATOM 6208 O O . ASN A 1 756 ? -37.354 11.950 75.178 1.00 43.25 756 ASN A O 1
ATOM 6212 N N . THR A 1 757 ? -36.113 13.813 75.159 1.00 51.34 757 THR A N 1
ATOM 6213 C CA . THR A 1 757 ? -36.104 14.034 76.611 1.00 51.34 757 THR A CA 1
ATOM 6214 C C . THR A 1 757 ? -37.034 15.192 76.967 1.00 51.34 757 THR A C 1
ATOM 6216 O O . THR A 1 757 ? -36.560 16.206 77.451 1.00 51.34 757 THR A O 1
ATOM 6219 N N . ASP A 1 758 ? -38.333 15.055 76.688 1.00 48.38 758 ASP A N 1
ATOM 6220 C CA . ASP A 1 758 ? -39.366 16.033 77.093 1.00 48.38 758 ASP A CA 1
ATOM 6221 C C . ASP A 1 758 ? -40.637 15.356 77.657 1.00 48.38 758 ASP A C 1
ATOM 6223 O O . ASP A 1 758 ? -41.707 15.948 77.690 1.00 48.38 758 ASP A O 1
ATOM 6227 N N . ASN A 1 759 ? -40.542 14.110 78.131 1.00 43.62 759 ASN A N 1
ATOM 6228 C CA . ASN A 1 759 ? -41.592 13.474 78.939 1.00 43.62 759 ASN A CA 1
ATOM 6229 C C . ASN A 1 759 ? -40.945 12.615 80.035 1.00 43.62 759 ASN A C 1
ATOM 6231 O O . ASN A 1 759 ? -40.772 11.410 79.843 1.00 43.62 759 ASN A O 1
ATOM 6235 N N . LEU A 1 760 ? -40.564 13.253 81.146 1.00 37.81 760 LEU A N 1
ATOM 6236 C CA . LEU A 1 760 ? -40.393 12.664 82.481 1.00 37.81 760 LEU A CA 1
ATOM 6237 C C . LEU A 1 760 ? -40.351 13.771 83.536 1.00 37.81 760 LEU A C 1
ATOM 6239 O O . LEU A 1 760 ? -39.550 14.714 83.350 1.00 37.81 760 LEU A O 1
#

Secondary structure (DSSP, 8-state):
--------HHHHHHHH--EEE--TT-B--EEEEEEETT--EEEEEEE-HHHHS--SS------BTT--EEEEEEEEHHHHHHHS-SS-EEEEEEEEEEETTEEEEEEPPEEETT-TTTTTSS-GGG--EES-B-SEE-STTB-TT----SSSPPPHHHHBSEEEEEEEEEEEEEB-SSSSEEEPPEEEEEEEEEETTS--SS-EEEEEEEEEEE-----HHHHHHHHHHHHHHHHHHHHHHHHHHHHHTT-SS--HHHHHHHHHHHHHHHHHHHHHHHHHHHHHHHHHHHS-SS----SSPTTHHHHHHHHHHHHHHHHHHHHHHHHHHHT-EEEEEE---------S-------S--------------PPPTHHHHHHHHHHHHHHH--SS-HHHHHHHHHIIIIIS-GGGGGBS-SS---SPPSSPBPHHHHHHHHHHHHHHHHHHHHHHIIIIIIIII--HHHHHHHHHHHHTEEEEEESSSSEEEEE----SSS-----HHHHHHHHHHHTTS---SSTT----EEEEE--GGGTTS--S-HHHHTTTTSS-HHHHHHHHHHHHHHHHHHHTT--TTS--EEEPPPHHHHHHTS-HHHHHHTTS-PPPPS---TT-SS-HHHHHHHHHH--EEEEES--TT--HHHHHHHHTTSS-EEEEEEEE-TTT-SEEEEEEEEESSHHHHHHHHHHTTT-EETTEE-EEEE-S---TTTTB--STTSS-HHHHH--S-BGGGTBS-HHHHHHTS------

Sequence (760 aa):
MNVCGRSSIEELDKILDFSFDVQEGDTVNFTALQFTLDGQLKQFRPVNVLRELNLCPTSRREVLFGRSFSLSCKVPMEDVVLDGNSQLIFSTLFVNYIEKKMPLIRSIPVLIRNSPNSNMNDNPEAWQLVRRFFTVDLVSGLRSNYIPKIYEEDRLQDKFDFIRYLISVELRFRVKTESNKLSTPLLILKYGEYNTSQQDIHPTIDFHFSVTFSKSFNFQSLLEILLPIFILLAFVLAIFEAIAYKTRQHKLIYDLDVFGKFIVFLLSKIGTALFAIVIIICLYIHLTFKSQKQIQLLLPLPVEQLLKILTGIALILKSIKLAQHLWQIAHIDIFFIDWERPRIFENRNQLDTPSVCSGSVTARLASPCESISAWRSYFVANEWQELTTTRKISMFIHLVGLIWILLIVKAENFASRNFFFHLWPSKDPPDGILLMSTGILAFTFIYIIQRIFNFVIWERYFKNPIQQFIDVCCIANVSVFILRLESYGYYIHGRSPHGFSDTDICSMILQFRQEERGQRGLTPGSELQTYSLLAPRNLRQHPPQINEYVTKGYEGNFERTILTYYSINRFFGAFIDHALKDLDYIVKEKTILEKLLNCEFEAILSETSSVELSSYRDQHFKGSRTDQERLLKTSTTLYVGNLSFFTTEEQIHELFSRCGDIRRIVMGLDKFKKTPCGFCFVEYYTRNDAEMSMRYINGTRLDDRLIRVDWDAGFIEGRQYGRGKSGGQVRDEYRTDYDSGRGGYGKILQQKAVPNTDNL

Nearest PDB structures (foldseek):
  8suy-assembly1_B  TM=9.746E-01  e=4.016E-18  Homo sapiens
  6n7p-assembly1_Y  TM=9.792E-01  e=5.805E-13  Saccharomyces cerevisiae S288C
  1h2v-assembly1_Z  TM=9.993E-01  e=2.734E-12  Homo sapiens
  1n54-assembly1_B  TM=8.962E-01  e=2.816E-13  Homo sapiens
  9f67-assembly1_2  TM=8.616E-01  e=1.549E-12  Trypanosoma brucei brucei

Solvent-accessible surface area (backbone atoms only — not comparable to full-atom values): 43591 Å² total; per-residue (Å²): 137,91,89,79,77,91,54,51,60,71,50,52,49,59,70,34,62,48,66,41,72,64,63,91,85,42,66,68,46,32,34,36,39,33,22,41,82,89,64,49,81,73,46,81,47,80,42,62,61,61,66,77,71,38,82,55,100,72,69,95,63,75,59,45,74,87,63,61,50,75,47,75,41,78,34,51,49,68,59,56,53,68,72,33,60,100,59,50,48,37,38,31,52,23,44,52,45,52,56,98,89,41,83,46,74,44,79,37,50,29,37,48,42,76,42,94,86,46,33,75,58,90,54,75,58,54,54,68,72,40,63,66,48,62,63,45,39,59,68,89,17,46,43,94,84,57,73,89,64,94,87,55,88,78,53,68,59,69,47,27,56,33,41,37,33,59,33,32,41,36,42,39,34,42,45,50,88,90,47,71,23,39,29,53,42,42,39,37,36,32,73,42,76,47,58,42,85,58,92,58,96,74,52,65,42,75,37,38,41,34,38,41,65,44,65,89,73,82,60,62,61,59,52,65,53,51,50,58,55,36,46,52,50,17,47,53,55,16,50,52,53,32,51,35,51,34,59,41,55,67,49,91,64,90,45,72,67,50,52,54,50,26,54,52,40,30,43,30,29,40,16,50,32,45,43,51,52,48,51,53,51,29,46,49,51,41,49,50,44,47,67,52,89,55,89,82,66,71,84,87,56,86,60,55,64,56,50,53,52,45,47,52,53,17,48,56,32,39,49,55,45,50,52,53,50,54,54,48,65,77,67,52,50,74,45,76,37,66,60,64,67,67,59,77,84,67,82,91,83,76,97,70,82,90,71,89,85,80,91,77,89,83,88,78,81,89,68,87,62,54,72,75,73,65,61,46,63,51,49,52,51,49,54,50,53,55,56,74,70,62,63,88,63,61,66,66,63,48,53,53,48,46,48,41,45,35,65,72,61,20,52,52,39,56,11,26,78,58,50,64,85,44,59,61,91,68,93,57,70,66,37,72,58,33,41,52,31,48,50,50,51,50,53,50,50,53,49,49,51,46,45,49,45,36,59,70,47,40,43,68,74,76,54,47,70,67,60,54,48,46,51,50,22,28,58,50,19,28,24,42,41,34,36,76,46,86,14,25,30,42,35,40,55,5,67,40,94,82,49,70,55,96,67,56,73,71,58,49,55,54,46,55,64,49,52,79,76,52,82,62,27,90,53,92,95,38,74,58,37,73,43,39,35,38,43,43,75,57,61,72,74,51,57,65,86,42,74,78,51,62,72,47,43,88,81,48,61,71,68,56,58,53,54,49,52,54,53,47,34,53,49,53,52,35,39,74,69,57,70,39,82,93,52,57,64,45,81,53,85,72,51,73,66,28,61,74,69,71,39,61,63,68,60,62,65,42,75,80,53,76,85,82,78,70,92,78,72,73,87,84,57,94,71,54,74,69,55,49,52,53,32,39,76,68,34,30,28,32,36,38,34,61,45,38,44,80,65,51,71,66,61,52,47,61,62,56,46,77,45,35,66,71,68,48,76,46,71,17,20,15,60,75,80,66,40,59,45,22,34,34,37,44,26,32,76,43,48,67,31,39,50,41,33,57,69,68,49,38,63,36,73,54,95,90,26,61,28,45,56,42,78,26,68,60,94,53,93,71,68,44,40,29,79,20,95,89,15,33,38,55,70,50,37,77,35,81,61,74,35,77,54,66,77,32,49,9,51,59,56,51,62,71,69,55,78,85,87,84,84,131